Protein AF-A0ABC9VV00-F1 (afdb_monomer_lite)

pLDDT: mean 74.73, std 16.45, range [30.55, 96.69]

Sequence (1123 aa):
MKMEELHLQELKLNRELVKQKEEVKYLRNIISEYEHTINNLEEEIVQQNKFHEERQMAWDQREVELQRQLDLYDHQQNEIFSTALKLEEATGSVPDPSLPLPQQLELALRKIQEHIRTILETRTTCKSLEEKLKEKETALWKAEQNVLSRDKVINELRLQLPATSEREKIMAELGKREDDPEYHRAVKIAHQTITNMQARLNQKEEVLKKYQHLLAKAREEQEEMANKHEEDLRVLHQKLNLHTDNSLNKFKQTALELVKKTSLSLSNNKYFLHLAEMEQTVAEQDNSLASLVGKLKKTSSDLEKQKQITLMKIKEFETVRAQLQEKHTVDVEQLKDEANELRNMLSQMEKELANVKAELEVQKEANNRAPTATLKNLVEHLKSQLAIKEKQQKALSKALLELRAEMTANAEQQIISAASQKEAYMNVQEIVDRQTKELMTQIEELNNQITKLTYNLKISKTRESSLSDERNELNQELQRKEKAFAKMLREKNEMEKENEELKKRIRRLSSSIQSKADEQNLIDALQKKITKLESELEKKCEETEKKGVREDKTSKEEIIRWEEGKKWQMRLEGLRNKLREKEKGADALAKQLNTLKEIYTKTEKDKIALQKKLKITGVTADRVVGVRASETEKELEELRKQNLDLENEIAHMRTQQAIPRDSVVEELHFKNQYLQEKLHALQRQRSRETYSRPLTSGIGSDDQYRREQEALKENLRLSTENIELRFQLEQANKDLPRLKDQVGDLKEMCELLKKEKADVERKLGSIRGAGRSGKTVPELEKTIGLMKKVVERVQRENEDLKKAPAVVSNEKLLGLEQENERLKSEMEKMKLHLGGQLSMRYESKTKGMEKVISENERLRKELKKEADSGEKLRIAKNNLEILNEKLTVQLEETVKRLKLAESQFDGADGKSWKSVAARMHETKMKEMEMDIAKKTQSITDLKRLLQEATEREHNADKNLQDLKEQIELLKHFPEGARTEQSLMRELQLLRLTNNRLEKEKAELAHQVEDYKHHIHTYTSEGPAAGHDEIVEKDKNDKLMTEVADLQTQLEASELENQQLKEETKKLRRELENFGPSFFEEIEDLKYNYNEEVKKNIILEEKIKQLSEEFGIQVDSPGNVSVD

Organism: Grus japonensis (NCBI:txid30415)

InterPro domains:
  IPR026201 Centrosomal protein of 290kDa [PTHR18879] (1-1117)
  IPR032321 Centrosomal protein of 290kDa, coiled-coil region [PF16574] (1-68)

Foldseek 3Di:
DVVVVVVVVVVVVVVVVVVVVVVVVVVVVVVVVVVVVVVVVVVVVVVVVVVVVVVVVVVVVVVVVVVVVVVVVVVVVVVVVVVVVVVVVLVDDQQDPPDDPVVSVVVVVVNVVVNVVVVVVVVVVVVVVVVVVVVVVVVVVVVVVVVVVVVVVVVVVVVPPDPPPVVVVVVVVVPPDDDDVVCVVVVVVVVVVVVVVVVVVVVVVVVVVVVVVVVVVVVVVVVVVVVVVVVVVVVVVVVVVVVVVVVVVVVVVVVVVVVVDDDDDDDDDVVVVVVVVVVVVVVVVVVVVVVVVVVVVVVVVVVVVVVVVVVVVVVVVVVVVVVVVVVVVVVVVVVVVVVVVVVVVVVVVVVVVVVVVVVVVVVVVVVPDDDDPVVVVVVVVVVVVVVVVVVVVVVVVVVVVVVVVVVVVVVVVVVVVVVVVVVVVVVVVVVVVVVVVVVVVVVVVVVVVVVVVVVVVVVVVVVVVVVVVVVVVVVVVVVVVVVVVVVVVVVVVVVVVVVVVVVVVVVVVVVVVVVDPDDPVVVVVVVVVVVVVVVPPPDDDDDDDDDDDDDDDDPPVVVVVVVVVVVVVVVVVVVVVVVVVVVVVVVVVVVVVVVVVVVVVVVVVVVVVVVVVVVVPPDPPCNVCVVVVVVVVVVVVVVVVVVVVVVVVVVVVVVVVVPPPVVVVVVVVVVVVVVVVVVVVVVVVVVVVVPDDDDDDDDDPPVVVVVVVVVVVVVVVVVVVVVVVVVVVVVCVVCVVVVVVVVVVVVVVVVVVVVVVVVVVVVVPDDDDDDDDDDDDVVVVVVVVVVVVVCVVVVVVVVVVVPPDCPVVVVVVVVVVVVVVVVVVVVVVVVVVVVVVVVVVVVVVVVVVVVVVVVVVVVVVVVVVVVVVVVVVVVVVVVVVVVVVVVVVVVVVVVVVVVVVVVPDDDDDDDDDPDPVVVVVVVVVVVVVVVVVVVVVVVVVVVVVVVVVVVVVVVVVVVVVVVVVVVVVVVPDDPDDDDPVNVVVVVVVVVVVVVVVVVVVVVVVVVVVVVVVVVPDDDDDDDDDDDDDPPVVVVVVVVVVVVVVVVVVVVVVVVVVVVVVVVVVVVVVVVVPDDPVVVVVVVVVVVVVVVVVVVVVVVVVVVVVVCVVVVHDDDDDDDPDDD

Secondary structure (DSSP, 8-state):
-HHHHHHHHHHHHHHHHHHHHHHHHHHHHHHHHHHHHHHHHHHHHHHHHHHHHHHHHHHHHHHHHHHHHHHHHHHHHHHHHHHHHHHHHHT-PPPPTTS-HHHHHHHHHHHHHHHHHHHHHHHHHHHHHHHHHHHHHHHHHHHHHHHHHHHHHHHHHHHTS--TTSHHHHHHHGGG----HHHHHHHHHHHHHHHHHHHHHHHHHHHHHHHHHHHHHHHHHHHHHHHHHHHHHHHHHHHHHHHHHHHHHHHHHHHHHHTT--------THHHHHHHHHHHHHHHHHHHHHHHHHHHHHHHHHHHHHHHHHHHHHHHHHHHHHHHHHHHHHHHHHHHHHHHHHHHHHHHHHHHHHHHHHHHHHHHHHHTS---HHHHHHHHHHHHHHHHHHHHHHHHHHHHHHHHHHHHHHHHHHHHHHHHHHHHHHHHHHHHHHHHHHHHHHHHHHHHHHHHHHHHHHHHHHHHHHHHHHHHHHHHHHHHHHHHHHHHHHHHHHHHHHHHHHHHHHHHHHHHHHT----STTHHHHHHHHHHHTTSSSS---------------HHHHHHHHHHHHHHHHHHHHHHHHHHHHHHHHHHHHHHHHHHHHHHHHHHHHHHHHHHHHHHS---HHHHHHHHHHHHHHHHHHHHHHHHHHHHHHHHHHHHHSS-HHHHHHHHHHHHHHHHHHHHHHHHHHHHHHTS--------TTHHHHHHHHHHHHHHHHHHHHHHHHHHHHHHHHHHHHHHHHHHHHHHHHHHHHHHHHHHHTT-SS----------HHHHHHHHHHHHHHHHHHHHHHHHHHHS-HHHHHHHHHHHHHHHHHHHHHHHHHHHHHHHHHHHHHHHHHHHHHHHHHHHHHHHHHHHHHHHHHHHHHHHHHHHHHHHHHHHHHHHHHHHHHHHHHTT--------SSTTHHHHHHHHHHHHHHHHHHHHHHHHHHHHHHHHHHHHHHHHHHHHHHHHHHHHHHHTS------HHHHHHHHHHHHHHHHHHHHHHHHHHHHHHHHHHHTTS---------S--HHHHHHHHHHHHHHHHHHHHHHHHHHHHHHHHHHHHHHHHHHHTS-HHHHHHHHHHHHHHHHHHHHHHHHHHHHHHHHHHHT------------

Radius of gyration: 67.1 Å; chains: 1; bounding box: 157×147×197 Å

Structure (mmCIF, N/CA/C/O backbone):
data_AF-A0ABC9VV00-F1
#
_entry.id   AF-A0ABC9VV00-F1
#
loop_
_atom_site.group_PDB
_atom_site.id
_atom_site.type_symbol
_atom_site.label_atom_id
_atom_site.label_alt_id
_atom_site.label_comp_id
_atom_site.label_asym_id
_atom_site.label_entity_id
_atom_site.label_seq_id
_atom_site.pdbx_PDB_ins_code
_atom_site.Cartn_x
_atom_site.Cartn_y
_atom_site.Cartn_z
_atom_site.occupancy
_atom_site.B_iso_or_equiv
_atom_site.auth_seq_id
_atom_site.auth_comp_id
_atom_site.auth_asym_id
_atom_site.auth_atom_id
_atom_site.pdbx_PDB_model_num
ATOM 1 N N . MET A 1 1 ? 63.393 18.080 -49.806 1.00 55.53 1 MET A N 1
ATOM 2 C CA . MET A 1 1 ? 62.163 17.389 -50.257 1.00 55.53 1 MET A CA 1
ATOM 3 C C . MET A 1 1 ? 61.753 16.225 -49.357 1.00 55.53 1 MET A C 1
ATOM 5 O O . MET A 1 1 ? 60.992 16.498 -48.449 1.00 55.53 1 MET A O 1
ATOM 9 N N . LYS A 1 2 ? 62.251 14.979 -49.484 1.00 63.22 2 LYS A N 1
ATOM 10 C CA . LYS A 1 2 ? 61.728 13.847 -48.667 1.00 63.22 2 LYS A CA 1
ATOM 11 C C . LYS A 1 2 ? 61.821 14.035 -47.137 1.00 63.22 2 LYS A C 1
ATOM 13 O O . LYS A 1 2 ? 60.916 13.631 -46.424 1.00 63.22 2 LYS A O 1
ATOM 18 N N . MET A 1 3 ? 62.884 14.672 -46.635 1.00 68.19 3 MET A N 1
ATOM 19 C CA . MET A 1 3 ? 63.035 14.981 -45.200 1.00 68.19 3 MET A CA 1
ATOM 20 C C . MET A 1 3 ? 62.068 16.074 -44.713 1.00 68.19 3 MET A C 1
ATOM 22 O O . MET A 1 3 ? 61.551 15.986 -43.607 1.00 68.19 3 MET A O 1
ATOM 26 N N . GLU A 1 4 ? 61.792 17.087 -45.538 1.00 76.62 4 GLU A N 1
ATOM 27 C CA . GLU A 1 4 ? 60.837 18.159 -45.207 1.00 76.62 4 GLU A CA 1
ATOM 28 C C . GLU A 1 4 ? 59.396 17.647 -45.251 1.00 76.62 4 GLU A C 1
ATOM 30 O O . GLU A 1 4 ? 58.575 18.036 -44.428 1.00 76.62 4 GLU A O 1
ATOM 35 N N . GLU A 1 5 ? 59.101 16.737 -46.179 1.00 80.50 5 GLU A N 1
ATOM 36 C CA . GLU A 1 5 ? 57.798 16.089 -46.308 1.00 80.50 5 GLU A CA 1
ATOM 37 C C . GLU A 1 5 ? 57.506 15.162 -45.117 1.00 80.50 5 GLU A C 1
ATOM 39 O O . GLU A 1 5 ? 56.409 15.212 -44.560 1.00 80.50 5 GLU A O 1
ATOM 44 N N . LEU A 1 6 ? 58.509 14.406 -44.649 1.00 85.62 6 LEU A N 1
ATOM 45 C CA . LEU A 1 6 ? 58.418 13.629 -43.407 1.00 85.62 6 LEU A CA 1
ATOM 46 C C . LEU A 1 6 ? 58.220 14.526 -42.179 1.00 85.62 6 LEU A C 1
ATOM 48 O O . LEU A 1 6 ? 57.371 14.227 -41.345 1.00 85.62 6 LEU A O 1
ATOM 52 N N . HIS A 1 7 ? 58.929 15.654 -42.088 1.00 84.38 7 HIS A N 1
ATOM 53 C CA . HIS A 1 7 ? 58.767 16.583 -40.967 1.00 84.38 7 HIS A CA 1
ATOM 54 C C . HIS A 1 7 ? 57.386 17.266 -40.962 1.00 84.38 7 HIS A C 1
ATOM 56 O O . HIS A 1 7 ? 56.776 17.456 -39.910 1.00 84.38 7 HIS A O 1
ATOM 62 N N . LEU A 1 8 ? 56.839 17.582 -42.141 1.00 87.38 8 LEU A N 1
ATOM 63 C CA . LEU A 1 8 ? 55.468 18.081 -42.299 1.00 87.38 8 LEU A CA 1
ATOM 64 C C . LEU A 1 8 ? 54.419 17.042 -41.889 1.00 87.38 8 LEU A C 1
ATOM 66 O O . LEU A 1 8 ? 53.424 17.399 -41.256 1.00 87.38 8 LEU A O 1
ATOM 70 N N . GLN A 1 9 ? 54.626 15.770 -42.231 1.00 87.31 9 GLN A N 1
ATOM 71 C CA . GLN A 1 9 ? 53.757 14.679 -41.783 1.00 87.31 9 GLN A CA 1
ATOM 72 C C . GLN A 1 9 ? 53.844 14.479 -40.266 1.00 87.31 9 GLN A C 1
ATOM 74 O O . GLN A 1 9 ? 52.810 14.357 -39.614 1.00 87.31 9 GLN A O 1
ATOM 79 N N . GLU A 1 10 ? 55.043 14.537 -39.688 1.00 86.12 10 GLU A N 1
ATOM 80 C CA . GLU A 1 10 ? 55.265 14.444 -38.242 1.00 86.12 10 GLU A CA 1
ATOM 81 C C . GLU A 1 10 ? 54.605 15.608 -37.481 1.00 86.12 10 GLU A C 1
ATOM 83 O O . GLU A 1 10 ? 53.957 15.400 -36.456 1.00 86.12 10 GLU A O 1
ATOM 88 N N . LEU A 1 11 ? 54.672 16.835 -38.009 1.00 90.06 11 LEU A N 1
ATOM 89 C CA . LEU A 1 11 ? 53.973 17.994 -37.444 1.00 90.06 11 LEU A CA 1
ATOM 90 C C . LEU A 1 11 ? 52.448 17.873 -37.544 1.00 90.06 11 LEU A C 1
ATOM 92 O O . LEU A 1 11 ? 51.750 18.258 -36.605 1.00 90.06 11 LEU A O 1
ATOM 96 N N . LYS A 1 12 ? 51.916 17.338 -38.652 1.00 90.75 12 LYS A N 1
ATOM 97 C CA . LYS A 1 12 ? 50.475 17.061 -38.788 1.00 90.75 12 LYS A CA 1
ATOM 98 C C . LYS A 1 12 ? 50.018 16.025 -37.764 1.00 90.75 12 LYS A C 1
ATOM 100 O O . LYS A 1 12 ? 49.053 16.285 -37.050 1.00 90.75 12 LYS A O 1
ATOM 105 N N . LEU A 1 13 ? 50.766 14.930 -37.627 1.00 91.00 13 LEU A N 1
ATOM 106 C CA . LEU A 1 13 ? 50.487 13.884 -36.646 1.00 91.00 13 LEU A CA 1
ATOM 107 C C . LEU A 1 13 ? 50.549 14.430 -35.211 1.00 91.00 13 LEU A C 1
ATOM 109 O O . LEU A 1 13 ? 49.672 14.145 -34.403 1.00 91.00 13 LEU A O 1
ATOM 113 N N . ASN A 1 14 ? 51.535 15.276 -34.899 1.00 89.19 14 ASN A N 1
ATOM 114 C CA . ASN A 1 14 ? 51.655 15.912 -33.585 1.00 89.19 14 ASN A CA 1
ATOM 115 C C . ASN A 1 14 ? 50.497 16.874 -33.285 1.00 89.19 14 ASN A C 1
ATOM 117 O O . ASN A 1 14 ? 49.999 16.889 -32.161 1.00 89.19 14 ASN A O 1
ATOM 121 N N . ARG A 1 15 ? 50.034 17.655 -34.270 1.00 90.69 15 ARG A N 1
ATOM 122 C CA . ARG A 1 15 ? 48.855 18.527 -34.109 1.00 90.69 15 ARG A CA 1
ATOM 123 C C . ARG A 1 15 ? 47.589 17.715 -33.861 1.00 90.69 15 ARG A C 1
ATOM 125 O O . ARG A 1 15 ? 46.793 18.080 -33.003 1.00 90.69 15 ARG A O 1
ATOM 132 N N . GLU A 1 16 ? 47.419 16.616 -34.584 1.00 92.19 16 GLU A N 1
ATOM 133 C CA . GLU A 1 16 ? 46.285 15.710 -34.405 1.00 92.19 16 GLU A CA 1
ATOM 134 C C . GLU A 1 16 ? 46.328 15.017 -33.037 1.00 92.19 16 GLU A C 1
ATOM 136 O O . GLU A 1 16 ? 45.322 14.966 -32.334 1.00 92.19 16 GLU A O 1
ATOM 141 N N . LEU A 1 17 ? 47.516 14.616 -32.583 1.00 91.31 17 LEU A N 1
ATOM 142 C CA . LEU A 1 17 ? 47.730 14.034 -31.260 1.00 91.31 17 LEU A CA 1
ATOM 143 C C . LEU A 1 17 ? 47.472 15.034 -30.118 1.00 91.31 17 LEU A C 1
ATOM 145 O O . LEU A 1 17 ? 46.992 14.638 -29.057 1.00 91.31 17 LEU A O 1
ATOM 149 N N . VAL A 1 18 ? 47.760 16.327 -30.308 1.00 93.62 18 VAL A N 1
ATOM 150 C CA . VAL A 1 18 ? 47.401 17.383 -29.340 1.00 93.62 18 VAL A CA 1
ATOM 151 C C . VAL A 1 18 ? 45.888 17.589 -29.292 1.00 93.62 18 VAL A C 1
ATOM 153 O O . VAL A 1 18 ? 45.331 17.586 -28.196 1.00 93.62 18 VAL A O 1
ATOM 156 N N . LYS A 1 19 ? 45.212 17.659 -30.448 1.00 91.94 19 LYS A N 1
ATOM 157 C CA . LYS A 1 19 ? 43.743 17.757 -30.509 1.00 91.94 19 LYS A CA 1
ATOM 158 C C . LYS A 1 19 ? 43.066 16.577 -29.809 1.00 91.94 19 LYS A C 1
ATOM 160 O O . LYS A 1 19 ? 42.202 16.783 -28.966 1.00 91.94 19 LYS A O 1
ATOM 165 N N . GLN A 1 20 ? 43.525 15.353 -30.075 1.00 89.38 20 GLN A N 1
ATOM 166 C CA . GLN A 1 20 ? 43.017 14.155 -29.400 1.00 89.38 20 GLN A CA 1
ATOM 167 C C . GLN A 1 20 ? 43.282 14.185 -27.887 1.00 89.38 20 GLN A C 1
ATOM 169 O O . GLN A 1 20 ? 42.437 13.762 -27.104 1.00 89.38 20 GLN A O 1
ATOM 174 N N . LYS A 1 21 ? 44.430 14.708 -27.432 1.00 92.94 21 LYS A N 1
ATOM 175 C CA . LYS A 1 21 ? 44.706 14.875 -25.993 1.00 92.94 21 LYS A CA 1
ATOM 176 C C . LYS A 1 21 ? 43.775 15.890 -25.330 1.00 92.94 21 LYS A C 1
ATOM 178 O O . LYS A 1 21 ? 43.361 15.664 -24.194 1.00 92.94 21 LYS A O 1
ATOM 183 N N . GLU A 1 22 ? 43.470 16.990 -26.007 1.00 92.12 22 GLU A N 1
ATOM 184 C CA . GLU A 1 22 ? 42.532 18.007 -25.521 1.00 92.12 22 GLU A CA 1
ATOM 185 C C . GLU A 1 22 ? 41.100 17.467 -25.477 1.00 92.12 22 GLU A C 1
ATOM 187 O O . GLU A 1 22 ? 40.419 17.646 -24.469 1.00 92.12 22 GLU A O 1
ATOM 192 N N . GLU A 1 23 ? 40.686 16.714 -26.496 1.00 93.12 23 GLU A N 1
ATOM 193 C CA . GLU A 1 23 ? 39.391 16.028 -26.534 1.00 93.12 23 GLU A CA 1
ATOM 194 C C . GLU A 1 23 ? 39.271 14.986 -25.413 1.00 93.12 23 GLU A C 1
ATOM 196 O O . GLU A 1 23 ? 38.302 14.992 -24.656 1.00 93.12 23 GLU A O 1
ATOM 201 N N . VAL A 1 24 ? 40.300 14.157 -25.204 1.00 91.44 24 VAL A N 1
ATOM 202 C CA . VAL A 1 24 ? 40.342 13.207 -24.079 1.00 91.44 24 VAL A CA 1
ATOM 203 C C . VAL A 1 24 ? 40.289 13.934 -22.733 1.00 91.44 24 VAL A C 1
ATOM 205 O O . VAL A 1 24 ? 39.654 13.442 -21.802 1.00 91.44 24 VAL A O 1
ATOM 208 N N . LYS A 1 25 ? 40.933 15.099 -22.598 1.00 95.00 25 LYS A N 1
ATOM 209 C CA . LYS A 1 25 ? 40.876 15.903 -21.367 1.00 95.00 25 LYS A CA 1
ATOM 210 C C . LYS A 1 25 ? 39.475 16.476 -21.136 1.00 95.00 25 LYS A C 1
ATOM 212 O O . LYS A 1 25 ? 38.989 16.421 -20.011 1.00 95.00 25 LYS A O 1
ATOM 217 N N . TYR A 1 26 ? 38.827 16.979 -22.183 1.00 94.31 26 TYR A N 1
ATOM 218 C CA . TYR A 1 26 ? 37.454 17.477 -22.120 1.00 94.31 26 TYR A CA 1
ATOM 219 C C . TYR A 1 26 ? 36.470 16.372 -21.718 1.00 94.31 26 TYR A C 1
ATOM 221 O O . TYR A 1 26 ? 35.712 16.542 -20.766 1.00 94.31 26 TYR A O 1
ATOM 229 N N . LEU A 1 27 ? 36.555 15.204 -22.363 1.00 94.56 27 LEU A N 1
ATOM 230 C CA . LEU A 1 27 ? 35.721 14.048 -22.031 1.00 94.56 27 LEU A CA 1
ATOM 231 C C . LEU A 1 27 ? 35.962 13.557 -20.597 1.00 94.56 27 LEU A C 1
ATOM 233 O O . LEU A 1 27 ? 35.007 13.233 -19.900 1.00 94.56 27 LEU A O 1
ATOM 237 N N . ARG A 1 28 ? 37.214 13.550 -20.119 1.00 94.69 28 ARG A N 1
ATOM 238 C CA . ARG A 1 28 ? 37.525 13.210 -18.719 1.00 94.69 28 ARG A CA 1
ATOM 239 C C . ARG A 1 28 ? 36.908 14.188 -17.724 1.00 94.69 28 ARG A C 1
ATOM 241 O O . ARG A 1 28 ? 36.410 13.740 -16.700 1.00 94.69 28 ARG A O 1
ATOM 248 N N . ASN A 1 29 ? 36.927 15.487 -18.019 1.00 94.62 29 ASN A N 1
ATOM 249 C CA . ASN A 1 29 ? 36.303 16.484 -17.151 1.00 94.62 29 ASN A CA 1
ATOM 250 C C . ASN A 1 29 ? 34.783 16.282 -17.083 1.00 94.62 29 ASN A C 1
ATOM 252 O O . ASN A 1 29 ? 34.233 16.239 -15.987 1.00 94.62 29 ASN A O 1
ATOM 256 N N . ILE A 1 30 ? 34.126 16.050 -18.224 1.00 95.56 30 ILE A N 1
ATOM 257 C CA . ILE A 1 30 ? 32.688 15.739 -18.256 1.00 95.56 30 ILE A CA 1
ATOM 258 C C . ILE A 1 30 ? 32.378 14.475 -17.448 1.00 95.56 30 ILE A C 1
ATOM 260 O O . ILE A 1 30 ? 31.441 14.468 -16.657 1.00 95.56 30 ILE A O 1
ATOM 264 N N . ILE A 1 31 ? 33.173 13.412 -17.614 1.00 93.69 31 ILE A N 1
ATOM 265 C CA . ILE A 1 31 ? 32.996 12.179 -16.836 1.00 93.69 31 ILE A CA 1
ATOM 266 C C . ILE A 1 31 ? 33.142 12.471 -15.339 1.00 93.69 31 ILE A C 1
ATOM 268 O O . ILE A 1 31 ? 32.292 12.036 -14.575 1.00 93.69 31 ILE A O 1
ATOM 272 N N . SER A 1 32 ? 34.132 13.267 -14.922 1.00 94.19 32 SER A N 1
ATOM 273 C CA . SER A 1 32 ? 34.300 13.621 -13.505 1.00 94.19 32 SER A CA 1
ATOM 274 C C . SER A 1 32 ? 33.146 14.461 -12.942 1.00 94.19 32 SER A C 1
ATOM 276 O O . SER A 1 32 ? 32.765 14.290 -11.786 1.00 94.19 32 SER A O 1
ATOM 278 N N . GLU A 1 33 ? 32.549 15.340 -13.752 1.00 94.69 33 GLU A N 1
ATOM 279 C CA . GLU A 1 33 ? 31.365 16.115 -13.362 1.00 94.69 33 GLU A CA 1
ATOM 280 C C . GLU A 1 33 ? 30.133 15.210 -13.223 1.00 94.69 33 GLU A C 1
ATOM 282 O O . GLU A 1 33 ? 29.369 15.347 -12.262 1.00 94.69 33 GLU A O 1
ATOM 287 N N . TYR A 1 34 ? 29.963 14.240 -14.128 1.00 94.38 34 TYR A N 1
ATOM 288 C CA . TYR A 1 34 ? 28.908 13.236 -14.006 1.00 94.38 34 TYR A CA 1
ATOM 289 C C . TYR A 1 34 ? 29.126 12.303 -12.818 1.00 94.38 34 TYR A C 1
ATOM 291 O O . TYR A 1 34 ? 28.171 12.049 -12.097 1.00 94.38 34 TYR A O 1
ATOM 299 N N . GLU A 1 35 ? 30.350 11.847 -12.556 1.00 93.88 35 GLU A N 1
ATOM 300 C CA . GLU A 1 35 ? 30.684 11.053 -11.366 1.00 93.88 35 GLU A CA 1
ATOM 301 C C . GLU A 1 35 ? 30.368 11.825 -10.080 1.00 93.88 35 GLU A C 1
ATOM 303 O O . GLU A 1 35 ? 29.767 11.273 -9.162 1.00 93.88 35 GLU A O 1
ATOM 308 N N . HIS A 1 36 ? 30.691 13.121 -10.021 1.00 95.50 36 HIS A N 1
ATOM 309 C CA . HIS A 1 36 ? 30.335 13.956 -8.874 1.00 95.50 36 HIS A CA 1
ATOM 310 C C . HIS A 1 36 ? 28.816 14.114 -8.720 1.00 95.50 36 HIS A C 1
ATOM 312 O O . HIS A 1 36 ? 28.290 14.002 -7.614 1.00 95.50 36 HIS A O 1
ATOM 318 N N . THR A 1 37 ? 28.101 14.321 -9.827 1.00 96.25 37 THR A N 1
ATOM 319 C CA . THR A 1 37 ? 26.635 14.433 -9.819 1.00 96.25 37 THR A CA 1
ATOM 320 C C . THR A 1 37 ? 25.976 13.120 -9.391 1.00 96.25 37 THR A C 1
ATOM 322 O O . THR A 1 37 ? 25.051 13.140 -8.586 1.00 96.25 37 THR A O 1
ATOM 325 N N . ILE A 1 38 ? 26.472 11.980 -9.882 1.00 92.62 38 ILE A N 1
ATOM 326 C CA . ILE A 1 38 ? 26.006 10.644 -9.494 1.00 92.62 38 ILE A CA 1
ATOM 327 C C . ILE A 1 38 ? 26.240 10.421 -7.999 1.00 92.62 38 ILE A C 1
ATOM 329 O O . ILE A 1 38 ? 25.299 10.044 -7.312 1.00 92.62 38 ILE A O 1
ATOM 333 N N . ASN A 1 39 ? 27.430 10.734 -7.477 1.00 95.19 39 ASN A N 1
ATOM 334 C CA . ASN A 1 39 ? 27.720 10.597 -6.045 1.00 95.19 39 ASN A CA 1
ATOM 335 C C . ASN A 1 39 ? 26.765 11.438 -5.181 1.00 95.19 39 ASN A C 1
ATOM 337 O O . ASN A 1 39 ? 26.240 10.939 -4.190 1.00 95.19 39 ASN A O 1
ATOM 341 N N . ASN A 1 40 ? 26.485 12.686 -5.574 1.00 94.38 40 ASN A N 1
ATOM 342 C CA . ASN A 1 40 ? 25.543 13.539 -4.844 1.00 94.38 40 ASN A CA 1
ATOM 343 C C . ASN A 1 40 ? 24.116 12.955 -4.865 1.00 94.38 40 ASN A C 1
ATOM 345 O O . ASN A 1 40 ? 23.444 12.935 -3.836 1.00 94.38 40 ASN A O 1
ATOM 349 N N . LEU A 1 41 ? 23.662 12.431 -6.011 1.00 94.38 41 LEU A N 1
ATOM 350 C CA . LEU A 1 41 ? 22.353 11.774 -6.122 1.00 94.38 41 LEU A CA 1
ATOM 351 C C . LEU A 1 41 ? 22.286 10.473 -5.306 1.00 94.38 41 LEU A C 1
ATOM 353 O O . LEU A 1 41 ? 21.266 10.189 -4.683 1.00 94.38 41 LEU A O 1
ATOM 357 N N . GLU A 1 42 ? 23.361 9.684 -5.275 1.00 93.19 42 GLU A N 1
ATOM 358 C CA . GLU A 1 42 ? 23.455 8.485 -4.437 1.00 93.19 42 GLU A CA 1
ATOM 359 C C . GLU A 1 42 ? 23.387 8.838 -2.943 1.00 93.19 42 GLU A C 1
ATOM 361 O O . GLU A 1 42 ? 22.666 8.179 -2.188 1.00 93.19 42 GLU A O 1
ATOM 366 N N . GLU A 1 43 ? 24.063 9.907 -2.514 1.00 93.06 43 GLU A N 1
ATOM 367 C CA . GLU A 1 43 ? 23.971 10.422 -1.144 1.00 93.06 43 GLU A CA 1
ATOM 368 C C . GLU A 1 43 ? 22.550 10.893 -0.797 1.00 93.06 43 GLU A C 1
ATOM 370 O O . GLU A 1 43 ? 22.043 10.553 0.277 1.00 93.06 43 GLU A O 1
ATOM 375 N N . GLU A 1 44 ? 21.872 11.610 -1.699 1.00 95.81 44 GLU A N 1
ATOM 376 C CA . GLU A 1 44 ? 20.471 12.019 -1.521 1.00 95.81 44 GLU A CA 1
ATOM 377 C C . GLU A 1 44 ? 19.531 10.810 -1.393 1.00 95.81 44 GLU A C 1
ATOM 379 O O . GLU A 1 44 ? 18.683 10.783 -0.495 1.00 95.81 44 GLU A O 1
ATOM 384 N N . ILE A 1 45 ? 19.709 9.772 -2.219 1.00 92.50 45 ILE A N 1
ATOM 385 C CA . ILE A 1 45 ? 18.926 8.527 -2.140 1.00 92.50 45 ILE A CA 1
ATOM 386 C C . ILE A 1 45 ? 19.150 7.829 -0.793 1.00 92.50 45 ILE A C 1
ATOM 388 O O . ILE A 1 45 ? 18.194 7.373 -0.161 1.00 92.50 45 ILE A O 1
ATOM 392 N N . VAL A 1 46 ? 20.396 7.754 -0.315 1.00 96.12 46 VAL A N 1
ATOM 393 C CA . VAL A 1 46 ? 20.708 7.161 0.996 1.00 96.12 46 VAL A CA 1
ATOM 394 C C . VAL A 1 46 ? 20.061 7.961 2.131 1.00 96.12 46 VAL A C 1
ATOM 396 O O . VAL A 1 46 ? 19.506 7.364 3.057 1.00 96.12 46 VAL A O 1
ATOM 399 N N . GLN A 1 47 ? 20.075 9.294 2.063 1.00 93.44 47 GLN A N 1
ATOM 400 C CA . GLN A 1 47 ? 19.415 10.147 3.057 1.00 93.44 47 GLN A CA 1
ATOM 401 C C . GLN A 1 47 ? 17.890 9.979 3.046 1.00 93.44 47 GLN A C 1
ATOM 403 O O . GLN A 1 47 ? 17.287 9.848 4.115 1.00 93.44 47 GLN A O 1
ATOM 408 N N . GLN A 1 48 ? 17.266 9.927 1.865 1.00 91.38 48 GLN A N 1
ATOM 409 C CA . GLN A 1 48 ? 15.830 9.667 1.733 1.00 91.38 48 GLN A CA 1
ATOM 410 C C . GLN A 1 48 ? 15.456 8.290 2.288 1.00 91.38 48 GLN A C 1
ATOM 412 O O . GLN A 1 48 ? 14.509 8.183 3.067 1.00 91.38 48 GLN A O 1
ATOM 417 N N . ASN A 1 49 ? 16.228 7.248 1.969 1.00 91.44 49 ASN A N 1
ATOM 418 C CA . ASN A 1 49 ? 16.010 5.907 2.514 1.00 91.44 49 ASN A CA 1
ATOM 419 C C . ASN A 1 49 ? 16.103 5.894 4.040 1.00 91.44 49 ASN A C 1
ATOM 421 O O . ASN A 1 49 ? 15.219 5.351 4.697 1.00 91.44 49 ASN A O 1
ATOM 425 N N . LYS A 1 50 ? 17.107 6.564 4.617 1.00 94.12 50 LYS A N 1
ATOM 426 C CA . LYS A 1 50 ? 17.234 6.690 6.072 1.00 94.12 50 LYS A CA 1
ATOM 427 C C . LYS A 1 50 ? 16.020 7.388 6.697 1.00 94.12 50 LYS A C 1
ATOM 429 O O . LYS A 1 50 ? 15.520 6.938 7.722 1.00 94.12 50 LYS A O 1
ATOM 434 N N . PHE A 1 51 ? 15.510 8.451 6.073 1.00 94.81 51 PHE A N 1
ATOM 435 C CA . PHE A 1 51 ? 14.298 9.133 6.537 1.00 94.81 51 PHE A CA 1
ATOM 436 C C . PHE A 1 51 ? 13.056 8.228 6.464 1.00 94.81 51 PHE A C 1
ATOM 438 O O . PHE A 1 51 ? 12.232 8.222 7.381 1.00 94.81 51 PHE A O 1
ATOM 445 N N . HIS A 1 52 ? 12.920 7.434 5.398 1.00 92.31 52 HIS A N 1
ATOM 446 C CA . HIS A 1 52 ? 11.840 6.455 5.275 1.00 92.31 52 HIS A CA 1
ATOM 447 C C . HIS A 1 52 ? 11.946 5.338 6.320 1.00 92.31 52 HIS A C 1
ATOM 449 O O . HIS A 1 52 ? 10.931 4.990 6.919 1.00 92.31 52 HIS A O 1
ATOM 455 N N . GLU A 1 53 ? 13.150 4.831 6.595 1.00 92.81 53 GLU A N 1
ATOM 456 C CA . GLU A 1 53 ? 13.403 3.862 7.667 1.00 92.81 53 GLU A CA 1
ATOM 457 C C . GLU A 1 53 ? 13.071 4.446 9.047 1.00 92.81 53 GLU A C 1
ATOM 459 O O . GLU A 1 53 ? 12.363 3.812 9.822 1.00 92.81 53 GLU A O 1
ATOM 464 N N . GLU A 1 54 ? 13.503 5.673 9.353 1.00 91.69 54 GLU A N 1
ATOM 465 C CA . GLU A 1 54 ? 13.173 6.355 10.615 1.00 91.69 54 GLU A CA 1
ATOM 466 C C . GLU A 1 54 ? 11.659 6.540 10.781 1.00 91.69 54 GLU A C 1
ATOM 468 O O . GLU A 1 54 ? 11.112 6.294 11.862 1.00 91.69 54 GLU A O 1
ATOM 473 N N . ARG A 1 55 ? 10.960 6.915 9.701 1.00 95.94 55 ARG A N 1
ATOM 474 C CA . ARG A 1 55 ? 9.498 7.004 9.695 1.00 95.94 55 ARG A CA 1
ATOM 475 C C . ARG A 1 55 ? 8.880 5.630 9.941 1.00 95.94 55 ARG A C 1
ATOM 477 O O . ARG A 1 55 ? 8.034 5.532 10.822 1.00 95.94 55 ARG A O 1
ATOM 484 N N . GLN A 1 56 ? 9.318 4.586 9.239 1.00 91.06 56 GLN A N 1
ATOM 485 C CA . GLN A 1 56 ? 8.818 3.222 9.438 1.00 91.06 56 GLN A CA 1
ATOM 486 C C . GLN A 1 56 ? 9.012 2.759 10.888 1.00 91.06 56 GLN A C 1
ATOM 488 O O . GLN A 1 56 ? 8.061 2.313 11.516 1.00 91.06 56 GLN A O 1
ATOM 493 N N . MET A 1 57 ? 10.194 2.974 11.467 1.00 90.06 57 MET A N 1
ATOM 494 C CA . MET A 1 57 ? 10.474 2.630 12.864 1.00 90.06 57 MET A CA 1
ATOM 495 C C . MET A 1 57 ? 9.563 3.380 13.848 1.00 90.06 57 MET A C 1
ATOM 497 O O . MET A 1 57 ? 9.178 2.822 14.876 1.00 90.06 57 MET A O 1
ATOM 501 N N . ALA A 1 58 ? 9.201 4.634 13.559 1.00 90.56 58 ALA A N 1
ATOM 502 C CA . ALA A 1 58 ? 8.246 5.391 14.369 1.00 90.56 58 ALA A CA 1
ATOM 503 C C . ALA A 1 58 ? 6.809 4.850 14.239 1.00 90.56 58 ALA A C 1
ATOM 505 O O . ALA A 1 58 ? 6.080 4.811 15.233 1.00 90.56 58 ALA A O 1
ATOM 506 N N . TRP A 1 59 ? 6.411 4.406 13.041 1.00 94.69 59 TRP A N 1
ATOM 507 C CA . TRP A 1 59 ? 5.134 3.720 12.819 1.00 94.69 59 TRP A CA 1
ATOM 508 C C . TRP A 1 59 ? 5.078 2.389 13.571 1.00 94.69 59 TRP A C 1
ATOM 510 O O . TRP A 1 59 ? 4.137 2.182 14.334 1.00 94.69 59 TRP A O 1
ATOM 520 N N . ASP A 1 60 ? 6.116 1.558 13.466 1.00 92.44 60 ASP A N 1
ATOM 521 C CA . ASP A 1 60 ? 6.207 0.275 14.172 1.00 92.44 60 ASP A CA 1
ATOM 522 C C . ASP A 1 60 ? 6.164 0.477 15.701 1.00 92.44 60 ASP A C 1
ATOM 524 O O . ASP A 1 60 ? 5.477 -0.242 16.425 1.00 92.44 60 ASP A O 1
ATOM 528 N N . GLN A 1 61 ? 6.849 1.504 16.224 1.00 90.19 61 GLN A N 1
ATOM 529 C CA . GLN A 1 61 ? 6.769 1.862 17.646 1.00 90.19 61 GLN A CA 1
ATOM 530 C C . GLN A 1 61 ? 5.355 2.278 18.061 1.00 90.19 61 GLN A C 1
ATOM 532 O O . GLN A 1 61 ? 4.899 1.911 19.148 1.00 90.19 61 GLN A O 1
ATOM 537 N N . ARG A 1 62 ? 4.655 3.043 17.214 1.00 94.62 62 ARG A N 1
ATOM 538 C CA . ARG A 1 62 ? 3.276 3.457 17.483 1.00 94.62 62 ARG A CA 1
ATOM 539 C C . ARG A 1 62 ? 2.320 2.268 17.451 1.00 94.62 62 ARG A C 1
ATOM 541 O O . ARG A 1 62 ? 1.442 2.206 18.308 1.00 94.62 62 ARG A O 1
ATOM 548 N N . GLU A 1 63 ? 2.503 1.339 16.521 1.00 87.31 63 GLU A N 1
ATOM 549 C CA . GLU A 1 63 ? 1.720 0.106 16.418 1.00 87.31 63 GLU A CA 1
ATOM 550 C C . GLU A 1 63 ? 1.908 -0.780 17.654 1.00 87.31 63 GLU A C 1
ATOM 552 O O . GLU A 1 63 ? 0.926 -1.178 18.276 1.00 87.31 63 GLU A O 1
ATOM 557 N N . VAL A 1 64 ? 3.152 -0.987 18.098 1.00 94.94 64 VAL A N 1
ATOM 558 C CA . VAL A 1 64 ? 3.441 -1.735 19.334 1.00 94.94 64 VAL A CA 1
ATOM 559 C C . VAL A 1 64 ? 2.789 -1.081 20.554 1.00 94.94 64 VAL A C 1
ATOM 561 O O . VAL A 1 64 ? 2.271 -1.779 21.426 1.00 94.94 64 VAL A O 1
ATOM 564 N N . GLU A 1 65 ? 2.793 0.249 20.641 1.00 93.31 65 GLU A N 1
ATOM 565 C CA . GLU A 1 65 ? 2.137 0.955 21.744 1.00 93.31 65 GLU A CA 1
ATOM 566 C C . GLU A 1 65 ? 0.608 0.823 21.690 1.00 93.31 65 GLU A C 1
ATOM 568 O O . GLU A 1 65 ? -0.021 0.603 22.722 1.00 93.31 65 GLU A O 1
ATOM 573 N N . LEU A 1 66 ? 0.006 0.891 20.498 1.00 91.06 66 LEU A N 1
ATOM 574 C CA . LEU A 1 66 ? -1.424 0.625 20.316 1.00 91.06 66 LEU A CA 1
ATOM 575 C C . LEU A 1 66 ? -1.777 -0.818 20.691 1.00 91.06 66 LEU A C 1
ATOM 577 O O . LEU A 1 66 ? -2.791 -1.046 21.347 1.00 91.06 66 LEU A O 1
ATOM 581 N N . GLN A 1 67 ? -0.921 -1.783 20.356 1.00 89.88 67 GLN A N 1
ATOM 582 C CA . GLN A 1 67 ? -1.131 -3.182 20.711 1.00 89.88 67 GLN A CA 1
ATOM 583 C C . GLN A 1 67 ? -1.060 -3.408 22.225 1.00 89.88 67 GLN A C 1
ATOM 585 O O . GLN A 1 67 ? -1.928 -4.070 22.783 1.00 89.88 67 GLN A O 1
ATOM 590 N N . ARG A 1 68 ? -0.119 -2.756 22.923 1.00 94.75 68 ARG A N 1
ATOM 591 C CA . ARG A 1 68 ? -0.086 -2.756 24.399 1.00 94.75 68 ARG A CA 1
ATOM 592 C C . ARG A 1 68 ? -1.337 -2.133 25.015 1.00 94.75 68 ARG A C 1
ATOM 594 O O . ARG A 1 68 ? -1.785 -2.586 26.064 1.00 94.75 68 ARG A O 1
ATOM 601 N N . GLN A 1 69 ? -1.884 -1.083 24.402 1.00 91.25 69 GLN A N 1
ATOM 602 C CA . GLN A 1 69 ? -3.133 -0.473 24.864 1.00 91.25 69 GLN A CA 1
ATOM 603 C C . GLN A 1 69 ? -4.318 -1.424 24.682 1.00 91.25 69 GLN A C 1
ATOM 605 O O . GLN A 1 69 ? -5.118 -1.558 25.605 1.00 91.25 69 GLN A O 1
ATOM 610 N N . LEU A 1 70 ? -4.405 -2.121 23.546 1.00 89.06 70 LEU A N 1
ATOM 611 C CA . LEU A 1 70 ? -5.416 -3.157 23.321 1.00 89.06 70 LEU A CA 1
ATOM 612 C C . LEU A 1 70 ? -5.287 -4.301 24.334 1.00 89.06 70 LEU A C 1
ATOM 614 O O . LEU A 1 70 ? -6.282 -4.648 24.961 1.00 89.06 70 LEU A O 1
ATOM 618 N N . ASP A 1 71 ? -4.072 -4.794 24.595 1.00 92.44 71 ASP A N 1
ATOM 619 C CA . ASP A 1 71 ? -3.831 -5.837 25.604 1.00 92.44 71 ASP A CA 1
ATOM 620 C C . ASP A 1 71 ? -4.299 -5.402 27.009 1.00 92.44 71 ASP A C 1
ATOM 622 O O . ASP A 1 71 ? -4.855 -6.198 27.771 1.00 92.44 71 ASP A O 1
ATOM 626 N N . LEU A 1 72 ? -4.099 -4.127 27.368 1.00 92.06 72 LEU A N 1
ATOM 627 C CA . LEU A 1 72 ? -4.589 -3.562 28.631 1.00 92.06 72 LEU A CA 1
ATOM 628 C C . LEU A 1 72 ? -6.121 -3.500 28.679 1.00 92.06 72 LEU A C 1
ATOM 630 O O . LEU A 1 72 ? -6.701 -3.821 29.718 1.00 92.06 72 LEU A O 1
ATOM 634 N N . TYR A 1 73 ? -6.774 -3.105 27.583 1.00 89.69 73 TYR A N 1
ATOM 635 C CA . TYR A 1 73 ? -8.236 -3.088 27.497 1.00 89.69 73 TYR A CA 1
ATOM 636 C C . TYR A 1 73 ? -8.828 -4.497 27.562 1.00 89.69 73 TYR A C 1
ATOM 638 O O . TYR A 1 73 ? -9.768 -4.718 28.327 1.00 89.69 73 TYR A O 1
ATOM 646 N N . ASP A 1 74 ? -8.238 -5.462 26.860 1.00 89.81 74 ASP A N 1
ATOM 647 C CA . ASP A 1 74 ? -8.642 -6.868 26.921 1.00 89.81 74 ASP A CA 1
ATOM 648 C C . ASP A 1 74 ? -8.476 -7.426 28.337 1.00 89.81 74 ASP A C 1
ATOM 650 O O . ASP A 1 74 ? -9.337 -8.158 28.837 1.00 89.81 74 ASP A O 1
ATOM 654 N N . HIS A 1 75 ? -7.396 -7.064 29.035 1.00 89.56 75 HIS A N 1
ATOM 655 C CA . HIS A 1 75 ? -7.205 -7.468 30.425 1.00 89.56 75 HIS A CA 1
ATOM 656 C C . HIS A 1 75 ? -8.294 -6.893 31.341 1.00 89.56 75 HIS A C 1
ATOM 658 O O . HIS A 1 75 ? -8.913 -7.645 32.096 1.00 89.56 75 HIS A O 1
ATOM 664 N N . GLN A 1 76 ? -8.595 -5.596 31.223 1.00 88.75 76 GLN A N 1
ATOM 665 C CA . GLN A 1 76 ? -9.675 -4.951 31.982 1.00 88.75 76 GLN A CA 1
ATOM 666 C C . GLN A 1 76 ? -11.039 -5.582 31.682 1.00 88.75 76 GLN A C 1
ATOM 668 O O . GLN A 1 76 ? -11.820 -5.842 32.598 1.00 88.75 76 GLN A O 1
ATOM 673 N N . GLN A 1 77 ? -11.327 -5.874 30.414 1.00 82.44 77 GLN A N 1
ATOM 674 C CA . GLN A 1 77 ? -12.580 -6.503 30.012 1.00 82.44 77 GLN A CA 1
ATOM 675 C C . GLN A 1 77 ? -12.705 -7.916 30.596 1.00 82.44 77 GLN A C 1
ATOM 677 O O . GLN A 1 77 ? -13.757 -8.274 31.129 1.00 82.44 77 GLN A O 1
ATOM 682 N N . ASN A 1 78 ? -11.624 -8.699 30.576 1.00 86.75 78 ASN A N 1
ATOM 683 C CA . ASN A 1 78 ? -11.582 -10.023 31.194 1.00 86.75 78 ASN A CA 1
ATOM 684 C C . ASN A 1 78 ? -11.763 -9.966 32.720 1.00 86.75 78 ASN A C 1
ATOM 686 O O . ASN A 1 78 ? -12.462 -10.809 33.288 1.00 86.75 78 ASN A O 1
ATOM 690 N N . GLU A 1 79 ? -11.197 -8.966 33.399 1.00 87.50 79 GLU A N 1
ATOM 691 C CA . GLU A 1 79 ? -11.430 -8.747 34.831 1.00 87.50 79 GLU A CA 1
ATOM 692 C C . GLU A 1 79 ? -12.900 -8.403 35.125 1.00 87.50 79 GLU A C 1
ATOM 694 O O . GLU A 1 79 ? -13.491 -8.988 36.043 1.00 87.50 79 GLU A O 1
ATOM 699 N N . ILE A 1 80 ? -13.521 -7.535 34.315 1.00 80.94 80 ILE A N 1
ATOM 700 C CA . ILE A 1 80 ? -14.951 -7.188 34.406 1.00 80.94 80 ILE A CA 1
ATOM 701 C C . ILE A 1 80 ? -15.828 -8.427 34.180 1.00 80.94 80 ILE A C 1
ATOM 703 O O . ILE A 1 80 ? -16.732 -8.696 34.970 1.00 80.94 80 ILE A O 1
ATOM 707 N N . PHE A 1 81 ? -15.537 -9.240 33.163 1.00 70.38 81 PHE A N 1
ATOM 708 C CA . PHE A 1 81 ? -16.258 -10.496 32.946 1.00 70.38 81 PHE A CA 1
ATOM 709 C C . PHE A 1 81 ? -16.077 -11.469 34.112 1.00 70.38 81 PHE A C 1
ATOM 711 O O . PHE A 1 81 ? -17.054 -12.043 34.587 1.00 70.38 81 PHE A O 1
ATOM 718 N N . SER A 1 82 ? -14.857 -11.619 34.632 1.00 78.06 82 SER A N 1
ATOM 719 C CA . SER A 1 82 ? -14.594 -12.517 35.763 1.00 78.06 82 SER A CA 1
ATOM 720 C C . SER A 1 82 ? -15.323 -12.085 37.039 1.00 78.06 82 SER A C 1
ATOM 722 O O . SER A 1 82 ? -15.730 -12.924 37.843 1.00 78.06 82 SER A O 1
ATOM 724 N N . THR A 1 83 ? -15.494 -10.777 37.240 1.00 77.75 83 THR A N 1
ATOM 725 C CA . THR A 1 83 ? -16.208 -10.218 38.392 1.00 77.75 83 THR A CA 1
ATOM 726 C C . THR A 1 83 ? -17.718 -10.318 38.214 1.00 77.75 83 THR A C 1
ATOM 728 O O . THR A 1 83 ? -18.397 -10.700 39.165 1.00 77.75 83 THR A O 1
ATOM 731 N N . ALA A 1 84 ? -18.242 -10.092 37.007 1.00 69.62 84 ALA A N 1
ATOM 732 C CA . ALA A 1 84 ? -19.648 -10.328 36.679 1.00 69.62 84 ALA A CA 1
ATOM 733 C C . ALA A 1 84 ? -20.047 -11.801 36.872 1.00 69.62 84 ALA A C 1
ATOM 735 O O . ALA A 1 84 ? -21.074 -12.079 37.484 1.00 69.62 84 ALA A O 1
ATOM 736 N N . LEU A 1 85 ? -19.196 -12.738 36.449 1.00 70.50 85 LEU A N 1
ATOM 737 C CA . LEU A 1 85 ? -19.441 -14.179 36.574 1.00 70.50 85 LEU A CA 1
ATOM 738 C C . LEU A 1 85 ? -19.451 -14.625 38.048 1.00 70.50 85 LEU A C 1
ATOM 740 O O . LEU A 1 85 ? -20.338 -15.360 38.473 1.00 70.50 85 LEU A O 1
ATOM 744 N N . LYS A 1 86 ? -18.545 -14.080 38.873 1.00 74.69 86 LYS A N 1
ATOM 745 C CA . LYS A 1 86 ? -18.558 -14.282 40.336 1.00 74.69 86 LYS A CA 1
ATOM 746 C C . LYS A 1 86 ? -19.799 -13.687 41.008 1.00 74.69 86 LYS A C 1
ATOM 748 O O . LYS A 1 86 ? -20.275 -14.236 41.999 1.00 74.69 86 LYS A O 1
ATOM 753 N N . LEU A 1 87 ? -20.317 -12.565 40.503 1.00 64.00 87 LEU A N 1
ATOM 754 C CA . LEU A 1 87 ? -21.559 -11.964 40.999 1.00 64.00 87 LEU A CA 1
ATOM 755 C C . LEU A 1 87 ? -22.779 -12.802 40.602 1.00 64.00 87 LEU A C 1
ATOM 757 O O . LEU A 1 87 ? -23.664 -13.012 41.428 1.00 64.00 87 LEU A O 1
ATOM 761 N N . GLU A 1 88 ? -22.812 -13.333 39.383 1.00 65.31 88 GLU A N 1
ATOM 762 C CA . GLU A 1 88 ? -23.870 -14.230 38.912 1.00 65.31 88 GLU A CA 1
ATOM 763 C C . GLU A 1 88 ? -23.904 -15.535 39.728 1.00 65.31 88 GLU A C 1
ATOM 765 O O . GLU A 1 88 ? -24.963 -15.925 40.225 1.00 65.31 88 GLU A O 1
ATOM 770 N N . GLU A 1 89 ? -22.740 -16.138 39.993 1.00 65.44 89 GLU A N 1
ATOM 771 C CA . GLU A 1 89 ? -22.599 -17.293 40.893 1.00 65.44 89 GLU A CA 1
ATOM 772 C C . GLU A 1 89 ? -23.039 -16.973 42.334 1.00 65.44 89 GLU A C 1
ATOM 774 O O . GLU A 1 89 ? -23.687 -17.793 42.991 1.00 65.44 89 GLU A O 1
ATOM 779 N N . ALA A 1 90 ? -22.753 -15.761 42.824 1.00 61.91 90 ALA A N 1
ATOM 780 C CA . ALA A 1 90 ? -23.159 -15.312 44.156 1.00 61.91 90 ALA A CA 1
ATOM 781 C C . ALA A 1 90 ? -24.667 -15.018 44.282 1.00 61.91 90 ALA A C 1
ATOM 783 O O . ALA A 1 90 ? -25.172 -14.973 45.404 1.00 61.91 90 ALA A O 1
ATOM 784 N N . THR A 1 91 ? -25.402 -14.866 43.173 1.00 58.38 91 THR A N 1
ATOM 785 C CA . THR A 1 91 ? -26.841 -14.519 43.160 1.00 58.38 91 THR A CA 1
ATOM 786 C C . THR A 1 91 ? -27.751 -15.754 42.987 1.00 58.38 91 THR A C 1
ATOM 788 O O . THR A 1 91 ? -28.892 -15.648 42.550 1.00 58.38 91 THR A O 1
ATOM 791 N N . GLY A 1 92 ? -27.237 -16.940 43.336 1.00 53.81 92 GLY A N 1
ATOM 792 C CA . GLY A 1 92 ? -27.786 -18.272 43.058 1.00 53.81 92 GLY A CA 1
ATOM 793 C C . GLY A 1 92 ? -29.315 -18.473 43.033 1.00 53.81 92 GLY A C 1
ATOM 794 O O . GLY A 1 92 ? -30.078 -17.999 43.871 1.00 53.81 92 GLY A O 1
ATOM 795 N N . SER A 1 93 ? -29.725 -19.315 42.080 1.00 63.31 93 SER A N 1
ATOM 796 C CA . SER A 1 93 ? -31.087 -19.777 41.784 1.00 63.31 93 SER A CA 1
ATOM 797 C C . SER A 1 93 ? -31.847 -20.410 42.963 1.00 63.31 93 SER A C 1
ATOM 799 O O . SER A 1 93 ? -31.269 -21.052 43.847 1.00 63.31 93 SER A O 1
ATOM 801 N N . VAL A 1 94 ? -33.177 -20.271 42.928 1.00 56.69 94 VAL A N 1
ATOM 802 C CA . VAL A 1 94 ? -34.151 -20.857 43.870 1.00 56.69 94 VAL A CA 1
ATOM 803 C C . VAL A 1 94 ? -33.999 -22.392 43.932 1.00 56.69 94 VAL A C 1
ATOM 805 O O . VAL A 1 94 ? -33.758 -23.009 42.893 1.00 56.69 94 VAL A O 1
ATOM 808 N N . PRO A 1 95 ? -34.112 -23.038 45.113 1.00 62.97 95 PRO A N 1
ATOM 809 C CA . PRO A 1 95 ? -34.085 -24.499 45.220 1.00 62.97 95 PRO A CA 1
ATOM 810 C C . PRO A 1 95 ? -35.186 -25.155 44.377 1.00 62.97 95 PRO A C 1
ATOM 812 O O . PRO A 1 95 ? -36.317 -24.676 44.358 1.00 62.97 95 PRO A O 1
ATOM 815 N N . ASP A 1 96 ? -34.850 -26.262 43.712 1.00 57.72 96 ASP A N 1
ATOM 816 C CA . ASP A 1 96 ? -35.743 -27.007 42.820 1.00 57.72 96 ASP A CA 1
ATOM 817 C C . ASP A 1 96 ? -37.077 -27.385 43.518 1.00 57.72 96 ASP A C 1
ATOM 819 O O . ASP A 1 96 ? -37.061 -28.150 44.496 1.00 57.72 96 ASP A O 1
ATOM 823 N N . PRO A 1 97 ? -38.233 -26.887 43.020 1.00 62.72 97 PRO A N 1
ATOM 824 C CA . PRO A 1 97 ? -39.562 -27.142 43.582 1.00 62.72 97 PRO A CA 1
ATOM 825 C C . PRO A 1 97 ? -39.976 -28.620 43.616 1.00 62.72 97 PRO A C 1
ATOM 827 O O . PRO A 1 97 ? -40.937 -28.961 44.307 1.00 62.72 97 PRO A O 1
ATOM 830 N N . SER A 1 98 ? -39.278 -29.495 42.886 1.00 69.38 98 SER A N 1
ATOM 831 C CA . SER A 1 98 ? -39.595 -30.925 42.780 1.00 69.38 98 SER A CA 1
ATOM 832 C C . SER A 1 98 ? -39.085 -31.784 43.949 1.00 69.38 98 SER A C 1
ATOM 834 O O . SER A 1 98 ? -39.524 -32.925 44.113 1.00 69.38 98 SER A O 1
ATOM 836 N N . LEU A 1 99 ? -38.188 -31.253 44.787 1.00 71.94 99 LEU A N 1
ATOM 837 C CA . LEU A 1 99 ? -37.623 -31.968 45.935 1.00 71.94 99 LEU A CA 1
ATOM 838 C C . LEU A 1 99 ? -38.543 -31.933 47.178 1.00 71.94 99 LEU A C 1
ATOM 840 O O . LEU A 1 99 ? -39.285 -30.977 47.385 1.00 71.94 99 LEU A O 1
ATOM 844 N N . PRO A 1 100 ? -38.493 -32.938 48.070 1.00 79.19 100 PRO A N 1
ATOM 845 C CA . PRO A 1 100 ? -39.191 -32.892 49.353 1.00 79.19 100 PRO A CA 1
ATOM 846 C C . PRO A 1 100 ? -38.856 -31.623 50.157 1.00 79.19 100 PRO A C 1
ATOM 848 O O . PRO A 1 100 ? -37.687 -31.260 50.293 1.00 79.19 100 PRO A O 1
ATOM 851 N N . LEU A 1 101 ? -39.872 -30.991 50.762 1.00 73.81 101 LEU A N 1
ATOM 852 C CA . LEU A 1 101 ? -39.749 -29.742 51.535 1.00 73.81 101 LEU A CA 1
ATOM 853 C C . LEU A 1 101 ? -38.575 -29.719 52.544 1.00 73.81 101 LEU A C 1
ATOM 855 O O . LEU A 1 101 ? -37.898 -28.693 52.625 1.00 73.81 101 LEU A O 1
ATOM 859 N N . PRO A 1 102 ? -38.260 -30.811 53.277 1.00 77.38 102 PRO A N 1
ATOM 860 C CA . PRO A 1 102 ? -37.103 -30.829 54.174 1.00 77.38 102 PRO A CA 1
ATOM 861 C C . PRO A 1 102 ? -35.765 -30.650 53.444 1.00 77.38 102 PRO A C 1
ATOM 863 O O . PRO A 1 102 ? -34.897 -29.940 53.937 1.00 77.38 102 PRO A O 1
ATOM 866 N N . GLN A 1 103 ? -35.610 -31.238 52.253 1.00 73.00 103 GLN A N 1
ATOM 867 C CA . GLN A 1 103 ? -34.397 -31.115 51.437 1.00 73.00 103 GLN A CA 1
ATOM 868 C C . GLN A 1 103 ? -34.303 -29.749 50.754 1.00 73.00 103 GLN A C 1
ATOM 870 O O . GLN A 1 103 ? -33.206 -29.208 50.644 1.00 73.00 103 GLN A O 1
ATOM 875 N N . GLN A 1 104 ? -35.433 -29.159 50.352 1.00 74.69 104 GLN A N 1
ATOM 876 C CA . GLN A 1 104 ? -35.469 -27.778 49.856 1.00 74.69 104 GLN A CA 1
ATOM 877 C C . GLN A 1 104 ? -35.054 -26.781 50.938 1.00 74.69 104 GLN A C 1
ATOM 879 O O . GLN A 1 104 ? -34.254 -25.889 50.669 1.00 74.69 104 GLN A O 1
ATOM 884 N N . LEU A 1 105 ? -35.556 -26.954 52.166 1.00 74.50 105 LEU A N 1
ATOM 885 C CA . LEU A 1 105 ? -35.161 -26.149 53.321 1.00 74.50 105 LEU A CA 1
ATOM 886 C C . LEU A 1 105 ? -33.684 -26.341 53.659 1.00 74.50 105 LEU A C 1
ATOM 888 O O . LEU A 1 105 ? -32.999 -25.362 53.930 1.00 74.50 105 LEU A O 1
ATOM 892 N N . GLU A 1 106 ? -33.171 -27.568 53.605 1.00 80.38 106 GLU A N 1
ATOM 893 C CA . GLU A 1 106 ? -31.759 -27.836 53.876 1.00 80.38 106 GLU A CA 1
ATOM 894 C C . GLU A 1 106 ? -30.838 -27.215 52.812 1.00 80.38 106 GLU A C 1
ATOM 896 O O . GLU A 1 106 ? -29.833 -26.600 53.166 1.00 80.38 106 GLU A O 1
ATOM 901 N N . LEU A 1 107 ? -31.203 -27.291 51.524 1.00 77.88 107 LEU A N 1
ATOM 902 C CA . LEU A 1 107 ? -30.488 -26.614 50.433 1.00 77.88 107 LEU A CA 1
ATOM 903 C C . LEU A 1 107 ? -30.585 -25.089 50.535 1.00 77.88 107 LEU A C 1
ATOM 905 O O . LEU A 1 107 ? -29.585 -24.407 50.325 1.00 77.88 107 LEU A O 1
ATOM 909 N N . ALA A 1 108 ? -31.762 -24.555 50.871 1.00 76.19 108 ALA A N 1
ATOM 910 C CA . ALA A 1 108 ? -31.958 -23.127 51.092 1.00 76.19 108 ALA A CA 1
ATOM 911 C C . ALA A 1 108 ? -31.110 -22.637 52.268 1.00 76.19 108 ALA A C 1
ATOM 913 O O . ALA A 1 108 ? -30.443 -21.617 52.153 1.00 76.19 108 ALA A O 1
ATOM 914 N N . LEU A 1 109 ? -31.074 -23.380 53.377 1.00 78.56 109 LEU A N 1
ATOM 915 C CA . LEU A 1 109 ? -30.255 -23.051 54.542 1.00 78.56 109 LEU A CA 1
ATOM 916 C C . LEU A 1 109 ? -28.759 -23.135 54.228 1.00 78.56 109 LEU A C 1
ATOM 918 O O . LEU A 1 109 ? -28.018 -22.250 54.650 1.00 78.56 109 LEU A O 1
ATOM 922 N N . ARG A 1 110 ? -28.314 -24.137 53.457 1.00 79.88 110 ARG A N 1
ATOM 923 C CA . ARG A 1 110 ? -26.916 -24.238 53.002 1.00 79.88 110 ARG A CA 1
ATOM 924 C C . ARG A 1 110 ? -26.532 -23.062 52.101 1.00 79.88 110 ARG A C 1
ATOM 926 O O . ARG A 1 110 ? -25.535 -22.404 52.376 1.00 79.88 110 ARG A O 1
ATOM 933 N N . LYS A 1 111 ? -27.375 -22.721 51.119 1.00 77.69 111 LYS A N 1
ATOM 934 C CA . LYS A 1 111 ? -27.181 -21.542 50.259 1.00 77.69 111 LYS A CA 1
ATOM 935 C C . LYS A 1 111 ? -27.199 -20.240 51.054 1.00 77.69 111 LYS A C 1
ATOM 937 O O . LYS A 1 111 ? -26.349 -19.390 50.845 1.00 77.69 111 LYS A O 1
ATOM 942 N N . ILE A 1 112 ? -28.108 -20.083 52.017 1.00 77.88 112 ILE A N 1
ATOM 943 C CA . ILE A 1 112 ? -28.139 -18.911 52.905 1.00 77.88 112 ILE A CA 1
ATOM 944 C C . ILE A 1 112 ? -26.845 -18.824 53.723 1.00 77.88 112 ILE A C 1
ATOM 946 O O . ILE A 1 112 ? -26.294 -17.738 53.862 1.00 77.88 112 ILE A O 1
ATOM 950 N N . GLN A 1 113 ? -26.323 -19.940 54.239 1.00 81.00 113 GLN A N 1
ATOM 951 C CA . GLN A 1 113 ? -25.046 -19.959 54.961 1.00 81.00 113 GLN A CA 1
ATOM 952 C C . GLN A 1 113 ? -23.854 -19.609 54.060 1.00 81.00 113 GLN A C 1
ATOM 954 O O . GLN A 1 113 ? -22.960 -18.883 54.497 1.00 81.00 113 GLN A O 1
ATOM 959 N N . GLU A 1 114 ? -23.848 -20.084 52.815 1.00 80.56 114 GLU A N 1
ATOM 960 C CA . GLU A 1 114 ? -22.847 -19.733 51.801 1.00 80.56 114 GLU A CA 1
ATOM 961 C C . GLU A 1 114 ? -22.936 -18.249 51.426 1.00 80.56 114 GLU A C 1
ATOM 963 O O . GLU A 1 114 ? -21.934 -17.547 51.527 1.00 80.56 114 GLU A O 1
ATOM 968 N N . HIS A 1 115 ? -24.131 -17.723 51.140 1.00 80.50 115 HIS A N 1
ATOM 969 C CA . HIS A 1 115 ? -24.344 -16.296 50.890 1.00 80.50 115 HIS A CA 1
ATOM 970 C C . HIS A 1 115 ? -23.939 -15.440 52.091 1.00 80.50 115 HIS A C 1
ATOM 972 O O . HIS A 1 115 ? -23.290 -14.417 51.908 1.00 80.50 115 HIS A O 1
ATOM 978 N N . ILE A 1 116 ? -24.253 -15.847 53.326 1.00 81.19 116 ILE A N 1
ATOM 979 C CA . ILE A 1 116 ? -23.792 -15.142 54.531 1.00 81.19 116 ILE A CA 1
ATOM 980 C C . ILE A 1 116 ? -22.261 -15.129 54.585 1.00 81.19 116 ILE A C 1
ATOM 982 O O . ILE A 1 116 ? -21.680 -14.089 54.893 1.00 81.19 116 ILE A O 1
ATOM 986 N N . ARG A 1 117 ? -21.594 -16.242 54.257 1.00 83.94 117 ARG A N 1
ATOM 987 C CA . ARG A 1 117 ? -20.127 -16.313 54.218 1.00 83.94 117 ARG A CA 1
ATOM 988 C C . ARG A 1 117 ? -19.548 -15.388 53.144 1.00 83.94 117 ARG A C 1
ATOM 990 O O . ARG A 1 117 ? -18.699 -14.567 53.474 1.00 83.94 117 ARG A O 1
ATOM 997 N N . THR A 1 118 ? -20.071 -15.425 51.921 1.00 82.75 118 THR A N 1
ATOM 998 C CA . THR A 1 118 ? -19.655 -14.541 50.820 1.00 82.75 118 THR A CA 1
ATOM 999 C C . THR A 1 118 ? -19.949 -13.067 51.117 1.00 82.75 118 THR A C 1
ATOM 1001 O O . THR A 1 118 ? -19.127 -12.201 50.830 1.00 82.75 118 THR A O 1
ATOM 1004 N N . ILE A 1 119 ? -21.075 -12.745 51.758 1.00 80.94 119 ILE A N 1
ATOM 1005 C CA . ILE A 1 119 ? -21.401 -11.377 52.192 1.00 80.94 119 ILE A CA 1
ATOM 1006 C C . ILE A 1 119 ? -20.421 -10.912 53.274 1.00 80.94 119 ILE A C 1
ATOM 1008 O O . ILE A 1 119 ? -19.993 -9.760 53.268 1.00 80.94 119 ILE A O 1
ATOM 1012 N N . LEU A 1 120 ? -20.038 -11.783 54.208 1.00 86.44 120 LEU A N 1
ATOM 1013 C CA . LEU A 1 120 ? -19.043 -11.443 55.224 1.00 86.44 120 LEU A CA 1
ATOM 1014 C C . LEU A 1 120 ? -17.659 -11.237 54.602 1.00 86.44 120 LEU A C 1
ATOM 1016 O O . LEU A 1 120 ? -17.015 -10.236 54.910 1.00 86.44 120 LEU A O 1
ATOM 1020 N N . GLU A 1 121 ? -17.236 -12.119 53.699 1.00 85.31 121 GLU A N 1
ATOM 1021 C CA . GLU A 1 121 ? -15.973 -11.999 52.963 1.00 85.31 121 GLU A CA 1
ATOM 1022 C C . GLU A 1 121 ? -15.938 -10.713 52.126 1.00 85.31 121 GLU A C 1
ATOM 1024 O O . GLU A 1 121 ? -15.033 -9.895 52.297 1.00 85.31 121 GLU A O 1
ATOM 1029 N N . THR A 1 122 ? -16.972 -10.445 51.326 1.00 80.06 122 THR A N 1
ATOM 1030 C CA . THR A 1 122 ? -17.076 -9.206 50.534 1.00 80.06 122 THR A CA 1
ATOM 1031 C C . THR A 1 122 ? -17.142 -7.962 51.424 1.00 80.06 122 THR A C 1
ATOM 1033 O O . THR A 1 122 ? -16.497 -6.957 51.138 1.00 80.06 122 THR A O 1
ATOM 1036 N N . ARG A 1 123 ? -17.821 -8.019 52.576 1.00 86.50 123 ARG A N 1
ATOM 1037 C CA . ARG A 1 123 ? -17.816 -6.929 53.564 1.00 86.50 123 ARG A CA 1
ATOM 1038 C C . ARG A 1 123 ? -16.433 -6.707 54.173 1.00 86.50 123 ARG A C 1
ATOM 1040 O O . ARG A 1 123 ? -16.076 -5.558 54.431 1.00 86.50 123 ARG A O 1
ATOM 1047 N N . THR A 1 124 ? -15.650 -7.758 54.419 1.00 87.06 124 THR A N 1
ATOM 1048 C CA . THR A 1 124 ? -14.260 -7.605 54.883 1.00 87.06 124 THR A CA 1
ATOM 1049 C C . THR A 1 124 ? -13.356 -7.023 53.803 1.00 87.06 124 THR A C 1
ATOM 1051 O O . THR A 1 124 ? -12.573 -6.121 54.103 1.00 87.06 124 THR A O 1
ATOM 1054 N N . THR A 1 125 ? -13.511 -7.439 52.543 1.00 87.56 125 THR A N 1
ATOM 1055 C CA . THR A 1 125 ? -12.745 -6.858 51.437 1.00 87.56 125 THR A CA 1
ATOM 1056 C C . THR A 1 125 ? -13.133 -5.402 51.202 1.00 87.56 125 THR A C 1
ATOM 1058 O O . THR A 1 125 ? -12.241 -4.566 51.096 1.00 87.56 125 THR A O 1
ATOM 1061 N N . CYS A 1 126 ? -14.428 -5.061 51.223 1.00 81.69 126 CYS A N 1
ATOM 1062 C CA . CYS A 1 126 ? -14.906 -3.679 51.118 1.00 81.69 126 CYS A CA 1
ATOM 1063 C C . CYS A 1 126 ? -14.338 -2.801 52.234 1.00 81.69 126 CYS A C 1
ATOM 1065 O O . CYS A 1 126 ? -13.806 -1.741 51.936 1.00 81.69 126 CYS A O 1
ATOM 1067 N N . LYS A 1 127 ? -14.337 -3.265 53.491 1.00 91.75 127 LYS A N 1
ATOM 1068 C CA . LYS A 1 127 ? -13.695 -2.533 54.597 1.00 91.75 127 LYS A CA 1
ATOM 1069 C C . LYS A 1 127 ? -12.200 -2.309 54.360 1.00 91.75 127 LYS A C 1
ATOM 1071 O O . LYS A 1 127 ? -11.722 -1.198 54.547 1.00 91.75 127 LYS A O 1
ATOM 1076 N N . SER A 1 128 ? -11.473 -3.329 53.901 1.00 88.94 128 SER A N 1
ATOM 1077 C CA . SER A 1 128 ? -10.041 -3.182 53.598 1.00 88.94 128 SER A CA 1
ATOM 1078 C C . SER A 1 128 ? -9.776 -2.221 52.429 1.00 88.94 128 SER A C 1
ATOM 1080 O O . SER A 1 128 ? -8.770 -1.515 52.416 1.00 88.94 128 SER A O 1
ATOM 1082 N N . LEU A 1 129 ? -10.679 -2.173 51.443 1.00 86.94 129 LEU A N 1
ATOM 1083 C CA . LEU A 1 129 ? -10.604 -1.246 50.316 1.00 86.94 129 LEU A CA 1
ATOM 1084 C C . LEU A 1 129 ? -10.978 0.178 50.735 1.00 86.94 129 LEU A C 1
ATOM 1086 O O . LEU A 1 129 ? -10.318 1.108 50.293 1.00 86.94 129 LEU A O 1
ATOM 1090 N N . GLU A 1 130 ? -11.960 0.359 51.619 1.00 89.94 130 GLU A N 1
ATOM 1091 C CA . GLU A 1 130 ? -12.290 1.652 52.234 1.00 89.94 130 GLU A CA 1
ATOM 1092 C C . GLU A 1 130 ? -11.130 2.189 53.085 1.00 89.94 130 GLU A C 1
ATOM 1094 O O . GLU A 1 130 ? -10.834 3.382 53.042 1.00 89.94 130 GLU A O 1
ATOM 1099 N N . GLU A 1 131 ? -10.440 1.327 53.838 1.00 91.75 131 GLU A N 1
ATOM 1100 C CA . GLU A 1 131 ? -9.231 1.699 54.584 1.00 91.75 131 GLU A CA 1
ATOM 1101 C C . GLU A 1 131 ? -8.104 2.126 53.637 1.00 91.75 131 GLU A C 1
ATOM 1103 O O . GLU A 1 131 ? -7.546 3.210 53.802 1.00 91.75 131 GLU A O 1
ATOM 1108 N N . LYS A 1 132 ? -7.838 1.346 52.581 1.00 92.19 132 LYS A N 1
ATOM 1109 C CA . LYS A 1 132 ? -6.865 1.720 51.540 1.00 92.19 132 LYS A CA 1
ATOM 1110 C C . LYS A 1 132 ? -7.255 3.003 50.811 1.00 92.19 132 LYS A C 1
ATOM 1112 O O . LYS A 1 132 ? -6.379 3.798 50.486 1.00 92.19 132 LYS A O 1
ATOM 1117 N N . LEU A 1 133 ? -8.542 3.222 50.552 1.00 89.69 133 LEU A N 1
ATOM 1118 C CA . LEU A 1 133 ? -9.033 4.451 49.938 1.00 89.69 133 LEU A CA 1
ATOM 1119 C C . LEU A 1 133 ? -8.736 5.644 50.848 1.00 89.69 133 LEU A C 1
ATOM 1121 O O . LEU A 1 133 ? -8.115 6.593 50.387 1.00 89.69 133 LEU A O 1
ATOM 1125 N N . LYS A 1 134 ? -9.043 5.557 52.147 1.00 93.31 134 LYS A N 1
ATOM 1126 C CA . LYS A 1 134 ? -8.697 6.599 53.131 1.00 93.31 134 LYS A CA 1
ATOM 1127 C C . LYS A 1 134 ? -7.187 6.827 53.239 1.00 93.31 134 LYS A C 1
ATOM 1129 O O . LYS A 1 134 ? -6.731 7.965 53.351 1.00 93.31 134 LYS A O 1
ATOM 1134 N N . GLU A 1 135 ? -6.373 5.775 53.178 1.00 91.88 135 GLU A N 1
ATOM 1135 C CA . GLU A 1 135 ? -4.911 5.909 53.116 1.00 91.88 135 GLU A CA 1
ATOM 1136 C C . GLU A 1 135 ? -4.461 6.654 51.851 1.00 91.88 135 GLU A C 1
ATOM 1138 O O . GLU A 1 135 ? -3.582 7.516 51.918 1.00 91.88 135 GLU A O 1
ATOM 1143 N N . LYS A 1 136 ? -5.073 6.370 50.696 1.00 90.94 136 LYS A N 1
ATOM 1144 C CA . LYS A 1 136 ? -4.770 7.063 49.438 1.00 90.94 136 LYS A CA 1
ATOM 1145 C C . LYS A 1 136 ? -5.288 8.495 49.419 1.00 90.94 136 LYS A C 1
ATOM 1147 O O . LYS A 1 136 ? -4.551 9.362 48.971 1.00 90.94 136 LYS A O 1
ATOM 1152 N N . GLU A 1 137 ? -6.470 8.765 49.956 1.00 91.56 137 GLU A N 1
ATOM 1153 C CA . GLU A 1 137 ? -7.022 10.114 50.121 1.00 91.56 137 GLU A CA 1
ATOM 1154 C C . GLU A 1 137 ? -6.148 10.953 51.053 1.00 91.56 137 GLU A C 1
ATOM 1156 O O . GLU A 1 137 ? -5.808 12.085 50.729 1.00 91.56 137 GLU A O 1
ATOM 1161 N N . THR A 1 138 ? -5.698 10.396 52.180 1.00 91.94 138 THR A N 1
ATOM 1162 C CA . THR A 1 138 ? -4.779 11.108 53.082 1.00 91.94 138 THR A CA 1
ATOM 1163 C C . THR A 1 138 ? -3.394 11.301 52.466 1.00 91.94 138 THR A C 1
ATOM 1165 O O . THR A 1 138 ? -2.762 12.330 52.709 1.00 91.94 138 THR A O 1
ATOM 1168 N N . ALA A 1 139 ? -2.904 10.355 51.660 1.00 90.81 139 ALA A N 1
ATOM 1169 C CA . ALA A 1 139 ? -1.660 10.512 50.909 1.00 90.81 139 ALA A CA 1
ATOM 1170 C C . ALA A 1 139 ? -1.786 11.565 49.797 1.00 90.81 139 ALA A C 1
ATOM 1172 O O . ALA A 1 139 ? -0.877 12.379 49.641 1.00 90.81 139 ALA A O 1
ATOM 1173 N N . LEU A 1 140 ? -2.909 11.580 49.074 1.00 89.56 140 LEU A N 1
ATOM 1174 C CA . LEU A 1 140 ? -3.233 12.580 48.061 1.00 89.56 140 LEU A CA 1
ATOM 1175 C C . LEU A 1 140 ? -3.342 13.960 48.702 1.00 89.56 140 LEU A C 1
ATOM 1177 O O . LEU A 1 140 ? -2.642 14.864 48.277 1.00 89.56 140 LEU A O 1
ATOM 1181 N N . TRP A 1 141 ? -4.099 14.097 49.790 1.00 93.88 141 TRP A N 1
ATOM 1182 C CA . TRP A 1 141 ? -4.220 15.349 50.534 1.00 93.88 141 TRP A CA 1
ATOM 1183 C C . TRP A 1 141 ? -2.861 15.852 51.039 1.00 93.88 141 TRP A C 1
ATOM 1185 O O . TRP A 1 141 ? -2.543 17.031 50.907 1.00 93.88 141 TRP A O 1
ATOM 1195 N N . LYS A 1 142 ? -1.998 14.961 51.551 1.00 91.88 142 LYS A N 1
ATOM 1196 C CA . LYS A 1 142 ? -0.612 15.314 51.916 1.00 91.88 142 LYS A CA 1
ATOM 1197 C C . LYS A 1 142 ? 0.214 15.739 50.701 1.00 91.88 142 LYS A C 1
ATOM 1199 O O . LYS A 1 142 ? 1.033 16.645 50.828 1.00 91.88 142 LYS A O 1
ATOM 1204 N N . ALA A 1 143 ? 0.037 15.094 49.549 1.00 87.19 143 ALA A N 1
ATOM 1205 C CA . ALA A 1 143 ? 0.733 15.441 48.313 1.00 87.19 143 ALA A CA 1
ATOM 1206 C C . ALA A 1 143 ? 0.251 16.785 47.750 1.00 87.19 143 ALA A C 1
ATOM 1208 O O . ALA A 1 143 ? 1.080 17.615 47.396 1.00 87.19 143 ALA A O 1
ATOM 1209 N N . GLU A 1 144 ? -1.053 17.044 47.748 1.00 90.62 144 GLU A N 1
ATOM 1210 C CA . GLU A 1 144 ? -1.661 18.325 47.381 1.00 90.62 144 GLU A CA 1
ATOM 1211 C C . GLU A 1 144 ? -1.215 19.432 48.331 1.00 90.62 144 GLU A C 1
ATOM 1213 O O . GLU A 1 144 ? -0.782 20.488 47.884 1.00 90.62 144 GLU A O 1
ATOM 1218 N N . GLN A 1 145 ? -1.217 19.184 49.643 1.00 91.44 145 GLN A N 1
ATOM 1219 C CA . GLN A 1 145 ? -0.686 20.129 50.621 1.00 91.44 145 GLN A CA 1
ATOM 1220 C C . GLN A 1 145 ? 0.811 20.378 50.400 1.00 91.44 145 GLN A C 1
ATOM 1222 O O . GLN A 1 145 ? 1.269 21.510 50.542 1.00 91.44 145 GLN A O 1
ATOM 1227 N N . ASN A 1 146 ? 1.575 19.351 50.017 1.00 91.25 146 ASN A N 1
ATOM 1228 C CA . ASN A 1 146 ? 2.984 19.484 49.664 1.00 91.25 146 ASN A CA 1
ATOM 1229 C C . ASN A 1 146 ? 3.154 20.339 48.399 1.00 91.25 146 ASN A C 1
ATOM 1231 O O . ASN A 1 146 ? 3.932 21.286 48.431 1.00 91.25 146 ASN A O 1
ATOM 1235 N N . VAL A 1 147 ? 2.382 20.095 47.337 1.00 88.81 147 VAL A N 1
ATOM 1236 C CA . VAL A 1 147 ? 2.376 20.921 46.117 1.00 88.81 147 VAL A CA 1
ATOM 1237 C C . VAL A 1 147 ? 1.992 22.359 46.444 1.00 88.81 147 VAL A C 1
ATOM 1239 O O . VAL A 1 147 ? 2.761 23.257 46.135 1.00 88.81 147 VAL A O 1
ATOM 1242 N N . LEU A 1 148 ? 0.904 22.591 47.180 1.00 88.56 148 LEU A N 1
ATOM 1243 C CA . LEU A 1 148 ? 0.500 23.927 47.623 1.00 88.56 148 LEU A CA 1
ATOM 1244 C C . LEU A 1 148 ? 1.567 24.595 48.499 1.00 88.56 148 LEU A C 1
ATOM 1246 O O . LEU A 1 148 ? 1.766 25.803 48.409 1.00 88.56 148 LEU A O 1
ATOM 1250 N N . SER A 1 149 ? 2.269 23.838 49.348 1.00 87.25 149 SER A N 1
ATOM 1251 C CA . SER A 1 149 ? 3.388 24.362 50.137 1.00 87.25 149 SER A CA 1
ATOM 1252 C C . SER A 1 149 ? 4.595 24.695 49.262 1.00 87.25 149 SER A C 1
ATOM 1254 O O . SER A 1 149 ? 5.218 25.728 49.471 1.00 87.25 149 SER A O 1
ATOM 1256 N N . ARG A 1 150 ? 4.891 23.882 48.240 1.00 87.81 150 ARG A N 1
ATOM 1257 C CA . ARG A 1 150 ? 5.953 24.139 47.261 1.00 87.81 150 ARG A CA 1
ATOM 1258 C C . ARG A 1 150 ? 5.600 25.328 46.390 1.00 87.81 150 ARG A C 1
ATOM 1260 O O . ARG A 1 150 ? 6.483 26.125 46.142 1.00 87.81 150 ARG A O 1
ATOM 1267 N N . ASP A 1 151 ? 4.345 25.497 45.999 1.00 84.62 151 ASP A N 1
ATOM 1268 C CA . ASP A 1 151 ? 3.866 26.650 45.238 1.00 84.62 151 ASP A CA 1
ATOM 1269 C C . ASP A 1 151 ? 3.859 27.919 46.084 1.00 84.62 151 ASP A C 1
ATOM 1271 O O . ASP A 1 151 ? 4.239 28.976 45.590 1.00 84.62 151 ASP A O 1
ATOM 1275 N N . LYS A 1 152 ? 3.512 27.831 47.376 1.00 86.06 152 LYS A N 1
ATOM 1276 C CA . LYS A 1 152 ? 3.723 28.931 48.327 1.00 86.06 152 LYS A CA 1
ATOM 1277 C C . LYS A 1 152 ? 5.198 29.273 48.444 1.00 86.06 152 LYS A C 1
ATOM 1279 O O . LYS A 1 152 ? 5.521 30.437 48.301 1.00 86.06 152 LYS A O 1
ATOM 1284 N N . VAL A 1 153 ? 6.082 28.288 48.590 1.00 81.44 153 VAL A N 1
ATOM 1285 C CA . VAL A 1 153 ? 7.536 28.501 48.622 1.00 81.44 153 VAL A CA 1
ATOM 1286 C C . VAL A 1 153 ? 8.050 29.029 47.284 1.00 81.44 153 VAL A C 1
ATOM 1288 O O . VAL A 1 153 ? 8.904 29.892 47.281 1.00 81.44 153 VAL A O 1
ATOM 1291 N N . ILE A 1 154 ? 7.541 28.588 46.135 1.00 79.31 154 ILE A N 1
ATOM 1292 C CA . ILE A 1 154 ? 7.924 29.100 44.811 1.00 79.31 154 ILE A CA 1
ATOM 1293 C C . ILE A 1 154 ? 7.439 30.538 44.653 1.00 79.31 154 ILE A C 1
ATOM 1295 O O . ILE A 1 154 ? 8.182 31.369 44.145 1.00 79.31 154 ILE A O 1
ATOM 1299 N N . ASN A 1 155 ? 6.225 30.855 45.098 1.00 80.25 155 ASN A N 1
ATOM 1300 C CA . ASN A 1 155 ? 5.695 32.214 45.084 1.00 80.25 155 ASN A CA 1
ATOM 1301 C C . ASN A 1 155 ? 6.437 33.111 46.078 1.00 80.25 155 ASN A C 1
ATOM 1303 O O . ASN A 1 155 ? 6.782 34.230 45.722 1.00 80.25 155 ASN A O 1
ATOM 1307 N N . GLU A 1 156 ? 6.765 32.613 47.267 1.00 76.94 156 GLU A N 1
ATOM 1308 C CA . GLU A 1 156 ? 7.619 33.275 48.250 1.00 76.94 156 GLU A CA 1
ATOM 1309 C C . GLU A 1 156 ? 9.042 33.433 47.727 1.00 76.94 156 GLU A C 1
ATOM 1311 O O . GLU A 1 156 ? 9.595 34.492 47.915 1.00 76.94 156 GLU A O 1
ATOM 1316 N N . LEU A 1 157 ? 9.624 32.473 47.004 1.00 67.25 157 LEU A N 1
ATOM 1317 C CA . LEU A 1 157 ? 10.941 32.580 46.359 1.00 67.25 157 LEU A CA 1
ATOM 1318 C C . LEU A 1 157 ? 10.913 33.507 45.138 1.00 67.25 157 LEU A C 1
ATOM 1320 O O . LEU A 1 157 ? 11.926 34.112 44.808 1.00 67.25 157 LEU A O 1
ATOM 1324 N N . ARG A 1 158 ? 9.762 33.640 44.470 1.00 70.56 158 ARG A N 1
ATOM 1325 C CA . ARG A 1 158 ? 9.518 34.646 43.424 1.00 70.56 158 ARG A CA 1
ATOM 1326 C C . ARG A 1 158 ? 9.348 36.046 44.022 1.00 70.56 158 ARG A C 1
ATOM 1328 O O . ARG A 1 158 ? 9.792 37.006 43.406 1.00 70.56 158 ARG A O 1
ATOM 1335 N N . LEU A 1 159 ? 8.751 36.156 45.211 1.00 57.97 159 LEU A N 1
ATOM 1336 C CA . LEU A 1 159 ? 8.639 37.388 46.009 1.00 57.97 159 LEU A CA 1
ATOM 1337 C C . LEU A 1 159 ? 9.953 37.743 46.730 1.00 57.97 159 LEU A C 1
ATOM 1339 O O . LEU A 1 159 ? 10.281 38.915 46.860 1.00 57.97 159 LEU A O 1
ATOM 1343 N N . GLN A 1 160 ? 10.720 36.735 47.144 1.00 54.09 160 GLN A N 1
ATOM 1344 C CA . GLN A 1 160 ? 12.048 36.791 47.756 1.00 54.09 160 GLN A CA 1
ATOM 1345 C C . GLN A 1 160 ? 13.148 36.568 46.719 1.00 54.09 160 GLN A C 1
ATOM 1347 O O . GLN A 1 160 ? 14.246 36.147 47.072 1.00 54.09 160 GLN A O 1
ATOM 1352 N N . LEU A 1 161 ? 12.896 36.875 45.442 1.00 46.69 161 LEU A N 1
ATOM 1353 C CA . LEU A 1 161 ? 13.982 37.236 44.541 1.00 46.69 161 LEU A CA 1
ATOM 1354 C C . LEU A 1 161 ? 14.557 38.546 45.115 1.00 46.69 161 LEU A C 1
ATOM 1356 O O . LEU A 1 161 ? 13.904 39.586 44.995 1.00 46.69 161 LEU A O 1
ATOM 1360 N N . PRO A 1 162 ? 15.696 38.536 45.834 1.00 50.44 162 PRO A N 1
ATOM 1361 C CA . PRO A 1 162 ? 15.977 39.625 46.752 1.00 50.44 162 PRO A CA 1
ATOM 1362 C C . PRO A 1 162 ? 16.491 40.847 45.995 1.00 50.44 162 PRO A C 1
ATOM 1364 O O . PRO A 1 162 ? 17.551 40.798 45.366 1.00 50.44 162 PRO A O 1
ATOM 1367 N N . ALA A 1 163 ? 15.823 41.985 46.196 1.00 54.38 163 ALA A N 1
ATOM 1368 C CA . ALA A 1 163 ? 16.569 43.206 46.465 1.00 54.38 163 ALA A CA 1
ATOM 1369 C C . ALA A 1 163 ? 17.581 42.862 47.573 1.00 54.38 163 ALA A C 1
ATOM 1371 O O . ALA A 1 163 ? 17.224 42.319 48.617 1.00 54.38 163 ALA A O 1
ATOM 1372 N N . THR A 1 164 ? 18.856 43.090 47.295 1.00 54.09 164 THR A N 1
ATOM 1373 C CA . THR A 1 164 ? 20.065 42.502 47.901 1.00 54.09 164 THR A CA 1
ATOM 1374 C C . THR A 1 164 ? 20.221 42.578 49.432 1.00 54.09 164 THR A C 1
ATOM 1376 O O . THR A 1 164 ? 21.189 42.043 49.961 1.00 54.09 164 THR A O 1
ATOM 1379 N N . SER A 1 165 ? 19.287 43.176 50.174 1.00 52.38 165 SER A N 1
ATOM 1380 C CA . SER A 1 165 ? 19.457 43.546 51.584 1.00 52.38 165 SER A CA 1
ATOM 1381 C C . SER A 1 165 ? 19.065 42.468 52.613 1.00 52.38 165 SER A C 1
ATOM 1383 O O . SER A 1 165 ? 19.638 42.440 53.701 1.00 52.38 165 SER A O 1
ATOM 1385 N N . GLU A 1 166 ? 18.141 41.547 52.315 1.00 51.09 166 GLU A N 1
ATOM 1386 C CA . GLU A 1 166 ? 17.695 40.544 53.310 1.00 51.09 166 GLU A CA 1
ATOM 1387 C C . GLU A 1 166 ? 18.599 39.302 53.385 1.00 51.09 166 GLU A C 1
ATOM 1389 O O . GLU A 1 166 ? 18.685 38.646 54.427 1.00 51.09 166 GLU A O 1
ATOM 1394 N N . ARG A 1 167 ? 19.360 39.022 52.319 1.00 54.94 167 ARG A N 1
ATOM 1395 C CA . ARG A 1 167 ? 20.269 37.867 52.249 1.00 54.94 167 ARG A CA 1
ATOM 1396 C C . ARG A 1 167 ? 21.449 37.977 53.226 1.00 54.94 167 ARG A C 1
ATOM 1398 O O . ARG A 1 167 ? 21.949 36.954 53.689 1.00 54.94 167 ARG A O 1
ATOM 1405 N N . GLU A 1 168 ? 21.854 39.195 53.588 1.00 54.19 168 GLU A N 1
ATOM 1406 C CA . GLU A 1 168 ? 22.912 39.442 54.580 1.00 54.19 168 GLU A CA 1
ATOM 1407 C C . GLU A 1 168 ? 22.433 39.266 56.032 1.00 54.19 168 GLU A C 1
ATOM 1409 O O . GLU A 1 168 ? 23.236 38.918 56.896 1.00 54.19 168 GLU A O 1
ATOM 1414 N N . LYS A 1 169 ? 21.129 39.421 56.315 1.00 52.25 169 LYS A N 1
ATOM 1415 C CA . LYS A 1 169 ? 20.584 39.273 57.679 1.00 52.25 169 LYS A CA 1
ATOM 1416 C C . LYS A 1 169 ? 20.376 37.814 58.089 1.00 52.25 169 LYS A C 1
ATOM 1418 O O . LYS A 1 169 ? 20.668 37.459 59.225 1.00 52.25 169 LYS A O 1
ATOM 1423 N N . ILE A 1 170 ? 19.949 36.952 57.166 1.00 54.28 170 ILE A N 1
ATOM 1424 C CA . ILE A 1 170 ? 19.632 35.544 57.478 1.00 54.28 170 ILE A CA 1
ATOM 1425 C C . ILE A 1 170 ? 20.905 34.697 57.670 1.00 54.28 170 ILE A C 1
ATOM 1427 O O . ILE A 1 170 ? 20.923 33.784 58.496 1.00 54.28 170 ILE A O 1
ATOM 1431 N N . MET A 1 171 ? 22.014 35.033 56.995 1.00 52.50 171 MET A N 1
ATOM 1432 C CA . MET A 1 171 ? 23.300 34.357 57.236 1.00 52.50 171 MET A CA 1
ATOM 1433 C C . MET A 1 171 ? 23.868 34.616 58.641 1.00 52.50 171 MET A C 1
ATOM 1435 O O . MET A 1 171 ? 24.634 33.795 59.137 1.00 52.50 171 MET A O 1
ATOM 1439 N N . ALA A 1 172 ? 23.469 35.704 59.309 1.00 54.00 172 ALA A N 1
ATOM 1440 C CA . ALA A 1 172 ? 23.903 36.007 60.673 1.00 54.00 172 ALA A CA 1
ATOM 1441 C C . ALA A 1 172 ? 23.129 35.217 61.754 1.00 54.00 172 ALA A C 1
ATOM 1443 O O . ALA A 1 172 ? 23.630 35.054 62.868 1.00 54.00 172 ALA A O 1
ATOM 1444 N N . GLU A 1 173 ? 21.932 34.701 61.449 1.00 49.31 173 GLU A N 1
ATOM 1445 C CA . GLU A 1 173 ? 21.052 34.046 62.435 1.00 49.31 173 GLU A CA 1
ATOM 1446 C C . GLU A 1 173 ? 21.194 32.515 62.492 1.00 49.31 173 GLU A C 1
ATOM 1448 O O . GLU A 1 173 ? 20.872 31.903 63.512 1.00 49.31 173 GLU A O 1
ATOM 1453 N N . LEU A 1 174 ? 21.751 31.884 61.453 1.00 51.16 174 LEU A N 1
ATOM 1454 C CA . LEU A 1 174 ? 21.927 30.424 61.381 1.00 51.16 174 LEU A CA 1
ATOM 1455 C C . LEU A 1 174 ? 23.086 29.866 62.234 1.00 51.16 174 LEU A C 1
ATOM 1457 O O . LEU A 1 174 ? 23.187 28.655 62.397 1.00 51.16 174 LEU A O 1
ATOM 1461 N N . GLY A 1 175 ? 23.918 30.714 62.845 1.00 54.31 175 GLY A N 1
ATOM 1462 C CA . GLY A 1 175 ? 25.065 30.293 63.665 1.00 54.31 175 GLY A CA 1
ATOM 1463 C C . GLY A 1 175 ? 24.758 29.854 65.109 1.00 54.31 175 GLY A C 1
ATOM 1464 O O . GLY A 1 175 ? 25.680 29.827 65.916 1.00 54.31 175 GLY A O 1
ATOM 1465 N N . LYS A 1 176 ? 23.495 29.586 65.495 1.00 54.19 176 LYS A N 1
ATOM 1466 C CA . LYS A 1 176 ? 23.097 29.420 66.920 1.00 54.19 176 LYS A CA 1
ATOM 1467 C C . LYS A 1 176 ? 22.429 28.090 67.326 1.00 54.19 176 LYS A C 1
ATOM 1469 O O . LYS A 1 176 ? 21.919 28.004 68.441 1.00 54.19 176 LYS A O 1
ATOM 1474 N N . ARG A 1 177 ? 22.408 27.040 66.496 1.00 53.50 177 ARG A N 1
ATOM 1475 C CA . ARG A 1 177 ? 21.866 25.712 66.889 1.00 53.50 177 ARG A CA 1
ATOM 1476 C C . ARG A 1 177 ? 22.828 24.580 66.514 1.00 53.50 177 ARG A C 1
ATOM 1478 O O . ARG A 1 177 ? 22.706 24.028 65.427 1.00 53.50 177 ARG A O 1
ATOM 1485 N N . GLU A 1 178 ? 23.754 24.231 67.410 1.00 50.12 178 GLU A N 1
ATOM 1486 C CA . GLU A 1 178 ? 24.867 23.311 67.100 1.00 50.12 178 GLU A CA 1
ATOM 1487 C C . GLU A 1 178 ? 25.199 22.259 68.198 1.00 50.12 178 GLU A C 1
ATOM 1489 O O . GLU A 1 178 ? 26.318 21.778 68.238 1.00 50.12 178 GLU A O 1
ATOM 1494 N N . ASP A 1 179 ? 24.256 21.798 69.047 1.00 49.28 179 ASP A N 1
ATOM 1495 C CA . ASP A 1 179 ? 24.587 20.869 70.169 1.00 49.28 179 ASP A CA 1
ATOM 1496 C C . ASP A 1 179 ? 23.731 19.572 70.272 1.00 49.28 179 ASP A C 1
ATOM 1498 O O . ASP A 1 179 ? 23.053 19.345 71.271 1.00 49.28 179 ASP A O 1
ATOM 1502 N N . ASP A 1 180 ? 23.766 18.668 69.278 1.00 54.31 180 ASP A N 1
ATOM 1503 C CA . ASP A 1 180 ? 23.224 17.289 69.425 1.00 54.31 180 ASP A CA 1
ATOM 1504 C C . ASP A 1 180 ? 24.023 16.246 68.600 1.00 54.31 180 ASP A C 1
ATOM 1506 O O . ASP A 1 180 ? 23.932 16.252 67.373 1.00 54.31 180 ASP A O 1
ATOM 1510 N N . PRO A 1 181 ? 24.841 15.356 69.197 1.00 60.97 181 PRO A N 1
ATOM 1511 C CA . PRO A 1 181 ? 25.889 14.595 68.496 1.00 60.97 181 PRO A CA 1
ATOM 1512 C C . PRO A 1 181 ? 25.396 13.566 67.458 1.00 60.97 181 PRO A C 1
ATOM 1514 O O . PRO A 1 181 ? 26.114 13.276 66.493 1.00 60.97 181 PRO A O 1
ATOM 1517 N N . GLU A 1 182 ? 24.190 13.017 67.615 1.00 58.53 182 GLU A N 1
ATOM 1518 C CA . GLU A 1 182 ? 23.596 12.065 66.660 1.00 58.53 182 GLU A CA 1
ATOM 1519 C C . GLU A 1 182 ? 22.958 12.790 65.471 1.00 58.53 182 GLU A C 1
ATOM 1521 O O . GLU A 1 182 ? 23.200 12.416 64.316 1.00 58.53 182 GLU A O 1
ATOM 1526 N N . TYR A 1 183 ? 22.278 13.911 65.743 1.00 64.56 183 TYR A N 1
ATOM 1527 C CA . TYR A 1 183 ? 21.893 14.880 64.722 1.00 64.56 183 TYR A CA 1
ATOM 1528 C C . TYR A 1 183 ? 23.138 15.390 63.990 1.00 64.56 183 TYR A C 1
ATOM 1530 O O . TYR A 1 183 ? 23.151 15.365 62.772 1.00 64.56 183 TYR A O 1
ATOM 1538 N N . HIS A 1 184 ? 24.245 15.698 64.673 1.00 62.75 184 HIS A N 1
ATOM 1539 C CA . HIS A 1 184 ? 25.499 16.123 64.036 1.00 62.75 184 HIS A CA 1
ATOM 1540 C C . HIS A 1 184 ? 26.106 15.053 63.137 1.00 62.75 184 HIS A C 1
ATOM 1542 O O . HIS A 1 184 ? 26.651 15.398 62.096 1.00 62.75 184 HIS A O 1
ATOM 1548 N N . ARG A 1 185 ? 26.020 13.760 63.472 1.00 69.75 185 ARG A N 1
ATOM 1549 C CA . ARG A 1 185 ? 26.488 12.691 62.571 1.00 69.75 185 ARG A CA 1
ATOM 1550 C C . ARG A 1 185 ? 25.590 12.537 61.351 1.00 69.75 185 ARG A C 1
ATOM 1552 O O . ARG A 1 185 ? 26.114 12.477 60.241 1.00 69.75 185 ARG A O 1
ATOM 1559 N N . ALA A 1 186 ? 24.271 12.504 61.534 1.00 70.56 186 ALA A N 1
ATOM 1560 C CA . ALA A 1 186 ? 23.320 12.412 60.426 1.00 70.56 186 ALA A CA 1
ATOM 1561 C C . ALA A 1 186 ? 23.397 13.651 59.520 1.00 70.56 186 ALA A C 1
ATOM 1563 O O . ALA A 1 186 ? 23.476 13.532 58.300 1.00 70.56 186 ALA A O 1
ATOM 1564 N N . VAL A 1 187 ? 23.492 14.833 60.124 1.00 69.56 187 VAL A N 1
ATOM 1565 C CA . VAL A 1 187 ? 23.718 16.117 59.466 1.00 69.56 187 VAL A CA 1
ATOM 1566 C C . VAL A 1 187 ? 25.078 16.128 58.788 1.00 69.56 187 VAL A C 1
ATOM 1568 O O . VAL A 1 187 ? 25.135 16.536 57.644 1.00 69.56 187 VAL A O 1
ATOM 1571 N N . LYS A 1 188 ? 26.155 15.613 59.386 1.00 77.88 188 LYS A N 1
ATOM 1572 C CA . LYS A 1 188 ? 27.479 15.545 58.742 1.00 77.88 188 LYS A CA 1
ATOM 1573 C C . LYS A 1 188 ? 27.506 14.576 57.561 1.00 77.88 188 LYS A C 1
ATOM 1575 O O . LYS A 1 188 ? 28.146 14.883 56.564 1.00 77.88 188 LYS A O 1
ATOM 1580 N N . ILE A 1 189 ? 26.792 13.451 57.624 1.00 79.69 189 ILE A N 1
ATOM 1581 C CA . ILE A 1 189 ? 26.645 12.514 56.494 1.00 79.69 189 ILE A CA 1
ATOM 1582 C C . ILE A 1 189 ? 25.780 13.132 55.390 1.00 79.69 189 ILE A C 1
ATOM 1584 O O . ILE A 1 189 ? 26.139 13.052 54.214 1.00 79.69 189 ILE A O 1
ATOM 1588 N N . ALA A 1 190 ? 24.674 13.787 55.750 1.00 75.69 190 ALA A N 1
ATOM 1589 C CA . ALA A 1 190 ? 23.827 14.508 54.807 1.00 75.69 190 ALA A CA 1
ATOM 1590 C C . ALA A 1 190 ? 24.589 15.674 54.163 1.00 75.69 190 ALA A C 1
ATOM 1592 O O . ALA A 1 190 ? 24.584 15.791 52.945 1.00 75.69 190 ALA A O 1
ATOM 1593 N N . HIS A 1 191 ? 25.334 16.459 54.943 1.00 74.81 191 HIS A N 1
ATOM 1594 C CA . HIS A 1 191 ? 26.218 17.516 54.456 1.00 74.81 191 HIS A CA 1
ATOM 1595 C C . HIS A 1 191 ? 27.313 16.939 53.570 1.00 74.81 191 HIS A C 1
ATOM 1597 O O . HIS A 1 191 ? 27.516 17.457 52.489 1.00 74.81 191 HIS A O 1
ATOM 1603 N N . GLN A 1 192 ? 27.965 15.833 53.935 1.00 80.69 192 GLN A N 1
ATOM 1604 C CA . GLN A 1 192 ? 28.967 15.197 53.075 1.00 80.69 192 GLN A CA 1
ATOM 1605 C C . GLN A 1 192 ? 28.356 14.715 51.751 1.00 80.69 192 GLN A C 1
ATOM 1607 O O . GLN A 1 192 ? 28.972 14.857 50.697 1.00 80.69 192 GLN A O 1
ATOM 1612 N N . THR A 1 193 ? 27.139 14.172 51.788 1.00 82.69 193 THR A N 1
ATOM 1613 C CA . THR A 1 193 ? 26.417 13.713 50.593 1.00 82.69 193 THR A CA 1
ATOM 1614 C C . THR A 1 193 ? 26.008 14.893 49.716 1.00 82.69 193 THR A C 1
ATOM 1616 O O . THR A 1 193 ? 26.224 14.853 48.507 1.00 82.69 193 THR A O 1
ATOM 1619 N N . ILE A 1 194 ? 25.502 15.970 50.318 1.00 81.31 194 ILE A N 1
ATOM 1620 C CA . ILE A 1 194 ? 25.171 17.223 49.638 1.00 81.31 194 ILE A CA 1
ATOM 1621 C C . ILE A 1 194 ? 26.435 17.845 49.044 1.00 81.31 194 ILE A C 1
ATOM 1623 O O . ILE A 1 194 ? 26.423 18.171 47.866 1.00 81.31 194 ILE A O 1
ATOM 1627 N N . THR A 1 195 ? 27.544 17.912 49.781 1.00 87.69 195 THR A N 1
ATOM 1628 C CA . THR A 1 195 ? 28.840 18.410 49.297 1.00 87.69 195 THR A CA 1
ATOM 1629 C C . THR A 1 195 ? 29.360 17.567 48.137 1.00 87.69 195 THR A C 1
ATOM 1631 O O . THR A 1 195 ? 29.835 18.117 47.148 1.00 87.69 195 THR A O 1
ATOM 1634 N N . ASN A 1 196 ? 29.226 16.239 48.190 1.00 82.88 196 ASN A N 1
ATOM 1635 C CA . ASN A 1 196 ? 29.621 15.360 47.088 1.00 82.88 196 ASN A CA 1
ATOM 1636 C C . ASN A 1 196 ? 28.722 15.551 45.853 1.00 82.88 196 ASN A C 1
ATOM 1638 O O . ASN A 1 196 ? 29.213 15.567 44.722 1.00 82.88 196 ASN A O 1
ATOM 1642 N N . MET A 1 197 ? 27.409 15.712 46.045 1.00 85.62 197 MET A N 1
ATOM 1643 C CA . MET A 1 197 ? 26.474 15.991 44.951 1.00 85.62 197 MET A CA 1
ATOM 1644 C C . MET A 1 197 ? 26.690 17.388 44.364 1.00 85.62 197 MET A C 1
ATOM 1646 O O . MET A 1 197 ? 26.698 17.521 43.145 1.00 85.62 197 MET A O 1
ATOM 1650 N N . GLN A 1 198 ? 26.946 18.397 45.196 1.00 84.12 198 GLN A N 1
ATOM 1651 C CA . GLN A 1 198 ? 27.312 19.753 44.788 1.00 84.12 198 GLN A CA 1
ATOM 1652 C C . GLN A 1 198 ? 28.651 19.766 44.052 1.00 84.12 198 GLN A C 1
ATOM 1654 O O . GLN A 1 198 ? 28.744 20.384 43.003 1.00 84.12 198 GLN A O 1
ATOM 1659 N N . ALA A 1 199 ? 29.664 19.026 44.508 1.00 84.88 199 ALA A N 1
ATOM 1660 C CA . ALA A 1 199 ? 30.935 18.897 43.796 1.00 84.88 199 ALA A CA 1
ATOM 1661 C C . ALA A 1 199 ? 30.746 18.250 42.415 1.00 84.88 199 ALA A C 1
ATOM 1663 O O . ALA A 1 199 ? 31.313 18.713 41.428 1.00 84.88 199 ALA A O 1
ATOM 1664 N N . ARG A 1 200 ? 29.897 17.219 42.315 1.00 86.19 200 ARG A N 1
ATOM 1665 C CA . ARG A 1 200 ? 29.575 16.570 41.036 1.00 86.19 200 ARG A CA 1
ATOM 1666 C C . ARG A 1 200 ? 28.749 17.473 40.118 1.00 86.19 200 ARG A C 1
ATOM 1668 O O . ARG A 1 200 ? 28.932 17.427 38.902 1.00 86.19 200 ARG A O 1
ATOM 1675 N N . LEU A 1 201 ? 27.849 18.276 40.683 1.00 89.25 201 LEU A N 1
ATOM 1676 C CA . LEU A 1 201 ? 27.075 19.277 39.954 1.00 89.25 201 LEU A CA 1
ATOM 1677 C C . LEU A 1 201 ? 27.998 20.385 39.432 1.00 89.25 201 LEU A C 1
ATOM 1679 O O . LEU A 1 201 ? 28.009 20.624 38.233 1.00 89.25 201 LEU A O 1
ATOM 1683 N N . ASN A 1 202 ? 28.859 20.942 40.285 1.00 87.50 202 ASN A N 1
ATOM 1684 C CA . ASN A 1 202 ? 29.869 21.937 39.922 1.00 87.50 202 ASN A CA 1
ATOM 1685 C C . ASN A 1 202 ? 30.812 21.404 38.838 1.00 87.50 202 ASN A C 1
ATOM 1687 O O . ASN A 1 202 ? 31.071 22.095 37.862 1.00 87.50 202 ASN A O 1
ATOM 1691 N N . GLN A 1 203 ? 31.262 20.150 38.937 1.00 89.19 203 GLN A N 1
ATOM 1692 C CA . GLN A 1 203 ? 32.090 19.533 37.899 1.00 89.19 203 GLN A CA 1
ATOM 1693 C C . GLN A 1 203 ? 31.334 19.407 36.566 1.00 89.19 203 GLN A C 1
ATOM 1695 O O . GLN A 1 203 ? 31.905 19.663 35.507 1.00 89.19 203 GLN A O 1
ATOM 1700 N N . LYS A 1 204 ? 30.045 19.041 36.591 1.00 87.62 204 LYS A N 1
ATOM 1701 C CA . LYS A 1 204 ? 29.207 19.013 35.381 1.00 87.62 204 LYS A CA 1
ATOM 1702 C C . LYS A 1 204 ? 28.967 20.412 34.812 1.00 87.62 204 LYS A C 1
ATOM 1704 O O . LYS A 1 204 ? 29.015 20.569 33.596 1.00 87.62 204 LYS A O 1
ATOM 1709 N N . GLU A 1 205 ? 28.749 21.413 35.658 1.00 88.69 205 GLU A N 1
ATOM 1710 C CA . GLU A 1 205 ? 28.609 22.813 35.251 1.00 88.69 205 GLU A CA 1
ATOM 1711 C C . GLU A 1 205 ? 29.907 23.367 34.660 1.00 88.69 205 GLU A C 1
ATOM 1713 O O . GLU A 1 205 ? 29.867 24.054 33.645 1.00 88.69 205 GLU A O 1
ATOM 1718 N N . GLU A 1 206 ? 31.067 23.038 35.227 1.00 89.75 206 GLU A N 1
ATOM 1719 C CA . GLU A 1 206 ? 32.372 23.393 34.665 1.00 89.75 206 GLU A CA 1
ATOM 1720 C C . GLU A 1 206 ? 32.606 22.731 33.308 1.00 89.75 206 GLU A C 1
ATOM 1722 O O . GLU A 1 206 ? 33.125 23.368 32.393 1.00 89.75 206 GLU A O 1
ATOM 1727 N N . VAL A 1 207 ? 32.217 21.464 33.150 1.00 88.88 207 VAL A N 1
ATOM 1728 C CA . VAL A 1 207 ? 32.307 20.759 31.865 1.00 88.88 207 VAL A CA 1
ATOM 1729 C C . VAL A 1 207 ? 31.364 21.384 30.836 1.00 88.88 207 VAL A C 1
ATOM 1731 O O . VAL A 1 207 ? 31.780 21.635 29.708 1.00 88.88 207 VAL A O 1
ATOM 1734 N N . LEU A 1 208 ? 30.130 21.716 31.220 1.00 89.06 208 LEU A N 1
ATOM 1735 C CA . LEU A 1 208 ? 29.195 22.435 30.352 1.00 89.06 208 LEU A CA 1
ATOM 1736 C C . LEU A 1 208 ? 29.722 23.821 29.968 1.00 89.06 208 LEU A C 1
ATOM 1738 O O . LEU A 1 208 ? 29.695 24.159 28.789 1.00 89.06 208 LEU A O 1
ATOM 1742 N N . LYS A 1 209 ? 30.271 24.588 30.917 1.00 92.25 209 LYS A N 1
ATOM 1743 C CA . LYS A 1 209 ? 30.915 25.884 30.650 1.00 92.25 209 LYS A CA 1
ATOM 1744 C C . LYS A 1 209 ? 32.109 25.739 29.709 1.00 92.25 209 LYS A C 1
ATOM 1746 O O . LYS A 1 209 ? 32.264 26.557 28.809 1.00 92.25 209 LYS A O 1
ATOM 1751 N N . LYS A 1 210 ? 32.923 24.687 29.856 1.00 89.44 210 LYS A N 1
ATOM 1752 C CA . LYS A 1 210 ? 34.026 24.380 28.928 1.00 89.44 210 LYS A CA 1
ATOM 1753 C C . LYS A 1 210 ? 33.511 24.077 27.524 1.00 89.44 210 LYS A C 1
ATOM 1755 O O . LYS A 1 210 ? 34.055 24.621 26.571 1.00 89.44 210 LYS A O 1
ATOM 1760 N N . TYR A 1 211 ? 32.459 23.270 27.381 1.00 87.81 211 TYR A N 1
ATOM 1761 C CA . TYR A 1 211 ? 31.866 22.998 26.068 1.00 87.81 211 TYR A CA 1
ATOM 1762 C C . TYR A 1 211 ? 31.229 24.241 25.451 1.00 87.81 211 TYR A C 1
ATOM 1764 O O . TYR A 1 211 ? 31.468 24.511 24.281 1.00 87.81 211 TYR A O 1
ATOM 1772 N N . GLN A 1 212 ? 30.492 25.036 26.228 1.00 86.38 212 GLN A N 1
ATOM 1773 C CA . GLN A 1 212 ? 29.953 26.318 25.769 1.00 86.38 212 GLN A CA 1
ATOM 1774 C C . GLN A 1 212 ? 31.066 27.273 25.330 1.00 86.38 212 GLN A C 1
ATOM 1776 O O . GLN A 1 212 ? 30.943 27.897 24.282 1.00 86.38 212 GLN A O 1
ATOM 1781 N N . HIS A 1 213 ? 32.169 27.345 26.079 1.00 90.81 213 HIS A N 1
ATOM 1782 C CA . HIS A 1 213 ? 33.320 28.168 25.721 1.00 90.81 213 HIS A CA 1
ATOM 1783 C C . HIS A 1 213 ? 34.026 27.665 24.458 1.00 90.81 213 HIS A C 1
ATOM 1785 O O . HIS A 1 213 ? 34.334 28.471 23.593 1.00 90.81 213 HIS A O 1
ATOM 1791 N N . LEU A 1 214 ? 34.232 26.353 24.298 1.00 90.44 214 LEU A N 1
ATOM 1792 C CA . LEU A 1 214 ? 34.808 25.785 23.072 1.00 90.44 214 LEU A CA 1
ATOM 1793 C C . LEU A 1 214 ? 33.921 26.037 21.850 1.00 90.44 214 LEU A C 1
ATOM 1795 O O . LEU A 1 214 ? 34.429 26.312 20.770 1.00 90.44 214 LEU A O 1
ATOM 1799 N N . LEU A 1 215 ? 32.602 25.971 22.022 1.00 86.19 215 LEU A N 1
ATOM 1800 C CA . LEU A 1 215 ? 31.640 26.202 20.947 1.00 86.19 215 LEU A CA 1
ATOM 1801 C C . LEU A 1 215 ? 31.552 27.693 20.588 1.00 86.19 215 LEU A C 1
ATOM 1803 O O . LEU A 1 215 ? 31.481 28.033 19.411 1.00 86.19 215 LEU A O 1
ATOM 1807 N N . ALA A 1 216 ? 31.625 28.582 21.583 1.00 90.25 216 ALA A N 1
ATOM 1808 C CA . ALA A 1 216 ? 31.764 30.021 21.369 1.00 90.25 216 ALA A CA 1
ATOM 1809 C C . ALA A 1 216 ? 33.091 30.357 20.672 1.00 90.25 216 ALA A C 1
ATOM 1811 O O . ALA A 1 216 ? 33.079 31.079 19.684 1.00 90.25 216 ALA A O 1
ATOM 1812 N N . LYS A 1 217 ? 34.201 29.755 21.110 1.00 90.94 217 LYS A N 1
ATOM 1813 C CA . LYS A 1 217 ? 35.523 29.935 20.503 1.00 90.94 217 LYS A CA 1
ATOM 1814 C C . LYS A 1 217 ? 35.570 29.424 19.064 1.00 90.94 217 LYS A C 1
ATOM 1816 O O . LYS A 1 217 ? 36.135 30.087 18.215 1.00 90.94 217 LYS A O 1
ATOM 1821 N N . ALA A 1 218 ? 34.937 28.290 18.761 1.00 85.56 218 ALA A N 1
ATOM 1822 C CA . ALA A 1 218 ? 34.850 27.787 17.389 1.00 85.56 218 ALA A CA 1
ATOM 1823 C C . ALA A 1 218 ? 34.041 28.728 16.478 1.00 85.56 218 ALA A C 1
ATOM 1825 O O . ALA A 1 218 ? 34.397 28.913 15.318 1.00 85.56 218 ALA A O 1
ATOM 1826 N N . ARG A 1 219 ? 32.972 29.345 17.005 1.00 88.94 219 ARG A N 1
ATOM 1827 C CA . ARG A 1 219 ? 32.205 30.371 16.279 1.00 88.94 219 ARG A CA 1
ATOM 1828 C C . ARG A 1 219 ? 33.017 31.650 16.075 1.00 88.94 219 ARG A C 1
ATOM 1830 O O . ARG A 1 219 ? 33.013 32.172 14.971 1.00 88.94 219 ARG A O 1
ATOM 1837 N N . GLU A 1 220 ? 33.736 32.103 17.098 1.00 91.25 220 GLU A N 1
ATOM 1838 C CA . GLU A 1 220 ? 34.633 33.264 17.032 1.00 91.25 220 GLU A CA 1
ATOM 1839 C C . GLU A 1 220 ? 35.783 33.028 16.041 1.00 91.25 220 GLU A C 1
ATOM 1841 O O . GLU A 1 220 ? 36.031 33.865 15.185 1.00 91.25 220 GLU A O 1
ATOM 1846 N N . GLU A 1 221 ? 36.426 31.857 16.062 1.00 88.62 221 GLU A N 1
ATOM 1847 C CA . GLU A 1 221 ? 37.464 31.476 15.092 1.00 88.62 221 GLU A CA 1
ATOM 1848 C C . GLU A 1 221 ? 36.904 31.419 13.661 1.00 88.62 221 GLU A C 1
ATOM 1850 O O . GLU A 1 221 ? 37.560 31.864 12.717 1.00 88.62 221 GLU A O 1
ATOM 1855 N N . GLN A 1 222 ? 35.680 30.911 13.483 1.00 87.31 222 GLN A N 1
ATOM 1856 C CA . GLN A 1 222 ? 35.004 30.903 12.185 1.00 87.31 222 GLN A CA 1
ATOM 1857 C C . GLN A 1 222 ? 34.688 32.328 11.698 1.00 87.31 222 GLN A C 1
ATOM 1859 O O . GLN A 1 222 ? 34.878 32.626 10.517 1.00 87.31 222 GLN A O 1
ATOM 1864 N N . GLU A 1 223 ? 34.250 33.211 12.595 1.00 90.00 223 GLU A N 1
ATOM 1865 C CA . GLU A 1 223 ? 33.988 34.624 12.312 1.00 90.00 223 GLU A CA 1
ATOM 1866 C C . GLU A 1 223 ? 35.283 35.394 12.005 1.00 90.00 223 GLU A C 1
ATOM 1868 O O . GLU A 1 223 ? 35.341 36.140 11.031 1.00 90.00 223 GLU A O 1
ATOM 1873 N N . GLU A 1 224 ? 36.368 35.159 12.746 1.00 89.56 224 GLU A N 1
ATOM 1874 C CA . GLU A 1 224 ? 37.687 35.731 12.459 1.00 89.56 224 GLU A CA 1
ATOM 1875 C C . GLU A 1 224 ? 38.235 35.285 11.101 1.00 89.56 224 GLU A C 1
ATOM 1877 O O . GLU A 1 224 ? 38.841 36.088 10.388 1.00 89.56 224 GLU A O 1
ATOM 1882 N N . MET A 1 225 ? 38.051 34.014 10.731 1.00 87.62 225 MET A N 1
ATOM 1883 C CA . MET A 1 225 ? 38.440 33.510 9.412 1.00 87.62 225 MET A CA 1
ATOM 1884 C C . MET A 1 225 ? 37.624 34.183 8.305 1.00 87.62 225 MET A C 1
ATOM 1886 O O . MET A 1 225 ? 38.200 34.623 7.310 1.00 87.62 225 MET A O 1
ATOM 1890 N N . ALA A 1 226 ? 36.311 34.335 8.499 1.00 86.00 226 ALA A N 1
ATOM 1891 C CA . ALA A 1 226 ? 35.453 35.062 7.567 1.00 86.00 226 ALA A CA 1
ATOM 1892 C C . ALA A 1 226 ? 35.883 36.535 7.424 1.00 86.00 226 ALA A C 1
ATOM 1894 O O . ALA A 1 226 ? 36.056 37.013 6.304 1.00 86.00 226 ALA A O 1
ATOM 1895 N N . ASN A 1 227 ? 36.162 37.218 8.537 1.00 91.19 227 ASN A N 1
ATOM 1896 C CA . ASN A 1 227 ? 36.631 38.606 8.547 1.00 91.19 227 ASN A CA 1
ATOM 1897 C C . ASN A 1 227 ? 38.012 38.765 7.887 1.00 91.19 227 ASN A C 1
ATOM 1899 O O . ASN A 1 227 ? 38.238 39.729 7.157 1.00 91.19 227 ASN A O 1
ATOM 1903 N N . LYS A 1 228 ? 38.938 37.814 8.087 1.00 91.19 228 LYS A N 1
ATOM 1904 C CA . LYS A 1 228 ? 40.238 37.796 7.388 1.00 91.19 228 LYS A CA 1
ATOM 1905 C C . LYS A 1 228 ? 40.060 37.637 5.883 1.00 91.19 228 LYS A C 1
ATOM 1907 O O . LYS A 1 228 ? 40.701 38.355 5.125 1.00 91.19 228 LYS A O 1
ATOM 1912 N N . HIS A 1 229 ? 39.168 36.750 5.447 1.00 89.75 229 HIS A N 1
ATOM 1913 C CA . HIS A 1 229 ? 38.856 36.600 4.026 1.00 89.75 229 HIS A CA 1
ATOM 1914 C C . HIS A 1 229 ? 38.215 37.862 3.437 1.00 89.75 229 HIS A C 1
ATOM 1916 O O . HIS A 1 229 ? 38.546 38.242 2.313 1.00 89.75 229 HIS A O 1
ATOM 1922 N N . GLU A 1 230 ? 37.347 38.540 4.191 1.00 89.62 230 GLU A N 1
ATOM 1923 C CA . GLU A 1 230 ? 36.773 39.821 3.775 1.00 89.62 230 GLU A CA 1
ATOM 1924 C C . GLU A 1 230 ? 37.849 40.913 3.638 1.00 89.62 230 GLU A C 1
ATOM 1926 O O . GLU A 1 230 ? 37.871 41.642 2.643 1.00 89.62 230 GLU A O 1
ATOM 1931 N N . GLU A 1 231 ? 38.784 41.001 4.588 1.00 91.38 231 GLU A N 1
ATOM 1932 C CA . GLU A 1 231 ? 39.895 41.955 4.531 1.00 91.38 231 GLU A CA 1
ATOM 1933 C C . GLU A 1 231 ? 40.876 41.633 3.393 1.00 91.38 231 GLU A C 1
ATOM 1935 O O . GLU A 1 231 ? 41.277 42.535 2.658 1.00 91.38 231 GLU A O 1
ATOM 1940 N N . ASP A 1 232 ? 41.205 40.359 3.165 1.00 89.06 232 ASP A N 1
ATOM 1941 C CA . ASP A 1 232 ? 42.052 39.936 2.043 1.00 89.06 232 ASP A CA 1
ATOM 1942 C C . ASP A 1 232 ? 41.415 40.300 0.694 1.00 89.06 232 ASP A C 1
ATOM 1944 O O . ASP A 1 232 ? 42.099 40.812 -0.201 1.00 89.06 232 ASP A O 1
ATOM 1948 N N . LEU A 1 233 ? 40.097 40.108 0.556 1.00 89.62 233 LEU A N 1
ATOM 1949 C CA . LEU A 1 233 ? 39.335 40.555 -0.612 1.00 89.62 233 LEU A CA 1
ATOM 1950 C C . LEU A 1 233 ? 39.382 42.079 -0.763 1.00 89.62 233 LEU A C 1
ATOM 1952 O O . LEU A 1 233 ? 39.580 42.586 -1.870 1.00 89.62 233 LEU A O 1
ATOM 1956 N N . ARG A 1 234 ? 39.249 42.828 0.335 1.00 91.81 234 ARG A N 1
ATOM 1957 C CA . ARG A 1 234 ? 39.323 44.296 0.337 1.00 91.81 234 ARG A CA 1
ATOM 1958 C C . ARG A 1 234 ? 40.707 44.799 -0.083 1.00 91.81 234 ARG A C 1
ATOM 1960 O O . ARG A 1 234 ? 40.803 45.696 -0.925 1.00 91.81 234 ARG A O 1
ATOM 1967 N N . VAL A 1 235 ? 41.776 44.188 0.426 1.00 91.75 235 VAL A N 1
ATOM 1968 C CA . VAL A 1 235 ? 43.166 44.495 0.054 1.00 91.75 235 VAL A CA 1
ATOM 1969 C C . VAL A 1 235 ? 43.448 44.110 -1.399 1.00 91.75 235 VAL A C 1
ATOM 1971 O O . VAL A 1 235 ? 44.124 44.861 -2.106 1.00 91.75 235 VAL A O 1
ATOM 1974 N N . LEU A 1 236 ? 42.928 42.978 -1.883 1.00 89.25 236 LEU A N 1
ATOM 1975 C CA . LEU A 1 236 ? 43.026 42.582 -3.293 1.00 89.25 236 LEU A CA 1
ATOM 1976 C C . LEU A 1 236 ? 42.330 43.591 -4.208 1.00 89.25 236 LEU A C 1
ATOM 1978 O O . LEU A 1 236 ? 42.931 44.022 -5.194 1.00 89.25 236 LEU A O 1
ATOM 1982 N N . HIS A 1 237 ? 41.122 44.031 -3.853 1.00 86.94 237 HIS A N 1
ATOM 1983 C CA . HIS A 1 237 ? 40.420 45.085 -4.583 1.00 86.94 237 HIS A CA 1
ATOM 1984 C C . HIS A 1 237 ? 41.201 46.410 -4.573 1.00 86.94 237 HIS A C 1
ATOM 1986 O O . HIS A 1 237 ? 41.365 47.027 -5.626 1.00 86.94 237 HIS A O 1
ATOM 1992 N N . GLN A 1 238 ? 41.767 46.827 -3.434 1.00 89.06 238 GLN A N 1
ATOM 1993 C CA . GLN A 1 238 ? 42.624 48.020 -3.380 1.00 89.06 238 GLN A CA 1
ATOM 1994 C C . GLN A 1 238 ? 43.895 47.875 -4.229 1.00 89.06 238 GLN A C 1
ATOM 1996 O O . GLN A 1 238 ? 44.263 48.816 -4.932 1.00 89.06 238 GLN A O 1
ATOM 2001 N N . LYS A 1 239 ? 44.554 46.708 -4.218 1.00 90.06 239 LYS A N 1
ATOM 2002 C CA . LYS A 1 239 ? 45.731 46.429 -5.061 1.00 90.06 239 LYS A CA 1
ATOM 2003 C C . LYS A 1 239 ? 45.383 46.443 -6.545 1.00 90.06 239 LYS A C 1
ATOM 2005 O O . LYS A 1 239 ? 46.166 46.968 -7.333 1.00 90.06 239 LYS A O 1
ATOM 2010 N N . LEU A 1 240 ? 44.225 45.904 -6.923 1.00 86.31 240 LEU A N 1
ATOM 2011 C CA . LEU A 1 240 ? 43.738 45.929 -8.300 1.00 86.31 240 LEU A CA 1
ATOM 2012 C C . LEU A 1 240 ? 43.473 47.366 -8.764 1.00 86.31 240 LEU A C 1
ATOM 2014 O O . LEU A 1 240 ? 43.910 47.746 -9.850 1.00 86.31 240 LEU A O 1
ATOM 2018 N N . ASN A 1 241 ? 42.847 48.187 -7.920 1.00 84.38 241 ASN A N 1
ATOM 2019 C CA . ASN A 1 241 ? 42.608 49.602 -8.212 1.00 84.38 241 ASN A CA 1
ATOM 2020 C C . ASN A 1 241 ? 43.924 50.387 -8.320 1.00 84.38 241 ASN A C 1
ATOM 2022 O O . ASN A 1 241 ? 44.153 51.048 -9.327 1.00 84.38 241 ASN A O 1
ATOM 2026 N N . LEU A 1 242 ? 44.852 50.220 -7.370 1.00 87.81 242 LEU A N 1
ATOM 2027 C CA . LEU A 1 242 ? 46.191 50.826 -7.429 1.00 87.81 242 LEU A CA 1
ATOM 2028 C C . LEU A 1 242 ? 46.993 50.374 -8.656 1.00 87.81 242 LEU A C 1
ATOM 2030 O O . LEU A 1 242 ? 47.726 51.170 -9.244 1.00 87.81 242 LEU A O 1
ATOM 2034 N N . HIS A 1 243 ? 46.882 49.105 -9.055 1.00 87.00 243 HIS A N 1
ATOM 2035 C CA . HIS A 1 243 ? 47.504 48.602 -10.279 1.00 87.00 243 HIS A CA 1
ATOM 2036 C C . HIS A 1 243 ? 46.877 49.251 -11.517 1.00 87.00 243 HIS A C 1
ATOM 2038 O O . HIS A 1 243 ? 47.599 49.653 -12.430 1.00 87.00 243 HIS A O 1
ATOM 2044 N N . THR A 1 244 ? 45.554 49.409 -11.522 1.00 81.38 244 THR A N 1
ATOM 2045 C CA . THR A 1 244 ? 44.811 50.081 -12.593 1.00 81.38 244 THR A CA 1
ATOM 2046 C C . THR A 1 244 ? 45.226 51.551 -12.699 1.00 81.38 244 THR A C 1
ATOM 2048 O O . THR A 1 244 ? 45.625 51.986 -13.778 1.00 81.38 244 THR A O 1
ATOM 2051 N N . ASP A 1 245 ? 45.298 52.283 -11.589 1.00 83.00 245 ASP A N 1
ATOM 2052 C CA . ASP A 1 245 ? 45.726 53.687 -11.558 1.00 83.00 245 ASP A CA 1
ATOM 2053 C C . ASP A 1 245 ? 47.205 53.865 -11.936 1.00 83.00 245 ASP A C 1
ATOM 2055 O O . ASP A 1 245 ? 47.557 54.765 -12.703 1.00 83.00 245 ASP A O 1
ATOM 2059 N N . ASN A 1 246 ? 48.091 52.976 -11.474 1.00 82.31 246 ASN A N 1
ATOM 2060 C CA . ASN A 1 246 ? 49.498 52.983 -11.885 1.00 82.31 246 ASN A CA 1
ATOM 2061 C C . ASN A 1 246 ? 49.663 52.651 -13.371 1.00 82.31 246 ASN A C 1
ATOM 2063 O O . ASN A 1 246 ? 50.513 53.243 -14.038 1.00 82.31 246 ASN A O 1
ATOM 2067 N N . SER A 1 247 ? 48.861 51.725 -13.903 1.00 75.94 247 SER A N 1
ATOM 2068 C CA . SER A 1 247 ? 48.861 51.403 -15.332 1.00 75.94 247 SER A CA 1
ATOM 2069 C C . SER A 1 247 ? 48.353 52.580 -16.168 1.00 75.94 247 SER A C 1
ATOM 2071 O O . SER A 1 247 ? 48.962 52.904 -17.185 1.00 75.94 247 SER A O 1
ATOM 2073 N N . LEU A 1 248 ? 47.338 53.301 -15.683 1.00 78.12 248 LEU A N 1
ATOM 2074 C CA . LEU A 1 248 ? 46.812 54.516 -16.301 1.00 78.12 248 LEU A CA 1
ATOM 2075 C C . LEU A 1 248 ? 47.845 55.654 -16.282 1.00 78.12 248 LEU A C 1
ATOM 2077 O O . LEU A 1 248 ? 48.026 56.344 -17.284 1.00 78.12 248 LEU A O 1
ATOM 2081 N N . ASN A 1 249 ? 48.554 55.845 -15.168 1.00 77.81 249 ASN A N 1
ATOM 2082 C CA . ASN A 1 249 ? 49.607 56.857 -15.061 1.00 77.81 249 ASN A CA 1
ATOM 2083 C C . ASN A 1 249 ? 50.808 56.531 -15.956 1.00 77.81 249 ASN A C 1
ATOM 2085 O O . ASN A 1 249 ? 51.299 57.422 -16.649 1.00 77.81 249 ASN A O 1
ATOM 2089 N N . LYS A 1 250 ? 51.230 55.259 -16.025 1.00 78.44 250 LYS A N 1
ATOM 2090 C CA . LYS A 1 250 ? 52.251 54.807 -16.985 1.00 78.44 250 LYS A CA 1
ATOM 2091 C C . LYS A 1 250 ? 51.787 55.016 -18.422 1.00 78.44 250 LYS A C 1
ATOM 2093 O O . LYS A 1 250 ? 52.543 55.558 -19.214 1.00 78.44 250 LYS A O 1
ATOM 2098 N N . PHE A 1 251 ? 50.535 54.688 -18.734 1.00 69.31 251 PHE A N 1
ATOM 2099 C CA . PHE A 1 251 ? 49.946 54.916 -20.052 1.00 69.31 251 PHE A CA 1
ATOM 2100 C C . PHE A 1 251 ? 49.946 56.402 -20.434 1.00 69.31 251 PHE A C 1
ATOM 2102 O O . PHE A 1 251 ? 50.349 56.744 -21.540 1.00 69.31 251 PHE A O 1
ATOM 2109 N N . LYS A 1 252 ? 49.592 57.307 -19.512 1.00 76.94 252 LYS A N 1
ATOM 2110 C CA . LYS A 1 252 ? 49.685 58.762 -19.739 1.00 76.94 252 LYS A CA 1
ATOM 2111 C C . LYS A 1 252 ? 51.128 59.224 -19.971 1.00 76.94 252 LYS A C 1
ATOM 2113 O O . LYS A 1 252 ? 51.365 60.063 -20.838 1.00 76.94 252 LYS A O 1
ATOM 2118 N N . GLN A 1 253 ? 52.087 58.673 -19.227 1.00 64.56 253 GLN A N 1
ATOM 2119 C CA . GLN A 1 253 ? 53.511 58.997 -19.353 1.00 64.56 253 GLN A CA 1
ATOM 2120 C C . GLN A 1 253 ? 54.090 58.494 -20.687 1.00 64.56 253 GLN A C 1
ATOM 2122 O O . GLN A 1 253 ? 54.799 59.233 -21.367 1.00 64.56 253 GLN A O 1
ATOM 2127 N N . THR A 1 254 ? 53.703 57.289 -21.114 1.00 64.94 254 THR A N 1
ATOM 2128 C CA . THR A 1 254 ? 54.076 56.703 -22.407 1.00 64.94 254 THR A CA 1
ATOM 2129 C C . THR A 1 254 ? 53.393 57.419 -23.573 1.00 64.94 254 THR A C 1
ATOM 2131 O O . THR A 1 254 ? 54.056 57.712 -24.560 1.00 64.94 254 THR A O 1
ATOM 2134 N N . ALA A 1 255 ? 52.121 57.810 -23.453 1.00 56.47 255 ALA A N 1
ATOM 2135 C CA . ALA A 1 255 ? 51.424 58.604 -24.470 1.00 56.47 255 ALA A CA 1
ATOM 2136 C C . ALA A 1 255 ? 52.088 59.981 -24.691 1.00 56.47 255 ALA A C 1
ATOM 2138 O O . ALA A 1 255 ? 52.217 60.433 -25.829 1.00 56.47 255 ALA A O 1
ATOM 2139 N N . LEU A 1 256 ? 52.587 60.617 -23.623 1.00 58.53 256 LEU A N 1
ATOM 2140 C CA . LEU A 1 256 ? 53.383 61.853 -23.692 1.00 58.53 256 LEU A CA 1
ATOM 2141 C C . LEU A 1 256 ? 54.732 61.666 -24.410 1.00 58.53 256 LEU A C 1
ATOM 2143 O O . LEU A 1 256 ? 55.210 62.587 -25.079 1.00 58.53 256 LEU A O 1
ATOM 2147 N N . GLU A 1 257 ? 55.351 60.491 -24.293 1.00 52.62 257 GLU A N 1
ATOM 2148 C CA . GLU A 1 257 ? 56.579 60.143 -25.019 1.00 52.62 257 GLU A CA 1
ATOM 2149 C C . GLU A 1 257 ? 56.314 59.756 -26.479 1.00 52.62 257 GLU A C 1
ATOM 2151 O O . GLU A 1 257 ? 57.169 59.980 -27.340 1.00 52.62 257 GLU A O 1
ATOM 2156 N N . LEU A 1 258 ? 55.123 59.239 -26.781 1.00 52.72 258 LEU A N 1
ATOM 2157 C CA . LEU A 1 258 ? 54.788 58.702 -28.093 1.00 52.72 258 LEU A CA 1
ATOM 2158 C C . LEU A 1 258 ? 54.361 59.755 -29.118 1.00 52.72 258 LEU A C 1
ATOM 2160 O O . LEU A 1 258 ? 54.685 59.638 -30.301 1.00 52.72 258 LEU A O 1
ATOM 2164 N N . VAL A 1 259 ? 53.745 60.847 -28.655 1.00 52.00 259 VAL A N 1
ATOM 2165 C CA . VAL A 1 259 ? 53.506 62.048 -29.479 1.00 52.00 259 VAL A CA 1
ATOM 2166 C C . VAL A 1 259 ? 54.825 62.614 -30.033 1.00 52.00 259 VAL A C 1
ATOM 2168 O O . VAL A 1 259 ? 54.830 63.275 -31.069 1.00 52.00 259 VAL A O 1
ATOM 2171 N N . LYS A 1 260 ? 55.974 62.318 -29.405 1.00 43.53 260 LYS A N 1
ATOM 2172 C CA . LYS A 1 260 ? 57.288 62.799 -29.857 1.00 43.53 260 LYS A CA 1
ATOM 2173 C C . LYS A 1 260 ? 57.928 61.978 -30.988 1.00 43.53 260 LYS A C 1
ATOM 2175 O O . LYS A 1 260 ? 58.957 62.425 -31.493 1.00 43.53 260 LYS A O 1
ATOM 2180 N N . LYS A 1 261 ? 57.414 60.801 -31.388 1.00 41.34 261 LYS A N 1
ATOM 2181 C CA . LYS A 1 261 ? 58.167 59.876 -32.280 1.00 41.34 261 LYS A CA 1
ATOM 2182 C C . LYS A 1 261 ? 57.350 59.144 -33.358 1.00 41.34 261 LYS A C 1
ATOM 2184 O O . LYS A 1 261 ? 57.543 57.956 -33.643 1.00 41.34 261 LYS A O 1
ATOM 2189 N N . THR A 1 262 ? 56.490 59.870 -34.055 1.00 34.47 262 THR A N 1
ATOM 2190 C CA . THR A 1 262 ? 55.816 59.406 -35.278 1.00 34.47 262 THR A CA 1
ATOM 2191 C C . THR A 1 262 ? 56.565 59.844 -36.544 1.00 34.47 262 THR A C 1
ATOM 2193 O O . THR A 1 262 ? 56.348 60.936 -37.055 1.00 34.47 262 THR A O 1
ATOM 2196 N N . SER A 1 263 ? 57.418 58.973 -37.103 1.00 33.00 263 SER A N 1
ATOM 2197 C CA . SER A 1 263 ? 57.804 59.019 -38.526 1.00 33.00 263 SER A CA 1
ATOM 2198 C C . SER A 1 263 ? 58.330 57.666 -39.070 1.00 33.00 263 SER A C 1
ATOM 2200 O O . SER A 1 263 ? 59.289 57.106 -38.553 1.00 33.00 263 SER A O 1
ATOM 2202 N N . LEU A 1 264 ? 57.679 57.200 -40.155 1.00 31.86 264 LEU A N 1
ATOM 2203 C CA . LEU A 1 264 ? 58.080 56.244 -41.223 1.00 31.86 264 LEU A CA 1
ATOM 2204 C C . LEU A 1 264 ? 57.958 54.686 -41.110 1.00 31.86 264 LEU A C 1
ATOM 2206 O O . LEU A 1 264 ? 58.749 54.026 -40.450 1.00 31.86 264 LEU A O 1
ATOM 2210 N N . SER A 1 265 ? 57.057 54.146 -41.967 1.00 37.44 265 SER A N 1
ATOM 2211 C CA . SER A 1 265 ? 57.266 53.251 -43.153 1.00 37.44 265 SER A CA 1
ATOM 2212 C C . SER A 1 265 ? 57.411 51.697 -43.086 1.00 37.44 265 SER A C 1
ATOM 2214 O O . SER A 1 265 ? 58.488 51.177 -42.828 1.00 37.44 265 SER A O 1
ATOM 2216 N N . LEU A 1 266 ? 56.325 51.017 -43.519 1.00 41.22 266 LEU A N 1
ATOM 2217 C CA . LEU A 1 266 ? 56.065 49.822 -44.391 1.00 41.22 266 LEU A CA 1
ATOM 2218 C C . LEU A 1 266 ? 57.109 48.721 -44.759 1.00 41.22 266 LEU A C 1
ATOM 2220 O O . LEU A 1 266 ? 58.184 49.029 -45.267 1.00 41.22 266 LEU A O 1
ATOM 2224 N N . SER A 1 267 ? 56.637 47.443 -44.732 1.00 45.38 267 SER A N 1
ATOM 2225 C CA . SER A 1 267 ? 56.607 46.413 -45.830 1.00 45.38 267 SER A CA 1
ATOM 2226 C C . SER A 1 267 ? 57.054 44.975 -45.442 1.00 45.38 267 SER A C 1
ATOM 2228 O O . SER A 1 267 ? 58.247 44.760 -45.239 1.00 45.38 267 SER A O 1
ATOM 2230 N N . ASN A 1 268 ? 56.162 43.952 -45.463 1.00 40.94 268 ASN A N 1
ATOM 2231 C CA . ASN A 1 268 ? 56.546 42.551 -45.785 1.00 40.94 268 ASN A CA 1
ATOM 2232 C C . ASN A 1 268 ? 55.373 41.561 -46.026 1.00 40.94 268 ASN A C 1
ATOM 2234 O O . ASN A 1 268 ? 54.505 41.374 -45.181 1.00 40.94 268 ASN A O 1
ATOM 2238 N N . ASN A 1 269 ? 55.413 40.830 -47.147 1.00 45.22 269 ASN A N 1
ATOM 2239 C CA . ASN A 1 269 ? 54.293 40.050 -47.706 1.00 45.22 269 ASN A CA 1
ATOM 2240 C C . ASN A 1 269 ? 54.043 38.652 -47.075 1.00 45.22 269 ASN A C 1
ATOM 2242 O O . ASN A 1 269 ? 53.058 37.993 -47.381 1.00 45.22 269 ASN A O 1
ATOM 2246 N N . LYS A 1 270 ? 54.910 38.173 -46.170 1.00 52.19 270 LYS A N 1
ATOM 2247 C CA . LYS A 1 270 ? 54.679 36.918 -45.413 1.00 52.19 270 LYS A CA 1
ATOM 2248 C C . LYS A 1 270 ? 53.762 37.106 -44.204 1.00 52.19 270 LYS A C 1
ATOM 2250 O O . LYS A 1 270 ? 53.161 36.142 -43.743 1.00 52.19 270 LYS A O 1
ATOM 2255 N N . TYR A 1 271 ? 53.641 38.340 -43.720 1.00 60.44 271 TYR A N 1
ATOM 2256 C CA . TYR A 1 271 ? 52.740 38.664 -42.623 1.00 60.44 271 TYR A CA 1
ATOM 2257 C C . TYR A 1 271 ? 51.279 38.618 -43.065 1.00 60.44 271 TYR A C 1
ATOM 2259 O O . TYR A 1 271 ? 50.463 38.185 -42.275 1.00 60.44 271 TYR A O 1
ATOM 2267 N N . PHE A 1 272 ? 50.951 38.930 -44.324 1.00 58.97 272 PHE A N 1
ATOM 2268 C CA . PHE A 1 272 ? 49.566 38.892 -44.815 1.00 58.97 272 PHE A CA 1
ATOM 2269 C C . PHE A 1 272 ? 48.945 37.489 -44.830 1.00 58.97 272 PHE A C 1
ATOM 2271 O O . PHE A 1 272 ? 47.777 37.348 -44.500 1.00 58.97 272 PHE A O 1
ATOM 2278 N N . LEU A 1 273 ? 49.712 36.442 -45.154 1.00 62.72 273 LEU A N 1
ATOM 2279 C CA . LEU A 1 273 ? 49.214 35.058 -45.102 1.00 62.72 273 LEU A CA 1
ATOM 2280 C C . LEU A 1 273 ? 48.986 34.586 -43.663 1.00 62.72 273 LEU A C 1
ATOM 2282 O O . LEU A 1 273 ? 47.970 33.969 -43.372 1.00 62.72 273 LEU A O 1
ATOM 2286 N N . HIS A 1 274 ? 49.900 34.927 -42.754 1.00 71.69 274 HIS A N 1
ATOM 2287 C CA . HIS A 1 274 ? 49.722 34.618 -41.338 1.00 71.69 274 HIS A CA 1
ATOM 2288 C C . HIS A 1 274 ? 48.595 35.452 -40.706 1.00 71.69 274 HIS A C 1
ATOM 2290 O O . HIS A 1 274 ? 47.879 34.955 -39.846 1.00 71.69 274 HIS A O 1
ATOM 2296 N N . LEU A 1 275 ? 48.401 36.691 -41.170 1.00 75.75 275 LEU A N 1
ATOM 2297 C CA . LEU A 1 275 ? 47.294 37.556 -40.773 1.00 75.75 275 LEU A CA 1
ATOM 2298 C C . LEU A 1 275 ? 45.957 36.975 -41.243 1.00 75.75 275 LEU A C 1
ATOM 2300 O O . LEU A 1 275 ? 45.051 36.894 -40.433 1.00 75.75 275 LEU A O 1
ATOM 2304 N N . ALA A 1 276 ? 45.862 36.479 -42.481 1.00 72.88 276 ALA A N 1
ATOM 2305 C CA . ALA A 1 276 ? 44.655 35.825 -42.990 1.00 72.88 276 ALA A CA 1
ATOM 2306 C C . ALA A 1 276 ? 44.324 34.524 -42.230 1.00 72.88 276 ALA A C 1
ATOM 2308 O O . ALA A 1 276 ? 43.166 34.262 -41.917 1.00 72.88 276 ALA A O 1
ATOM 2309 N N . GLU A 1 277 ? 45.336 33.722 -41.873 1.00 74.88 277 GLU A N 1
ATOM 2310 C CA . GLU A 1 277 ? 45.149 32.543 -41.014 1.00 74.88 277 GLU A CA 1
ATOM 2311 C C . GLU A 1 277 ? 44.693 32.937 -39.599 1.00 74.88 277 GLU A C 1
ATOM 2313 O O . GLU A 1 277 ? 43.800 32.305 -39.037 1.00 74.88 277 GLU A O 1
ATOM 2318 N N . MET A 1 278 ? 45.266 33.999 -39.022 1.00 81.38 278 MET A N 1
ATOM 2319 C CA . MET A 1 278 ? 44.839 34.516 -37.720 1.00 81.38 278 MET A CA 1
ATOM 2320 C C . MET A 1 278 ? 43.422 35.101 -37.773 1.00 81.38 278 MET A C 1
ATOM 2322 O O . MET A 1 278 ? 42.625 34.804 -36.888 1.00 81.38 278 MET A O 1
ATOM 2326 N N . GLU A 1 279 ? 43.080 35.860 -38.813 1.00 81.56 279 GLU A N 1
ATOM 2327 C CA . GLU A 1 279 ? 41.733 36.383 -39.070 1.00 81.56 279 GLU A CA 1
ATOM 2328 C C . GLU A 1 279 ? 40.715 35.247 -39.175 1.00 81.56 279 GLU A C 1
ATOM 2330 O O . GLU A 1 279 ? 39.647 35.328 -38.571 1.00 81.56 279 GLU A O 1
ATOM 2335 N N . GLN A 1 280 ? 41.069 34.146 -39.842 1.00 80.25 280 GLN A N 1
ATOM 2336 C CA . GLN A 1 280 ? 40.221 32.961 -39.894 1.00 80.25 280 GLN A CA 1
ATOM 2337 C C . GLN A 1 280 ? 40.040 32.321 -38.509 1.00 80.25 280 GLN A C 1
ATOM 2339 O O . GLN A 1 280 ? 38.913 32.012 -38.130 1.00 80.25 280 GLN A O 1
ATOM 2344 N N . THR A 1 281 ? 41.106 32.174 -37.712 1.00 83.06 281 THR A N 1
ATOM 2345 C CA . THR A 1 281 ? 40.967 31.630 -36.346 1.00 83.06 281 THR A CA 1
ATOM 2346 C C . THR A 1 281 ? 40.160 32.540 -35.422 1.00 83.06 281 THR A C 1
ATOM 2348 O O . THR A 1 281 ? 39.423 32.039 -34.577 1.00 83.06 281 THR A O 1
ATOM 2351 N N . VAL A 1 282 ? 40.257 33.862 -35.590 1.00 85.69 282 VAL A N 1
ATOM 2352 C CA . VAL A 1 282 ? 39.459 34.834 -34.831 1.00 85.69 282 VAL A CA 1
ATOM 2353 C C . VAL A 1 282 ? 37.995 34.751 -35.252 1.00 85.69 282 VAL A C 1
ATOM 2355 O O . VAL A 1 282 ? 37.137 34.676 -34.383 1.00 85.69 282 VAL A O 1
ATOM 2358 N N . ALA A 1 283 ? 37.696 34.643 -36.550 1.00 84.56 283 ALA A N 1
ATOM 2359 C CA . ALA A 1 283 ? 36.327 34.447 -37.027 1.00 84.56 283 ALA A CA 1
ATOM 2360 C C . ALA A 1 283 ? 35.724 33.117 -36.535 1.00 84.56 283 ALA A C 1
ATOM 2362 O O . ALA A 1 283 ? 34.565 33.068 -36.127 1.00 84.56 283 ALA A O 1
ATOM 2363 N N . GLU A 1 284 ? 36.504 32.033 -36.522 1.00 81.94 284 GLU A N 1
ATOM 2364 C CA . GLU A 1 284 ? 36.084 30.742 -35.960 1.00 81.94 284 GLU A CA 1
ATOM 2365 C C . GLU A 1 284 ? 35.828 30.840 -34.444 1.00 81.94 284 GLU A C 1
ATOM 2367 O O . GLU A 1 284 ? 34.826 30.314 -33.949 1.00 81.94 284 GLU A O 1
ATOM 2372 N N . GLN A 1 285 ? 36.679 31.562 -33.709 1.00 87.19 285 GLN A N 1
ATOM 2373 C CA . GLN A 1 285 ? 36.493 31.826 -32.280 1.00 87.19 285 GLN A CA 1
ATOM 2374 C C . GLN A 1 285 ? 35.266 32.703 -32.010 1.00 87.19 285 GLN A C 1
ATOM 2376 O O . GLN A 1 285 ? 34.462 32.341 -31.153 1.00 87.19 285 GLN A O 1
ATOM 2381 N N . ASP A 1 286 ? 35.061 33.780 -32.761 1.00 86.69 286 ASP A N 1
ATOM 2382 C CA . ASP A 1 286 ? 33.905 34.669 -32.623 1.00 86.69 286 ASP A CA 1
ATOM 2383 C C . ASP A 1 286 ? 32.596 33.940 -32.950 1.00 86.69 286 ASP A C 1
ATOM 2385 O O . ASP A 1 286 ? 31.620 34.064 -32.209 1.00 86.69 286 ASP A O 1
ATOM 2389 N N . ASN A 1 287 ? 32.586 33.082 -33.975 1.00 87.56 287 ASN A N 1
ATOM 2390 C CA . ASN A 1 287 ? 31.445 32.216 -34.282 1.00 87.56 287 ASN A CA 1
ATOM 2391 C C . ASN A 1 287 ? 31.171 31.210 -33.150 1.00 87.56 287 ASN A C 1
ATOM 2393 O O . ASN A 1 287 ? 30.015 30.974 -32.782 1.00 87.56 287 ASN A O 1
ATOM 2397 N N . SER A 1 288 ? 32.222 30.641 -32.548 1.00 86.75 288 SER A N 1
ATOM 2398 C CA . SER A 1 288 ? 32.079 29.740 -31.397 1.00 86.75 288 SER A CA 1
ATOM 2399 C C . SER A 1 288 ? 31.551 30.468 -30.153 1.00 86.75 288 SER A C 1
ATOM 2401 O O . SER A 1 288 ? 30.667 29.952 -29.467 1.00 86.75 288 SER A O 1
ATOM 2403 N N . LEU A 1 289 ? 32.014 31.696 -29.901 1.00 90.06 289 LEU A N 1
ATOM 2404 C CA . LEU A 1 289 ? 31.551 32.544 -28.807 1.00 90.06 289 LEU A CA 1
ATOM 2405 C C . LEU A 1 289 ? 30.109 32.996 -29.033 1.00 90.06 289 LEU A C 1
ATOM 2407 O O . LEU A 1 289 ? 29.311 32.915 -28.105 1.00 90.06 289 LEU A O 1
ATOM 2411 N N . ALA A 1 290 ? 29.731 33.389 -30.251 1.00 89.62 290 ALA A N 1
ATOM 2412 C CA . ALA A 1 290 ? 28.352 33.733 -30.596 1.00 89.62 290 ALA A CA 1
ATOM 2413 C C . ALA A 1 290 ? 27.406 32.539 -30.380 1.00 89.62 290 ALA A C 1
ATOM 2415 O O . ALA A 1 290 ? 26.332 32.695 -29.795 1.00 89.62 290 ALA A O 1
ATOM 2416 N N . SER A 1 291 ? 27.838 31.330 -30.758 1.00 89.44 291 SER A N 1
ATOM 2417 C CA . SER A 1 291 ? 27.110 30.084 -30.485 1.00 89.44 291 SER A CA 1
ATOM 2418 C C . SER A 1 291 ? 26.974 29.806 -28.983 1.00 89.44 291 SER A C 1
ATOM 2420 O O . SER A 1 291 ? 25.881 29.491 -28.507 1.00 89.44 291 SER A O 1
ATOM 2422 N N . LEU A 1 292 ? 28.050 29.968 -28.206 1.00 90.06 292 LEU A N 1
ATOM 2423 C CA . LEU A 1 292 ? 28.025 29.800 -26.749 1.00 90.06 292 LEU A CA 1
ATOM 2424 C C . LEU A 1 292 ? 27.152 30.850 -26.054 1.00 90.06 292 LEU A C 1
ATOM 2426 O O . LEU A 1 292 ? 26.395 30.502 -25.152 1.00 90.06 292 LEU A O 1
ATOM 2430 N N . VAL A 1 293 ? 27.187 32.106 -26.498 1.00 92.12 293 VAL A N 1
ATOM 2431 C CA . VAL A 1 293 ? 26.313 33.180 -26.003 1.00 92.12 293 VAL A CA 1
ATOM 2432 C C . VAL A 1 293 ? 24.853 32.893 -26.356 1.00 92.12 293 VAL A C 1
ATOM 2434 O O . VAL A 1 293 ? 23.978 33.084 -25.513 1.00 92.12 293 VAL A O 1
ATOM 2437 N N . GLY A 1 294 ? 24.572 32.381 -27.558 1.00 91.69 294 GLY A N 1
ATOM 2438 C CA . GLY A 1 294 ? 23.238 31.919 -27.948 1.00 91.69 294 GLY A CA 1
ATOM 2439 C C . GLY A 1 294 ? 22.734 30.785 -27.051 1.00 91.69 294 GLY A C 1
ATOM 2440 O O . GLY A 1 294 ? 21.618 30.854 -26.533 1.00 91.69 294 GLY A O 1
ATOM 2441 N N . LYS A 1 295 ? 23.583 29.784 -26.782 1.00 92.62 295 LYS A N 1
ATOM 2442 C CA . LYS A 1 295 ? 23.282 28.699 -25.833 1.00 92.62 295 LYS A CA 1
ATOM 2443 C C . LYS A 1 295 ? 23.053 29.229 -24.418 1.00 92.62 295 LYS A C 1
ATOM 2445 O O . LYS A 1 295 ? 22.078 28.826 -23.801 1.00 92.62 295 LYS A O 1
ATOM 2450 N N . LEU A 1 296 ? 23.874 30.164 -23.937 1.00 91.38 296 LEU A N 1
ATOM 2451 C CA . LEU A 1 296 ? 23.727 30.780 -22.615 1.00 91.38 296 LEU A CA 1
ATOM 2452 C C . LEU A 1 296 ? 22.427 31.591 -22.492 1.00 91.38 296 LEU A C 1
ATOM 2454 O O . LEU A 1 296 ? 21.752 31.535 -21.468 1.00 91.38 296 LEU A O 1
ATOM 2458 N N . LYS A 1 297 ? 22.037 32.328 -23.538 1.00 93.25 297 LYS A N 1
ATOM 2459 C CA . LYS A 1 297 ? 20.747 33.038 -23.577 1.00 93.25 297 LYS A CA 1
ATOM 2460 C C . LYS A 1 297 ? 19.567 32.065 -23.571 1.00 93.25 297 LYS A C 1
ATOM 2462 O O . LYS A 1 297 ? 18.571 32.316 -22.893 1.00 93.25 297 LYS A O 1
ATOM 2467 N N . LYS A 1 298 ? 19.681 30.942 -24.285 1.00 93.94 298 LYS A N 1
ATOM 2468 C CA . LYS A 1 298 ? 18.662 29.887 -24.272 1.00 93.94 298 LYS A CA 1
ATOM 2469 C C . LYS A 1 298 ? 18.558 29.233 -22.893 1.00 93.94 298 LYS A C 1
ATOM 2471 O O . LYS A 1 298 ? 17.467 29.202 -22.343 1.00 93.94 298 LYS A O 1
ATOM 2476 N N . THR A 1 299 ? 19.671 28.824 -22.284 1.00 89.75 299 THR A N 1
ATOM 2477 C CA . THR A 1 299 ? 19.654 28.227 -20.938 1.00 89.75 299 THR A CA 1
ATOM 2478 C C . THR A 1 299 ? 19.188 29.214 -19.870 1.00 89.75 299 THR A C 1
ATOM 2480 O O . THR A 1 299 ? 18.471 28.816 -18.961 1.00 89.75 299 THR A O 1
ATOM 2483 N N . SER A 1 300 ? 19.521 30.502 -19.994 1.00 88.62 300 SER A N 1
ATOM 2484 C CA . SER A 1 300 ? 19.012 31.556 -19.108 1.00 88.62 300 SER A CA 1
ATOM 2485 C C . SER A 1 300 ? 17.494 31.740 -19.238 1.00 88.62 300 SER A C 1
ATOM 2487 O O . SER A 1 300 ? 16.796 31.798 -18.228 1.00 88.62 300 SER A O 1
ATOM 2489 N N . SER A 1 301 ? 16.955 31.762 -20.465 1.00 91.31 301 SER A N 1
ATOM 2490 C CA . SER A 1 301 ? 15.502 31.870 -20.667 1.00 91.31 301 SER A CA 1
ATOM 2491 C C . SER A 1 301 ? 14.753 30.608 -20.228 1.00 91.31 301 SER A C 1
ATOM 2493 O O . SER A 1 301 ? 13.679 30.713 -19.640 1.00 91.31 301 SER A O 1
ATOM 2495 N N . ASP A 1 302 ? 15.332 29.424 -20.428 1.00 90.62 302 ASP A N 1
ATOM 2496 C CA . ASP A 1 302 ? 14.772 28.168 -19.928 1.00 90.62 302 ASP A CA 1
ATOM 2497 C C . ASP A 1 302 ? 14.827 28.096 -18.391 1.00 90.62 302 ASP A C 1
ATOM 2499 O O . ASP A 1 302 ? 13.852 27.674 -17.769 1.00 90.62 302 ASP A O 1
ATOM 2503 N N . LEU A 1 303 ? 15.896 28.591 -17.756 1.00 91.25 303 LEU A N 1
ATOM 2504 C CA . LEU A 1 303 ? 15.979 28.723 -16.297 1.00 91.25 303 LEU A CA 1
ATOM 2505 C C . LEU A 1 303 ? 14.914 29.685 -15.753 1.00 91.25 303 LEU A C 1
ATOM 2507 O O . LEU A 1 303 ? 14.295 29.397 -14.731 1.00 91.25 303 LEU A O 1
ATOM 2511 N N . GLU A 1 304 ? 14.673 30.808 -16.430 1.00 91.25 304 GLU A N 1
ATOM 2512 C CA . GLU A 1 304 ? 13.636 31.764 -16.032 1.00 91.25 304 GLU A CA 1
ATOM 2513 C C . GLU A 1 304 ? 12.230 31.161 -16.157 1.00 91.25 304 GLU A C 1
ATOM 2515 O O . GLU A 1 304 ? 11.424 31.274 -15.232 1.00 91.25 304 GLU A O 1
ATOM 2520 N N . LYS A 1 305 ? 11.953 30.413 -17.233 1.00 93.94 305 LYS A N 1
ATOM 2521 C CA . LYS A 1 305 ? 10.702 29.645 -17.358 1.00 93.94 305 LYS A CA 1
ATOM 2522 C C . LYS A 1 305 ? 10.554 28.623 -16.229 1.00 93.94 305 LYS A C 1
ATOM 2524 O O . LYS A 1 305 ? 9.484 28.529 -15.635 1.00 93.94 305 LYS A O 1
ATOM 2529 N N . GLN A 1 306 ? 11.618 27.893 -15.885 1.00 88.31 306 GLN A N 1
ATOM 2530 C CA . GLN A 1 306 ? 11.588 26.934 -14.772 1.00 88.31 306 GLN A CA 1
ATOM 2531 C C . GLN A 1 306 ? 11.324 27.613 -13.420 1.00 88.31 306 GLN A C 1
ATOM 2533 O O . GLN A 1 306 ? 10.546 27.100 -12.611 1.00 88.31 306 GLN A O 1
ATOM 2538 N N . LYS A 1 307 ? 11.897 28.799 -13.180 1.00 92.19 307 LYS A N 1
ATOM 2539 C CA . LYS A 1 307 ? 11.587 29.606 -11.988 1.00 92.19 307 LYS A CA 1
ATOM 2540 C C . LYS A 1 307 ? 10.119 30.026 -11.951 1.00 92.19 307 LYS A C 1
ATOM 2542 O O . LYS A 1 307 ? 9.488 29.893 -10.906 1.00 92.19 307 LYS A O 1
ATOM 2547 N N . GLN A 1 308 ? 9.560 30.481 -13.073 1.00 93.69 308 GLN A N 1
ATOM 2548 C CA . GLN A 1 308 ? 8.145 30.858 -13.163 1.00 93.69 308 GLN A CA 1
ATOM 2549 C C . GLN A 1 308 ? 7.217 29.667 -12.898 1.00 93.69 308 GLN A C 1
ATOM 2551 O O . GLN A 1 308 ? 6.294 29.789 -12.095 1.00 93.69 308 GLN A O 1
ATOM 2556 N N . ILE A 1 309 ? 7.506 28.501 -13.486 1.00 92.25 309 ILE A N 1
ATOM 2557 C CA . ILE A 1 309 ? 6.760 27.256 -13.236 1.00 92.25 309 ILE A CA 1
ATOM 2558 C C . ILE A 1 309 ? 6.824 26.877 -11.752 1.00 92.25 309 ILE A C 1
ATOM 2560 O O . ILE A 1 309 ? 5.803 26.556 -11.147 1.00 92.25 309 ILE A O 1
ATOM 2564 N N . THR A 1 310 ? 8.005 26.965 -11.137 1.00 89.94 310 THR A N 1
ATOM 2565 C CA . THR A 1 310 ? 8.185 26.653 -9.711 1.00 89.94 310 THR A CA 1
ATOM 2566 C C . THR A 1 310 ? 7.396 27.619 -8.825 1.00 89.94 310 THR A C 1
ATOM 2568 O O . THR A 1 310 ? 6.719 27.184 -7.897 1.00 89.94 310 THR A O 1
ATOM 2571 N N . LEU A 1 311 ? 7.416 28.921 -9.131 1.00 94.31 311 LEU A N 1
ATOM 2572 C CA . LEU A 1 311 ? 6.633 29.928 -8.408 1.00 94.31 311 LEU A CA 1
ATOM 2573 C C . LEU A 1 311 ? 5.124 29.708 -8.556 1.00 94.31 311 LEU A C 1
ATOM 2575 O O . LEU A 1 311 ? 4.395 29.857 -7.577 1.00 94.31 311 LEU A O 1
ATOM 2579 N N . MET A 1 312 ? 4.648 29.338 -9.749 1.00 93.00 312 MET A N 1
ATOM 2580 C CA . MET A 1 312 ? 3.241 28.979 -9.955 1.00 93.00 312 MET A CA 1
ATOM 2581 C C . MET A 1 312 ? 2.861 27.751 -9.126 1.00 93.00 312 MET A C 1
ATOM 2583 O O . MET A 1 312 ? 1.868 27.792 -8.405 1.00 93.00 312 MET A O 1
ATOM 2587 N N . LYS A 1 313 ? 3.699 26.712 -9.129 1.00 92.44 313 LYS A N 1
ATOM 2588 C CA . LYS A 1 313 ? 3.448 25.481 -8.373 1.00 92.44 313 LYS A CA 1
ATOM 2589 C C . LYS A 1 313 ? 3.470 25.698 -6.856 1.00 92.44 313 LYS A C 1
ATOM 2591 O O . LYS A 1 313 ? 2.666 25.113 -6.138 1.00 92.44 313 LYS A O 1
ATOM 2596 N N . ILE A 1 314 ? 4.340 26.583 -6.360 1.00 91.31 314 ILE A N 1
ATOM 2597 C CA . ILE A 1 314 ? 4.328 27.013 -4.953 1.00 91.31 314 ILE A CA 1
ATOM 2598 C C . ILE A 1 314 ? 3.002 27.706 -4.618 1.00 91.31 314 ILE A C 1
ATOM 2600 O O . ILE A 1 314 ? 2.381 27.352 -3.618 1.00 91.31 314 ILE A O 1
ATOM 2604 N N . LYS A 1 315 ? 2.529 28.634 -5.461 1.00 94.50 315 LYS A N 1
ATOM 2605 C CA . LYS A 1 315 ? 1.236 29.308 -5.249 1.00 94.50 315 LYS A CA 1
ATOM 2606 C C . LYS A 1 315 ? 0.066 28.325 -5.256 1.00 94.50 315 LYS A C 1
ATOM 2608 O O . LYS A 1 315 ? -0.803 28.417 -4.396 1.00 94.50 315 LYS A O 1
ATOM 2613 N N . GLU A 1 316 ? 0.056 27.359 -6.172 1.00 92.00 316 GLU A N 1
ATOM 2614 C CA . GLU A 1 316 ? -0.949 26.289 -6.193 1.00 92.00 316 GLU A CA 1
ATOM 2615 C C . GLU A 1 316 ? -0.942 25.500 -4.875 1.00 92.00 316 GLU A C 1
ATOM 2617 O O . GLU A 1 316 ? -1.986 25.364 -4.234 1.00 92.00 316 GLU A O 1
ATOM 2622 N N . PHE A 1 317 ? 0.228 25.071 -4.391 1.00 92.12 317 PHE A N 1
ATOM 2623 C CA . PHE A 1 317 ? 0.328 24.392 -3.095 1.00 92.12 317 PHE A CA 1
ATOM 2624 C C . PHE A 1 317 ? -0.133 25.262 -1.921 1.00 92.12 317 PHE A C 1
ATOM 2626 O O . PHE A 1 317 ? -0.774 24.753 -1.000 1.00 92.12 317 PHE A O 1
ATOM 2633 N N . GLU A 1 318 ? 0.146 26.564 -1.941 1.00 93.94 318 GLU A N 1
ATOM 2634 C CA . GLU A 1 318 ? -0.346 27.496 -0.925 1.00 93.94 318 GLU A CA 1
ATOM 2635 C C . GLU A 1 318 ? -1.873 27.608 -0.940 1.00 93.94 318 GLU A C 1
ATOM 2637 O O . GLU A 1 318 ? -2.483 27.586 0.131 1.00 93.94 318 GLU A O 1
ATOM 2642 N N . THR A 1 319 ? -2.497 27.653 -2.122 1.00 94.31 319 THR A N 1
ATOM 2643 C CA . THR A 1 319 ? -3.964 27.679 -2.244 1.00 94.31 319 THR A CA 1
ATOM 2644 C C . THR A 1 319 ? -4.609 26.384 -1.756 1.00 94.31 319 THR A C 1
ATOM 2646 O O . THR A 1 319 ? -5.553 26.442 -0.970 1.00 94.31 319 THR A O 1
ATOM 2649 N N . VAL A 1 320 ? -4.060 25.220 -2.121 1.00 93.88 320 VAL A N 1
ATOM 2650 C CA . VAL A 1 320 ? -4.553 23.915 -1.644 1.00 93.88 320 VAL A CA 1
ATOM 2651 C C . VAL A 1 320 ? -4.398 23.801 -0.128 1.00 93.88 320 VAL A C 1
ATOM 2653 O O . VAL A 1 320 ? -5.312 23.346 0.560 1.00 93.88 320 VAL A O 1
ATOM 2656 N N . ARG A 1 321 ? -3.271 24.266 0.426 1.00 93.00 321 ARG A N 1
ATOM 2657 C CA . ARG A 1 321 ? -3.050 24.294 1.877 1.00 93.00 321 ARG A CA 1
ATOM 2658 C C . ARG A 1 321 ? -4.060 25.198 2.586 1.00 93.00 321 ARG A C 1
ATOM 2660 O O . ARG A 1 321 ? -4.574 24.800 3.628 1.00 93.00 321 ARG A O 1
ATOM 2667 N N . ALA A 1 322 ? -4.357 26.375 2.035 1.00 92.75 322 ALA A N 1
ATOM 2668 C CA . ALA A 1 322 ? -5.353 27.287 2.596 1.00 92.75 322 ALA A CA 1
ATOM 2669 C C . ALA A 1 322 ? -6.763 26.674 2.579 1.00 92.75 322 ALA A C 1
ATOM 2671 O O . ALA A 1 322 ? -7.443 26.696 3.601 1.00 92.75 322 ALA A O 1
ATOM 2672 N N . GLN A 1 323 ? -7.162 26.043 1.470 1.00 94.62 323 GLN A N 1
ATOM 2673 C CA . GLN A 1 323 ? -8.447 25.341 1.361 1.00 94.62 323 GLN A CA 1
ATOM 2674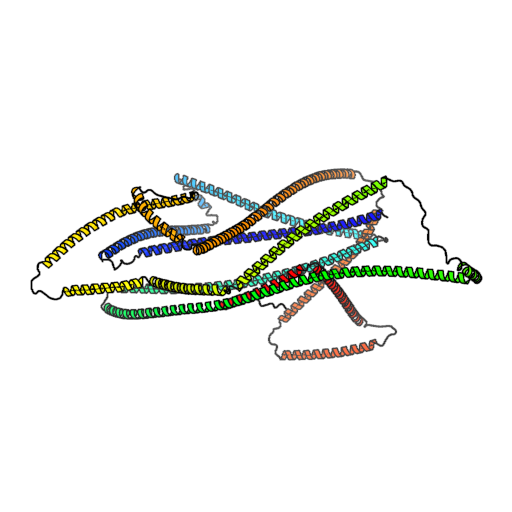 C C . GLN A 1 323 ? -8.555 24.168 2.343 1.00 94.62 323 GLN A C 1
ATOM 2676 O O . GLN A 1 323 ? -9.598 23.964 2.959 1.00 94.62 323 GLN A O 1
ATOM 2681 N N . LEU A 1 324 ? -7.482 23.390 2.517 1.00 92.38 324 LEU A N 1
ATOM 2682 C CA . LEU A 1 324 ? -7.469 22.286 3.477 1.00 92.38 324 LEU A CA 1
ATOM 2683 C C . LEU A 1 324 ? -7.556 22.797 4.921 1.00 92.38 324 LEU A C 1
ATOM 2685 O O . LEU A 1 324 ? -8.254 22.208 5.744 1.00 92.38 324 LEU A O 1
ATOM 2689 N N . GLN A 1 325 ? -6.876 23.904 5.221 1.00 91.19 325 GLN A N 1
ATOM 2690 C CA . GLN A 1 325 ? -6.956 24.553 6.524 1.00 91.19 325 GLN A CA 1
ATOM 2691 C C . GLN A 1 325 ? -8.369 25.085 6.796 1.00 91.19 325 GLN A C 1
ATOM 2693 O O . GLN A 1 325 ? -8.871 24.893 7.899 1.00 91.19 325 GLN A O 1
ATOM 2698 N N . GLU A 1 326 ? -9.026 25.683 5.800 1.00 94.00 326 GLU A N 1
ATOM 2699 C CA . GLU A 1 326 ? -10.418 26.132 5.895 1.00 94.00 326 GLU A CA 1
ATOM 2700 C C . GLU A 1 326 ? -11.373 24.959 6.159 1.00 94.00 326 GLU A C 1
ATOM 2702 O O . GLU A 1 326 ? -12.136 25.001 7.125 1.00 94.00 326 GLU A O 1
ATOM 2707 N N . LYS A 1 327 ? -11.267 23.864 5.393 1.00 94.12 327 LYS A N 1
ATOM 2708 C CA . LYS A 1 327 ? -12.058 22.644 5.637 1.00 94.12 327 LYS A CA 1
ATOM 2709 C C . LYS A 1 327 ? -11.868 22.120 7.059 1.00 94.12 327 LYS A C 1
ATOM 2711 O O . LYS A 1 327 ? -12.842 21.940 7.778 1.00 94.12 327 LYS A O 1
ATOM 2716 N N . HIS A 1 328 ? -10.620 21.998 7.509 1.00 91.94 328 HIS A N 1
ATOM 2717 C CA . HIS A 1 328 ? -10.329 21.566 8.874 1.00 91.94 328 HIS A CA 1
ATOM 2718 C C . HIS A 1 328 ? -10.921 22.515 9.929 1.00 91.94 328 HIS A C 1
ATOM 2720 O O . HIS A 1 328 ? -11.392 22.058 10.966 1.00 91.94 328 HIS A O 1
ATOM 2726 N N . THR A 1 329 ? -10.929 23.834 9.695 1.00 95.06 329 THR A N 1
ATOM 2727 C CA . THR A 1 329 ? -11.585 24.769 10.626 1.00 95.06 329 THR A CA 1
ATOM 2728 C C . THR A 1 329 ? -13.098 24.584 10.681 1.00 95.06 329 THR A C 1
ATOM 2730 O O . THR A 1 329 ? -13.658 24.668 11.771 1.00 95.06 329 THR A O 1
ATOM 2733 N N . VAL A 1 330 ? -13.741 24.294 9.546 1.00 96.19 330 VAL A N 1
ATOM 2734 C CA . VAL A 1 330 ? -15.181 24.010 9.484 1.00 96.19 330 VAL A CA 1
ATOM 2735 C C . VAL A 1 330 ? -15.503 22.706 10.214 1.00 96.19 330 VAL A C 1
ATOM 2737 O O . VAL A 1 330 ? -16.387 22.706 11.067 1.00 96.19 330 VAL A O 1
ATOM 2740 N N . ASP A 1 331 ? -14.749 21.635 9.963 1.00 93.44 331 ASP A N 1
ATOM 2741 C CA . ASP A 1 331 ? -14.951 20.333 10.615 1.00 93.44 331 ASP A CA 1
ATOM 2742 C C . ASP A 1 331 ? -14.770 20.431 12.139 1.00 93.44 331 ASP A C 1
ATOM 2744 O O . ASP A 1 331 ? -15.552 19.883 12.916 1.00 93.44 331 ASP A O 1
ATOM 2748 N N . VAL A 1 332 ? -13.756 21.178 12.592 1.00 93.81 332 VAL A N 1
ATOM 2749 C CA . VAL A 1 332 ? -13.532 21.430 14.023 1.00 93.81 332 VAL A CA 1
ATOM 2750 C C . VAL A 1 332 ? -14.699 22.194 14.645 1.00 93.81 332 VAL A C 1
ATOM 2752 O O . VAL A 1 332 ? -15.040 21.927 15.798 1.00 93.81 332 VAL A O 1
ATOM 2755 N N . GLU A 1 333 ? -15.304 23.140 13.929 1.00 95.81 333 GLU A N 1
ATOM 2756 C CA . GLU A 1 333 ? -16.452 23.884 14.447 1.00 95.81 333 GLU A CA 1
ATOM 2757 C C . GLU A 1 333 ? -17.708 23.007 14.513 1.00 95.81 333 GLU A C 1
ATOM 2759 O O . GLU A 1 333 ? -18.362 22.979 15.553 1.00 95.81 333 GLU A O 1
ATOM 2764 N N . GLN A 1 334 ? -17.963 22.182 13.493 1.00 96.12 334 GLN A N 1
ATOM 2765 C CA . GLN A 1 334 ? -19.054 21.199 13.512 1.00 96.12 334 GLN A CA 1
ATOM 2766 C C . GLN A 1 334 ? -18.919 20.217 14.684 1.00 96.12 334 GLN A C 1
ATOM 2768 O O . GLN A 1 334 ? -19.866 20.017 15.441 1.00 96.12 334 GLN A O 1
ATOM 2773 N N . LEU A 1 335 ? -17.719 19.672 14.913 1.00 94.00 335 LEU A N 1
ATOM 2774 C CA . LEU A 1 335 ? -17.468 18.778 16.049 1.00 94.00 335 LEU A CA 1
ATOM 2775 C C . LEU A 1 335 ? -17.652 19.476 17.404 1.00 94.00 335 LEU A C 1
ATOM 2777 O O . LEU A 1 335 ? -18.087 18.849 18.375 1.00 94.00 335 LEU A O 1
ATOM 2781 N N . LYS A 1 336 ? -17.318 20.768 17.510 1.00 94.69 336 LYS A N 1
ATOM 2782 C CA . LYS A 1 336 ? -17.600 21.540 18.730 1.00 94.69 336 LYS A CA 1
ATOM 2783 C C . LYS A 1 336 ? -19.096 21.721 18.939 1.00 94.69 336 LYS A C 1
ATOM 2785 O O . LYS A 1 336 ? -19.536 21.603 20.085 1.00 94.69 336 LYS A O 1
ATOM 2790 N N . ASP A 1 337 ? -19.844 22.005 17.879 1.00 95.25 337 ASP A N 1
ATOM 2791 C CA . ASP A 1 337 ? -21.295 22.165 17.936 1.00 95.25 337 ASP A CA 1
ATOM 2792 C C . ASP A 1 337 ? -21.965 20.855 18.364 1.00 95.25 337 ASP A C 1
ATOM 2794 O O . ASP A 1 337 ? -22.694 20.850 19.358 1.00 95.25 337 ASP A O 1
ATOM 2798 N N . GLU A 1 338 ? -21.596 19.723 17.762 1.00 95.81 338 GLU A N 1
ATOM 2799 C CA . GLU A 1 338 ? -22.057 18.390 18.182 1.00 95.81 338 GLU A CA 1
ATOM 2800 C C . GLU A 1 338 ? -21.704 18.094 19.652 1.00 95.81 338 GLU A C 1
ATOM 2802 O O . GLU A 1 338 ? -22.539 17.635 20.439 1.00 95.81 338 GLU A O 1
ATOM 2807 N N . ALA A 1 339 ? -20.478 18.412 20.080 1.00 90.88 339 ALA A N 1
ATOM 2808 C CA . ALA A 1 339 ? -20.063 18.237 21.471 1.00 90.88 339 ALA A CA 1
ATOM 2809 C C . ALA A 1 339 ? -20.828 19.152 22.445 1.00 90.88 339 ALA A C 1
ATOM 2811 O O . ALA A 1 339 ? -20.966 18.820 23.630 1.00 90.88 339 ALA A O 1
ATOM 2812 N N . ASN A 1 340 ? -21.286 20.321 21.995 1.00 95.25 340 ASN A N 1
ATOM 2813 C CA . ASN A 1 340 ? -22.125 21.222 22.782 1.00 95.25 340 ASN A CA 1
ATOM 2814 C C . ASN A 1 340 ? -23.569 20.706 22.854 1.00 95.25 340 ASN A C 1
ATOM 2816 O O . ASN A 1 340 ? -24.154 20.708 23.939 1.00 95.25 340 ASN A O 1
ATOM 2820 N N . GLU A 1 341 ? -24.123 20.202 21.751 1.00 96.31 341 GLU A N 1
ATOM 2821 C CA . GLU A 1 341 ? -25.447 19.571 21.716 1.00 96.31 341 GLU A CA 1
ATOM 2822 C C . GLU A 1 341 ? -25.514 18.348 22.637 1.00 96.31 341 GLU A C 1
ATOM 2824 O O . GLU A 1 341 ? -26.412 18.254 23.480 1.00 96.31 341 GLU A O 1
ATOM 2829 N N . LEU A 1 342 ? -24.516 17.463 22.568 1.00 93.50 342 LEU A N 1
ATOM 2830 C CA . LEU A 1 342 ? -24.407 16.301 23.455 1.00 93.50 342 LEU A CA 1
ATOM 2831 C C . LEU A 1 342 ? -24.304 16.713 24.930 1.00 93.50 342 LEU A C 1
ATOM 2833 O O . LEU A 1 342 ? -24.975 16.130 25.784 1.00 93.50 342 LEU A O 1
ATOM 2837 N N . ARG A 1 343 ? -23.518 17.751 25.247 1.00 96.69 343 ARG A N 1
ATOM 2838 C CA . ARG A 1 343 ? -23.435 18.301 26.613 1.00 96.69 343 ARG A CA 1
ATOM 2839 C C . ARG A 1 343 ? -24.771 18.866 27.093 1.00 96.69 343 ARG A C 1
ATOM 2841 O O . ARG A 1 343 ? -25.138 18.648 28.249 1.00 96.69 343 ARG A O 1
ATOM 2848 N N . ASN A 1 344 ? -25.514 19.545 26.223 1.00 95.19 344 ASN A N 1
ATOM 2849 C CA . ASN A 1 344 ? -26.839 20.068 26.550 1.00 95.19 344 ASN A CA 1
ATOM 2850 C C . ASN A 1 344 ? -27.841 18.936 26.814 1.00 95.19 344 ASN A C 1
ATOM 2852 O O . ASN A 1 344 ? -28.581 19.000 27.798 1.00 95.19 344 ASN A O 1
ATOM 2856 N N . MET A 1 345 ? -27.826 17.875 25.999 1.00 96.56 345 MET A N 1
ATOM 2857 C CA . MET A 1 345 ? -28.664 16.691 26.222 1.00 96.56 345 MET A CA 1
ATOM 2858 C C . MET A 1 345 ? -28.320 15.976 27.532 1.00 96.56 345 MET A C 1
ATOM 2860 O O . MET A 1 345 ? -29.226 15.620 28.284 1.00 96.56 345 MET A O 1
ATOM 2864 N N . LEU A 1 346 ? -27.031 15.815 27.851 1.00 91.81 346 LEU A N 1
ATOM 2865 C CA . LEU A 1 346 ? -26.603 15.242 29.130 1.00 91.81 346 LEU A CA 1
ATOM 2866 C C . LEU A 1 346 ? -27.094 16.081 30.314 1.00 91.81 346 LEU A C 1
ATOM 2868 O O . LEU A 1 346 ? -27.690 15.532 31.237 1.00 91.81 346 LEU A O 1
ATOM 2872 N N . SER A 1 347 ? -26.937 17.407 30.259 1.00 95.62 347 SER A N 1
ATOM 2873 C CA . SER A 1 347 ? -27.436 18.298 31.314 1.00 95.62 347 SER A CA 1
ATOM 2874 C C . SER A 1 347 ? -28.957 18.207 31.483 1.00 95.62 347 SER A C 1
ATOM 2876 O O . SER A 1 347 ? -29.468 18.268 32.605 1.00 95.62 347 SER A O 1
ATOM 2878 N N . GLN A 1 348 ? -29.698 18.041 30.385 1.00 94.75 348 GLN A N 1
ATOM 2879 C CA . GLN A 1 348 ? -31.145 17.853 30.431 1.00 94.75 348 GLN A CA 1
ATOM 2880 C C . GLN A 1 348 ? -31.520 16.522 31.103 1.00 94.75 348 GLN A C 1
ATOM 2882 O O . GLN A 1 348 ? -32.348 16.512 32.016 1.00 94.75 348 GLN A O 1
ATOM 2887 N N . MET A 1 349 ? -30.856 15.426 30.734 1.00 92.75 349 MET A N 1
ATOM 2888 C CA . MET A 1 349 ? -31.066 14.107 31.344 1.00 92.75 349 MET A CA 1
ATOM 2889 C C . MET A 1 349 ? -30.693 14.088 32.833 1.00 92.75 349 MET A C 1
ATOM 2891 O O . MET A 1 349 ? -31.393 13.485 33.647 1.00 92.75 349 MET A O 1
ATOM 2895 N N . GLU A 1 350 ? -29.627 14.788 33.227 1.00 92.38 350 GLU A N 1
ATOM 2896 C CA . GLU A 1 350 ? -29.242 14.948 34.634 1.00 92.38 350 GLU A CA 1
ATOM 2897 C C . GLU A 1 350 ? -30.316 15.680 35.449 1.00 92.38 350 GLU A C 1
ATOM 2899 O O . GLU A 1 350 ? -30.625 15.266 36.571 1.00 92.38 350 GLU A O 1
ATOM 2904 N N . LYS A 1 351 ? -30.928 16.734 34.889 1.00 95.25 351 LYS A N 1
ATOM 2905 C CA . LYS A 1 351 ? -32.049 17.445 35.530 1.00 95.25 351 LYS A CA 1
ATOM 2906 C C . LYS A 1 351 ? -33.276 16.552 35.676 1.00 95.25 351 LYS A C 1
ATOM 2908 O O . LYS A 1 351 ? -33.901 16.547 36.734 1.00 95.25 351 LYS A O 1
ATOM 2913 N N . GLU A 1 352 ? -33.609 15.779 34.648 1.00 94.56 352 GLU A N 1
ATOM 2914 C CA . GLU A 1 352 ? -34.727 14.832 34.696 1.00 94.56 352 GLU A CA 1
ATOM 2915 C C . GLU A 1 352 ? -34.495 13.745 35.751 1.00 94.56 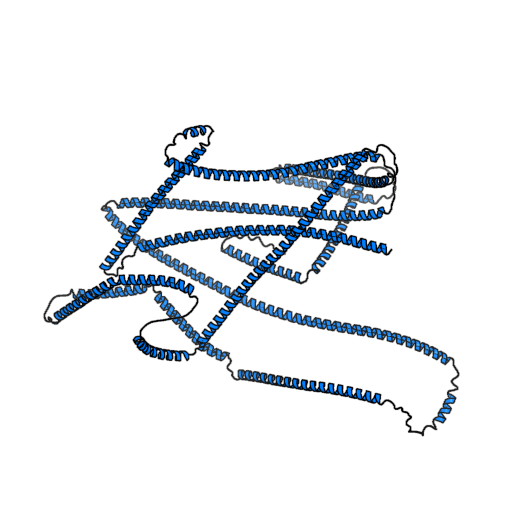352 GLU A C 1
ATOM 2917 O O . GLU A 1 352 ? -35.373 13.483 36.576 1.00 94.56 352 GLU A O 1
ATOM 2922 N N . LEU A 1 353 ? -33.283 13.191 35.822 1.00 90.19 353 LEU A N 1
ATOM 2923 C CA . LEU A 1 353 ? -32.898 12.244 36.870 1.00 90.19 353 LEU A CA 1
ATOM 2924 C C . LEU A 1 353 ? -32.978 12.856 38.273 1.00 90.19 353 LEU A C 1
ATOM 2926 O O . LEU A 1 353 ? -33.401 12.176 39.212 1.00 90.19 353 LEU A O 1
ATOM 2930 N N . ALA A 1 354 ? -32.577 14.117 38.437 1.00 92.94 354 ALA A N 1
ATOM 2931 C CA . ALA A 1 354 ? -32.694 14.820 39.711 1.00 92.94 354 ALA A CA 1
ATOM 2932 C C . ALA A 1 354 ? -34.164 14.999 40.129 1.00 92.94 354 ALA A C 1
ATOM 2934 O O . ALA A 1 354 ? -34.500 14.738 41.287 1.00 92.94 354 ALA A O 1
ATOM 2935 N N . ASN A 1 355 ? -35.046 15.356 39.191 1.00 91.88 355 ASN A N 1
ATOM 2936 C CA . ASN A 1 355 ? -36.482 15.494 39.443 1.00 91.88 355 ASN A CA 1
ATOM 2937 C C . ASN A 1 355 ? -37.116 14.157 39.854 1.00 91.88 355 ASN A C 1
ATOM 2939 O O . ASN A 1 355 ? -37.787 14.090 40.882 1.00 91.88 355 ASN A O 1
ATOM 2943 N N . VAL A 1 356 ? -36.824 13.072 39.129 1.00 91.62 356 VAL A N 1
ATOM 2944 C CA . VAL A 1 356 ? -37.336 11.727 39.456 1.00 91.62 356 VAL A CA 1
ATOM 2945 C C . VAL A 1 356 ? -36.842 11.259 40.829 1.00 91.62 356 VAL A C 1
ATOM 2947 O O . VAL A 1 356 ? -37.600 10.664 41.598 1.00 91.62 356 VAL A O 1
ATOM 2950 N N . LYS A 1 357 ? -35.583 11.546 41.183 1.00 90.12 357 LYS A N 1
ATOM 2951 C CA . LYS A 1 357 ? -35.057 11.249 42.526 1.00 90.12 357 LYS A CA 1
ATOM 2952 C C . LYS A 1 357 ? -35.793 12.032 43.615 1.00 90.12 357 LYS A C 1
ATOM 2954 O O . LYS A 1 357 ? -36.101 11.452 44.654 1.00 90.12 357 LYS A O 1
ATOM 2959 N N . ALA A 1 358 ? -36.093 13.311 43.387 1.00 89.75 358 ALA A N 1
ATOM 2960 C CA . ALA A 1 358 ? -36.851 14.124 44.335 1.00 89.75 358 ALA A CA 1
ATOM 2961 C C . ALA A 1 358 ? -38.288 13.602 44.515 1.00 89.75 358 ALA A C 1
ATOM 2963 O O . ALA A 1 358 ? -38.751 13.456 45.646 1.00 89.75 358 ALA A O 1
ATOM 2964 N N . GLU A 1 359 ? -38.969 13.243 43.424 1.00 87.75 359 GLU A N 1
ATOM 2965 C CA . GLU A 1 359 ? -40.307 12.636 43.462 1.00 87.75 359 GLU A CA 1
ATOM 2966 C C . GLU A 1 359 ? -40.316 11.301 44.221 1.00 87.75 359 GLU A C 1
ATOM 2968 O O . GLU A 1 359 ? -41.220 11.034 45.017 1.00 87.75 359 GLU A O 1
ATOM 2973 N N . LEU A 1 360 ? -39.282 10.476 44.032 1.00 84.88 360 LEU A N 1
ATOM 2974 C CA . LEU A 1 360 ? -39.142 9.205 44.737 1.00 84.88 360 LEU A CA 1
ATOM 2975 C C . LEU A 1 360 ? -38.994 9.393 46.255 1.00 84.88 360 LEU A C 1
ATOM 2977 O O . LEU A 1 360 ? -39.593 8.633 47.019 1.00 84.88 360 LEU A O 1
ATOM 2981 N N . GLU A 1 361 ? -38.222 10.384 46.704 1.00 84.38 361 GLU A N 1
ATOM 2982 C CA . GLU A 1 361 ? -38.080 10.680 48.136 1.00 84.38 361 GLU A CA 1
ATOM 2983 C C . GLU A 1 361 ? -39.391 11.190 48.749 1.00 84.38 361 GLU A C 1
ATOM 2985 O O . GLU A 1 361 ? -39.800 10.705 49.806 1.00 84.38 361 GLU A O 1
ATOM 2990 N N . VAL A 1 362 ? -40.136 12.046 48.040 1.00 80.19 362 VAL A N 1
ATOM 2991 C CA . VAL A 1 362 ? -41.483 12.474 48.466 1.00 80.19 362 VAL A CA 1
ATOM 2992 C C . VAL A 1 362 ? -42.432 11.272 48.607 1.00 80.19 362 VAL A C 1
ATOM 2994 O O . VAL A 1 362 ? -43.189 11.176 49.578 1.00 80.19 362 VAL A O 1
ATOM 2997 N N . GLN A 1 363 ? -42.365 10.308 47.685 1.00 72.56 363 GLN A N 1
ATOM 2998 C CA . GLN A 1 363 ? -43.184 9.093 47.727 1.00 72.56 363 GLN A CA 1
ATOM 2999 C C . GLN A 1 363 ? -42.805 8.167 48.900 1.00 72.56 363 GLN A C 1
ATOM 3001 O O . GLN A 1 363 ? -43.680 7.566 49.534 1.00 72.56 363 GLN A O 1
ATOM 3006 N N . LYS A 1 364 ? -41.509 8.055 49.222 1.00 78.38 364 LYS A N 1
ATOM 3007 C CA . LYS A 1 364 ? -41.025 7.298 50.391 1.00 78.38 364 LYS A CA 1
ATOM 3008 C C . LYS A 1 364 ? -41.502 7.923 51.701 1.00 78.38 364 LYS A C 1
ATOM 3010 O O . LYS A 1 364 ? -41.952 7.196 52.587 1.00 78.38 364 LYS A O 1
ATOM 3015 N N . GLU A 1 365 ? -41.463 9.249 51.818 1.00 76.94 365 GLU A N 1
ATOM 3016 C CA . GLU A 1 365 ? -41.980 9.962 52.992 1.00 76.94 365 GLU A CA 1
ATOM 3017 C C . GLU A 1 365 ? -43.497 9.789 53.160 1.00 76.94 365 GLU A C 1
ATOM 3019 O O . GLU A 1 365 ? -43.982 9.615 54.283 1.00 76.94 365 GLU A O 1
ATOM 3024 N N . ALA A 1 366 ? -44.249 9.763 52.055 1.00 64.31 366 ALA A N 1
ATOM 3025 C CA . ALA A 1 366 ? -45.688 9.503 52.068 1.00 64.31 366 ALA A CA 1
ATOM 3026 C C . ALA A 1 366 ? -46.031 8.066 52.516 1.00 64.31 366 ALA A C 1
ATOM 3028 O O . ALA A 1 366 ? -46.979 7.875 53.281 1.00 64.31 366 ALA A O 1
ATOM 3029 N N . ASN A 1 367 ? -45.234 7.069 52.114 1.00 60.66 367 ASN A N 1
ATOM 3030 C CA . ASN A 1 367 ? -45.408 5.663 52.511 1.00 60.66 367 ASN A CA 1
ATOM 3031 C C . ASN A 1 367 ? -45.095 5.387 53.995 1.00 60.66 367 ASN A C 1
ATOM 3033 O O . ASN A 1 367 ? -45.570 4.392 54.542 1.00 60.66 367 ASN A O 1
ATOM 3037 N N . ASN A 1 368 ? -44.340 6.263 54.664 1.00 63.84 368 ASN A N 1
ATOM 3038 C CA . ASN A 1 368 ? -43.973 6.113 56.077 1.00 63.84 368 ASN A CA 1
ATOM 3039 C C . ASN A 1 368 ? -45.062 6.587 57.071 1.00 63.84 368 ASN A C 1
ATOM 3041 O O . ASN A 1 368 ? -44.861 6.487 58.283 1.00 63.84 368 ASN A O 1
ATOM 3045 N N . ARG A 1 369 ? -46.223 7.091 56.614 1.00 62.72 369 ARG A N 1
ATOM 3046 C CA . ARG A 1 369 ? -47.352 7.495 57.486 1.00 62.72 369 ARG A CA 1
ATOM 3047 C C . ARG A 1 369 ? -48.487 6.455 57.479 1.00 62.72 369 ARG A C 1
ATOM 3049 O O . ARG A 1 369 ? -48.846 5.916 56.440 1.00 62.72 369 ARG A O 1
ATOM 3056 N N . ALA A 1 370 ? -49.063 6.171 58.656 1.00 49.47 370 ALA A N 1
ATOM 3057 C CA . ALA A 1 370 ? -50.026 5.079 58.862 1.00 49.47 370 ALA A CA 1
ATOM 3058 C C . ALA A 1 370 ? -51.351 5.247 58.073 1.00 49.47 370 ALA A C 1
ATOM 3060 O O . ALA A 1 370 ? -51.890 6.356 58.004 1.00 49.47 370 ALA A O 1
ATOM 3061 N N . PRO A 1 371 ? -51.929 4.160 57.520 1.00 50.59 371 PRO A N 1
ATOM 3062 C CA . PRO A 1 371 ? -52.980 4.262 56.511 1.00 50.59 371 PRO A CA 1
ATOM 3063 C C . PRO A 1 371 ? -54.385 4.473 57.099 1.00 50.59 371 PRO A C 1
ATOM 3065 O O . PRO A 1 371 ? -54.956 3.595 57.746 1.00 50.59 371 PRO A O 1
ATOM 3068 N N . THR A 1 372 ? -54.962 5.647 56.832 1.00 66.62 372 THR A N 1
ATOM 3069 C CA . THR A 1 372 ? -56.342 6.036 57.187 1.00 66.62 372 THR A CA 1
ATOM 3070 C C . THR A 1 372 ? -57.370 5.392 56.238 1.00 66.62 372 THR A C 1
ATOM 3072 O O . THR A 1 372 ? -57.008 4.884 55.183 1.00 66.62 372 THR A O 1
ATOM 3075 N N . ALA A 1 373 ? -58.668 5.405 56.569 1.00 51.97 373 ALA A N 1
ATOM 3076 C CA . ALA A 1 373 ? -59.738 4.739 55.800 1.00 51.97 373 ALA A CA 1
ATOM 3077 C C . ALA A 1 373 ? -59.835 5.150 54.309 1.00 51.97 373 ALA A C 1
ATOM 3079 O O . ALA A 1 373 ? -60.281 4.364 53.474 1.00 51.97 373 ALA A O 1
ATOM 3080 N N . THR A 1 374 ? -59.340 6.333 53.948 1.00 55.41 374 THR A N 1
ATOM 3081 C CA . THR A 1 374 ? -59.132 6.770 52.560 1.00 55.41 374 THR A CA 1
ATOM 3082 C C . THR A 1 374 ? -58.087 5.938 51.820 1.00 55.41 374 THR A C 1
ATOM 3084 O O . THR A 1 374 ? -58.254 5.700 50.631 1.00 55.41 374 THR A O 1
ATOM 3087 N N . LEU A 1 375 ? -57.062 5.422 52.505 1.00 52.72 375 LEU A N 1
ATOM 3088 C CA . LEU A 1 375 ? -56.042 4.548 51.929 1.00 52.72 375 LEU A CA 1
ATOM 3089 C C . LEU A 1 375 ? -56.590 3.151 51.619 1.00 52.72 375 LEU A C 1
ATOM 3091 O O . LEU A 1 375 ? -56.142 2.544 50.661 1.00 52.72 375 LEU A O 1
ATOM 3095 N N . LYS A 1 376 ? -57.606 2.655 52.344 1.00 61.66 376 LYS A N 1
ATOM 3096 C CA . LYS A 1 376 ? -58.314 1.421 51.946 1.00 61.66 376 LYS A CA 1
ATOM 3097 C C . LYS A 1 376 ? -59.088 1.615 50.639 1.00 61.66 376 LYS A C 1
ATOM 3099 O O . LYS A 1 376 ? -58.931 0.807 49.732 1.00 61.66 376 LYS A O 1
ATOM 3104 N N . ASN A 1 377 ? -59.824 2.719 50.502 1.00 67.50 377 ASN A N 1
ATOM 3105 C CA . ASN A 1 377 ? -60.554 3.033 49.266 1.00 67.50 377 ASN A CA 1
ATOM 3106 C C . ASN A 1 377 ? -59.612 3.392 48.104 1.00 67.50 377 ASN A C 1
ATOM 3108 O O . ASN A 1 377 ? -59.875 3.024 46.963 1.00 67.50 377 ASN A O 1
ATOM 3112 N N . LEU A 1 378 ? -58.488 4.056 48.386 1.00 70.06 378 LEU A N 1
ATOM 3113 C CA . LEU A 1 378 ? -57.436 4.310 47.406 1.00 70.06 378 LEU A CA 1
ATOM 3114 C C . LEU A 1 378 ? -56.735 3.011 47.017 1.00 70.06 378 LEU A C 1
ATOM 3116 O O . LEU A 1 378 ? -56.459 2.833 45.848 1.00 70.06 378 LEU A O 1
ATOM 3120 N N . VAL A 1 379 ? -56.504 2.072 47.938 1.00 71.44 379 VAL A N 1
ATOM 3121 C CA . VAL A 1 379 ? -55.971 0.739 47.615 1.00 71.44 379 VAL A CA 1
ATOM 3122 C C . VAL A 1 379 ? -56.959 -0.046 46.753 1.00 71.44 379 VAL A C 1
ATOM 3124 O O . VAL A 1 379 ? -56.531 -0.714 45.820 1.00 71.44 379 VAL A O 1
ATOM 3127 N N . GLU A 1 380 ? -58.266 0.053 46.991 1.00 76.12 380 GLU A N 1
ATOM 3128 C CA . GLU A 1 380 ? -59.293 -0.544 46.124 1.00 76.12 380 GLU A CA 1
ATOM 3129 C C . GLU A 1 380 ? -59.304 0.110 44.726 1.00 76.12 380 GLU A C 1
ATOM 3131 O O . GLU A 1 380 ? -59.332 -0.579 43.704 1.00 76.12 380 GLU A O 1
ATOM 3136 N N . HIS A 1 381 ? -59.190 1.441 44.662 1.00 76.50 381 HIS A N 1
ATOM 3137 C CA . HIS A 1 381 ? -59.094 2.184 43.405 1.00 76.50 381 HIS A CA 1
ATOM 3138 C C . HIS A 1 381 ? -57.784 1.899 42.660 1.00 76.50 381 HIS A C 1
ATOM 3140 O O . HIS A 1 381 ? -57.803 1.688 41.452 1.00 76.50 381 HIS A O 1
ATOM 3146 N N . LEU A 1 382 ? -56.662 1.806 43.374 1.00 74.00 382 LEU A N 1
ATOM 3147 C CA . LEU A 1 382 ? -55.350 1.436 42.853 1.00 74.00 382 LEU A CA 1
ATOM 3148 C C . LEU A 1 382 ? -55.335 -0.021 42.408 1.00 74.00 382 LEU A C 1
ATOM 3150 O O . LEU A 1 382 ? -54.725 -0.302 41.392 1.00 74.00 382 LEU A O 1
ATOM 3154 N N . LYS A 1 383 ? -56.051 -0.937 43.071 1.00 75.38 383 LYS A N 1
ATOM 3155 C CA . LYS A 1 383 ? -56.260 -2.309 42.575 1.00 75.38 383 LYS A CA 1
ATOM 3156 C C . LYS A 1 383 ? -57.053 -2.316 41.270 1.00 75.38 383 LYS A C 1
ATOM 3158 O O . LYS A 1 383 ? -56.692 -3.038 40.346 1.00 75.38 383 LYS A O 1
ATOM 3163 N N . SER A 1 384 ? -58.097 -1.493 41.158 1.00 78.25 384 SER A N 1
ATOM 3164 C CA . SER A 1 384 ? -58.852 -1.354 39.906 1.00 78.25 384 SER A CA 1
ATOM 3165 C C . SER A 1 384 ? -58.015 -0.704 38.798 1.00 78.25 384 SER A C 1
ATOM 3167 O O . SER A 1 384 ? -58.072 -1.144 37.651 1.00 78.25 384 SER A O 1
ATOM 3169 N N . GLN A 1 385 ? -57.221 0.321 39.115 1.00 81.00 385 GLN A N 1
A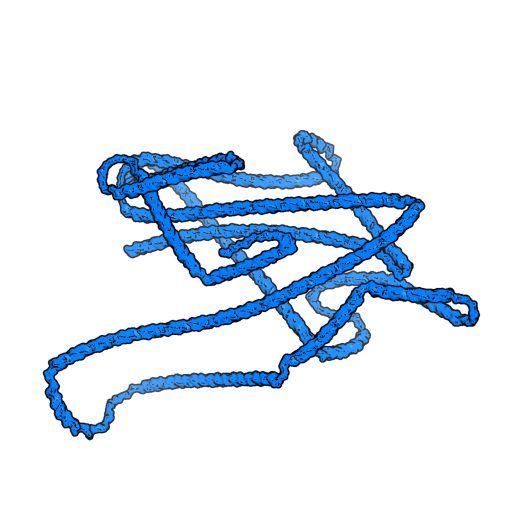TOM 3170 C CA . GLN A 1 385 ? -56.294 0.941 38.169 1.00 81.00 385 GLN A CA 1
ATOM 3171 C C . GLN A 1 385 ? -55.158 -0.012 37.792 1.00 81.00 385 GLN A C 1
ATOM 3173 O O . GLN A 1 385 ? -54.797 -0.059 36.623 1.00 81.00 385 GLN A O 1
ATOM 3178 N N . LEU A 1 386 ? -54.654 -0.819 38.728 1.00 79.38 386 LEU A N 1
ATOM 3179 C CA . LEU A 1 386 ? -53.665 -1.865 38.481 1.00 79.38 386 LEU A CA 1
ATOM 3180 C C . LEU A 1 386 ? -54.241 -2.906 37.526 1.00 79.38 386 LEU A C 1
ATOM 3182 O O . LEU A 1 386 ? -53.607 -3.197 36.528 1.00 79.38 386 LEU A O 1
ATOM 3186 N N . ALA A 1 387 ? -55.476 -3.369 37.729 1.00 80.19 387 ALA A N 1
ATOM 3187 C CA . ALA A 1 387 ? -56.129 -4.291 36.799 1.00 80.19 387 ALA A CA 1
ATOM 3188 C C . ALA A 1 387 ? -56.306 -3.687 35.388 1.00 80.19 387 ALA A C 1
ATOM 3190 O O . ALA A 1 387 ? -56.196 -4.393 34.383 1.00 80.19 387 ALA A O 1
ATOM 3191 N N . ILE A 1 388 ? -56.557 -2.376 35.281 1.00 82.06 388 ILE A N 1
ATOM 3192 C CA . ILE A 1 388 ? -56.597 -1.666 33.990 1.00 82.06 388 ILE A CA 1
ATOM 3193 C C . ILE A 1 388 ? -55.190 -1.546 33.392 1.00 82.06 388 ILE A C 1
ATOM 3195 O O . ILE A 1 388 ? -55.023 -1.779 32.197 1.00 82.06 388 ILE A O 1
ATOM 3199 N N . LYS A 1 389 ? -54.175 -1.232 34.200 1.00 84.75 389 LYS A N 1
ATOM 3200 C CA . LYS A 1 389 ? -52.775 -1.131 33.774 1.00 84.75 389 LYS A CA 1
ATOM 3201 C C . LYS A 1 389 ? -52.194 -2.484 33.388 1.00 84.75 389 LYS A C 1
ATOM 3203 O O . LYS A 1 389 ? -51.480 -2.545 32.403 1.00 84.75 389 LYS A O 1
ATOM 3208 N N . GLU A 1 390 ? -52.581 -3.568 34.047 1.00 81.25 390 GLU A N 1
ATOM 3209 C CA . GLU A 1 390 ? -52.262 -4.947 33.672 1.00 81.25 390 GLU A CA 1
ATOM 3210 C C . GLU A 1 390 ? -52.938 -5.331 32.355 1.00 81.25 390 GLU A C 1
ATOM 3212 O O . GLU A 1 390 ? -52.325 -5.991 31.521 1.00 81.25 390 GLU A O 1
ATOM 3217 N N . LYS A 1 391 ? -54.186 -4.899 32.114 1.00 87.44 391 LYS A N 1
ATOM 3218 C CA . LYS A 1 391 ? -54.837 -5.069 30.803 1.00 87.44 391 LYS A CA 1
ATOM 3219 C C . LYS A 1 391 ? -54.143 -4.251 29.713 1.00 87.44 391 LYS A C 1
ATOM 3221 O O . LYS A 1 391 ? -53.941 -4.774 28.622 1.00 87.44 391 LYS A O 1
ATOM 3226 N N . GLN A 1 392 ? -53.746 -3.012 30.005 1.00 85.56 392 GLN A N 1
ATOM 3227 C CA . GLN A 1 392 ? -52.971 -2.169 29.088 1.00 85.56 392 GLN A CA 1
ATOM 3228 C C . GLN A 1 392 ? -51.582 -2.759 28.828 1.00 85.56 392 GLN A C 1
ATOM 3230 O O . GLN A 1 392 ? -51.167 -2.820 27.682 1.00 85.56 392 GLN A O 1
ATOM 3235 N N . GLN A 1 393 ? -50.897 -3.266 29.853 1.00 76.56 393 GLN A N 1
ATOM 3236 C CA . GLN A 1 393 ? -49.613 -3.946 29.728 1.00 76.56 393 GLN A CA 1
ATOM 3237 C C . GLN A 1 393 ? -49.765 -5.223 28.910 1.00 76.56 393 GLN A C 1
ATOM 3239 O O . GLN A 1 393 ? -48.982 -5.431 28.001 1.00 76.56 393 GLN A O 1
ATOM 3244 N N . LYS A 1 394 ? -50.797 -6.041 29.147 1.00 86.94 394 LYS A N 1
ATOM 3245 C CA . LYS A 1 394 ? -51.080 -7.222 28.317 1.00 86.94 394 LYS A CA 1
ATOM 3246 C C . LYS A 1 394 ? -51.375 -6.844 26.866 1.00 86.94 394 LYS A C 1
ATOM 3248 O O . LYS A 1 394 ? -50.896 -7.527 25.970 1.00 86.94 394 LYS A O 1
ATOM 3253 N N . ALA A 1 395 ? -52.114 -5.762 26.625 1.00 86.31 395 ALA A N 1
ATOM 3254 C CA . ALA A 1 395 ? -52.374 -5.261 25.277 1.00 86.31 395 ALA A CA 1
ATOM 3255 C C . ALA A 1 395 ? -51.097 -4.732 24.602 1.00 86.31 395 ALA A C 1
ATOM 3257 O O . ALA A 1 395 ? -50.853 -5.057 23.449 1.00 86.31 395 ALA A O 1
ATOM 3258 N N . LEU A 1 396 ? -50.251 -3.994 25.326 1.00 87.19 396 LEU A N 1
ATOM 3259 C CA . LEU A 1 396 ? -48.955 -3.514 24.839 1.00 87.19 396 LEU A CA 1
ATOM 3260 C C . LEU A 1 396 ? -47.966 -4.660 24.621 1.00 87.19 396 LEU A C 1
ATOM 3262 O O . LEU A 1 396 ? -47.262 -4.665 23.625 1.00 87.19 396 LEU A O 1
ATOM 3266 N N . SER A 1 397 ? -47.929 -5.661 25.500 1.00 85.75 397 SER A N 1
ATOM 3267 C CA . SER A 1 397 ? -47.129 -6.873 25.317 1.00 85.75 397 SER A CA 1
ATOM 3268 C C . SER A 1 397 ? -47.612 -7.676 24.115 1.00 85.75 397 SER A C 1
ATOM 3270 O O . SER A 1 397 ? -46.786 -8.206 23.381 1.00 85.75 397 SER A O 1
ATOM 3272 N N . LYS A 1 398 ? -48.929 -7.730 23.876 1.00 89.69 398 LYS A N 1
ATOM 3273 C CA . LYS A 1 398 ? -49.497 -8.338 22.672 1.00 89.69 398 LYS A CA 1
ATOM 3274 C C . LYS A 1 398 ? -49.126 -7.544 21.415 1.00 89.69 398 LYS A C 1
ATOM 3276 O O . LYS A 1 398 ? -48.660 -8.147 20.463 1.00 89.69 398 LYS A O 1
ATOM 3281 N N . ALA A 1 399 ? -49.232 -6.216 21.444 1.00 88.56 399 ALA A N 1
ATOM 3282 C CA . ALA A 1 399 ? -48.822 -5.350 20.340 1.00 88.56 399 ALA A CA 1
ATOM 3283 C C . ALA A 1 399 ? -47.307 -5.409 20.082 1.00 88.56 399 ALA A C 1
ATOM 3285 O O . ALA A 1 399 ? -46.880 -5.385 18.940 1.00 88.56 399 ALA A O 1
ATOM 3286 N N . LEU A 1 400 ? -46.479 -5.545 21.123 1.00 83.06 400 LEU A N 1
ATOM 3287 C CA . LEU A 1 400 ? -45.036 -5.764 20.990 1.00 83.06 400 LEU A CA 1
ATOM 3288 C C . LEU A 1 400 ? -44.716 -7.153 20.435 1.00 83.06 400 LEU A C 1
ATOM 3290 O O . LEU A 1 400 ? -43.737 -7.293 19.712 1.00 83.06 400 LEU A O 1
ATOM 3294 N N . LEU A 1 401 ? -45.505 -8.177 20.769 1.00 89.00 401 LEU A N 1
ATOM 3295 C CA . LEU A 1 401 ? -45.388 -9.504 20.161 1.00 89.00 401 LEU A CA 1
ATOM 3296 C C . LEU A 1 401 ? -45.793 -9.476 18.685 1.00 89.00 401 LEU A C 1
ATOM 3298 O O . LEU A 1 401 ? -45.079 -10.045 17.870 1.00 89.00 401 LEU A O 1
ATOM 3302 N N . GLU A 1 402 ? -46.881 -8.786 18.344 1.00 90.38 402 GLU A N 1
ATOM 3303 C CA . GLU A 1 402 ? -47.325 -8.574 16.961 1.00 90.38 402 GLU A CA 1
ATOM 3304 C C . GLU A 1 402 ? -46.282 -7.758 16.176 1.00 90.38 402 GLU A C 1
ATOM 3306 O O . GLU A 1 402 ? -45.856 -8.197 15.117 1.00 90.38 402 GLU A O 1
ATOM 3311 N N . LEU A 1 403 ? -45.742 -6.673 16.743 1.00 87.81 403 LEU A N 1
ATOM 3312 C CA . LEU A 1 403 ? -44.662 -5.888 16.134 1.00 87.81 403 LEU A CA 1
ATOM 3313 C C . LEU A 1 403 ? -43.373 -6.701 15.980 1.00 87.81 403 LEU A C 1
ATOM 3315 O O . LEU A 1 403 ? -42.682 -6.572 14.978 1.00 87.81 403 LEU A O 1
ATOM 3319 N N . ARG A 1 404 ? -43.022 -7.549 16.954 1.00 88.56 404 ARG A N 1
ATOM 3320 C CA . ARG A 1 404 ? -41.886 -8.472 16.814 1.00 88.56 404 ARG A CA 1
ATOM 3321 C C . ARG A 1 404 ? -42.135 -9.472 15.697 1.00 88.56 404 ARG A C 1
ATOM 3323 O O . ARG A 1 404 ? -41.233 -9.671 14.901 1.00 88.56 404 ARG A O 1
ATOM 3330 N N . ALA A 1 405 ? -43.333 -10.044 15.605 1.00 87.81 405 ALA A N 1
ATOM 3331 C CA . ALA A 1 405 ? -43.694 -10.946 14.518 1.00 87.81 405 ALA A CA 1
ATOM 3332 C C . ALA A 1 405 ? -43.651 -10.237 13.154 1.00 87.81 405 ALA A C 1
ATOM 3334 O O . ALA A 1 405 ? -43.125 -10.803 12.205 1.00 87.81 405 ALA A O 1
ATOM 3335 N N . GLU A 1 406 ? -44.117 -8.989 13.062 1.00 88.75 406 GLU A N 1
ATOM 3336 C CA . GLU A 1 406 ? -44.023 -8.165 11.851 1.00 88.75 406 GLU A CA 1
ATOM 3337 C C . GLU A 1 406 ? -42.574 -7.798 11.508 1.00 88.75 406 GLU A C 1
ATOM 3339 O O . GLU A 1 406 ? -42.185 -7.893 10.349 1.00 88.75 406 GLU A O 1
ATOM 3344 N N . MET A 1 407 ? -41.745 -7.431 12.491 1.00 83.44 407 MET A N 1
ATOM 3345 C CA . MET A 1 407 ? -40.316 -7.175 12.278 1.00 83.44 407 MET A CA 1
ATOM 3346 C C . MET A 1 407 ? -39.579 -8.442 11.843 1.00 83.44 407 MET A C 1
ATOM 3348 O O . MET A 1 407 ? -38.734 -8.368 10.958 1.00 83.44 407 MET A O 1
ATOM 3352 N N . THR A 1 408 ? -39.909 -9.598 12.424 1.00 88.25 408 THR A N 1
ATOM 3353 C CA . THR A 1 408 ? -39.358 -10.893 12.013 1.00 88.25 408 THR A CA 1
ATOM 3354 C C . THR A 1 408 ? -39.815 -11.250 10.604 1.00 88.25 408 THR A C 1
ATOM 3356 O O . THR A 1 408 ? -38.968 -11.572 9.784 1.00 88.25 408 THR A O 1
ATOM 3359 N N . ALA A 1 409 ? -41.099 -11.097 10.276 1.00 88.56 409 ALA A N 1
ATOM 3360 C CA . ALA A 1 409 ? -41.612 -11.338 8.929 1.00 88.56 409 ALA A CA 1
ATOM 3361 C C . ALA A 1 409 ? -40.996 -10.380 7.895 1.00 88.56 409 ALA A C 1
ATOM 3363 O O . ALA A 1 409 ? -40.650 -10.797 6.795 1.00 88.56 409 ALA A O 1
ATOM 3364 N N . ASN A 1 410 ? -40.793 -9.107 8.248 1.00 88.69 410 ASN A N 1
ATOM 3365 C CA . ASN A 1 410 ? -40.138 -8.134 7.377 1.00 88.69 410 ASN A CA 1
ATOM 3366 C C . ASN A 1 410 ? -38.640 -8.441 7.211 1.00 88.69 410 ASN A C 1
ATOM 3368 O O . ASN A 1 410 ? -38.113 -8.330 6.110 1.00 88.69 410 ASN A O 1
ATOM 3372 N N . ALA A 1 411 ? -37.957 -8.884 8.271 1.00 81.06 411 ALA A N 1
ATOM 3373 C CA . ALA A 1 411 ? -36.571 -9.341 8.191 1.00 81.06 411 ALA A CA 1
ATOM 3374 C C . ALA A 1 411 ? -36.447 -10.616 7.341 1.00 81.06 411 ALA A C 1
ATOM 3376 O O . ALA A 1 411 ? -35.570 -10.697 6.485 1.00 81.06 411 ALA A O 1
ATOM 3377 N N . GLU A 1 412 ? -37.351 -11.583 7.509 1.00 83.19 412 GLU A N 1
ATOM 3378 C CA . GLU A 1 412 ? -37.444 -12.777 6.662 1.00 83.19 412 GLU A CA 1
ATOM 3379 C C . GLU A 1 412 ? -37.698 -12.391 5.204 1.00 83.19 412 GLU A C 1
ATOM 3381 O O . GLU A 1 412 ? -37.021 -12.889 4.307 1.00 83.19 412 GLU A O 1
ATOM 3386 N N . GLN A 1 413 ? -38.603 -11.446 4.949 1.00 88.81 413 GLN A N 1
ATOM 3387 C CA . GLN A 1 413 ? -38.893 -10.970 3.602 1.00 88.81 413 GLN A CA 1
ATOM 3388 C C . GLN A 1 413 ? -37.718 -10.193 2.990 1.00 88.81 413 GLN A C 1
ATOM 3390 O O . GLN A 1 413 ? -37.436 -10.363 1.803 1.00 88.81 413 GLN A O 1
ATOM 3395 N N . GLN A 1 414 ? -36.974 -9.415 3.783 1.00 85.06 414 GLN A N 1
ATOM 3396 C CA . GLN A 1 414 ? -35.718 -8.796 3.355 1.00 85.06 414 GLN A CA 1
ATOM 3397 C C . GLN A 1 414 ? -34.664 -9.851 3.012 1.00 85.06 414 GLN A C 1
ATOM 3399 O O . GLN A 1 414 ? -34.059 -9.755 1.947 1.00 85.06 414 GLN A O 1
ATOM 3404 N N . ILE A 1 415 ? -34.496 -10.890 3.835 1.00 82.69 415 ILE A N 1
ATOM 3405 C CA . ILE A 1 415 ? -33.586 -12.012 3.557 1.00 82.69 415 ILE A CA 1
ATOM 3406 C C . ILE A 1 415 ? -33.995 -12.738 2.270 1.00 82.69 415 ILE A C 1
ATOM 3408 O O . ILE A 1 415 ? -33.134 -13.014 1.437 1.00 82.69 415 ILE A O 1
ATOM 3412 N N . ILE A 1 416 ? -35.290 -13.001 2.064 1.00 86.19 416 ILE A N 1
ATOM 3413 C CA . ILE A 1 416 ? -35.811 -13.623 0.835 1.00 86.19 416 ILE A CA 1
ATOM 3414 C C . ILE A 1 416 ? -35.544 -12.722 -0.376 1.00 86.19 416 ILE A C 1
ATOM 3416 O O . ILE A 1 416 ? -35.057 -13.199 -1.401 1.00 86.19 416 ILE A O 1
ATOM 3420 N N . SER A 1 417 ? -35.798 -11.415 -0.268 1.00 83.94 417 SER A N 1
ATOM 3421 C CA . SER A 1 417 ? -35.539 -10.472 -1.361 1.00 83.94 417 SER A CA 1
ATOM 3422 C C . SER A 1 417 ? -34.044 -10.371 -1.688 1.00 83.94 417 SER A C 1
ATOM 3424 O O . SER A 1 417 ? -33.673 -10.470 -2.856 1.00 83.94 417 SER A O 1
ATOM 3426 N N . ALA A 1 418 ? -33.176 -10.304 -0.674 1.00 82.94 418 ALA A N 1
ATOM 3427 C CA . ALA A 1 418 ? -31.726 -10.281 -0.826 1.00 82.94 418 ALA A CA 1
ATOM 3428 C C . ALA A 1 418 ? -31.192 -11.601 -1.408 1.00 82.94 418 ALA A C 1
ATOM 3430 O O . ALA A 1 418 ? -30.306 -11.579 -2.260 1.00 82.94 418 ALA A O 1
ATOM 3431 N N . ALA A 1 419 ? -31.756 -12.748 -1.016 1.00 80.19 419 ALA A N 1
ATOM 3432 C CA . ALA A 1 419 ? -31.440 -14.045 -1.609 1.00 80.19 419 ALA A CA 1
ATOM 3433 C C . ALA A 1 419 ? -31.852 -14.106 -3.090 1.00 80.19 419 ALA A C 1
ATOM 3435 O O . ALA A 1 419 ? -31.045 -14.528 -3.913 1.00 80.19 419 ALA A O 1
ATOM 3436 N N . SER A 1 420 ? -33.042 -13.606 -3.446 1.00 81.12 420 SER A N 1
ATOM 3437 C CA . SER A 1 420 ? -33.508 -13.555 -4.842 1.00 81.12 420 SER A CA 1
ATOM 3438 C C . SER A 1 420 ? -32.680 -12.604 -5.714 1.00 81.12 420 SER A C 1
ATOM 3440 O O . SER A 1 420 ? -32.368 -12.921 -6.860 1.00 81.12 420 SER A O 1
ATOM 3442 N N . GLN A 1 421 ? -32.253 -11.462 -5.163 1.00 82.06 421 GLN A N 1
ATOM 3443 C CA . GLN A 1 421 ? -31.334 -10.549 -5.839 1.00 82.06 421 GLN A CA 1
ATOM 3444 C C . GLN A 1 421 ? -29.974 -11.217 -6.032 1.00 82.06 421 GLN A C 1
ATOM 3446 O O . GLN A 1 421 ? -29.445 -11.206 -7.140 1.00 82.06 421 GLN A O 1
ATOM 3451 N N . LYS A 1 422 ? -29.430 -11.865 -4.994 1.00 83.69 422 LYS A N 1
ATOM 3452 C CA 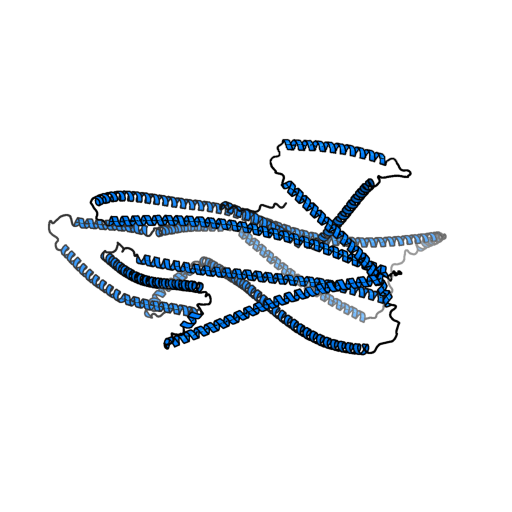. LYS A 1 422 ? -28.166 -12.604 -5.081 1.00 83.69 422 LYS A CA 1
ATOM 3453 C C . LYS A 1 422 ? -28.231 -13.727 -6.119 1.00 83.69 422 LYS A C 1
ATOM 3455 O O . LYS A 1 422 ? -27.279 -13.898 -6.870 1.00 83.69 422 LYS A O 1
ATOM 3460 N N . GLU A 1 423 ? -29.340 -14.455 -6.199 1.00 80.94 423 GLU A N 1
ATOM 3461 C CA . GLU A 1 423 ? -29.573 -15.479 -7.222 1.00 80.94 423 GLU A CA 1
ATOM 3462 C C . GLU A 1 423 ? -29.629 -14.872 -8.634 1.00 80.94 423 GLU A C 1
ATOM 3464 O O . GLU A 1 423 ? -28.983 -15.380 -9.548 1.00 80.94 423 GLU A O 1
ATOM 3469 N N . ALA A 1 424 ? -30.301 -13.730 -8.816 1.00 80.81 424 ALA A N 1
ATOM 3470 C CA . ALA A 1 424 ? -30.297 -13.009 -10.090 1.00 80.81 424 ALA A CA 1
ATOM 3471 C C . ALA A 1 424 ? -28.887 -12.529 -10.487 1.00 80.81 424 ALA A C 1
ATOM 3473 O O . ALA A 1 424 ? -28.497 -12.678 -11.645 1.00 80.81 424 ALA A O 1
ATOM 3474 N N . TYR A 1 425 ? -28.098 -12.020 -9.535 1.00 78.56 425 TYR A N 1
ATOM 3475 C CA . TYR A 1 425 ? -26.696 -11.655 -9.763 1.00 78.56 425 TYR A CA 1
ATOM 3476 C C . TYR A 1 425 ? -25.836 -12.868 -10.133 1.00 78.56 425 TYR A C 1
ATOM 3478 O O . TYR A 1 425 ? -25.034 -12.773 -11.060 1.00 78.56 425 TYR A O 1
ATOM 3486 N N . MET A 1 426 ? -26.027 -14.013 -9.472 1.00 79.69 426 MET A N 1
ATOM 3487 C CA . MET A 1 426 ? -25.338 -15.261 -9.824 1.00 79.69 426 MET A CA 1
ATOM 3488 C C . MET A 1 426 ? -25.695 -15.721 -11.240 1.00 79.69 426 MET A C 1
ATOM 3490 O O . MET A 1 426 ? -24.801 -16.065 -12.005 1.00 79.69 426 MET A O 1
ATOM 3494 N N . ASN A 1 427 ? -26.967 -15.639 -11.634 1.00 83.12 427 ASN A N 1
ATOM 3495 C CA . ASN A 1 427 ? -27.401 -15.989 -12.989 1.00 83.12 427 ASN A CA 1
ATOM 3496 C C . ASN A 1 427 ? -26.788 -15.059 -14.051 1.00 83.12 427 ASN A C 1
ATOM 3498 O O . ASN A 1 427 ? -26.360 -15.519 -15.110 1.00 83.12 427 ASN A O 1
ATOM 3502 N N . VAL A 1 428 ? -26.706 -13.752 -13.779 1.00 84.06 428 VAL A N 1
ATOM 3503 C CA . VAL A 1 428 ? -26.012 -12.800 -14.665 1.00 84.06 428 VAL A CA 1
ATOM 3504 C C . VAL A 1 428 ? -24.519 -13.125 -14.737 1.00 84.06 428 VAL A C 1
ATOM 3506 O O . VAL A 1 428 ? -23.963 -13.150 -15.835 1.00 84.06 428 VAL A O 1
ATOM 3509 N N . GLN A 1 429 ? -23.885 -13.443 -13.606 1.00 80.81 429 GLN A N 1
ATOM 3510 C CA . GLN A 1 429 ? -22.479 -13.843 -13.561 1.00 80.81 429 GLN A CA 1
ATOM 3511 C C . GLN A 1 429 ? -22.226 -15.122 -14.371 1.00 80.81 429 GLN A C 1
ATOM 3513 O O . GLN A 1 429 ? -21.281 -15.165 -15.151 1.00 80.81 429 GLN A O 1
ATOM 3518 N N . GLU A 1 430 ? -23.091 -16.132 -14.275 1.00 83.75 430 GLU A N 1
ATOM 3519 C CA . GLU A 1 430 ? -22.987 -17.359 -15.074 1.00 83.75 430 GLU A CA 1
ATOM 3520 C C . GLU A 1 430 ? -23.134 -17.091 -16.580 1.00 83.75 430 GLU A C 1
ATOM 3522 O O . GLU A 1 430 ? -22.424 -17.691 -17.395 1.00 83.75 430 GLU A O 1
ATOM 3527 N N . ILE A 1 431 ? -24.019 -16.166 -16.974 1.00 86.12 431 ILE A N 1
ATOM 3528 C CA . ILE A 1 431 ? -24.169 -15.744 -18.374 1.00 86.12 431 ILE A CA 1
ATOM 3529 C C . ILE A 1 431 ? -22.899 -15.039 -18.865 1.00 86.12 431 ILE A C 1
ATOM 3531 O O . ILE A 1 431 ? -22.420 -15.358 -19.957 1.00 86.12 431 ILE A O 1
ATOM 3535 N N . VAL A 1 432 ? -22.342 -14.125 -18.066 1.00 85.62 432 VAL A N 1
ATOM 3536 C CA . VAL A 1 432 ? -21.090 -13.420 -18.378 1.00 85.62 432 VAL A CA 1
ATOM 3537 C C . VAL A 1 432 ? -19.925 -14.403 -18.462 1.00 85.62 432 VAL A C 1
ATOM 3539 O O . VAL A 1 432 ? -19.158 -14.355 -19.423 1.00 85.62 432 VAL A O 1
ATOM 3542 N N . ASP A 1 433 ? -19.815 -15.350 -17.533 1.00 83.75 433 ASP A N 1
ATOM 3543 C CA . ASP A 1 433 ? -18.769 -16.375 -17.532 1.00 83.75 433 ASP A CA 1
ATOM 3544 C C . ASP A 1 433 ? -18.885 -17.295 -18.753 1.00 83.75 433 ASP A C 1
ATOM 3546 O O . ASP A 1 433 ? -17.875 -17.657 -19.366 1.00 83.75 433 ASP A O 1
ATOM 3550 N N . ARG A 1 434 ? -20.110 -17.659 -19.154 1.00 91.62 434 ARG A N 1
ATOM 3551 C CA . ARG A 1 434 ? -20.356 -18.435 -20.377 1.00 91.62 434 ARG A CA 1
ATOM 3552 C C . ARG A 1 434 ? -19.941 -17.656 -21.624 1.00 91.62 434 ARG A C 1
ATOM 3554 O O . ARG A 1 434 ? -19.223 -18.206 -22.457 1.00 91.62 434 ARG A O 1
ATOM 3561 N N . GLN A 1 435 ? -20.344 -16.391 -21.741 1.00 87.75 435 GLN A N 1
ATOM 3562 C CA . GLN A 1 435 ? -19.955 -15.535 -22.868 1.00 87.75 435 GLN A CA 1
ATOM 3563 C C . GLN A 1 435 ? -18.440 -15.301 -22.905 1.00 87.75 435 GLN A C 1
ATOM 3565 O O . GLN A 1 435 ? -17.831 -15.363 -23.969 1.00 87.75 435 GLN A O 1
ATOM 3570 N N . THR A 1 436 ? -17.811 -15.116 -21.746 1.00 85.50 436 THR A N 1
ATOM 3571 C CA . THR A 1 436 ? -16.358 -14.951 -21.626 1.00 85.50 436 THR A CA 1
ATOM 3572 C C . THR A 1 436 ? -15.625 -16.220 -22.060 1.00 85.50 436 THR A C 1
ATOM 3574 O O . THR A 1 436 ? -14.641 -16.140 -22.792 1.00 85.50 436 THR A O 1
ATOM 3577 N N . LYS A 1 437 ? -16.122 -17.409 -21.689 1.00 90.50 437 LYS A N 1
ATOM 3578 C CA . LYS A 1 437 ? -15.583 -18.693 -22.171 1.00 90.50 437 LYS A CA 1
ATOM 3579 C C . LYS A 1 437 ? -15.742 -18.857 -23.681 1.00 90.50 437 LYS A C 1
ATOM 3581 O O . LYS A 1 437 ? -14.784 -19.256 -24.337 1.00 90.50 437 LYS A O 1
ATOM 3586 N N . GLU A 1 438 ? -16.903 -18.523 -24.242 1.00 88.56 438 GLU A N 1
ATOM 3587 C CA . GLU A 1 438 ? -17.124 -18.552 -25.695 1.00 88.56 438 GLU A CA 1
ATOM 3588 C C . GLU A 1 438 ? -16.152 -17.611 -26.426 1.00 88.56 438 GLU A C 1
ATOM 3590 O O . GLU A 1 438 ? -15.478 -18.038 -27.365 1.00 88.56 438 GLU A O 1
ATOM 3595 N N . LEU A 1 439 ? -15.984 -16.374 -25.951 1.00 88.94 439 LEU A N 1
ATOM 3596 C CA . LEU A 1 439 ? -15.016 -15.429 -26.514 1.00 88.94 439 LEU A CA 1
ATOM 3597 C C . LEU A 1 439 ? -13.570 -15.927 -26.384 1.00 88.94 439 LEU A C 1
ATOM 3599 O O . LEU A 1 439 ? -12.824 -15.853 -27.357 1.00 88.94 439 LEU A O 1
ATOM 3603 N N . MET A 1 440 ? -13.180 -16.508 -25.244 1.00 86.38 440 MET A N 1
ATOM 3604 C CA . MET A 1 440 ? -11.853 -17.123 -25.088 1.00 86.38 440 MET A CA 1
ATOM 3605 C C . MET A 1 440 ? -11.623 -18.242 -26.109 1.00 86.38 440 MET A C 1
ATOM 3607 O O . MET A 1 440 ? -10.563 -18.288 -26.727 1.00 86.38 440 MET A O 1
ATOM 3611 N N . THR A 1 441 ? -12.613 -19.109 -26.351 1.00 90.38 441 THR A N 1
ATOM 3612 C CA . THR A 1 441 ? -12.479 -20.162 -27.374 1.00 90.38 441 THR A CA 1
ATOM 3613 C C . THR A 1 441 ? -12.362 -19.596 -28.790 1.00 90.38 441 THR A C 1
ATOM 3615 O O . THR A 1 441 ? -11.608 -20.134 -29.599 1.00 90.38 441 THR A O 1
ATOM 3618 N N . GLN A 1 442 ? -13.051 -18.490 -29.091 1.00 91.88 442 GLN A N 1
ATOM 3619 C CA . GLN A 1 442 ? -12.926 -17.805 -30.380 1.00 91.88 442 GLN A CA 1
ATOM 3620 C C . GLN A 1 442 ? -11.550 -17.153 -30.548 1.00 91.88 442 GLN A C 1
ATOM 3622 O O . GLN A 1 442 ? -10.964 -17.248 -31.624 1.00 91.88 442 GLN A O 1
ATOM 3627 N N . ILE A 1 443 ? -11.011 -16.537 -29.491 1.00 86.81 443 ILE A N 1
ATOM 3628 C CA . ILE A 1 443 ? -9.656 -15.971 -29.485 1.00 86.81 443 ILE A CA 1
ATOM 3629 C C . ILE A 1 443 ? -8.616 -17.076 -29.699 1.00 86.81 443 ILE A C 1
ATOM 3631 O O . ILE A 1 443 ? -7.722 -16.915 -30.527 1.00 86.81 443 ILE A O 1
ATOM 3635 N N . GLU A 1 444 ? -8.751 -18.216 -29.019 1.00 89.75 444 GLU A N 1
ATOM 3636 C CA . GLU A 1 444 ? -7.853 -19.366 -29.183 1.00 89.75 444 GLU A CA 1
ATOM 3637 C C . GLU A 1 444 ? -7.893 -19.912 -30.622 1.00 89.75 444 GLU A C 1
ATOM 3639 O O . GLU A 1 444 ? -6.855 -20.183 -31.229 1.00 89.75 444 GLU A O 1
ATOM 3644 N N . GLU A 1 445 ? -9.085 -20.023 -31.216 1.00 91.56 445 GLU A N 1
ATOM 3645 C CA . GLU A 1 445 ? -9.249 -20.468 -32.603 1.00 91.56 445 GLU A CA 1
ATOM 3646 C C . GLU A 1 445 ? -8.651 -19.463 -33.602 1.00 91.56 445 GLU A C 1
ATOM 3648 O O . GLU A 1 445 ? -7.951 -19.865 -34.535 1.00 91.56 445 GLU A O 1
ATOM 3653 N N . LEU A 1 446 ? -8.842 -18.156 -33.390 1.00 90.25 446 LEU A N 1
ATOM 3654 C CA . LEU A 1 446 ? -8.216 -17.111 -34.208 1.00 90.25 446 LEU A CA 1
ATOM 3655 C C . LEU A 1 446 ? -6.688 -17.123 -34.071 1.00 90.25 446 LEU A C 1
ATOM 3657 O O . LEU A 1 446 ? -5.989 -17.060 -35.082 1.00 90.25 446 LEU A O 1
ATOM 3661 N N . ASN A 1 447 ? -6.152 -17.300 -32.863 1.00 88.94 447 ASN A N 1
ATOM 3662 C CA . ASN A 1 447 ? -4.713 -17.452 -32.635 1.00 88.94 447 ASN A CA 1
ATOM 3663 C C . ASN A 1 447 ? -4.153 -18.698 -33.342 1.00 88.94 447 ASN A C 1
ATOM 3665 O O . ASN A 1 447 ? -3.090 -18.647 -33.972 1.00 88.94 447 ASN A O 1
ATOM 3669 N N . ASN A 1 448 ? -4.890 -19.809 -33.324 1.00 92.75 448 ASN A N 1
ATOM 3670 C CA . ASN A 1 448 ? -4.540 -21.018 -34.071 1.00 92.75 448 ASN A CA 1
ATOM 3671 C C . ASN A 1 448 ? -4.582 -20.803 -35.595 1.00 92.75 448 ASN A C 1
ATOM 3673 O O . ASN A 1 448 ? -3.783 -21.385 -36.333 1.00 92.75 448 ASN A O 1
ATOM 3677 N N . GLN A 1 449 ? -5.485 -19.962 -36.098 1.00 92.50 449 GLN A N 1
ATOM 3678 C CA . GLN A 1 449 ? -5.518 -19.591 -37.515 1.00 92.50 449 GLN A CA 1
ATOM 3679 C C . GLN A 1 449 ? -4.355 -18.669 -37.892 1.00 92.50 449 GLN A C 1
ATOM 3681 O O . GLN A 1 449 ? -3.697 -18.914 -38.905 1.00 92.50 449 GLN A O 1
ATOM 3686 N N . ILE A 1 450 ? -4.042 -17.672 -37.060 1.00 88.50 450 ILE A N 1
ATOM 3687 C CA . ILE A 1 450 ? -2.899 -16.772 -37.257 1.00 88.50 450 ILE A CA 1
ATOM 3688 C C . ILE A 1 450 ? -1.597 -17.575 -37.280 1.00 88.50 450 ILE A C 1
ATOM 3690 O O . ILE A 1 450 ? -0.817 -17.448 -38.219 1.00 88.50 450 ILE A O 1
ATOM 3694 N N . THR A 1 451 ? -1.376 -18.472 -36.317 1.00 90.31 451 THR A N 1
ATOM 3695 C CA . THR A 1 451 ? -0.168 -19.318 -36.286 1.00 90.31 451 THR A CA 1
ATOM 3696 C C . THR A 1 451 ? -0.051 -20.224 -37.515 1.00 90.31 451 THR A C 1
ATOM 3698 O O . THR A 1 451 ? 1.038 -20.331 -38.089 1.00 90.31 451 THR A O 1
ATOM 3701 N N . LYS A 1 452 ? -1.157 -20.818 -37.990 1.00 92.88 452 LYS A N 1
ATOM 3702 C CA . LYS A 1 452 ? -1.184 -21.579 -39.255 1.00 92.88 452 LYS A CA 1
ATOM 3703 C C . LYS A 1 452 ? -0.831 -20.704 -40.461 1.00 92.88 452 LYS A C 1
ATOM 3705 O O . LYS A 1 452 ? -0.026 -21.124 -41.295 1.00 92.88 452 LYS A O 1
ATOM 3710 N N . LEU A 1 453 ? -1.395 -19.500 -40.564 1.00 89.19 453 LEU A N 1
ATOM 3711 C CA . LEU A 1 453 ? -1.101 -18.565 -41.656 1.00 89.19 453 LEU A CA 1
ATOM 3712 C C . LEU A 1 453 ? 0.355 -18.091 -41.621 1.00 89.19 453 LEU A C 1
ATOM 3714 O O . LEU A 1 453 ? 1.014 -18.097 -42.658 1.00 89.19 453 LEU A O 1
ATOM 3718 N N . THR A 1 454 ? 0.896 -17.785 -40.444 1.00 89.81 454 THR A N 1
ATOM 3719 C CA . THR A 1 454 ? 2.305 -17.412 -40.258 1.00 89.81 454 THR A CA 1
ATOM 3720 C C . THR A 1 454 ? 3.248 -18.554 -40.639 1.00 89.81 454 THR A C 1
ATOM 3722 O O . THR A 1 454 ? 4.257 -18.332 -41.313 1.00 89.81 454 THR A O 1
ATOM 3725 N N . TYR A 1 455 ? 2.917 -19.797 -40.276 1.00 92.31 455 TYR A N 1
ATOM 3726 C CA . TYR A 1 455 ? 3.688 -20.973 -40.687 1.00 92.31 455 TYR A CA 1
ATOM 3727 C C . TYR A 1 455 ? 3.656 -21.173 -42.210 1.00 92.31 455 TYR A C 1
ATOM 3729 O O . TYR A 1 455 ? 4.703 -21.369 -42.832 1.00 92.31 455 TYR A O 1
ATOM 3737 N N . ASN A 1 456 ? 2.482 -21.037 -42.830 1.00 90.62 456 ASN A N 1
ATOM 3738 C CA . ASN A 1 456 ? 2.332 -21.109 -44.284 1.00 90.62 456 ASN A CA 1
ATOM 3739 C C . ASN A 1 456 ? 3.092 -19.982 -44.999 1.00 90.62 456 ASN A C 1
ATOM 3741 O O . ASN A 1 456 ? 3.747 -20.232 -46.011 1.00 90.62 456 ASN A O 1
ATOM 3745 N N . LEU A 1 457 ? 3.071 -18.762 -44.456 1.00 88.81 457 LEU A N 1
ATOM 3746 C CA . LEU A 1 457 ? 3.839 -17.629 -44.971 1.00 88.81 457 LEU A CA 1
ATOM 3747 C C . LEU A 1 457 ? 5.344 -17.901 -44.883 1.00 88.81 457 LEU A C 1
ATOM 3749 O O . LEU A 1 457 ? 6.071 -17.636 -45.839 1.00 88.81 457 LEU A O 1
ATOM 3753 N N . LYS A 1 458 ? 5.817 -18.493 -43.779 1.00 92.06 458 LYS A N 1
ATOM 3754 C CA . LYS A 1 458 ? 7.220 -18.899 -43.623 1.00 92.06 458 LYS A CA 1
ATOM 3755 C C . LYS A 1 458 ? 7.623 -19.936 -44.672 1.00 92.06 458 LYS A C 1
ATOM 3757 O O . LYS A 1 458 ? 8.668 -19.772 -45.298 1.00 92.06 458 LYS A O 1
ATOM 3762 N N . ILE A 1 459 ? 6.782 -20.945 -44.918 1.00 91.69 459 ILE A N 1
ATOM 3763 C CA . ILE A 1 459 ? 7.003 -21.923 -45.996 1.00 91.69 459 ILE A CA 1
ATOM 3764 C C . ILE A 1 459 ? 7.054 -21.220 -47.358 1.00 91.69 459 ILE A C 1
ATOM 3766 O O . ILE A 1 459 ? 7.982 -21.453 -48.135 1.00 91.69 459 ILE A O 1
ATOM 3770 N N . SER A 1 460 ? 6.103 -20.325 -47.638 1.00 88.44 460 SER A N 1
ATOM 3771 C CA . SER A 1 460 ? 6.072 -19.561 -48.889 1.00 88.44 460 SER A CA 1
ATOM 3772 C C . SER A 1 460 ? 7.344 -18.735 -49.075 1.00 88.44 460 SER A C 1
ATOM 3774 O O . SER A 1 460 ? 7.951 -18.796 -50.138 1.00 88.44 460 SER A O 1
ATOM 3776 N N . LYS A 1 461 ? 7.812 -18.046 -48.029 1.00 91.06 461 LYS A N 1
ATOM 3777 C CA . LYS A 1 461 ? 9.040 -17.239 -48.058 1.00 91.06 461 LYS A CA 1
ATOM 3778 C C . LYS A 1 461 ? 10.289 -18.090 -48.296 1.00 91.06 461 LYS A C 1
ATOM 3780 O O . LYS A 1 461 ? 11.146 -17.696 -49.076 1.00 91.06 461 LYS A O 1
ATOM 3785 N N . THR A 1 462 ? 10.379 -19.276 -47.685 1.00 90.38 462 THR A N 1
ATOM 3786 C CA . THR A 1 462 ? 11.489 -20.214 -47.957 1.00 90.38 462 THR A CA 1
ATOM 3787 C C . THR A 1 462 ? 11.463 -20.764 -49.382 1.00 90.38 462 THR A C 1
ATOM 3789 O O . THR A 1 462 ? 12.511 -21.015 -49.972 1.00 90.38 462 THR A O 1
ATOM 3792 N N . ARG A 1 463 ? 10.268 -20.927 -49.960 1.00 92.94 463 ARG A N 1
ATOM 3793 C CA . ARG A 1 463 ? 10.105 -21.340 -51.355 1.00 92.94 463 ARG A CA 1
ATOM 3794 C C . ARG A 1 463 ? 10.426 -20.202 -52.325 1.00 92.94 463 ARG A C 1
ATOM 3796 O O . ARG A 1 463 ? 10.994 -20.435 -53.385 1.00 92.94 463 ARG A O 1
ATOM 3803 N N . GLU A 1 464 ? 10.074 -18.974 -51.970 1.00 85.38 464 GLU A N 1
ATOM 3804 C CA . GLU A 1 464 ? 10.421 -17.783 -52.740 1.00 85.38 464 GLU A CA 1
ATOM 3805 C C . GLU A 1 464 ? 11.935 -17.546 -52.741 1.00 85.38 464 GLU A C 1
ATOM 3807 O O . GLU A 1 464 ? 12.503 -17.299 -53.803 1.00 85.38 464 GLU A O 1
ATOM 3812 N N . SER A 1 465 ? 12.614 -17.715 -51.598 1.00 88.94 465 SER A N 1
ATOM 3813 C CA . SER A 1 465 ? 14.077 -17.620 -51.546 1.00 88.94 465 SER A CA 1
ATOM 3814 C C . SER A 1 465 ? 14.748 -18.675 -52.422 1.00 88.94 465 SER A C 1
ATOM 3816 O O . SER A 1 465 ? 15.625 -18.323 -53.204 1.00 88.94 465 SER A O 1
ATOM 3818 N N . SER A 1 466 ? 14.287 -19.934 -52.389 1.00 91.19 466 SER A N 1
ATOM 3819 C CA . SER A 1 466 ? 14.850 -20.974 -53.262 1.00 91.19 466 SER A CA 1
ATOM 3820 C C . SER A 1 466 ? 14.630 -20.672 -54.747 1.00 91.19 466 SER A C 1
ATOM 3822 O O . SER A 1 466 ? 15.540 -20.850 -55.548 1.00 91.19 466 SER A O 1
ATOM 3824 N N . LEU A 1 467 ? 13.454 -20.154 -55.125 1.00 89.56 467 LEU A N 1
ATOM 3825 C CA . LEU A 1 467 ? 13.185 -19.747 -56.511 1.00 89.56 467 LEU A CA 1
ATOM 3826 C C . LEU A 1 467 ? 14.025 -18.534 -56.937 1.00 89.56 467 LEU A C 1
ATOM 3828 O O . LEU A 1 467 ? 14.443 -18.444 -58.090 1.00 89.56 467 LEU A O 1
ATOM 3832 N N . SER A 1 468 ? 14.284 -17.596 -56.024 1.00 91.00 468 SER A N 1
ATOM 3833 C CA . SER A 1 468 ? 15.192 -16.473 -56.269 1.00 91.00 468 SER A CA 1
ATOM 3834 C C . SER A 1 468 ? 16.628 -16.955 -56.490 1.00 91.00 468 SER A C 1
ATOM 3836 O O . SER A 1 468 ? 17.301 -16.465 -57.400 1.00 91.00 468 SER A O 1
ATOM 3838 N N . ASP A 1 469 ? 17.088 -17.930 -55.704 1.00 91.06 469 ASP A N 1
ATOM 3839 C CA . ASP A 1 469 ? 18.410 -18.539 -55.864 1.00 91.06 469 ASP A CA 1
ATOM 3840 C C . ASP A 1 469 ? 18.527 -19.257 -57.217 1.00 91.06 469 ASP A C 1
ATOM 3842 O O . ASP A 1 469 ? 19.456 -18.972 -57.974 1.00 91.06 469 ASP A O 1
ATOM 3846 N N . GLU A 1 470 ? 17.531 -20.066 -57.596 1.00 91.50 470 GLU A N 1
ATOM 3847 C CA . GLU A 1 470 ? 17.453 -20.693 -58.928 1.00 91.50 470 GLU A CA 1
ATOM 3848 C C . GLU A 1 470 ? 17.466 -19.645 -60.056 1.00 91.50 470 GLU A C 1
ATOM 3850 O O . GLU A 1 470 ? 18.188 -19.776 -61.049 1.00 91.50 470 GLU A O 1
ATOM 3855 N N . ARG A 1 471 ? 16.708 -18.551 -59.900 1.00 89.06 471 ARG A N 1
ATOM 3856 C CA . ARG A 1 471 ? 16.687 -17.440 -60.865 1.00 89.06 471 ARG A CA 1
ATOM 3857 C C . ARG A 1 471 ? 18.056 -16.767 -60.983 1.00 89.06 471 ARG A C 1
ATOM 3859 O O . ARG A 1 471 ? 18.444 -16.373 -62.085 1.00 89.06 471 ARG A O 1
ATOM 3866 N N . ASN A 1 472 ? 18.794 -16.635 -59.884 1.00 90.75 472 ASN A N 1
ATOM 3867 C CA . ASN A 1 472 ? 20.147 -16.082 -59.885 1.00 90.75 472 ASN A CA 1
ATOM 3868 C C . ASN A 1 472 ? 21.151 -17.028 -60.553 1.00 90.75 472 ASN A C 1
ATOM 3870 O O . ASN A 1 472 ? 21.980 -16.562 -61.339 1.00 90.75 472 ASN A O 1
ATOM 3874 N N . GLU A 1 473 ? 21.066 -18.334 -60.296 1.00 93.19 473 GLU A N 1
ATOM 3875 C CA . GLU A 1 473 ? 21.897 -19.348 -60.955 1.00 93.19 473 GLU A CA 1
ATOM 3876 C C . GLU A 1 473 ? 21.678 -19.354 -62.471 1.00 93.19 473 GLU A C 1
ATOM 3878 O O . GLU A 1 473 ? 22.642 -19.235 -63.233 1.00 93.19 473 GLU A O 1
ATOM 3883 N N . LEU A 1 474 ? 20.418 -19.367 -62.918 1.00 91.00 474 LEU A N 1
ATOM 3884 C CA . LEU A 1 474 ? 20.073 -19.279 -64.340 1.00 91.00 474 LEU A CA 1
ATOM 3885 C C . LEU A 1 474 ? 20.573 -17.978 -64.976 1.00 91.00 474 LEU A C 1
ATOM 3887 O O . LEU A 1 474 ? 21.078 -17.987 -66.099 1.00 91.00 474 LEU A O 1
ATOM 3891 N N . ASN A 1 475 ? 20.486 -16.854 -64.264 1.00 91.19 475 ASN A N 1
ATOM 3892 C CA . ASN A 1 475 ? 21.002 -15.579 -64.757 1.00 91.19 475 ASN A CA 1
ATOM 3893 C C . ASN A 1 475 ? 22.538 -15.596 -64.894 1.00 91.19 475 ASN A C 1
ATOM 3895 O O . ASN A 1 475 ? 23.088 -15.082 -65.871 1.00 91.19 475 ASN A O 1
ATOM 3899 N N . GLN A 1 476 ? 23.250 -16.234 -63.957 1.00 92.25 476 GLN A N 1
ATOM 3900 C CA . GLN A 1 476 ? 24.697 -16.442 -64.076 1.00 92.25 476 GLN A CA 1
ATOM 3901 C C . GLN A 1 476 ? 25.041 -17.351 -65.260 1.00 92.25 476 GLN A C 1
ATOM 3903 O O . GLN A 1 476 ? 26.008 -17.084 -65.979 1.00 92.25 476 GLN A O 1
ATOM 3908 N N . GLU A 1 477 ? 24.275 -18.419 -65.484 1.00 91.00 477 GLU A N 1
ATOM 3909 C CA . GLU A 1 477 ? 24.455 -19.290 -66.646 1.00 91.00 477 GLU A CA 1
ATOM 3910 C C . GLU A 1 477 ? 24.209 -18.552 -67.959 1.00 91.00 477 GLU A C 1
ATOM 3912 O O . GLU A 1 477 ? 25.033 -18.661 -68.872 1.00 91.00 477 GLU A O 1
ATOM 3917 N N . LEU A 1 478 ? 23.148 -17.746 -68.037 1.00 88.31 478 LEU A N 1
ATOM 3918 C CA . LEU A 1 478 ? 22.860 -16.900 -69.191 1.00 88.31 478 LEU A CA 1
ATOM 3919 C C . LEU A 1 478 ? 24.032 -15.955 -69.478 1.00 88.31 478 LEU A C 1
ATOM 3921 O O . LEU A 1 478 ? 24.551 -15.963 -70.591 1.00 88.31 478 LEU A O 1
ATOM 3925 N N . GLN A 1 479 ? 24.547 -15.244 -68.470 1.00 89.62 479 GLN A N 1
ATOM 3926 C CA . GLN A 1 479 ? 25.724 -14.382 -68.639 1.00 89.62 479 GLN A CA 1
ATOM 3927 C C . GLN A 1 479 ? 26.971 -15.152 -69.098 1.00 89.62 479 GLN A C 1
ATOM 3929 O O . GLN A 1 479 ? 27.757 -14.653 -69.911 1.00 89.62 479 GLN A O 1
ATOM 3934 N N . ARG A 1 480 ? 27.199 -16.374 -68.592 1.00 92.56 480 ARG A N 1
ATOM 3935 C CA . ARG A 1 480 ? 28.306 -17.228 -69.064 1.00 92.56 480 ARG A CA 1
ATOM 3936 C C . ARG A 1 480 ? 28.115 -17.595 -70.537 1.00 92.56 480 ARG A C 1
ATOM 3938 O O . ARG A 1 480 ? 29.087 -17.558 -71.295 1.00 92.56 480 ARG A O 1
ATOM 3945 N N . LYS A 1 481 ? 26.885 -17.913 -70.955 1.00 88.31 481 LYS A N 1
ATOM 3946 C CA . LYS A 1 481 ? 26.545 -18.218 -72.353 1.00 88.31 481 LYS A CA 1
ATOM 3947 C C . LYS A 1 481 ? 26.682 -16.994 -73.255 1.00 88.31 481 LYS A C 1
ATOM 3949 O O . LYS A 1 481 ? 27.274 -17.126 -74.320 1.00 88.31 481 LYS A O 1
ATOM 3954 N N . GLU A 1 482 ? 26.248 -15.815 -72.822 1.00 87.75 482 GLU A N 1
ATOM 3955 C CA . GLU A 1 482 ? 26.437 -14.552 -73.547 1.00 87.75 482 GLU A CA 1
ATOM 3956 C C . GLU A 1 482 ? 27.922 -14.224 -73.739 1.00 87.75 482 GLU A C 1
ATOM 3958 O O . GLU A 1 482 ? 28.348 -13.906 -74.849 1.00 87.75 482 GLU A O 1
ATOM 3963 N N . LYS A 1 483 ? 28.752 -14.381 -72.696 1.00 91.94 483 LYS A N 1
ATOM 3964 C CA . LYS A 1 483 ? 30.215 -14.207 -72.799 1.00 91.94 483 LYS A CA 1
ATOM 3965 C C . LYS A 1 483 ? 30.843 -15.200 -73.777 1.00 91.94 483 LYS A C 1
ATOM 3967 O O . LYS A 1 483 ? 31.706 -14.815 -74.570 1.00 91.94 483 LYS A O 1
ATOM 3972 N N . ALA A 1 484 ? 30.418 -16.463 -73.736 1.00 89.75 484 ALA A N 1
ATOM 3973 C CA . ALA A 1 484 ? 30.871 -17.479 -74.682 1.00 89.75 484 ALA A CA 1
ATOM 3974 C C . ALA A 1 484 ? 30.441 -17.136 -76.116 1.00 89.75 484 ALA A C 1
ATOM 3976 O O . ALA A 1 484 ? 31.261 -17.198 -77.028 1.00 89.75 484 ALA A O 1
ATOM 3977 N N . PHE A 1 485 ? 29.199 -16.692 -76.311 1.00 85.50 485 PHE A N 1
ATOM 3978 C CA . PHE A 1 485 ? 28.683 -16.268 -77.610 1.00 85.50 485 PHE A CA 1
ATOM 3979 C C . PHE A 1 485 ? 29.441 -15.052 -78.157 1.00 85.50 485 PHE A C 1
ATOM 3981 O O . PHE A 1 485 ? 29.863 -15.060 -79.309 1.00 85.50 485 PHE A O 1
ATOM 3988 N N . ALA A 1 486 ? 29.719 -14.045 -77.324 1.00 89.00 486 ALA A N 1
ATOM 3989 C CA . ALA A 1 486 ? 30.535 -12.892 -77.703 1.00 89.00 486 ALA A CA 1
ATOM 3990 C C . ALA A 1 486 ? 31.979 -13.286 -78.066 1.00 89.00 486 ALA A C 1
ATOM 3992 O O . ALA A 1 486 ? 32.594 -12.669 -78.938 1.00 89.00 486 ALA A O 1
ATOM 3993 N N . LYS A 1 487 ? 32.543 -14.317 -77.421 1.00 91.12 487 LYS A N 1
ATOM 3994 C CA . LYS A 1 487 ? 33.844 -14.883 -77.805 1.00 91.12 487 LYS A CA 1
ATOM 3995 C C . LYS A 1 487 ? 33.768 -15.572 -79.172 1.00 91.12 487 LYS A C 1
ATOM 3997 O O . LYS A 1 487 ? 34.556 -15.228 -80.044 1.00 91.12 487 LYS A O 1
ATOM 4002 N N . MET A 1 488 ? 32.777 -16.439 -79.384 1.00 85.62 488 MET A N 1
ATOM 4003 C CA . MET A 1 488 ? 32.548 -17.109 -80.671 1.00 85.62 488 MET A CA 1
ATOM 4004 C C . MET A 1 488 ? 32.304 -16.112 -81.811 1.00 85.62 488 MET A C 1
ATOM 4006 O O . MET A 1 488 ? 32.783 -16.315 -82.921 1.00 85.62 488 MET A O 1
ATOM 4010 N N . LEU A 1 489 ? 31.591 -15.011 -81.552 1.00 89.00 489 LEU A N 1
ATOM 4011 C CA . LEU A 1 489 ? 31.358 -13.960 -82.544 1.00 89.00 489 LEU A CA 1
ATOM 4012 C C . LEU A 1 489 ? 32.658 -13.235 -82.926 1.00 89.00 489 LEU A C 1
ATOM 4014 O O . LEU A 1 489 ? 32.862 -12.923 -84.097 1.00 89.00 489 LEU A O 1
ATOM 4018 N N . ARG A 1 490 ? 33.556 -12.994 -81.960 1.00 89.56 490 ARG A N 1
ATOM 4019 C CA . ARG A 1 490 ? 34.892 -12.440 -82.236 1.00 89.56 490 ARG A CA 1
ATOM 4020 C C . ARG A 1 490 ? 35.733 -13.397 -83.075 1.00 89.56 490 ARG A C 1
ATOM 4022 O O . ARG A 1 490 ? 36.246 -12.969 -84.103 1.00 89.56 490 ARG A O 1
ATOM 4029 N N . GLU A 1 491 ? 35.789 -14.671 -82.691 1.00 88.31 491 GLU A N 1
ATOM 4030 C CA . GLU A 1 491 ? 36.498 -15.718 -83.444 1.00 88.31 491 GLU A CA 1
ATOM 4031 C C . GLU A 1 491 ? 35.934 -15.847 -84.873 1.00 88.31 491 GLU A C 1
ATOM 4033 O O . GLU A 1 491 ? 36.691 -15.893 -85.839 1.00 88.31 491 GLU A O 1
ATOM 4038 N N . LYS A 1 492 ? 34.605 -15.796 -85.051 1.00 89.81 492 LYS A N 1
ATOM 4039 C CA . LYS A 1 492 ? 33.964 -15.776 -86.378 1.00 89.81 492 LYS A CA 1
ATOM 4040 C C . LYS A 1 492 ? 34.421 -14.582 -87.222 1.00 89.81 492 LYS A C 1
ATOM 4042 O O . LYS A 1 492 ? 34.753 -14.759 -88.390 1.00 89.81 492 LYS A O 1
ATOM 4047 N N . ASN A 1 493 ? 34.441 -13.380 -86.648 1.00 88.50 493 ASN A N 1
ATOM 4048 C CA . ASN A 1 493 ? 34.867 -12.170 -87.356 1.00 88.50 493 ASN A CA 1
ATOM 4049 C C . ASN A 1 493 ? 36.362 -12.210 -87.724 1.00 88.50 493 ASN A C 1
ATOM 4051 O O . ASN A 1 493 ? 36.754 -11.668 -88.756 1.00 88.50 493 ASN A O 1
ATOM 4055 N N . GLU A 1 494 ? 37.203 -12.830 -86.894 1.00 89.69 494 GLU A N 1
ATOM 4056 C CA . GLU A 1 494 ? 38.620 -13.074 -87.198 1.00 89.69 494 GLU A CA 1
ATOM 4057 C C . GLU A 1 494 ? 38.768 -14.059 -88.363 1.00 89.69 494 GLU A C 1
ATOM 4059 O O . GLU A 1 494 ? 39.418 -13.728 -89.355 1.00 89.69 494 GLU A O 1
ATOM 4064 N N . MET A 1 495 ? 38.056 -15.189 -88.320 1.00 86.06 495 MET A N 1
ATOM 4065 C CA . MET A 1 495 ? 38.013 -16.155 -89.424 1.00 86.06 495 MET A CA 1
ATOM 4066 C C . MET A 1 495 ? 37.483 -15.532 -90.724 1.00 86.06 495 MET A C 1
ATOM 4068 O O . MET A 1 495 ? 37.984 -15.837 -91.804 1.00 86.06 495 MET A O 1
ATOM 4072 N N . GLU A 1 496 ? 36.488 -14.640 -90.662 1.00 85.44 496 GLU A N 1
ATOM 4073 C CA . GLU A 1 496 ? 35.993 -13.908 -91.837 1.00 85.44 496 GLU A CA 1
ATOM 4074 C C . GLU A 1 496 ? 37.061 -12.975 -92.429 1.00 85.44 496 GLU A C 1
ATOM 4076 O O . GLU A 1 496 ? 37.208 -12.924 -93.652 1.00 85.44 496 GLU A O 1
ATOM 4081 N N . LYS A 1 497 ? 37.850 -12.283 -91.594 1.00 89.62 497 LYS A N 1
ATOM 4082 C CA . LYS A 1 497 ? 38.978 -11.457 -92.061 1.00 89.62 497 LYS A CA 1
ATOM 4083 C C . LYS A 1 497 ? 40.055 -12.305 -92.729 1.00 89.62 497 LYS A C 1
ATOM 4085 O O . LYS A 1 497 ? 40.487 -11.959 -93.828 1.00 89.62 497 LYS A O 1
ATOM 4090 N N . GLU A 1 498 ? 40.439 -13.422 -92.114 1.00 88.12 498 GLU A N 1
ATOM 4091 C CA . GLU A 1 498 ? 41.385 -14.376 -92.706 1.00 88.12 498 GLU A CA 1
ATOM 4092 C C . GLU A 1 498 ? 40.867 -14.911 -94.045 1.00 88.12 498 GLU A C 1
ATOM 4094 O O . GLU A 1 498 ? 41.606 -14.980 -95.028 1.00 88.12 498 GLU A O 1
ATOM 4099 N N . ASN A 1 499 ? 39.574 -15.227 -94.126 1.00 83.00 499 ASN A N 1
ATOM 4100 C CA . ASN A 1 499 ? 38.951 -15.709 -95.353 1.00 83.00 499 ASN A CA 1
ATOM 4101 C C . ASN A 1 499 ? 38.924 -14.624 -96.447 1.00 83.00 499 ASN A C 1
ATOM 4103 O O . ASN A 1 499 ? 39.200 -14.909 -97.612 1.00 83.00 499 ASN A O 1
ATOM 4107 N N . GLU A 1 500 ? 38.683 -13.356 -96.102 1.00 88.75 500 GLU A N 1
ATOM 4108 C CA . GLU A 1 500 ? 38.818 -12.238 -97.047 1.00 88.75 500 GLU A CA 1
ATOM 4109 C C . GLU A 1 500 ? 40.274 -12.007 -97.489 1.00 88.75 500 GLU A C 1
ATOM 4111 O O . GLU A 1 500 ? 40.533 -11.694 -98.657 1.00 88.75 500 GLU A O 1
ATOM 4116 N N . GLU A 1 501 ? 41.257 -12.211 -96.613 1.00 85.62 501 GLU A N 1
ATOM 4117 C CA . GLU A 1 501 ? 42.676 -12.188 -96.986 1.00 85.62 501 GLU A CA 1
ATOM 4118 C C . GLU A 1 501 ? 43.053 -13.340 -97.924 1.00 85.62 501 GLU A C 1
ATOM 4120 O O . GLU A 1 501 ? 43.775 -13.124 -98.910 1.00 85.62 501 GLU A O 1
ATOM 4125 N N . LEU A 1 502 ? 42.527 -14.541 -97.668 1.00 85.94 502 LEU A N 1
ATOM 4126 C CA . LEU A 1 502 ? 42.660 -15.698 -98.550 1.00 85.94 502 LEU A CA 1
ATOM 4127 C C . LEU A 1 502 ? 41.994 -15.431 -99.900 1.00 85.94 502 LEU A C 1
ATOM 4129 O O . LEU A 1 502 ? 42.638 -15.637 -100.927 1.00 85.94 502 LEU A O 1
ATOM 4133 N N . LYS A 1 503 ? 40.782 -14.865 -99.941 1.00 85.19 503 LYS A N 1
ATOM 4134 C CA . LYS A 1 503 ? 40.145 -14.429 -101.197 1.00 85.19 503 LYS A CA 1
ATOM 4135 C C . LYS A 1 503 ? 40.994 -13.400 -101.938 1.00 85.19 503 LYS A C 1
ATOM 4137 O O . LYS A 1 503 ? 41.158 -13.514 -103.151 1.00 85.19 503 LYS A O 1
ATOM 4142 N N . LYS A 1 504 ? 41.590 -12.420 -101.250 1.00 85.56 504 LYS A N 1
ATOM 4143 C CA . LYS A 1 504 ? 42.526 -11.456 -101.867 1.00 85.56 504 LYS A CA 1
ATOM 4144 C C . LYS A 1 504 ? 43.792 -12.138 -102.397 1.00 85.56 504 LYS A C 1
ATOM 4146 O O . LYS A 1 504 ? 44.314 -11.724 -103.432 1.00 85.56 504 LYS A O 1
ATOM 4151 N N . ARG A 1 505 ? 44.316 -13.164 -101.717 1.00 83.00 505 ARG A N 1
ATOM 4152 C CA . ARG A 1 505 ? 45.433 -13.994 -102.216 1.00 83.00 505 ARG A CA 1
ATOM 4153 C C . ARG A 1 505 ? 45.023 -14.812 -103.438 1.00 83.00 505 ARG A C 1
ATOM 4155 O O . ARG A 1 505 ? 45.741 -14.774 -104.428 1.00 83.00 505 ARG A O 1
ATOM 4162 N N . ILE A 1 506 ? 43.858 -15.456 -103.417 1.00 79.06 506 ILE A N 1
ATOM 4163 C CA . ILE A 1 506 ? 43.306 -16.198 -104.558 1.00 79.06 506 ILE A CA 1
ATOM 4164 C C . ILE A 1 506 ? 43.093 -15.265 -105.751 1.00 79.06 506 ILE A C 1
ATOM 4166 O O . ILE A 1 506 ? 43.477 -15.625 -106.857 1.00 79.06 506 ILE A O 1
ATOM 4170 N N . ARG A 1 507 ? 42.566 -14.047 -105.556 1.00 82.62 507 ARG A N 1
ATOM 4171 C CA . ARG A 1 507 ? 42.445 -13.050 -106.636 1.00 82.62 507 ARG A CA 1
ATOM 4172 C C . ARG A 1 507 ? 43.809 -12.660 -107.214 1.00 82.62 507 ARG A C 1
ATOM 4174 O O . ARG A 1 507 ? 43.935 -12.619 -108.430 1.00 82.62 507 ARG A O 1
ATOM 4181 N N . ARG A 1 508 ? 44.832 -12.452 -106.372 1.00 79.06 508 ARG A N 1
ATOM 4182 C CA . ARG A 1 508 ? 46.219 -12.183 -106.812 1.00 79.06 508 ARG A CA 1
ATOM 4183 C C . ARG A 1 508 ? 46.829 -13.352 -107.594 1.00 79.06 508 ARG A C 1
ATOM 4185 O O . ARG A 1 508 ? 47.463 -13.138 -108.624 1.00 79.06 508 ARG A O 1
ATOM 4192 N N . LEU A 1 509 ? 46.610 -14.582 -107.132 1.00 73.81 509 LEU A N 1
ATOM 4193 C CA . LEU A 1 509 ? 47.039 -15.794 -107.833 1.00 73.81 509 LEU A CA 1
ATOM 4194 C C . LEU A 1 509 ? 46.287 -15.965 -109.154 1.00 73.81 509 LEU A C 1
ATOM 4196 O O . LEU A 1 509 ? 46.911 -16.231 -110.169 1.00 73.81 509 LEU A O 1
ATOM 4200 N N . SER A 1 510 ? 44.979 -15.717 -109.176 1.00 72.94 510 SER A N 1
ATOM 4201 C CA . SER A 1 510 ? 44.156 -15.798 -110.388 1.00 72.94 510 SER A CA 1
ATOM 4202 C C . SER A 1 510 ? 44.581 -14.752 -111.422 1.00 72.94 510 SER A C 1
ATOM 4204 O O . SER A 1 510 ? 44.740 -15.089 -112.589 1.00 72.94 510 SER A O 1
ATOM 4206 N N . SER A 1 511 ? 44.886 -13.514 -111.007 1.00 69.00 511 SER A N 1
ATOM 4207 C CA . SER A 1 511 ? 45.473 -12.511 -111.908 1.00 69.00 511 SER A CA 1
ATOM 4208 C C . SER A 1 511 ? 46.871 -12.899 -112.405 1.00 69.00 511 SER A C 1
ATOM 4210 O O . SER A 1 511 ? 47.210 -12.598 -113.543 1.00 69.00 511 SER A O 1
ATOM 4212 N N . SER A 1 512 ? 47.665 -13.603 -111.588 1.00 61.53 512 SER A N 1
ATOM 4213 C CA . SER A 1 512 ? 48.981 -14.124 -111.989 1.00 61.53 512 SER A CA 1
ATOM 4214 C C . SER A 1 512 ? 48.890 -15.351 -112.909 1.00 61.53 512 SER A C 1
ATOM 4216 O O . SER A 1 512 ? 49.825 -15.604 -113.665 1.00 61.53 512 SER A O 1
ATOM 4218 N N . ILE A 1 513 ? 47.800 -16.119 -112.837 1.00 60.88 513 ILE A N 1
ATOM 4219 C CA . ILE A 1 513 ? 47.502 -17.245 -113.734 1.00 60.88 513 ILE A CA 1
ATOM 4220 C C . ILE A 1 513 ? 46.966 -16.712 -115.073 1.00 60.88 513 ILE A C 1
ATOM 4222 O O . ILE A 1 513 ? 47.350 -17.208 -116.125 1.00 60.88 513 ILE A O 1
ATOM 4226 N N . GLN A 1 514 ? 46.187 -15.625 -115.067 1.00 55.41 514 GLN A N 1
ATOM 4227 C CA . GLN A 1 514 ? 45.698 -14.978 -116.291 1.00 55.41 514 GLN A CA 1
ATOM 4228 C C . GLN A 1 514 ? 46.789 -14.205 -117.064 1.00 55.41 514 GLN A C 1
ATOM 4230 O O . GLN A 1 514 ? 46.593 -13.882 -118.233 1.00 55.41 514 GLN A O 1
ATOM 4235 N N . SER A 1 515 ? 47.959 -13.960 -116.456 1.00 50.75 515 SER A N 1
ATOM 4236 C CA . SER A 1 515 ? 49.146 -13.390 -117.118 1.00 50.75 515 SER A CA 1
ATOM 4237 C C . SER A 1 515 ? 50.132 -14.440 -117.660 1.00 50.75 515 SER A C 1
ATOM 4239 O O . SER A 1 515 ? 51.258 -14.088 -118.011 1.00 50.75 515 SER A O 1
ATOM 4241 N N . LYS A 1 516 ? 49.744 -15.721 -117.727 1.00 47.75 516 LYS A N 1
ATOM 4242 C CA . LYS A 1 516 ? 50.490 -16.792 -118.407 1.00 47.75 516 LYS A CA 1
ATOM 4243 C C . LYS A 1 516 ? 49.593 -17.480 -119.439 1.00 47.75 516 LYS A C 1
ATOM 4245 O O . LYS A 1 516 ? 49.053 -18.554 -119.206 1.00 47.75 516 LYS A O 1
ATOM 4250 N N . ALA A 1 517 ? 49.421 -16.835 -120.588 1.00 54.50 517 ALA A N 1
ATOM 4251 C CA . ALA A 1 517 ? 48.966 -17.506 -121.797 1.00 54.50 517 ALA A CA 1
ATOM 4252 C C . ALA A 1 517 ? 50.148 -18.317 -122.343 1.00 54.50 517 ALA A C 1
ATOM 4254 O O . ALA A 1 517 ? 51.091 -17.692 -122.805 1.00 54.50 517 ALA A O 1
ATOM 4255 N N . ASP A 1 518 ? 50.137 -19.646 -122.163 1.00 54.75 518 ASP A N 1
ATOM 4256 C CA . ASP A 1 518 ? 50.838 -20.654 -122.995 1.00 54.75 518 ASP A CA 1
ATOM 4257 C C . ASP A 1 518 ? 50.727 -22.083 -122.403 1.00 54.75 518 ASP A C 1
ATOM 4259 O O . ASP A 1 518 ? 51.700 -22.823 -122.306 1.00 54.75 518 ASP A O 1
ATOM 4263 N N . GLU A 1 519 ? 49.523 -22.523 -122.014 1.00 57.00 519 GLU A N 1
ATOM 4264 C CA . GLU A 1 519 ? 49.279 -23.918 -121.579 1.00 57.00 519 GLU A CA 1
ATOM 4265 C C . GLU A 1 519 ? 48.065 -24.569 -122.273 1.00 57.00 519 GLU A C 1
ATOM 4267 O O . GLU A 1 519 ? 47.476 -25.519 -121.771 1.00 57.00 519 GLU A O 1
ATOM 4272 N N . GLN A 1 520 ? 47.725 -24.120 -123.488 1.00 53.94 520 GLN A N 1
ATOM 4273 C CA . GLN A 1 520 ? 46.763 -24.812 -124.364 1.00 53.94 520 GLN A CA 1
ATOM 4274 C C . GLN A 1 520 ? 47.430 -25.915 -125.220 1.00 53.94 520 GLN A C 1
ATOM 4276 O O . GLN A 1 520 ? 46.754 -26.817 -125.700 1.00 53.94 520 GLN A O 1
ATOM 4281 N N . ASN A 1 521 ? 48.766 -25.914 -125.344 1.00 55.81 521 ASN A N 1
ATOM 4282 C CA . ASN A 1 521 ? 49.524 -26.873 -126.169 1.00 55.81 521 ASN A CA 1
ATOM 4283 C C . ASN A 1 521 ? 50.057 -28.103 -125.399 1.00 55.81 521 ASN A C 1
ATOM 4285 O O . ASN A 1 521 ? 50.594 -29.026 -126.009 1.00 55.81 521 ASN A O 1
ATOM 4289 N N . LEU A 1 522 ? 49.904 -28.151 -124.068 1.00 61.66 522 LEU A N 1
ATOM 4290 C CA . LEU A 1 522 ? 50.321 -29.294 -123.237 1.00 61.66 522 LEU A CA 1
ATOM 4291 C C . LEU A 1 522 ? 49.178 -30.309 -123.017 1.00 61.66 522 LEU A C 1
ATOM 4293 O O . LEU A 1 522 ? 49.427 -31.491 -122.776 1.00 61.66 522 LEU A O 1
ATOM 4297 N N . ILE A 1 523 ? 47.926 -29.863 -123.165 1.00 61.66 523 ILE A N 1
ATOM 4298 C CA . ILE A 1 523 ? 46.712 -30.663 -122.939 1.00 61.66 523 ILE A CA 1
ATOM 4299 C C . ILE A 1 523 ? 46.452 -31.635 -124.112 1.00 61.66 523 ILE A C 1
ATOM 4301 O O . ILE A 1 523 ? 46.153 -32.807 -123.874 1.00 61.66 523 ILE A O 1
ATOM 4305 N N . ASP A 1 524 ? 46.735 -31.234 -125.357 1.00 61.00 524 ASP A N 1
ATOM 4306 C CA . ASP A 1 524 ? 46.621 -32.103 -126.547 1.00 61.00 524 ASP A CA 1
ATOM 4307 C C . ASP A 1 524 ? 47.686 -33.223 -126.601 1.00 61.00 524 ASP A C 1
ATOM 4309 O O . ASP A 1 524 ? 47.487 -34.274 -127.223 1.00 61.00 524 ASP A O 1
ATOM 4313 N N . ALA A 1 525 ? 48.824 -33.042 -125.918 1.00 61.34 525 ALA A N 1
ATOM 4314 C CA . ALA A 1 525 ? 49.896 -34.040 -125.836 1.00 61.34 525 ALA A CA 1
ATOM 4315 C C . ALA A 1 525 ? 49.632 -35.121 -124.767 1.00 61.34 525 ALA A C 1
ATOM 4317 O O . ALA A 1 525 ? 50.122 -36.249 -124.889 1.00 61.34 525 ALA A O 1
ATOM 4318 N N . LEU A 1 526 ? 48.833 -34.805 -123.742 1.00 61.62 526 LEU A N 1
ATOM 4319 C CA . LEU A 1 526 ? 48.454 -35.730 -122.668 1.00 61.62 526 LEU A CA 1
ATOM 4320 C C . LEU A 1 526 ? 47.221 -36.574 -123.033 1.00 61.62 526 LEU A C 1
ATOM 4322 O O . LEU A 1 526 ? 47.174 -37.754 -122.682 1.00 61.62 526 LEU A O 1
ATOM 4326 N N . GLN A 1 527 ? 46.301 -36.054 -123.851 1.00 53.91 527 GLN A N 1
ATOM 4327 C CA . GLN A 1 527 ? 45.137 -36.810 -124.343 1.00 53.91 527 GLN A CA 1
ATOM 4328 C C . GLN A 1 527 ? 45.499 -37.958 -125.311 1.00 53.91 527 GLN A C 1
ATOM 4330 O O . GLN A 1 527 ? 44.799 -38.965 -125.344 1.00 53.91 527 GLN A O 1
ATOM 4335 N N . LYS A 1 528 ? 46.644 -37.897 -126.016 1.00 59.56 528 LYS A N 1
ATOM 4336 C CA . LYS A 1 528 ? 47.166 -39.012 -126.847 1.00 59.56 528 LYS A CA 1
ATOM 4337 C C . LYS A 1 528 ? 47.965 -40.072 -126.070 1.00 59.56 528 LYS A C 1
ATOM 4339 O O . LYS A 1 528 ? 48.237 -41.147 -126.608 1.00 59.56 528 LYS A O 1
ATOM 4344 N N . LYS A 1 529 ? 48.359 -39.782 -124.822 1.00 62.88 529 LYS A N 1
ATOM 4345 C CA . LYS A 1 529 ? 49.025 -40.739 -123.915 1.00 62.88 529 LYS A CA 1
ATOM 4346 C C . LYS A 1 529 ? 48.027 -41.529 -123.065 1.00 62.88 529 LYS A C 1
ATOM 4348 O O . LYS A 1 529 ? 48.305 -42.682 -122.751 1.00 62.88 529 LYS A O 1
ATOM 4353 N N . ILE A 1 530 ? 46.864 -40.950 -122.767 1.00 59.78 530 ILE A N 1
ATOM 4354 C CA . ILE A 1 530 ? 45.778 -41.604 -122.019 1.00 59.78 530 ILE A CA 1
ATOM 4355 C C . ILE A 1 530 ? 45.172 -42.766 -122.835 1.00 59.78 530 ILE A C 1
ATOM 4357 O O . ILE A 1 530 ? 45.102 -43.882 -122.332 1.00 59.78 530 ILE A O 1
ATOM 4361 N N . THR A 1 531 ? 44.970 -42.603 -124.148 1.00 57.44 531 THR A N 1
ATOM 4362 C CA . THR A 1 531 ? 44.454 -43.670 -125.038 1.00 57.44 531 THR A CA 1
ATOM 4363 C C . THR A 1 531 ? 45.400 -44.861 -125.272 1.00 57.44 531 THR A C 1
ATOM 4365 O O . THR A 1 531 ? 44.997 -45.843 -125.886 1.00 57.44 531 THR A O 1
ATOM 4368 N N . LYS A 1 532 ? 46.669 -44.791 -124.840 1.00 56.16 532 LYS A N 1
ATOM 4369 C CA . LYS A 1 532 ? 47.642 -45.904 -124.932 1.00 56.16 532 LYS A CA 1
ATOM 4370 C C . LYS A 1 532 ? 47.933 -46.574 -123.586 1.00 56.16 532 LYS A C 1
ATOM 4372 O O . LYS A 1 532 ? 48.443 -47.686 -123.579 1.00 56.16 532 LYS A O 1
ATOM 4377 N N . LEU A 1 533 ? 47.608 -45.919 -122.470 1.00 54.94 533 LEU A N 1
ATOM 4378 C CA . LEU A 1 533 ? 47.768 -46.465 -121.117 1.00 54.94 533 LEU A CA 1
ATOM 4379 C C . LEU A 1 533 ? 46.477 -47.121 -120.595 1.00 54.94 533 LEU A C 1
ATOM 4381 O O . LEU A 1 533 ? 46.543 -47.961 -119.703 1.00 54.94 533 LEU A O 1
ATOM 4385 N N . GLU A 1 534 ? 45.326 -46.819 -121.204 1.00 48.12 534 GLU A N 1
ATOM 4386 C CA . GLU A 1 534 ? 44.035 -47.464 -120.913 1.00 48.12 534 GLU A CA 1
ATOM 4387 C C . GLU A 1 534 ? 43.906 -48.892 -121.494 1.00 48.12 534 GLU A C 1
ATOM 4389 O O . GLU A 1 534 ? 43.053 -49.650 -121.050 1.00 48.12 534 GLU A O 1
ATOM 4394 N N . SER A 1 535 ? 44.776 -49.324 -122.421 1.00 51.22 535 SER A N 1
ATOM 4395 C CA . SER A 1 535 ? 44.736 -50.683 -123.001 1.00 51.22 535 SER A CA 1
ATOM 4396 C C . SER A 1 535 ? 45.686 -51.705 -122.354 1.00 51.22 535 SER A C 1
ATOM 4398 O O . SER A 1 535 ? 45.642 -52.877 -122.722 1.00 51.22 535 SER A O 1
ATOM 4400 N N . GLU A 1 536 ? 46.542 -51.303 -121.405 1.00 46.06 536 GLU A N 1
ATOM 4401 C CA . GLU A 1 536 ? 47.571 -52.181 -120.805 1.00 46.06 536 GLU A CA 1
ATOM 4402 C C . GLU A 1 536 ? 47.418 -52.423 -119.284 1.00 46.06 536 GLU A C 1
ATOM 4404 O O . GLU A 1 536 ? 48.190 -53.197 -118.718 1.00 46.06 536 GLU A O 1
ATOM 4409 N N . LEU A 1 537 ? 46.397 -51.862 -118.614 1.00 46.91 537 LEU A N 1
ATOM 4410 C CA . LEU A 1 537 ? 46.186 -52.007 -117.156 1.00 46.91 537 LEU A CA 1
ATOM 4411 C C . LEU A 1 537 ? 44.889 -52.731 -116.726 1.00 46.91 537 LEU A C 1
ATOM 4413 O O . LEU A 1 537 ? 44.572 -52.762 -115.543 1.00 46.91 537 LEU A O 1
ATOM 4417 N N . GLU A 1 538 ? 44.183 -53.403 -117.639 1.00 44.31 538 GLU A N 1
ATOM 4418 C CA . GLU A 1 538 ? 42.973 -54.201 -117.334 1.00 44.31 538 GLU A CA 1
ATOM 4419 C C . GLU A 1 538 ? 43.291 -55.654 -116.877 1.00 44.31 538 GLU A C 1
ATOM 4421 O O . GLU A 1 538 ? 42.391 -56.488 -116.854 1.00 44.31 538 GLU A O 1
ATOM 4426 N N . LYS A 1 539 ? 44.546 -56.059 -116.560 1.00 39.34 539 LYS A N 1
ATOM 4427 C CA . LYS A 1 539 ? 44.807 -57.513 -116.332 1.00 39.34 539 LYS A CA 1
ATOM 4428 C C . LYS A 1 539 ? 45.940 -58.031 -115.425 1.00 39.34 539 LYS A C 1
ATOM 4430 O O . LYS A 1 539 ? 46.287 -59.201 -115.571 1.00 39.34 539 LYS A O 1
ATOM 4435 N N . LYS A 1 540 ? 46.487 -57.269 -114.470 1.00 33.81 540 LYS A N 1
ATOM 4436 C CA . LYS A 1 540 ? 47.400 -57.768 -113.398 1.00 33.81 540 LYS A CA 1
ATOM 4437 C C . LYS A 1 540 ? 47.363 -56.768 -112.225 1.00 33.81 540 LYS A C 1
ATOM 4439 O O . LYS A 1 540 ? 47.585 -55.600 -112.491 1.00 33.81 540 LYS A O 1
ATOM 4444 N N . CYS A 1 541 ? 47.119 -57.055 -110.944 1.00 30.59 541 CYS A N 1
ATOM 4445 C CA . CYS A 1 541 ? 47.233 -58.268 -110.137 1.00 30.59 541 CYS A CA 1
ATOM 4446 C C . CYS A 1 541 ? 46.577 -58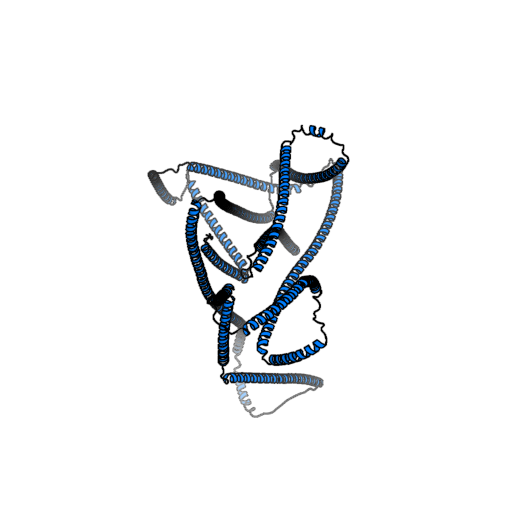.024 -108.753 1.00 30.59 541 CYS A C 1
ATOM 4448 O O . CYS A 1 541 ? 46.799 -56.974 -108.150 1.00 30.59 541 CYS A O 1
ATOM 4450 N N . GLU A 1 542 ? 45.851 -59.018 -108.229 1.00 36.84 542 GLU A N 1
ATOM 4451 C CA . GLU A 1 542 ? 45.835 -59.330 -106.791 1.00 36.84 542 GLU A CA 1
ATOM 4452 C C . GLU A 1 542 ? 47.246 -59.756 -106.328 1.00 36.84 542 GLU A C 1
ATOM 4454 O O . GLU A 1 542 ? 48.057 -60.188 -107.144 1.00 36.84 542 GLU A O 1
ATOM 4459 N N . GLU A 1 543 ? 47.482 -59.691 -105.011 1.00 31.19 543 GLU A N 1
ATOM 4460 C CA . GLU A 1 543 ? 48.673 -60.138 -104.259 1.00 31.19 543 GLU A CA 1
ATOM 4461 C C . GLU A 1 543 ? 49.887 -59.188 -104.233 1.00 31.19 543 GLU A C 1
ATOM 4463 O O . GLU A 1 543 ? 50.622 -59.030 -105.203 1.00 31.19 543 GLU A O 1
ATOM 4468 N N . THR A 1 544 ? 50.194 -58.627 -103.055 1.00 31.70 544 THR A N 1
ATOM 4469 C CA . THR A 1 544 ? 51.394 -59.023 -102.281 1.00 31.70 544 THR A CA 1
ATOM 4470 C C . THR A 1 544 ? 51.530 -58.259 -100.960 1.00 31.70 544 THR A C 1
ATOM 4472 O O . THR A 1 544 ? 51.456 -57.037 -100.872 1.00 31.70 544 THR A O 1
ATOM 4475 N N . GLU A 1 545 ? 51.756 -59.051 -99.915 1.00 30.91 545 GLU A N 1
ATOM 4476 C CA . GLU A 1 545 ? 52.122 -58.673 -98.558 1.00 30.91 545 GLU A CA 1
ATOM 4477 C C . GLU A 1 545 ? 53.573 -58.143 -98.420 1.00 30.91 545 GLU A C 1
ATOM 4479 O O . GLU A 1 545 ? 54.469 -58.555 -99.150 1.00 30.91 545 GLU A O 1
ATOM 4484 N N . LYS A 1 546 ? 53.788 -57.380 -97.330 1.00 36.09 546 LYS A N 1
ATOM 4485 C CA . LYS A 1 546 ? 54.946 -57.369 -96.392 1.00 36.09 546 LYS A CA 1
ATOM 4486 C C . LYS A 1 546 ? 56.377 -57.030 -96.863 1.00 36.09 546 LYS A C 1
ATOM 4488 O O . LYS A 1 546 ? 56.959 -57.677 -97.722 1.00 36.09 546 LYS A O 1
ATOM 4493 N N . LYS A 1 547 ? 57.028 -56.190 -96.037 1.00 31.39 547 LYS A N 1
ATOM 4494 C CA . LYS A 1 547 ? 58.394 -56.310 -95.444 1.00 31.39 547 LYS A CA 1
ATOM 4495 C C . LYS A 1 547 ? 58.444 -55.318 -94.258 1.00 31.39 547 LYS A C 1
ATOM 4497 O O . LYS A 1 547 ? 58.031 -54.185 -94.454 1.00 31.39 547 LYS A O 1
ATOM 4502 N N . GLY A 1 548 ? 58.709 -55.677 -92.989 1.00 31.33 548 GLY A N 1
ATOM 4503 C CA . GLY A 1 548 ? 59.914 -56.285 -92.366 1.00 31.33 548 GLY A CA 1
ATOM 4504 C C . GLY A 1 548 ? 60.700 -55.148 -91.659 1.00 31.33 548 GLY A C 1
ATOM 4505 O O . GLY A 1 548 ? 60.797 -54.092 -92.261 1.00 31.33 548 GLY A O 1
ATOM 4506 N N . VAL A 1 549 ? 61.261 -55.176 -90.436 1.00 32.16 549 VAL A N 1
ATOM 4507 C CA . VAL A 1 549 ? 62.010 -56.158 -89.606 1.00 32.16 549 VAL A CA 1
ATOM 4508 C C . VAL A 1 549 ? 62.227 -55.461 -88.220 1.00 32.16 549 VAL A C 1
ATOM 4510 O O . VAL A 1 549 ? 62.490 -54.267 -88.218 1.00 32.16 549 VAL A O 1
ATOM 4513 N N . ARG A 1 550 ? 61.846 -56.022 -87.054 1.00 40.47 550 ARG A N 1
ATOM 4514 C CA . ARG A 1 550 ? 62.592 -56.860 -86.066 1.00 40.47 550 ARG A CA 1
ATOM 4515 C C . ARG A 1 550 ? 63.724 -56.149 -85.278 1.00 40.47 550 ARG A C 1
ATOM 4517 O O . ARG A 1 550 ? 64.694 -55.750 -85.899 1.00 40.47 550 ARG A O 1
ATOM 4524 N N . GLU A 1 551 ? 63.657 -56.146 -83.935 1.00 32.03 551 GLU A N 1
ATOM 4525 C CA . GLU A 1 551 ? 64.826 -56.249 -83.027 1.00 32.03 551 GLU A CA 1
ATOM 4526 C C . GLU A 1 551 ? 64.414 -56.635 -81.583 1.00 32.03 551 GLU A C 1
ATOM 4528 O O . GLU A 1 551 ? 63.552 -56.002 -80.979 1.00 32.03 551 GLU A O 1
ATOM 4533 N N . ASP A 1 552 ? 65.029 -57.704 -81.059 1.00 39.97 552 ASP A N 1
ATOM 4534 C CA . ASP A 1 552 ? 64.925 -58.222 -79.685 1.00 39.97 552 ASP A CA 1
ATOM 4535 C C . ASP A 1 552 ? 65.980 -57.563 -78.781 1.00 39.97 552 ASP A C 1
ATOM 4537 O O . ASP A 1 552 ? 67.163 -57.586 -79.130 1.00 39.97 552 ASP A O 1
ATOM 4541 N N . LYS A 1 553 ? 65.572 -57.065 -77.600 1.00 43.22 553 LYS A N 1
ATOM 4542 C CA . LYS A 1 553 ? 66.359 -56.957 -76.344 1.00 43.22 553 LYS A CA 1
ATOM 4543 C C . LYS A 1 553 ? 65.566 -56.169 -75.290 1.00 43.22 553 LYS A C 1
ATOM 4545 O O . LYS A 1 553 ? 65.696 -54.958 -75.263 1.00 43.22 553 LYS A O 1
ATOM 4550 N N . THR A 1 554 ? 64.850 -56.850 -74.383 1.00 45.78 554 THR A N 1
ATOM 4551 C CA . THR A 1 554 ? 64.623 -56.417 -72.976 1.00 45.78 554 THR A CA 1
ATOM 4552 C C . THR A 1 554 ? 63.731 -57.416 -72.218 1.00 45.78 554 THR A C 1
ATOM 4554 O O . THR A 1 554 ? 62.603 -57.132 -71.822 1.00 45.78 554 THR A O 1
ATOM 4557 N N . SER A 1 555 ? 64.283 -58.576 -71.858 1.00 51.22 555 SER A N 1
ATOM 4558 C CA . SER A 1 555 ? 63.690 -59.474 -70.846 1.00 51.22 555 SER A CA 1
ATOM 4559 C C . SER A 1 555 ? 63.441 -58.786 -69.487 1.00 51.22 555 SER A C 1
ATOM 4561 O O . SER A 1 555 ? 62.682 -59.286 -68.667 1.00 51.22 555 SER A O 1
ATOM 4563 N N . LYS A 1 556 ? 64.014 -57.595 -69.252 1.00 54.72 556 LYS A N 1
ATOM 4564 C CA . LYS A 1 556 ? 63.704 -56.727 -68.104 1.00 54.72 556 LYS A CA 1
ATOM 4565 C C . LYS A 1 556 ? 62.411 -55.915 -68.265 1.00 54.72 556 LYS A C 1
ATOM 4567 O O . LYS A 1 556 ? 61.727 -55.711 -67.271 1.00 54.72 556 LYS A O 1
ATOM 4572 N N . GLU A 1 557 ? 62.036 -55.495 -69.474 1.00 56.69 557 GLU A N 1
ATOM 4573 C CA . GLU A 1 557 ? 60.762 -54.791 -69.706 1.00 56.69 557 GLU A CA 1
ATOM 4574 C C . GLU A 1 557 ? 59.580 -55.759 -69.727 1.00 56.69 557 GLU A C 1
ATOM 4576 O O . GLU A 1 557 ? 58.489 -55.393 -69.306 1.00 56.69 557 GLU A O 1
ATOM 4581 N N . GLU A 1 558 ? 59.776 -57.016 -70.131 1.00 59.16 558 GLU A N 1
ATOM 4582 C CA . GLU A 1 558 ? 58.747 -58.046 -69.950 1.00 59.16 558 GLU A CA 1
ATOM 4583 C C . GLU A 1 558 ? 58.531 -58.410 -68.481 1.00 59.16 558 GLU A C 1
ATOM 4585 O O . GLU A 1 558 ? 57.383 -58.559 -68.078 1.00 59.16 558 GLU A O 1
ATOM 4590 N N . ILE A 1 559 ? 59.585 -58.466 -67.657 1.00 64.25 559 ILE A N 1
ATOM 4591 C CA . ILE A 1 559 ? 59.436 -58.672 -66.207 1.00 64.25 559 ILE A CA 1
ATOM 4592 C C . ILE A 1 559 ? 58.760 -57.464 -65.551 1.00 64.25 559 ILE A C 1
ATOM 4594 O O . ILE A 1 559 ? 57.862 -57.663 -64.744 1.00 64.25 559 ILE A O 1
ATOM 4598 N N . ILE A 1 560 ? 59.102 -56.227 -65.930 1.00 68.56 560 ILE A N 1
ATOM 4599 C CA . ILE A 1 560 ? 58.430 -55.022 -65.409 1.00 68.56 560 ILE A CA 1
ATOM 4600 C C . ILE A 1 560 ? 56.965 -54.979 -65.860 1.00 68.56 560 ILE A C 1
ATOM 4602 O O . ILE A 1 560 ? 56.089 -54.783 -65.024 1.00 68.56 560 ILE A O 1
ATOM 4606 N N . ARG A 1 561 ? 56.659 -55.262 -67.134 1.00 71.81 561 ARG A N 1
ATOM 4607 C CA . ARG A 1 561 ? 55.267 -55.369 -67.613 1.00 71.81 561 ARG A CA 1
ATOM 4608 C C . ARG A 1 561 ? 54.514 -56.532 -66.959 1.00 71.81 561 ARG A C 1
ATOM 4610 O O . ARG A 1 561 ? 53.310 -56.420 -66.745 1.00 71.81 561 ARG A O 1
ATOM 4617 N N . TRP A 1 562 ? 55.193 -57.620 -66.594 1.00 74.44 562 TRP A N 1
ATOM 4618 C CA . TRP A 1 562 ? 54.604 -58.743 -65.858 1.00 74.44 562 TRP A CA 1
ATOM 4619 C C . TRP A 1 562 ? 54.389 -58.420 -64.375 1.00 74.44 562 TRP A C 1
ATOM 4621 O O . TRP A 1 562 ? 53.332 -58.735 -63.837 1.00 74.44 562 TRP A O 1
ATOM 4631 N N . GLU A 1 563 ? 55.323 -57.738 -63.710 1.00 72.75 563 GLU A N 1
ATOM 4632 C CA . GLU A 1 563 ? 55.187 -57.260 -62.329 1.00 72.75 563 GLU A CA 1
ATOM 4633 C C . GLU A 1 563 ? 54.116 -56.172 -62.210 1.00 72.75 563 GLU A C 1
ATOM 4635 O O . GLU A 1 563 ? 53.322 -56.182 -61.268 1.00 72.75 563 GLU A O 1
ATOM 4640 N N . GLU A 1 564 ? 54.044 -55.257 -63.176 1.00 75.44 564 GLU A N 1
ATOM 4641 C CA . GLU A 1 564 ? 52.962 -54.284 -63.307 1.00 75.44 564 GLU A CA 1
ATOM 4642 C C . GLU A 1 564 ? 51.641 -54.981 -63.625 1.00 75.44 564 GLU A C 1
ATOM 4644 O O . GLU A 1 564 ? 50.642 -54.694 -62.969 1.00 75.44 564 GLU A O 1
ATOM 4649 N N . GLY A 1 565 ? 51.637 -55.970 -64.522 1.00 78.75 565 GLY A N 1
ATOM 4650 C CA . GLY A 1 565 ? 50.489 -56.838 -64.781 1.00 78.75 565 GLY A CA 1
ATOM 4651 C C . GLY A 1 565 ? 50.002 -57.551 -63.518 1.00 78.75 565 GLY A C 1
ATOM 4652 O O . GLY A 1 565 ? 48.806 -57.552 -63.238 1.00 78.75 565 GLY A O 1
ATOM 4653 N N . LYS A 1 566 ? 50.913 -58.061 -62.681 1.00 80.56 566 LYS A N 1
ATOM 4654 C CA . LYS A 1 566 ? 50.583 -58.723 -61.412 1.00 80.56 566 LYS A CA 1
ATOM 4655 C C . LYS A 1 566 ? 50.120 -57.737 -60.337 1.00 80.56 566 LYS A C 1
ATOM 4657 O O . LYS A 1 566 ? 49.240 -58.069 -59.543 1.00 80.56 566 LYS A O 1
ATOM 4662 N N . LYS A 1 567 ? 50.664 -56.515 -60.311 1.00 80.69 567 LYS A N 1
ATOM 4663 C CA . LYS A 1 567 ? 50.186 -55.416 -59.449 1.00 80.69 567 LYS A CA 1
ATOM 4664 C C . LYS A 1 567 ? 48.785 -54.968 -59.858 1.00 80.69 567 LYS A C 1
ATOM 4666 O O . LYS A 1 567 ? 47.940 -54.782 -58.983 1.00 80.69 567 LYS A O 1
ATOM 4671 N N . TRP A 1 568 ? 48.514 -54.840 -61.155 1.00 82.12 568 TRP A N 1
ATOM 4672 C CA . TRP A 1 568 ? 47.174 -54.568 -61.674 1.00 82.12 568 TRP A CA 1
ATOM 4673 C C . TRP A 1 568 ? 46.225 -55.724 -61.379 1.00 82.12 568 TRP A C 1
ATOM 4675 O O . TRP A 1 568 ? 45.123 -55.475 -60.904 1.00 82.12 568 TRP A O 1
ATOM 4685 N N . GLN A 1 569 ? 46.672 -56.970 -61.522 1.00 79.75 569 GLN A N 1
ATOM 4686 C CA . GLN A 1 569 ? 45.899 -58.153 -61.156 1.00 79.75 569 GLN A CA 1
ATOM 4687 C C . GLN A 1 569 ? 45.565 -58.174 -59.657 1.00 79.75 569 GLN A C 1
ATOM 4689 O O . GLN A 1 569 ? 44.413 -58.385 -59.300 1.00 79.75 569 GLN A O 1
ATOM 4694 N N . MET A 1 570 ? 46.517 -57.870 -58.769 1.00 82.75 570 MET A N 1
ATOM 4695 C CA . MET A 1 570 ? 46.279 -57.806 -57.321 1.00 82.75 570 MET A CA 1
ATOM 4696 C C . MET A 1 570 ? 45.377 -56.630 -56.923 1.00 82.75 570 MET A C 1
ATOM 4698 O O . MET A 1 570 ? 44.521 -56.778 -56.051 1.00 82.75 570 MET A O 1
ATOM 4702 N N . ARG A 1 571 ? 45.517 -55.469 -57.578 1.00 83.62 571 ARG A N 1
ATOM 4703 C CA . ARG A 1 571 ? 44.604 -54.328 -57.392 1.00 83.62 571 ARG A CA 1
ATOM 4704 C C . ARG A 1 571 ? 43.192 -54.658 -57.865 1.00 83.62 571 ARG A C 1
ATOM 4706 O O . ARG A 1 571 ? 42.235 -54.313 -57.176 1.00 83.62 571 ARG A O 1
ATOM 4713 N N . LEU A 1 572 ? 43.060 -55.345 -58.996 1.00 84.44 572 LEU A N 1
ATOM 4714 C CA . LEU A 1 572 ? 41.777 -55.749 -59.561 1.00 84.44 572 LEU A CA 1
ATOM 4715 C C . LEU A 1 572 ? 41.115 -56.835 -58.702 1.00 84.44 572 LEU A C 1
ATOM 4717 O O . LEU A 1 572 ? 39.931 -56.721 -58.405 1.00 84.44 572 LEU A O 1
ATOM 4721 N N . GLU A 1 573 ? 41.877 -57.807 -58.193 1.00 85.06 573 GLU A N 1
ATOM 4722 C CA . GLU A 1 573 ? 41.403 -58.804 -57.220 1.00 85.06 573 GLU A CA 1
ATOM 4723 C C . GLU A 1 573 ? 40.992 -58.145 -55.888 1.00 85.06 573 GLU A C 1
ATOM 4725 O O . GLU A 1 573 ? 39.960 -58.482 -55.310 1.00 85.06 573 GLU A O 1
ATOM 4730 N N . GLY A 1 574 ? 41.741 -57.136 -55.426 1.00 85.19 574 GLY A N 1
ATOM 4731 C CA . GLY A 1 574 ? 41.403 -56.344 -54.240 1.00 85.19 574 GLY A CA 1
ATOM 4732 C C . GLY A 1 574 ? 40.119 -55.526 -54.406 1.00 85.19 574 GLY A C 1
ATOM 4733 O O . GLY A 1 574 ? 39.288 -55.493 -53.497 1.00 85.19 574 GLY A O 1
ATOM 4734 N N . LEU A 1 575 ? 39.910 -54.906 -55.571 1.00 86.50 575 LEU A N 1
ATOM 4735 C CA . LEU A 1 575 ? 38.649 -54.234 -55.904 1.00 86.50 575 LEU A CA 1
ATOM 4736 C C . LEU A 1 575 ? 37.498 -55.235 -56.041 1.00 86.50 575 LEU A C 1
ATOM 4738 O O . LEU A 1 575 ? 36.404 -54.965 -55.555 1.00 86.50 575 LEU A O 1
ATOM 4742 N N . ARG A 1 576 ? 37.752 -56.417 -56.610 1.00 87.81 576 ARG A N 1
ATOM 4743 C CA . ARG A 1 576 ? 36.768 -57.501 -56.728 1.00 87.81 576 ARG A CA 1
ATOM 4744 C C . ARG A 1 576 ? 36.345 -58.050 -55.365 1.00 87.81 576 ARG A C 1
ATOM 4746 O O . ARG A 1 576 ? 35.171 -58.343 -55.161 1.00 87.81 576 ARG A O 1
ATOM 4753 N N . ASN A 1 577 ? 37.272 -58.150 -54.414 1.00 88.19 577 ASN A N 1
ATOM 4754 C CA . ASN A 1 577 ? 36.965 -58.538 -53.036 1.00 88.19 577 ASN A CA 1
ATOM 4755 C C . ASN A 1 577 ? 36.160 -57.462 -52.306 1.00 88.19 577 ASN A C 1
ATOM 4757 O O . ASN A 1 577 ? 35.149 -57.790 -51.692 1.00 88.19 577 ASN A O 1
ATOM 4761 N N . LYS A 1 578 ? 36.537 -56.186 -52.446 1.00 89.25 578 LYS A N 1
ATOM 4762 C CA . LYS A 1 578 ? 35.760 -55.068 -51.888 1.00 89.25 578 LYS A CA 1
ATOM 4763 C C . LYS A 1 578 ? 34.354 -54.995 -52.486 1.00 89.25 578 LYS A C 1
ATOM 4765 O O . LYS A 1 578 ? 33.402 -54.753 -51.753 1.00 89.25 578 LYS A O 1
ATOM 4770 N N . LEU A 1 579 ? 34.210 -55.244 -53.788 1.00 86.69 579 LEU A N 1
ATOM 4771 C CA . LEU A 1 579 ? 32.907 -55.325 -54.446 1.00 86.69 579 LEU A CA 1
ATOM 4772 C C . LEU A 1 579 ? 32.079 -56.482 -53.874 1.00 86.69 579 LEU A C 1
ATOM 4774 O O . LEU A 1 579 ? 30.954 -56.248 -53.453 1.00 86.69 579 LEU A O 1
ATOM 4778 N N . ARG A 1 580 ? 32.663 -57.681 -53.729 1.00 90.00 580 ARG A N 1
ATOM 4779 C CA . ARG A 1 580 ? 31.999 -58.827 -53.081 1.00 90.00 580 ARG A CA 1
ATOM 4780 C C . ARG A 1 580 ? 31.577 -58.550 -51.638 1.00 90.00 580 ARG A C 1
ATOM 4782 O O . ARG A 1 580 ? 30.524 -59.012 -51.210 1.00 90.00 580 ARG A O 1
ATOM 4789 N N . GLU A 1 581 ? 32.384 -57.836 -50.858 1.00 86.38 581 GLU A N 1
ATOM 4790 C CA . GLU A 1 581 ? 32.010 -57.437 -49.494 1.00 86.38 581 GLU A CA 1
ATOM 4791 C C . GLU A 1 581 ? 30.852 -56.435 -49.496 1.00 86.38 581 GLU A C 1
ATOM 4793 O O . GLU A 1 581 ? 29.937 -56.554 -48.679 1.00 86.38 581 GLU A O 1
ATOM 4798 N N . LYS A 1 582 ? 30.850 -55.482 -50.436 1.00 88.44 582 LYS A N 1
ATOM 4799 C CA . LYS A 1 582 ? 29.741 -54.537 -50.607 1.00 88.44 582 LYS A CA 1
ATOM 4800 C C . LYS A 1 582 ? 28.467 -55.222 -51.102 1.00 88.44 582 LYS A C 1
ATOM 4802 O O . LYS A 1 582 ? 27.405 -54.894 -50.586 1.00 88.44 582 LYS A O 1
ATOM 4807 N N . GLU A 1 583 ? 28.563 -56.204 -51.995 1.00 85.50 583 GLU A N 1
ATOM 4808 C CA . GLU A 1 583 ? 27.438 -57.048 -52.425 1.00 85.50 583 GLU A CA 1
ATOM 4809 C C . GLU A 1 583 ? 26.863 -57.849 -51.249 1.00 85.50 583 GLU A C 1
ATOM 4811 O O . GLU A 1 583 ? 25.661 -57.801 -51.007 1.00 85.50 583 GLU A O 1
ATOM 4816 N N . LYS A 1 584 ? 27.709 -58.484 -50.423 1.00 91.56 584 LYS A N 1
ATOM 4817 C CA . LYS A 1 584 ? 27.257 -59.170 -49.196 1.00 91.56 584 LYS A CA 1
ATOM 4818 C C . LYS A 1 584 ? 26.592 -58.218 -48.196 1.00 91.56 584 LYS A C 1
ATOM 4820 O O . LYS A 1 584 ? 25.614 -58.591 -47.551 1.00 91.56 584 LYS A O 1
ATOM 4825 N N . GLY A 1 585 ? 27.120 -57.000 -48.053 1.00 86.00 585 GLY A N 1
ATOM 4826 C CA . GLY A 1 585 ? 26.519 -55.956 -47.222 1.00 86.00 585 GLY A CA 1
ATOM 4827 C C . GLY A 1 585 ? 25.162 -55.490 -47.756 1.00 86.00 585 GLY A C 1
ATOM 4828 O O . GLY A 1 585 ? 24.219 -55.341 -46.980 1.00 86.00 585 GLY A O 1
ATOM 4829 N N . ALA A 1 586 ? 25.038 -55.323 -49.075 1.00 85.88 586 ALA A N 1
ATOM 4830 C CA . ALA A 1 586 ? 23.778 -54.993 -49.735 1.00 85.88 586 ALA A CA 1
ATOM 4831 C C . ALA A 1 586 ? 22.739 -56.113 -49.561 1.00 85.88 586 ALA A C 1
ATOM 4833 O O . ALA A 1 586 ? 21.600 -55.825 -49.202 1.00 85.88 586 ALA A O 1
ATOM 4834 N N . ASP A 1 587 ? 23.140 -57.379 -49.697 1.00 87.62 587 ASP A N 1
ATOM 4835 C CA . ASP A 1 587 ? 22.270 -58.534 -49.448 1.00 87.62 587 ASP A CA 1
ATOM 4836 C C . ASP A 1 587 ? 21.810 -58.619 -47.985 1.00 87.62 587 ASP A C 1
ATOM 4838 O O . ASP A 1 587 ? 20.657 -58.956 -47.708 1.00 87.62 587 ASP A O 1
ATOM 4842 N N . ALA A 1 588 ? 22.686 -58.306 -47.024 1.00 86.56 588 ALA A N 1
ATOM 4843 C CA . ALA A 1 588 ? 22.323 -58.272 -45.608 1.00 86.56 588 ALA A CA 1
ATOM 4844 C C . ALA A 1 588 ? 21.301 -57.161 -45.308 1.00 86.56 588 ALA A C 1
ATOM 4846 O O . ALA A 1 588 ? 20.303 -57.412 -44.628 1.00 86.56 588 ALA A O 1
ATOM 4847 N N . LEU A 1 589 ? 21.503 -55.962 -45.865 1.00 86.12 589 LEU A N 1
ATOM 4848 C CA . LEU A 1 589 ? 20.557 -54.850 -45.744 1.00 86.12 589 LEU A CA 1
ATOM 4849 C C . LEU A 1 589 ? 19.229 -55.151 -46.452 1.00 86.12 589 LEU A C 1
ATOM 4851 O O . LEU A 1 589 ? 18.168 -54.856 -45.907 1.00 86.12 589 LEU A O 1
ATOM 4855 N N . ALA A 1 590 ? 19.258 -55.803 -47.617 1.00 86.06 590 ALA A N 1
ATOM 4856 C CA . ALA A 1 590 ? 18.053 -56.238 -48.321 1.00 86.06 590 ALA A CA 1
ATOM 4857 C C . ALA A 1 590 ? 17.247 -57.257 -47.496 1.00 86.06 590 ALA A C 1
ATOM 4859 O O . ALA A 1 590 ? 16.020 -57.167 -47.423 1.00 86.06 590 ALA A O 1
ATOM 4860 N N . LYS A 1 591 ? 17.924 -58.185 -46.805 1.00 91.56 591 LYS A N 1
ATOM 4861 C CA . LYS A 1 591 ? 17.279 -59.121 -45.870 1.00 91.56 591 LYS A CA 1
ATOM 4862 C C . LYS A 1 591 ? 16.663 -58.407 -44.666 1.00 91.56 591 LYS A C 1
ATOM 4864 O O . LYS A 1 591 ? 15.528 -58.718 -44.322 1.00 91.56 591 LYS A O 1
ATOM 4869 N N . GLN A 1 592 ? 17.360 -57.435 -44.069 1.00 85.00 592 GLN A N 1
ATOM 4870 C CA . GLN A 1 592 ? 16.821 -56.617 -42.969 1.00 85.00 592 GLN A CA 1
ATOM 4871 C C . GLN A 1 592 ? 15.610 -55.777 -43.398 1.00 85.00 592 GLN A C 1
ATOM 4873 O O . GLN A 1 592 ? 14.639 -55.633 -42.656 1.00 85.00 592 GLN A O 1
ATOM 4878 N N . LEU A 1 593 ? 15.640 -55.241 -44.618 1.00 83.31 593 LEU A N 1
ATOM 4879 C CA . LEU A 1 593 ? 14.524 -54.492 -45.185 1.00 83.31 593 LEU A CA 1
ATOM 4880 C C . LEU A 1 593 ? 13.307 -55.398 -45.427 1.00 83.31 593 LEU A C 1
ATOM 4882 O O . LEU A 1 593 ? 12.174 -54.988 -45.173 1.00 83.31 593 LEU A O 1
ATOM 4886 N N . ASN A 1 594 ? 13.526 -56.635 -45.876 1.00 87.00 594 ASN A N 1
ATOM 4887 C CA . ASN A 1 594 ? 12.449 -57.608 -46.050 1.00 87.00 594 ASN A CA 1
ATOM 4888 C C . ASN A 1 594 ? 11.841 -58.051 -44.713 1.00 87.00 594 ASN A C 1
ATOM 4890 O O . ASN A 1 594 ? 10.617 -58.067 -44.606 1.00 87.00 594 ASN A O 1
ATOM 4894 N N . THR A 1 595 ? 12.637 -58.308 -43.671 1.00 88.25 595 THR A N 1
ATOM 4895 C CA . THR A 1 595 ? 12.085 -58.629 -42.341 1.00 88.25 595 THR A CA 1
ATOM 4896 C C . THR A 1 595 ? 11.299 -57.465 -41.739 1.00 88.25 595 THR A C 1
ATOM 4898 O O . THR A 1 595 ? 10.232 -57.684 -41.170 1.00 88.25 595 THR A O 1
ATOM 4901 N N . LEU A 1 596 ? 11.752 -56.218 -41.908 1.00 83.81 596 LEU A N 1
ATOM 4902 C CA . LEU A 1 596 ? 10.981 -55.040 -41.484 1.00 83.81 596 LEU A CA 1
ATOM 4903 C C . LEU A 1 596 ? 9.655 -54.909 -42.243 1.00 83.81 596 LEU A C 1
ATOM 4905 O O . LEU A 1 596 ? 8.624 -54.635 -41.627 1.00 83.81 596 LEU A O 1
ATOM 4909 N N . LYS A 1 597 ? 9.650 -55.154 -43.560 1.00 89.19 597 LYS A N 1
ATOM 4910 C CA . LYS A 1 597 ? 8.413 -55.191 -44.358 1.00 89.19 597 LYS A CA 1
ATOM 4911 C C . LYS A 1 597 ? 7.467 -56.295 -43.883 1.00 89.19 597 LYS A C 1
ATOM 4913 O O . LYS A 1 597 ? 6.272 -56.047 -43.748 1.00 89.19 597 LYS A O 1
ATOM 4918 N N . GLU A 1 598 ? 7.972 -57.488 -43.584 1.00 88.88 598 GLU A N 1
ATOM 4919 C CA . GLU A 1 598 ? 7.163 -58.592 -43.056 1.00 88.88 598 GLU A CA 1
ATOM 4920 C C . GLU A 1 598 ? 6.549 -58.250 -41.694 1.00 88.88 598 GLU A C 1
ATOM 4922 O O . GLU A 1 598 ? 5.339 -58.416 -41.519 1.00 88.88 598 GLU A O 1
ATOM 4927 N N . ILE A 1 599 ? 7.334 -57.692 -40.765 1.00 85.06 599 ILE A N 1
ATOM 4928 C CA . ILE A 1 599 ? 6.836 -57.231 -39.460 1.00 85.06 599 ILE A CA 1
ATOM 4929 C C . ILE A 1 599 ? 5.751 -56.169 -39.654 1.00 85.06 599 ILE A C 1
ATOM 4931 O O . ILE A 1 599 ? 4.674 -56.300 -39.076 1.00 85.06 599 ILE A O 1
ATOM 4935 N N . TYR A 1 600 ? 5.985 -55.184 -40.524 1.00 83.06 600 TYR A N 1
ATOM 4936 C CA . TYR A 1 600 ? 5.015 -54.130 -40.816 1.00 83.06 600 TYR A CA 1
ATOM 4937 C C . TYR A 1 600 ? 3.706 -54.685 -41.401 1.00 83.06 600 TYR A C 1
ATOM 4939 O O . TYR A 1 600 ? 2.609 -54.337 -40.956 1.00 83.06 600 TYR A O 1
ATOM 4947 N N . THR A 1 601 ? 3.794 -55.614 -42.358 1.00 87.38 601 THR A N 1
ATOM 4948 C CA . THR A 1 601 ? 2.596 -56.260 -42.921 1.00 87.38 601 THR A CA 1
ATOM 4949 C C . THR A 1 601 ? 1.862 -57.126 -41.898 1.00 87.38 601 THR A C 1
ATOM 4951 O O . THR A 1 601 ? 0.635 -57.206 -41.950 1.00 87.38 601 THR A O 1
ATOM 4954 N N . LYS A 1 602 ? 2.571 -57.753 -40.950 1.00 87.00 602 LYS A N 1
ATOM 4955 C CA . LYS A 1 602 ? 1.962 -58.508 -39.849 1.00 87.00 602 LYS A CA 1
ATOM 4956 C C . LYS A 1 602 ? 1.235 -57.577 -38.880 1.00 87.00 602 LYS A C 1
ATOM 4958 O O . LYS A 1 602 ? 0.072 -57.825 -38.582 1.00 87.00 602 LYS A O 1
ATOM 4963 N N . THR A 1 603 ? 1.856 -56.468 -38.483 1.00 78.69 603 THR A N 1
ATOM 4964 C CA . THR A 1 603 ? 1.217 -55.469 -37.613 1.00 78.69 603 THR A CA 1
ATOM 4965 C C . THR A 1 603 ? 0.000 -54.818 -38.266 1.00 78.69 603 THR A C 1
ATOM 4967 O O . THR A 1 603 ? -1.012 -54.614 -37.599 1.00 78.69 603 THR A O 1
ATOM 4970 N N . GLU A 1 604 ? 0.035 -54.552 -39.576 1.00 83.50 604 GLU A N 1
ATOM 4971 C CA . GLU A 1 604 ? -1.129 -53.996 -40.276 1.00 83.50 604 GLU A CA 1
ATOM 4972 C C . GLU A 1 604 ? -2.259 -55.034 -40.394 1.00 83.50 604 GLU A C 1
ATOM 4974 O O . GLU A 1 604 ? -3.432 -54.702 -40.220 1.00 83.50 604 GLU A O 1
ATOM 4979 N N . LYS A 1 605 ? -1.929 -56.319 -40.596 1.00 85.56 605 LYS A N 1
ATOM 4980 C CA . LYS A 1 605 ? -2.915 -57.412 -40.542 1.00 85.56 605 LYS A CA 1
ATOM 4981 C C . LYS A 1 605 ? -3.538 -57.557 -39.150 1.00 85.56 605 LYS A C 1
ATOM 4983 O O . LYS A 1 605 ? -4.755 -57.719 -39.072 1.00 85.56 605 LYS A O 1
ATOM 4988 N N . ASP A 1 606 ? -2.753 -57.448 -38.078 1.00 77.38 606 ASP A N 1
ATOM 4989 C CA . ASP A 1 606 ? -3.246 -57.515 -36.695 1.00 77.38 606 ASP A CA 1
ATOM 4990 C C . ASP A 1 606 ? -4.140 -56.314 -36.358 1.00 77.38 606 ASP A C 1
ATOM 4992 O O . ASP A 1 606 ? -5.220 -56.485 -35.790 1.00 77.38 606 ASP A O 1
ATOM 4996 N N . LYS A 1 607 ? -3.771 -55.108 -36.804 1.00 80.31 607 LYS A N 1
ATOM 4997 C CA . LYS A 1 607 ? -4.609 -53.903 -36.706 1.00 80.31 607 LYS A CA 1
ATOM 4998 C C . LYS A 1 607 ? -5.941 -54.077 -37.435 1.00 80.31 607 LYS A C 1
ATOM 5000 O O . LYS A 1 607 ? -6.991 -53.799 -36.860 1.00 80.31 607 LYS A O 1
ATOM 5005 N N . ILE A 1 608 ? -5.929 -54.598 -38.663 1.00 79.69 608 ILE A N 1
ATOM 5006 C CA . ILE A 1 608 ? -7.156 -54.876 -39.424 1.00 79.69 608 ILE A CA 1
ATOM 5007 C C . ILE A 1 608 ? -7.984 -55.980 -38.747 1.00 79.69 608 ILE A C 1
ATOM 5009 O O . ILE A 1 608 ? -9.211 -55.885 -38.709 1.00 79.69 608 ILE A O 1
ATOM 5013 N N . ALA A 1 609 ? -7.353 -57.017 -38.190 1.00 73.19 609 ALA A N 1
ATOM 5014 C CA . ALA A 1 609 ? -8.041 -58.087 -37.468 1.00 73.19 609 ALA A CA 1
ATOM 5015 C C . ALA A 1 609 ? -8.701 -57.576 -36.176 1.00 73.19 609 ALA A C 1
ATOM 5017 O O . ALA A 1 609 ? -9.850 -57.924 -35.903 1.00 73.19 609 ALA A O 1
ATOM 5018 N N . LEU A 1 610 ? -8.026 -56.706 -35.420 1.00 69.50 610 LEU A N 1
ATOM 5019 C CA . LEU A 1 610 ? -8.577 -56.039 -34.237 1.00 69.50 610 LEU A CA 1
ATOM 5020 C C . LEU A 1 610 ? -9.714 -55.083 -34.611 1.00 69.50 610 LEU A C 1
ATOM 5022 O O . LEU A 1 610 ? -10.773 -55.115 -33.990 1.00 69.50 610 LEU A O 1
ATOM 5026 N N . GLN A 1 611 ? -9.557 -54.315 -35.688 1.00 64.94 611 GLN A N 1
ATOM 5027 C CA . GLN A 1 611 ? -10.594 -53.413 -36.186 1.00 64.94 611 GLN A CA 1
ATOM 5028 C C . GLN A 1 611 ? -11.823 -54.175 -36.712 1.00 64.94 611 GLN A C 1
ATOM 5030 O O . GLN A 1 611 ? -12.956 -53.732 -36.527 1.00 64.94 611 GLN A O 1
ATOM 5035 N N . LYS A 1 612 ? -11.630 -55.352 -37.322 1.00 71.19 612 LYS A N 1
ATOM 5036 C CA . LYS A 1 612 ? -12.725 -56.253 -37.716 1.00 71.19 612 LYS A CA 1
ATOM 5037 C C . LYS A 1 612 ? -13.391 -56.912 -36.506 1.00 71.19 612 LYS A C 1
ATOM 5039 O O . LYS A 1 612 ? -14.613 -56.994 -36.493 1.00 71.19 612 LYS A O 1
ATOM 5044 N N . LYS A 1 613 ? -12.644 -57.309 -35.469 1.00 66.88 613 LYS A N 1
ATOM 5045 C CA . LYS A 1 613 ? -13.220 -57.808 -34.203 1.00 66.88 613 LYS A CA 1
ATOM 5046 C C . LYS A 1 613 ? -14.053 -56.741 -33.483 1.00 66.88 613 LYS A C 1
ATOM 5048 O O . LYS A 1 613 ? -15.117 -57.071 -32.962 1.00 66.88 613 LYS A O 1
ATOM 5053 N N . LEU A 1 614 ? -13.630 -55.476 -33.538 1.00 52.16 614 LEU A N 1
ATOM 5054 C CA . LEU A 1 614 ? -14.385 -54.332 -33.012 1.00 52.16 614 LEU A CA 1
ATOM 5055 C C . LEU A 1 614 ? -15.679 -54.067 -33.805 1.00 52.16 614 LEU A C 1
ATOM 5057 O O . LEU A 1 614 ? -16.687 -53.679 -33.230 1.00 52.16 614 LEU A O 1
ATOM 5061 N N . LYS A 1 615 ? -15.664 -54.298 -35.127 1.00 55.94 615 LYS A N 1
ATOM 5062 C CA . LYS A 1 615 ? -16.832 -54.109 -36.009 1.00 55.94 615 LYS A CA 1
ATOM 5063 C C . LYS A 1 615 ? -17.820 -55.285 -36.008 1.00 55.94 615 LYS A C 1
ATOM 5065 O O . LYS A 1 615 ? -19.007 -55.057 -36.196 1.00 55.94 615 LYS A O 1
ATOM 5070 N N . ILE A 1 616 ? -17.352 -56.524 -35.829 1.00 55.16 616 ILE A N 1
ATOM 5071 C CA . ILE A 1 616 ? -18.196 -57.738 -35.834 1.00 55.16 616 ILE A CA 1
ATOM 5072 C C . ILE A 1 616 ? -18.863 -57.958 -34.467 1.00 55.16 616 ILE A C 1
ATOM 5074 O O . ILE A 1 616 ? -19.984 -58.455 -34.401 1.00 55.16 616 ILE A O 1
ATOM 5078 N N . THR A 1 617 ? -18.228 -57.522 -33.378 1.00 46.94 617 THR A N 1
ATOM 5079 C CA . THR A 1 617 ? -18.826 -57.521 -32.035 1.00 46.94 617 THR A CA 1
ATOM 5080 C C . THR A 1 617 ? -19.627 -56.237 -31.851 1.00 46.94 617 THR A C 1
ATOM 5082 O O . THR A 1 617 ? -19.216 -55.386 -31.073 1.00 46.94 617 THR A O 1
ATOM 5085 N N . GLY A 1 618 ? -20.712 -56.074 -32.622 1.00 48.59 618 GLY A N 1
ATOM 5086 C CA . GLY A 1 618 ? -21.621 -54.914 -32.653 1.00 48.59 618 GLY A CA 1
ATOM 5087 C C . GLY A 1 618 ? -22.287 -54.596 -31.307 1.00 48.59 618 GLY A C 1
ATOM 5088 O O . GLY A 1 618 ? -23.500 -54.674 -31.151 1.00 48.59 618 GLY A O 1
ATOM 5089 N N . VAL A 1 619 ? -21.453 -54.237 -30.344 1.00 45.19 619 VAL A N 1
ATOM 5090 C CA . VAL A 1 619 ? -21.702 -53.790 -28.988 1.00 45.19 619 VAL A CA 1
ATOM 5091 C C . VAL A 1 619 ? -20.799 -52.571 -28.863 1.00 45.19 619 VAL A C 1
ATOM 5093 O O . VAL A 1 619 ? -19.633 -52.652 -28.482 1.00 45.19 619 VAL A O 1
ATOM 5096 N N . THR A 1 620 ? -21.313 -51.434 -29.321 1.00 50.59 620 THR A N 1
ATOM 5097 C CA . THR A 1 620 ? -20.683 -50.134 -29.111 1.00 50.59 620 THR A CA 1
ATOM 5098 C C . THR A 1 620 ? -20.459 -49.943 -27.615 1.00 50.59 620 THR A C 1
ATOM 5100 O O . THR A 1 620 ? -21.356 -50.223 -26.816 1.00 50.59 620 THR A O 1
ATOM 5103 N N . ALA A 1 621 ? -19.268 -49.466 -27.238 1.00 45.38 621 ALA A N 1
ATOM 5104 C CA . ALA A 1 621 ? -18.942 -49.122 -25.856 1.00 45.38 621 ALA A CA 1
ATOM 5105 C C . ALA A 1 621 ? -20.042 -48.243 -25.230 1.00 45.38 621 ALA A C 1
ATOM 5107 O O . ALA A 1 621 ? -20.410 -48.485 -24.092 1.00 45.38 621 ALA A O 1
ATOM 5108 N N . ASP A 1 622 ? -20.695 -47.377 -26.010 1.00 49.91 622 ASP A N 1
ATOM 5109 C CA . ASP A 1 622 ? -21.837 -46.562 -25.575 1.00 49.91 622 ASP A CA 1
ATOM 5110 C C . ASP A 1 622 ? -23.091 -47.328 -25.139 1.00 49.91 622 ASP A C 1
ATOM 5112 O O . ASP A 1 622 ? -23.850 -46.810 -24.331 1.00 49.91 622 ASP A O 1
ATOM 5116 N N . ARG A 1 623 ? -23.357 -48.551 -25.617 1.00 48.03 623 ARG A N 1
ATOM 5117 C CA . ARG A 1 623 ? -24.581 -49.285 -25.227 1.00 48.03 623 ARG A CA 1
ATOM 5118 C C . ARG A 1 623 ? -24.385 -50.166 -23.995 1.00 48.03 623 ARG A C 1
ATOM 5120 O O . ARG A 1 623 ? -25.330 -50.356 -23.242 1.00 48.03 623 ARG A O 1
ATOM 5127 N N . VAL A 1 624 ? -23.170 -50.657 -23.744 1.00 53.53 624 VAL A N 1
ATOM 5128 C CA . VAL A 1 624 ? -22.838 -51.373 -22.494 1.00 53.53 624 VAL A CA 1
ATOM 5129 C C . VAL A 1 624 ? -22.409 -50.407 -21.399 1.00 53.53 624 VAL A C 1
ATOM 5131 O O . VAL A 1 624 ? -22.736 -50.662 -20.243 1.00 53.53 624 VAL A O 1
ATOM 5134 N N . VAL A 1 625 ? -21.758 -49.292 -21.750 1.00 54.97 625 VAL A N 1
ATOM 5135 C CA . VAL A 1 625 ? -21.600 -48.153 -20.841 1.00 54.97 625 VAL A CA 1
ATOM 5136 C C . VAL A 1 625 ? -22.947 -47.488 -20.631 1.00 54.97 625 VAL A C 1
ATOM 5138 O O . VAL A 1 625 ? -23.215 -47.162 -19.506 1.00 54.97 625 VAL A O 1
ATOM 5141 N N . GLY A 1 626 ? -23.847 -47.382 -21.611 1.00 55.50 626 GLY A N 1
ATOM 5142 C CA . GLY A 1 626 ? -25.180 -46.802 -21.406 1.00 55.50 626 GLY A CA 1
ATOM 5143 C C . GLY A 1 626 ? -26.117 -47.651 -20.543 1.00 55.50 626 GLY A C 1
ATOM 5144 O O . GLY A 1 626 ? -26.842 -47.098 -19.729 1.00 55.50 626 GLY A O 1
ATOM 5145 N N . VAL A 1 627 ? -26.095 -48.987 -20.663 1.00 52.53 627 VAL A N 1
ATOM 5146 C CA . VAL A 1 627 ? -26.898 -49.869 -19.789 1.00 52.53 627 VAL A CA 1
ATOM 5147 C C . VAL A 1 627 ? -26.275 -49.983 -18.399 1.00 52.53 627 VAL A C 1
ATOM 5149 O O . VAL A 1 627 ? -27.009 -49.855 -17.429 1.00 52.53 627 VAL A O 1
ATOM 5152 N N . ARG A 1 628 ? -24.941 -50.098 -18.274 1.00 52.75 628 ARG A N 1
ATOM 5153 C CA . ARG A 1 628 ? -24.295 -50.022 -16.953 1.00 52.75 628 ARG A CA 1
ATOM 5154 C C . ARG A 1 628 ? -24.362 -48.630 -16.347 1.00 52.75 628 ARG A C 1
ATOM 5156 O O . ARG A 1 628 ? -24.542 -48.551 -15.152 1.00 52.75 628 ARG A O 1
ATOM 5163 N N . ALA A 1 629 ? -24.275 -47.563 -17.135 1.00 56.84 629 ALA A N 1
ATOM 5164 C CA . ALA A 1 629 ? -24.452 -46.190 -16.678 1.00 56.84 629 ALA A CA 1
ATOM 5165 C C . ALA A 1 629 ? -25.894 -45.979 -16.255 1.00 56.84 629 ALA A C 1
ATOM 5167 O O . ALA A 1 629 ? -26.086 -45.452 -15.184 1.00 56.84 629 ALA A O 1
ATOM 5168 N N . SER A 1 630 ? -26.887 -46.463 -17.008 1.00 56.94 630 SER A N 1
ATOM 5169 C CA . SER A 1 630 ? -28.301 -46.392 -16.627 1.00 56.94 630 SER A CA 1
ATOM 5170 C C . SER A 1 630 ? -28.618 -47.228 -15.387 1.00 56.94 630 SER A C 1
ATOM 5172 O O . SER A 1 630 ? -29.433 -46.800 -14.578 1.00 56.94 630 SER A O 1
ATOM 5174 N N . GLU A 1 631 ? -28.000 -48.397 -15.213 1.00 57.34 631 GLU A N 1
ATOM 5175 C CA . GLU A 1 631 ? -28.130 -49.206 -13.996 1.00 57.34 631 GLU A CA 1
ATOM 5176 C C . GLU A 1 631 ? -27.411 -48.537 -12.821 1.00 57.34 631 GLU A C 1
ATOM 5178 O O . GLU A 1 631 ? -28.025 -48.371 -11.778 1.00 57.34 631 GLU A O 1
ATOM 5183 N N . THR A 1 632 ? -26.188 -48.025 -13.001 1.00 64.81 632 THR A N 1
ATOM 5184 C CA . THR A 1 632 ? -25.479 -47.259 -11.962 1.00 64.81 632 THR A CA 1
ATOM 5185 C C . THR A 1 632 ? -26.119 -45.907 -11.690 1.00 64.81 632 THR A C 1
ATOM 5187 O O . THR A 1 632 ? -25.968 -45.388 -10.600 1.00 64.81 632 THR A O 1
ATOM 5190 N N . GLU A 1 633 ? -26.812 -45.314 -12.658 1.00 65.50 633 GLU A N 1
ATOM 5191 C CA . GLU A 1 633 ? -27.527 -44.047 -12.536 1.00 65.50 633 GLU A CA 1
ATOM 5192 C C . GLU A 1 633 ? -28.852 -44.292 -11.835 1.00 65.50 633 GLU A C 1
ATOM 5194 O O . GLU A 1 633 ? -29.181 -43.517 -10.960 1.00 65.50 633 GLU A O 1
ATOM 5199 N N . LYS A 1 634 ? -29.550 -45.405 -12.097 1.00 73.56 634 LYS A N 1
ATOM 5200 C CA . LYS A 1 634 ? -30.699 -45.842 -11.290 1.00 73.56 634 LYS A CA 1
ATOM 5201 C C . LYS A 1 634 ? -30.294 -46.228 -9.874 1.00 73.56 634 LYS A C 1
ATOM 5203 O O . LYS A 1 634 ? -30.984 -45.831 -8.951 1.00 73.56 634 LYS A O 1
ATOM 5208 N N . GLU A 1 635 ? -29.181 -46.932 -9.689 1.00 72.75 635 GLU A N 1
ATOM 5209 C CA . GLU A 1 635 ? -28.631 -47.234 -8.364 1.00 72.75 635 GLU A CA 1
ATOM 5210 C C . GLU A 1 635 ? -28.141 -45.961 -7.668 1.00 72.75 635 GLU A C 1
ATOM 5212 O O . GLU A 1 635 ? -28.350 -45.811 -6.473 1.00 72.75 635 GLU A O 1
ATOM 5217 N N . LEU A 1 636 ? -27.547 -45.003 -8.388 1.00 70.31 636 LEU A N 1
ATOM 5218 C CA . LEU A 1 636 ? -27.195 -43.689 -7.847 1.00 70.31 636 LEU A CA 1
ATOM 5219 C C . LEU A 1 636 ? -28.432 -42.858 -7.545 1.00 70.31 636 LEU A C 1
ATOM 5221 O O . LEU A 1 636 ? -28.403 -42.123 -6.573 1.00 70.31 636 LEU A O 1
ATOM 5225 N N . GLU A 1 637 ? -29.502 -42.960 -8.326 1.00 73.69 637 GLU A N 1
ATOM 5226 C CA . GLU A 1 637 ? -30.755 -42.251 -8.082 1.00 73.69 637 GLU A CA 1
ATOM 5227 C C . GLU A 1 637 ? -31.513 -42.890 -6.916 1.00 73.69 637 GLU A C 1
ATOM 5229 O O . GLU A 1 637 ? -32.075 -42.179 -6.093 1.00 73.69 637 GLU A O 1
ATOM 5234 N N . GLU A 1 638 ? -31.461 -44.215 -6.768 1.00 78.94 638 GLU A N 1
ATOM 5235 C CA . GLU A 1 638 ? -31.956 -44.944 -5.598 1.00 78.94 638 GLU A CA 1
ATOM 5236 C C . GLU A 1 638 ? -31.101 -44.659 -4.361 1.00 78.94 638 GLU A C 1
ATOM 5238 O O . GLU A 1 638 ? -31.664 -44.459 -3.292 1.00 78.94 638 GLU A O 1
ATOM 5243 N N . LEU A 1 639 ? -29.776 -44.545 -4.487 1.00 74.06 639 LEU A N 1
ATOM 5244 C CA . LEU A 1 639 ? -28.872 -44.145 -3.403 1.00 74.06 639 LEU A CA 1
ATOM 5245 C C . LEU A 1 639 ? -28.971 -42.655 -3.083 1.00 74.06 639 LEU A C 1
ATOM 5247 O O . LEU A 1 639 ? -28.779 -42.278 -1.934 1.00 74.06 639 LEU A O 1
ATOM 5251 N N . ARG A 1 640 ? -29.272 -41.795 -4.058 1.00 77.38 640 ARG A N 1
ATOM 5252 C CA . ARG A 1 640 ? -29.587 -40.377 -3.844 1.00 77.38 640 ARG A CA 1
ATOM 5253 C C . ARG A 1 640 ? -30.935 -40.243 -3.182 1.00 77.38 640 ARG A C 1
ATOM 5255 O O . ARG A 1 640 ? -31.042 -39.451 -2.268 1.00 77.38 640 ARG A O 1
ATOM 5262 N N . LYS A 1 641 ? -31.929 -41.035 -3.581 1.00 82.81 641 LYS A N 1
ATOM 5263 C CA . LYS A 1 641 ? -33.238 -41.075 -2.935 1.00 82.81 641 LYS A CA 1
ATOM 5264 C C . LYS A 1 641 ? -33.135 -41.636 -1.521 1.00 82.81 641 LYS A C 1
ATOM 5266 O O . LYS A 1 641 ? -33.693 -41.041 -0.620 1.00 82.81 641 LYS A O 1
ATOM 5271 N N . GLN A 1 642 ? -32.349 -42.689 -1.301 1.00 83.44 642 GLN A N 1
ATOM 5272 C CA . GLN A 1 642 ? -32.043 -43.202 0.035 1.00 83.44 642 GLN A CA 1
ATOM 5273 C C . GLN A 1 642 ? -31.212 -42.213 0.849 1.00 83.44 642 GLN A C 1
ATOM 5275 O O . GLN A 1 642 ? -31.465 -42.082 2.034 1.00 83.44 642 GLN A O 1
ATOM 5280 N N . ASN A 1 643 ? -30.257 -41.492 0.252 1.00 73.31 643 ASN A N 1
ATOM 5281 C CA . ASN A 1 643 ? -29.557 -40.408 0.942 1.00 73.31 643 ASN A CA 1
ATOM 5282 C C . ASN A 1 643 ? -30.493 -39.250 1.242 1.00 73.31 643 ASN A C 1
ATOM 5284 O O . ASN A 1 643 ? -30.371 -38.690 2.310 1.00 73.31 643 ASN A O 1
ATOM 5288 N N . LEU A 1 644 ? -31.438 -38.920 0.365 1.00 84.19 644 LEU A N 1
ATOM 5289 C CA . LEU A 1 644 ? -32.434 -37.887 0.611 1.00 84.19 644 LEU A CA 1
ATOM 5290 C C . LEU A 1 644 ? -33.402 -38.336 1.706 1.00 84.19 644 LEU A C 1
ATOM 5292 O O . LEU A 1 644 ? -33.754 -37.544 2.561 1.00 84.19 644 LEU A O 1
ATOM 5296 N N . ASP A 1 645 ? -33.802 -39.607 1.722 1.00 83.00 645 ASP A N 1
ATOM 5297 C CA . ASP A 1 645 ? -34.644 -40.196 2.760 1.00 83.00 645 ASP A CA 1
ATOM 5298 C C . ASP A 1 645 ? -33.886 -40.270 4.092 1.00 83.00 645 ASP A C 1
ATOM 5300 O O . ASP A 1 645 ? -34.451 -39.914 5.116 1.00 83.00 645 ASP A O 1
ATOM 5304 N N . LEU A 1 646 ? -32.596 -40.626 4.087 1.00 79.12 646 LEU A N 1
ATOM 5305 C CA . LEU A 1 646 ? -31.717 -40.606 5.261 1.00 79.12 646 LEU A CA 1
ATOM 5306 C C . LEU A 1 646 ? -31.371 -39.184 5.697 1.00 79.12 646 LEU A C 1
ATOM 5308 O O . LEU A 1 646 ? -31.245 -38.944 6.886 1.00 79.12 646 LEU A O 1
ATOM 5312 N N . GLU A 1 647 ? -31.228 -38.228 4.787 1.00 75.38 647 GLU A N 1
ATOM 5313 C CA . GLU A 1 647 ? -31.044 -36.809 5.088 1.00 75.38 647 GLU A CA 1
ATOM 5314 C C . GLU A 1 647 ? -32.338 -36.211 5.615 1.00 75.38 647 GLU A C 1
ATOM 5316 O O . GLU A 1 647 ? -32.273 -35.412 6.536 1.00 75.38 647 GLU A O 1
ATOM 5321 N N . ASN A 1 648 ? -33.499 -36.637 5.117 1.00 81.69 648 ASN A N 1
ATOM 5322 C CA . ASN A 1 648 ? -34.812 -36.291 5.647 1.00 81.69 648 ASN A CA 1
ATOM 5323 C C . ASN A 1 648 ? -35.053 -36.964 6.996 1.00 81.69 648 ASN A C 1
ATOM 5325 O O . ASN A 1 648 ? -35.670 -36.358 7.859 1.00 81.69 648 ASN A O 1
ATOM 5329 N N . GLU A 1 649 ? -34.549 -38.176 7.220 1.00 80.19 649 GLU A N 1
ATOM 5330 C CA . GLU A 1 649 ? -34.634 -38.885 8.496 1.00 80.19 649 GLU A CA 1
ATOM 5331 C C . GLU A 1 649 ? -33.626 -38.313 9.499 1.00 80.19 649 GLU A C 1
ATOM 5333 O O . GLU A 1 649 ? -33.963 -38.143 10.661 1.00 80.19 649 GLU A O 1
ATOM 5338 N N . ILE A 1 650 ? -32.435 -37.893 9.060 1.00 71.25 650 ILE A N 1
ATOM 5339 C CA . ILE A 1 650 ? -31.459 -37.123 9.843 1.00 71.25 650 ILE A CA 1
ATOM 5340 C C . ILE A 1 650 ? -31.995 -35.722 10.104 1.00 71.25 650 ILE A C 1
ATOM 5342 O O . ILE A 1 650 ? -31.815 -35.229 11.207 1.00 71.25 650 ILE A O 1
ATOM 5346 N N . ALA A 1 651 ? -32.658 -35.078 9.148 1.00 76.06 651 ALA A N 1
ATOM 5347 C CA . ALA A 1 651 ? -33.301 -33.784 9.324 1.00 76.06 651 ALA A CA 1
ATOM 5348 C C . ALA A 1 651 ? -34.486 -33.922 10.269 1.00 76.06 651 ALA A C 1
ATOM 5350 O O . ALA A 1 651 ? -34.593 -33.108 11.167 1.00 76.06 651 ALA A O 1
ATOM 5351 N N . HIS A 1 652 ? -35.282 -34.988 10.156 1.00 74.62 652 HIS A N 1
ATOM 5352 C CA . HIS A 1 652 ? -36.374 -35.332 11.060 1.00 74.62 652 HIS A CA 1
ATOM 5353 C C . HIS A 1 652 ? -35.848 -35.631 12.468 1.00 74.62 652 HIS A C 1
ATOM 5355 O O . HIS A 1 652 ? -36.359 -35.077 13.435 1.00 74.62 652 HIS A O 1
ATOM 5361 N N . MET A 1 653 ? -34.777 -36.418 12.597 1.00 69.12 653 MET A N 1
ATOM 5362 C CA . MET A 1 653 ? -34.076 -36.714 13.852 1.00 69.12 653 MET A CA 1
ATOM 5363 C C . MET A 1 653 ? -33.384 -35.476 14.423 1.00 69.12 653 MET A C 1
ATOM 5365 O O . MET A 1 653 ? -33.339 -35.318 15.637 1.00 69.12 653 MET A O 1
ATOM 5369 N N . ARG A 1 654 ? -32.880 -34.570 13.578 1.00 70.19 654 ARG A N 1
ATOM 5370 C CA . ARG A 1 654 ? -32.329 -33.272 13.979 1.00 70.19 654 ARG A CA 1
ATOM 5371 C C . ARG A 1 654 ? -33.426 -32.311 14.377 1.00 70.19 654 ARG A C 1
ATOM 5373 O O . ARG A 1 654 ? -33.218 -31.621 15.355 1.00 70.19 654 ARG A O 1
ATOM 5380 N N . THR A 1 655 ? -34.586 -32.296 13.727 1.00 64.56 655 THR A N 1
ATOM 5381 C CA . THR A 1 655 ? -35.758 -31.562 14.209 1.00 64.56 655 THR A CA 1
ATOM 5382 C C . THR A 1 655 ? -36.284 -32.181 15.486 1.00 64.56 655 THR A C 1
ATOM 5384 O O . THR A 1 655 ? -36.631 -31.415 16.358 1.00 64.56 655 THR A O 1
ATOM 5387 N N . GLN A 1 656 ? -36.254 -33.507 15.672 1.00 57.41 656 GLN A N 1
ATOM 5388 C CA . GLN A 1 656 ? -36.599 -34.168 16.938 1.00 57.41 656 GLN A CA 1
ATOM 5389 C C . GLN A 1 656 ? -35.562 -33.912 18.045 1.00 57.41 656 GLN A C 1
ATOM 5391 O O . GLN A 1 656 ? -35.934 -33.806 19.208 1.00 57.41 656 GLN A O 1
ATOM 5396 N N . GLN A 1 657 ? -34.275 -33.767 17.708 1.00 55.38 657 GLN A N 1
ATOM 5397 C CA . GLN A 1 657 ? -33.215 -33.334 18.633 1.00 55.38 657 GLN A CA 1
ATOM 5398 C C . GLN A 1 657 ? -33.198 -31.815 18.860 1.00 55.38 657 GLN A C 1
ATOM 5400 O O . GLN A 1 657 ? -32.674 -31.366 19.878 1.00 55.38 657 GLN A O 1
ATOM 5405 N N . ALA A 1 658 ? -33.748 -31.043 17.923 1.00 50.62 658 ALA A N 1
ATOM 5406 C CA . ALA A 1 658 ? -33.931 -29.596 17.982 1.00 50.62 658 ALA A CA 1
ATOM 5407 C C . ALA A 1 658 ? -35.336 -29.204 18.451 1.00 50.62 658 ALA A C 1
ATOM 5409 O O . ALA A 1 658 ? -35.602 -28.011 18.581 1.00 50.62 658 ALA A O 1
ATOM 5410 N N . ILE A 1 659 ? -36.205 -30.175 18.775 1.00 51.84 659 ILE A N 1
ATOM 5411 C CA . ILE A 1 659 ? -37.299 -29.943 19.709 1.00 51.84 659 ILE A CA 1
ATOM 5412 C C . ILE A 1 659 ? -36.583 -29.446 20.965 1.00 51.84 659 ILE A C 1
ATOM 5414 O O . ILE A 1 659 ? -35.750 -30.182 21.511 1.00 51.84 659 ILE A O 1
ATOM 5418 N N . PRO A 1 660 ? -36.817 -28.193 21.391 1.00 54.38 660 PRO A N 1
ATOM 5419 C CA . PRO A 1 660 ? -36.188 -27.666 22.585 1.00 54.38 660 PRO A CA 1
ATOM 5420 C C . PRO A 1 660 ? -36.381 -28.679 23.706 1.00 54.38 660 PRO A C 1
ATOM 5422 O O . PRO A 1 660 ? -37.442 -29.305 23.789 1.00 54.38 660 PRO A O 1
ATOM 5425 N N . ARG A 1 661 ? -35.389 -28.840 24.591 1.00 55.41 661 ARG A N 1
ATOM 5426 C CA . ARG A 1 661 ? -35.580 -29.645 25.808 1.00 55.41 661 ARG A CA 1
ATOM 5427 C C . ARG A 1 661 ? -36.905 -29.285 26.488 1.00 55.41 661 ARG A C 1
ATOM 5429 O O . ARG A 1 661 ? -37.536 -30.186 27.010 1.00 55.41 661 ARG A O 1
ATOM 5436 N N . ASP A 1 662 ? -37.365 -28.045 26.341 1.00 58.03 662 ASP A N 1
ATOM 5437 C CA . ASP A 1 662 ? -38.662 -27.533 26.775 1.00 58.03 662 ASP A CA 1
ATOM 5438 C C . ASP A 1 662 ? -39.894 -28.216 26.167 1.00 58.03 662 ASP A C 1
ATOM 5440 O O . ASP A 1 662 ? -40.834 -28.403 26.913 1.00 58.03 662 ASP A O 1
ATOM 5444 N N . SER A 1 663 ? -39.939 -28.673 24.909 1.00 60.28 663 SER A N 1
ATOM 5445 C CA . SER A 1 663 ? -41.145 -29.350 24.379 1.00 60.28 663 SER A CA 1
ATOM 5446 C C . SER A 1 663 ? -41.220 -30.830 24.776 1.00 60.28 663 SER A C 1
ATOM 5448 O O . SER A 1 663 ? -42.306 -31.331 25.060 1.00 60.28 663 SER A O 1
ATOM 5450 N N . VAL A 1 664 ? -40.082 -31.522 24.909 1.00 63.81 664 VAL A N 1
ATOM 5451 C CA . VAL A 1 664 ? -40.039 -32.863 25.528 1.00 63.81 664 VAL A CA 1
ATOM 5452 C C . VAL A 1 664 ? -40.268 -32.762 27.039 1.00 63.81 664 VAL A C 1
ATOM 5454 O O . VAL A 1 664 ? -40.905 -33.634 27.624 1.00 63.81 664 VAL A O 1
ATOM 5457 N N . VAL A 1 665 ? -39.794 -31.691 27.682 1.00 68.31 665 VAL A N 1
ATOM 5458 C CA . VAL A 1 665 ? -40.082 -31.362 29.085 1.00 68.31 665 VAL A CA 1
ATOM 5459 C C . VAL A 1 665 ? -41.536 -30.927 29.259 1.00 68.31 665 VAL A C 1
ATOM 5461 O O . VAL A 1 665 ? -42.122 -31.298 30.264 1.00 68.31 665 VAL A O 1
ATOM 5464 N N . GLU A 1 666 ? -42.162 -30.257 28.292 1.00 69.75 666 GLU A N 1
ATOM 5465 C CA . GLU A 1 666 ? -43.593 -29.934 28.270 1.00 69.75 666 GLU A CA 1
ATOM 5466 C C . GLU A 1 666 ? -44.430 -31.186 28.034 1.00 69.75 666 GLU A C 1
ATOM 5468 O O . GLU A 1 666 ? -45.379 -31.396 28.774 1.00 69.75 666 GLU A O 1
ATOM 5473 N N . GLU A 1 667 ? -44.078 -32.078 27.103 1.00 74.38 667 GLU A N 1
ATOM 5474 C CA . GLU A 1 667 ? -44.747 -33.378 26.952 1.00 74.38 667 GLU A CA 1
ATOM 5475 C C . GLU A 1 667 ? -44.564 -34.251 28.198 1.00 74.38 667 GLU A C 1
ATOM 5477 O O . GLU A 1 667 ? -45.515 -34.889 28.650 1.00 74.38 667 GLU A O 1
ATOM 5482 N N . LEU A 1 668 ? -43.374 -34.253 28.810 1.00 74.62 668 LEU A N 1
ATOM 5483 C CA . LEU A 1 668 ? -43.133 -34.908 30.095 1.00 74.62 668 LEU A CA 1
ATOM 5484 C C . LEU A 1 668 ? -43.863 -34.205 31.237 1.00 74.62 668 LEU A C 1
ATOM 5486 O O . LEU A 1 668 ? -44.289 -34.905 32.147 1.00 74.62 668 LEU A O 1
ATOM 5490 N N . HIS A 1 669 ? -44.061 -32.887 31.198 1.00 72.88 669 HIS A N 1
ATOM 5491 C CA . HIS A 1 669 ? -44.856 -32.128 32.164 1.00 72.88 669 HIS A CA 1
ATOM 5492 C C . HIS A 1 669 ? -46.345 -32.374 31.973 1.00 72.88 669 HIS A C 1
ATOM 5494 O O . HIS A 1 669 ? -47.018 -32.567 32.972 1.00 72.88 669 HIS A O 1
ATOM 5500 N N . PHE A 1 670 ? -46.859 -32.469 30.748 1.00 78.12 670 PHE A N 1
ATOM 5501 C CA . PHE A 1 670 ? -48.230 -32.876 30.446 1.00 78.12 670 PHE A CA 1
ATOM 5502 C C . PHE A 1 670 ? -48.456 -34.330 30.846 1.00 78.12 670 PHE A C 1
ATOM 5504 O O . PHE A 1 670 ? -49.494 -34.661 31.412 1.00 78.12 670 PHE A O 1
ATOM 5511 N N . LYS A 1 671 ? -47.468 -35.206 30.642 1.00 82.06 671 LYS A N 1
ATOM 5512 C CA . LYS A 1 671 ? -47.517 -36.601 31.092 1.00 82.06 671 LYS A CA 1
ATOM 5513 C C . LYS A 1 671 ? -47.380 -36.712 32.611 1.00 82.06 671 LYS A C 1
ATOM 5515 O O . LYS A 1 671 ? -48.072 -37.533 33.202 1.00 82.06 671 LYS A O 1
ATOM 5520 N N . ASN A 1 672 ? -46.570 -35.871 33.260 1.00 73.69 672 ASN A N 1
ATOM 5521 C CA . ASN A 1 672 ? -46.484 -35.776 34.722 1.00 73.69 672 ASN A CA 1
ATOM 5522 C C . ASN A 1 672 ? -47.752 -35.177 35.318 1.00 73.69 672 ASN A C 1
ATOM 5524 O O . ASN A 1 672 ? -48.218 -35.691 36.321 1.00 73.69 672 ASN A O 1
ATOM 5528 N N . GLN A 1 673 ? -48.341 -34.156 34.698 1.00 82.12 673 GLN A N 1
ATOM 5529 C CA . GLN A 1 673 ? -49.623 -33.575 35.088 1.00 82.12 673 GLN A CA 1
ATOM 5530 C C . GLN A 1 673 ? -50.738 -34.593 34.905 1.00 82.12 673 GLN A C 1
ATOM 5532 O O . GLN A 1 673 ? -51.528 -34.774 35.817 1.00 82.12 673 GLN A O 1
ATOM 5537 N N . TYR A 1 674 ? -50.757 -35.339 33.802 1.00 83.88 674 TYR A N 1
ATOM 5538 C CA . TYR A 1 674 ? -51.710 -36.424 33.583 1.00 83.88 674 TYR A CA 1
ATOM 5539 C C . TYR A 1 674 ? -51.525 -37.563 34.598 1.00 83.88 674 TYR A C 1
ATOM 5541 O O . TYR A 1 674 ? -52.500 -38.086 35.135 1.00 83.88 674 TYR A O 1
ATOM 5549 N N . LEU A 1 675 ? -50.284 -37.949 34.914 1.00 79.56 675 LEU A N 1
ATOM 5550 C CA . LEU A 1 675 ? -49.990 -38.953 35.941 1.00 79.56 675 LEU A CA 1
ATOM 5551 C C . LEU A 1 675 ? -50.282 -38.439 37.356 1.00 79.56 675 LEU A C 1
ATOM 5553 O O . LEU A 1 675 ? -50.766 -39.220 38.170 1.00 79.56 675 LEU A O 1
ATOM 5557 N N . GLN A 1 676 ? -50.066 -37.153 37.641 1.00 74.88 676 GLN A N 1
ATOM 5558 C CA . GLN A 1 676 ? -50.445 -36.475 38.885 1.00 74.88 676 GLN A CA 1
ATOM 5559 C C . GLN A 1 676 ? -51.959 -36.339 39.001 1.00 74.88 676 GLN A C 1
ATOM 5561 O O . GLN A 1 676 ? -52.495 -36.591 40.070 1.00 74.88 676 GLN A O 1
ATOM 5566 N N . GLU A 1 677 ? -52.676 -36.020 37.927 1.00 80.31 677 GLU A N 1
ATOM 5567 C CA . GLU A 1 677 ? -54.138 -36.011 37.878 1.00 80.31 677 GLU A CA 1
ATOM 5568 C C . GLU A 1 677 ? -54.698 -37.417 38.038 1.00 80.31 677 GLU A C 1
ATOM 5570 O O . GLU A 1 677 ? -55.696 -37.586 38.730 1.00 80.31 677 GLU A O 1
ATOM 5575 N N . LYS A 1 678 ? -54.044 -38.439 37.477 1.00 81.69 678 LYS A N 1
ATOM 5576 C CA . LYS A 1 678 ? -54.410 -39.846 37.667 1.00 81.69 678 LYS A CA 1
ATOM 5577 C C . LYS A 1 678 ? -54.097 -40.323 39.086 1.00 81.69 678 LYS A C 1
ATOM 5579 O O . LYS A 1 678 ? -54.915 -41.028 39.667 1.00 81.69 678 LYS A O 1
ATOM 5584 N N . LEU A 1 679 ? -52.986 -39.888 39.685 1.00 74.75 679 LEU A N 1
ATOM 5585 C CA . LEU A 1 679 ? -52.660 -40.102 41.100 1.00 74.75 679 LEU A CA 1
ATOM 5586 C C . LEU A 1 679 ? -53.647 -39.381 42.011 1.00 74.75 679 LEU A C 1
ATOM 5588 O O . LEU A 1 679 ? -54.124 -39.982 42.961 1.00 74.75 679 LEU A O 1
ATOM 5592 N N . HIS A 1 680 ? -54.021 -38.143 41.700 1.00 73.12 680 HIS A N 1
ATOM 5593 C CA . HIS A 1 680 ? -55.036 -37.387 42.422 1.00 73.12 680 HIS A CA 1
ATOM 5594 C C . HIS A 1 680 ? -56.435 -37.953 42.199 1.00 73.12 680 HIS A C 1
ATOM 5596 O O . HIS A 1 680 ? -57.240 -37.910 43.119 1.00 73.12 680 HIS A O 1
ATOM 5602 N N . ALA A 1 681 ? -56.743 -38.518 41.033 1.00 73.31 681 ALA A N 1
ATOM 5603 C CA . ALA A 1 681 ? -57.991 -39.221 40.766 1.00 73.31 681 ALA A CA 1
ATOM 5604 C C . ALA A 1 681 ? -58.047 -40.535 41.546 1.00 73.31 681 ALA A C 1
ATOM 5606 O O . ALA A 1 681 ? -59.057 -40.787 42.189 1.00 73.31 681 ALA A O 1
ATOM 5607 N N . LEU A 1 682 ? -56.957 -41.310 41.584 1.00 69.69 682 LEU A N 1
ATOM 5608 C CA . LEU A 1 682 ? -56.817 -42.518 42.403 1.00 69.69 682 LEU A CA 1
ATOM 5609 C C . LEU A 1 682 ? -56.807 -42.193 43.902 1.00 69.69 682 LEU A C 1
ATOM 5611 O O . LEU A 1 682 ? -57.412 -42.910 44.685 1.00 69.69 682 LEU A O 1
ATOM 5615 N N . GLN A 1 683 ? -56.195 -41.086 44.319 1.00 66.25 683 GLN A N 1
ATOM 5616 C CA . GLN A 1 683 ? -56.198 -40.599 45.698 1.00 66.25 683 GLN A CA 1
ATOM 5617 C C . GLN A 1 683 ? -57.570 -40.037 46.079 1.00 66.25 683 GLN A C 1
ATOM 5619 O O . GLN A 1 683 ? -58.004 -40.246 47.207 1.00 66.25 683 GLN A O 1
ATOM 5624 N N . ARG A 1 684 ? -58.298 -39.408 45.143 1.00 67.19 684 ARG A N 1
ATOM 5625 C CA . ARG A 1 684 ? -59.728 -39.081 45.268 1.00 67.19 684 ARG A CA 1
ATOM 5626 C C . ARG A 1 684 ? -60.577 -40.341 45.324 1.00 67.19 684 ARG A C 1
ATOM 5628 O O . ARG A 1 684 ? -61.527 -40.357 46.080 1.00 67.19 684 ARG A O 1
ATOM 5635 N N . GLN A 1 685 ? -60.240 -41.402 44.599 1.00 60.72 685 GLN A N 1
ATOM 5636 C CA . GLN A 1 685 ? -60.947 -42.685 44.652 1.00 60.72 685 GLN A CA 1
ATOM 5637 C C . GLN A 1 685 ? -60.721 -43.377 46.001 1.00 60.72 685 GLN A C 1
ATOM 5639 O O . GLN A 1 685 ? -61.684 -43.786 46.636 1.00 60.72 685 GLN A O 1
ATOM 5644 N N . ARG A 1 686 ? -59.480 -43.363 46.503 1.00 49.78 686 ARG A N 1
ATOM 5645 C CA . ARG A 1 686 ? -59.085 -43.903 47.811 1.00 49.78 686 ARG A CA 1
ATOM 5646 C C . ARG A 1 686 ? -59.663 -43.095 48.975 1.00 49.78 686 ARG A C 1
ATOM 5648 O O . ARG A 1 686 ? -60.098 -43.676 49.960 1.00 49.78 686 ARG A O 1
ATOM 5655 N N . SER A 1 687 ? -59.724 -41.765 48.847 1.00 52.47 687 SER A N 1
ATOM 5656 C CA . SER A 1 687 ? -60.378 -40.878 49.826 1.00 52.47 687 SER A CA 1
ATOM 5657 C C . SER A 1 687 ? -61.906 -40.914 49.734 1.00 52.47 687 SER A C 1
ATOM 5659 O O . SER A 1 687 ? -62.574 -40.775 50.754 1.00 52.47 687 SER A O 1
ATOM 5661 N N . ARG A 1 688 ? -62.481 -41.200 48.560 1.00 46.75 688 ARG A N 1
ATOM 5662 C CA . ARG A 1 688 ? -63.922 -41.455 48.382 1.00 46.75 688 ARG A CA 1
ATOM 5663 C C . ARG A 1 688 ? -64.320 -42.840 48.903 1.00 46.75 688 ARG A C 1
ATOM 5665 O O . ARG A 1 688 ? -65.397 -42.959 49.468 1.00 46.75 688 ARG A O 1
ATOM 5672 N N . GLU A 1 689 ? -63.422 -43.827 48.856 1.00 43.22 689 GLU A N 1
ATOM 5673 C CA . GLU A 1 689 ? -63.548 -45.102 49.585 1.00 43.22 689 GLU A CA 1
ATOM 5674 C C . GLU A 1 689 ? -63.413 -44.930 51.106 1.00 43.22 689 GLU A C 1
ATOM 5676 O O . GLU A 1 689 ? -63.999 -45.705 51.857 1.00 43.22 689 GLU A O 1
ATOM 5681 N N . THR A 1 690 ? -62.724 -43.884 51.589 1.00 42.09 690 THR A N 1
ATOM 5682 C CA . THR A 1 690 ? -62.655 -43.585 53.035 1.00 42.09 690 THR A CA 1
ATOM 5683 C C . THR A 1 690 ? -63.903 -42.862 53.561 1.00 42.09 690 THR A C 1
ATOM 5685 O O . THR A 1 690 ? -64.121 -42.820 54.769 1.00 42.09 690 THR A O 1
ATOM 5688 N N . TYR A 1 691 ? -64.751 -42.322 52.678 1.00 40.56 691 TYR A N 1
ATOM 5689 C CA . TYR A 1 691 ? -65.931 -41.534 53.046 1.00 40.56 691 TYR A CA 1
ATOM 5690 C C . TYR A 1 691 ? -67.198 -41.987 52.304 1.00 40.56 691 TYR A C 1
ATOM 5692 O O . TYR A 1 691 ? -67.935 -41.178 51.744 1.00 40.56 691 TYR A O 1
ATOM 5700 N N . SER A 1 692 ? -67.514 -43.284 52.354 1.00 39.09 692 SER A N 1
ATOM 5701 C CA . SER A 1 692 ? -68.898 -43.735 52.170 1.00 39.09 692 SER A CA 1
ATOM 5702 C C . SER A 1 692 ? -69.225 -45.022 52.936 1.00 39.09 692 SER A C 1
ATOM 5704 O O . SER A 1 692 ? -69.203 -46.116 52.386 1.00 39.09 692 SER A O 1
ATOM 5706 N N . ARG A 1 693 ? -69.696 -44.784 54.169 1.00 33.84 693 ARG A N 1
ATOM 5707 C CA . ARG A 1 693 ? -70.839 -45.432 54.846 1.00 33.84 693 ARG A CA 1
ATOM 5708 C C . ARG A 1 693 ? -70.562 -46.675 55.737 1.00 33.84 693 ARG A C 1
ATOM 5710 O O . ARG A 1 693 ? -69.762 -47.526 55.374 1.00 33.84 693 ARG A O 1
ATOM 5717 N N . PRO A 1 694 ? -71.206 -46.759 56.931 1.00 41.75 694 PRO A N 1
ATOM 5718 C CA . PRO A 1 694 ? -70.741 -47.556 58.064 1.00 41.75 694 PRO A CA 1
ATOM 5719 C C . PRO A 1 694 ? -71.357 -48.960 58.167 1.00 41.75 694 PRO A C 1
ATOM 5721 O O . PRO A 1 694 ? -72.467 -49.204 57.699 1.00 41.75 694 PRO A O 1
ATOM 5724 N N . LEU A 1 695 ? -70.603 -49.823 58.861 1.00 41.72 695 LEU A N 1
ATOM 5725 C CA . LEU A 1 695 ? -70.984 -51.011 59.640 1.00 41.72 695 LEU A CA 1
ATOM 5726 C C . LEU A 1 695 ? -72.362 -51.626 59.348 1.00 41.72 695 LEU A C 1
ATOM 5728 O O . LEU A 1 695 ? -73.369 -51.184 59.892 1.00 41.72 695 LEU A O 1
ATOM 5732 N N . THR A 1 696 ? -72.362 -52.768 58.656 1.00 31.73 696 THR A N 1
ATOM 5733 C CA . THR A 1 696 ? -73.257 -53.888 58.988 1.00 31.73 696 THR A CA 1
ATOM 5734 C C . THR A 1 696 ? -72.538 -55.216 58.744 1.00 31.73 696 THR A C 1
ATOM 5736 O O . THR A 1 696 ? -71.959 -55.410 57.686 1.00 31.73 696 THR A O 1
ATOM 5739 N N . SER A 1 697 ? -72.604 -56.096 59.754 1.00 37.03 697 SER A N 1
ATOM 5740 C CA . SER A 1 697 ? -72.454 -57.561 59.695 1.00 37.03 697 SER A CA 1
ATOM 5741 C C . SER A 1 697 ? -71.176 -58.092 59.027 1.00 37.03 697 SER A C 1
ATOM 5743 O O . SER A 1 697 ? -71.066 -58.148 57.814 1.00 37.03 697 SER A O 1
ATOM 5745 N N . GLY A 1 698 ? -70.164 -58.518 59.781 1.00 47.66 698 GLY A N 1
ATOM 5746 C CA . GLY A 1 698 ? -70.215 -59.821 60.442 1.00 47.66 698 GLY A CA 1
ATOM 5747 C C . GLY A 1 698 ? -69.664 -60.899 59.500 1.00 47.66 698 GLY A C 1
ATOM 5748 O O . GLY A 1 698 ? -70.288 -61.176 58.484 1.00 47.66 698 GLY A O 1
ATOM 5749 N N . ILE A 1 699 ? -68.546 -61.523 59.906 1.00 50.59 699 ILE A N 1
ATOM 5750 C CA . ILE A 1 699 ? -67.854 -62.688 59.304 1.00 50.59 699 ILE A CA 1
ATOM 5751 C C . ILE A 1 699 ? -66.692 -62.322 58.357 1.00 50.59 699 ILE A C 1
ATOM 5753 O O . ILE A 1 699 ? -66.875 -62.048 57.178 1.00 50.59 699 ILE A O 1
ATOM 5757 N N . GLY A 1 700 ? -65.466 -62.374 58.895 1.00 48.22 700 GLY A N 1
ATOM 5758 C CA . GLY A 1 700 ? -64.215 -62.257 58.130 1.00 48.22 700 GLY A CA 1
ATOM 5759 C C . GLY A 1 700 ? -62.984 -61.919 58.982 1.00 48.22 700 GLY A C 1
ATOM 5760 O O . GLY A 1 700 ? -62.163 -61.112 58.572 1.00 48.22 700 GLY A O 1
ATOM 5761 N N . SER A 1 701 ? -62.882 -62.453 60.205 1.00 55.38 701 SER A N 1
ATOM 5762 C CA . SER A 1 701 ? -61.926 -61.966 61.218 1.00 55.38 701 SER A CA 1
ATOM 5763 C C . SER A 1 701 ? -60.492 -62.508 61.099 1.00 55.38 701 SER A C 1
ATOM 5765 O O . SER A 1 701 ? -59.628 -62.003 61.807 1.00 55.38 701 SER A O 1
ATOM 5767 N N . ASP A 1 702 ? -60.208 -63.501 60.251 1.00 49.59 702 ASP A N 1
ATOM 5768 C CA . ASP A 1 702 ? -58.905 -64.198 60.290 1.00 49.59 702 ASP A CA 1
ATOM 5769 C C . ASP A 1 702 ? -57.945 -63.777 59.153 1.00 49.59 702 ASP A C 1
ATOM 5771 O O . ASP A 1 702 ? -56.748 -63.594 59.373 1.00 49.59 702 ASP A O 1
ATOM 5775 N N . ASP A 1 703 ? -58.461 -63.482 57.953 1.00 53.31 703 ASP A N 1
ATOM 5776 C CA . ASP A 1 703 ? -57.636 -63.092 56.792 1.00 53.31 703 ASP A CA 1
ATOM 5777 C C . ASP A 1 703 ? -57.168 -61.628 56.809 1.00 53.31 703 ASP A C 1
ATOM 5779 O O . ASP A 1 703 ? -56.182 -61.276 56.153 1.00 53.31 703 ASP A O 1
ATOM 5783 N N . GLN A 1 704 ? -57.870 -60.755 57.535 1.00 57.47 704 GLN A N 1
ATOM 5784 C CA . GLN A 1 704 ? -57.518 -59.336 57.632 1.00 57.47 704 GLN A CA 1
ATOM 5785 C C . GLN A 1 704 ? -56.451 -59.097 58.711 1.00 57.47 704 GLN A C 1
ATOM 5787 O O . GLN A 1 704 ? -55.504 -58.353 58.469 1.00 57.47 704 GLN A O 1
ATOM 5792 N N . TYR A 1 705 ? -56.521 -59.832 59.829 1.00 61.50 705 TYR A N 1
ATOM 5793 C CA . TYR A 1 705 ? -55.479 -59.832 60.861 1.00 61.50 705 TYR A CA 1
ATOM 5794 C C . TYR A 1 705 ? -54.173 -60.464 60.351 1.00 61.50 705 TYR A C 1
ATOM 5796 O O . TYR A 1 705 ? -53.094 -59.930 60.602 1.00 61.50 705 TYR A O 1
ATOM 5804 N N . ARG A 1 706 ? -54.250 -61.542 59.550 1.00 63.09 706 ARG A N 1
ATOM 5805 C CA . ARG A 1 706 ? -53.068 -62.129 58.889 1.00 63.09 706 ARG A CA 1
ATOM 5806 C C . ARG A 1 706 ? -52.377 -61.154 57.939 1.00 63.09 706 ARG A C 1
ATOM 5808 O O . ARG A 1 706 ? -51.161 -61.003 58.017 1.00 63.09 706 ARG A O 1
ATOM 5815 N N . ARG A 1 707 ? -53.139 -60.452 57.092 1.00 67.75 707 ARG A N 1
ATOM 5816 C CA . ARG A 1 707 ? -52.582 -59.457 56.160 1.00 67.75 707 ARG A CA 1
ATOM 5817 C C . ARG A 1 707 ? -51.982 -58.245 56.873 1.00 67.75 707 ARG A C 1
ATOM 5819 O O . ARG A 1 707 ? -50.926 -57.775 56.459 1.00 67.75 707 ARG A O 1
ATOM 5826 N N . GLU A 1 708 ? -52.591 -57.766 57.958 1.00 67.44 708 GLU A N 1
ATOM 5827 C CA . GLU A 1 708 ? -51.991 -56.707 58.785 1.00 67.44 708 GLU A CA 1
ATOM 5828 C C . GLU A 1 708 ? -50.721 -57.181 59.507 1.00 67.44 708 GLU A C 1
ATOM 5830 O O . GLU A 1 708 ? -49.739 -56.440 59.584 1.00 67.44 708 GLU A O 1
ATOM 5835 N N . GLN A 1 709 ? -50.683 -58.433 59.973 1.00 70.81 709 GLN A N 1
ATOM 5836 C CA . GLN A 1 709 ? -49.503 -59.007 60.621 1.00 70.81 709 GLN A CA 1
ATOM 5837 C C . GLN A 1 709 ? -48.345 -59.251 59.634 1.00 70.81 709 GLN A C 1
ATOM 5839 O O . GLN A 1 709 ? -47.181 -59.051 59.988 1.00 70.81 709 GLN A O 1
ATOM 5844 N N . GLU A 1 710 ? -48.640 -59.655 58.398 1.00 73.56 710 GLU A N 1
ATOM 5845 C CA . GLU A 1 710 ? -47.655 -59.785 57.316 1.00 73.56 710 GLU A CA 1
ATOM 5846 C C . GLU A 1 710 ? -47.123 -58.418 56.870 1.00 73.56 710 GLU A C 1
ATOM 5848 O O . GLU A 1 710 ? -45.907 -58.250 56.767 1.00 73.56 710 GLU A O 1
ATOM 5853 N N . ALA A 1 711 ? -47.994 -57.412 56.738 1.00 72.88 711 ALA A N 1
ATOM 5854 C CA . ALA A 1 711 ? -47.584 -56.042 56.434 1.00 72.88 711 ALA A CA 1
ATOM 5855 C C . ALA A 1 711 ? -46.684 -55.447 57.533 1.00 72.88 711 ALA A C 1
ATOM 5857 O O . ALA A 1 711 ? -45.703 -54.772 57.226 1.00 72.88 711 ALA A O 1
ATOM 5858 N N . LEU A 1 712 ? -46.958 -55.732 58.812 1.00 75.88 712 LEU A N 1
ATOM 5859 C CA . LEU A 1 712 ? -46.095 -55.319 59.926 1.00 75.88 712 LEU A CA 1
ATOM 5860 C C . LEU A 1 712 ? -44.725 -56.010 59.895 1.00 75.88 712 LEU A C 1
ATOM 5862 O O . LEU A 1 712 ? -43.709 -55.354 60.127 1.00 75.88 712 LEU A O 1
ATOM 5866 N N . LYS A 1 713 ? -44.668 -57.310 59.575 1.00 82.19 713 LYS A N 1
ATOM 5867 C CA . LYS A 1 713 ? -43.396 -58.042 59.422 1.00 82.19 713 LYS A CA 1
ATOM 5868 C C . LYS A 1 713 ? -42.572 -57.516 58.253 1.00 82.19 713 LYS A C 1
ATOM 5870 O O . LYS A 1 713 ? -41.356 -57.377 58.377 1.00 82.19 713 LYS A O 1
ATOM 5875 N N . GLU A 1 714 ? -43.221 -57.203 57.139 1.00 80.38 714 GLU A N 1
ATOM 5876 C CA . GLU A 1 714 ? -42.551 -56.634 55.975 1.00 80.38 714 GLU A CA 1
ATOM 5877 C C . GLU A 1 714 ? -42.059 -55.208 56.248 1.00 80.38 714 GLU A C 1
ATOM 5879 O O . GLU A 1 714 ? -40.938 -54.871 55.878 1.00 80.38 714 GLU A O 1
ATOM 5884 N N . ASN A 1 715 ? -42.818 -54.409 57.001 1.00 77.38 715 ASN A N 1
ATOM 5885 C CA . ASN A 1 715 ? -42.390 -53.080 57.438 1.00 77.38 715 ASN A CA 1
ATOM 5886 C C . ASN A 1 715 ? -41.175 -53.149 58.382 1.00 77.38 715 ASN A C 1
ATOM 5888 O O . ASN A 1 715 ? -40.211 -52.408 58.207 1.00 77.38 715 ASN A O 1
ATOM 5892 N N . LEU A 1 716 ? -41.152 -54.109 59.313 1.00 84.56 716 LEU A N 1
ATOM 5893 C CA . LEU A 1 716 ? -39.977 -54.383 60.149 1.00 84.56 716 LEU A CA 1
ATOM 5894 C C . LEU A 1 716 ? -38.760 -54.802 59.315 1.00 84.56 716 LEU A C 1
ATOM 5896 O O . LEU A 1 716 ? -37.670 -54.281 59.547 1.00 84.56 716 LEU A O 1
ATOM 5900 N N . ARG A 1 717 ? -38.942 -55.667 58.308 1.00 89.19 717 ARG A N 1
ATOM 5901 C CA . ARG A 1 717 ? -37.863 -56.064 57.387 1.00 89.19 717 ARG A CA 1
ATOM 5902 C C . ARG A 1 717 ? -37.321 -54.864 56.606 1.00 89.19 717 ARG A C 1
ATOM 5904 O O . ARG A 1 717 ? -36.111 -54.653 56.568 1.00 89.19 717 ARG A O 1
ATOM 5911 N N . LEU A 1 718 ? -38.208 -54.049 56.040 1.00 79.19 718 LEU A N 1
ATOM 5912 C CA . LEU A 1 718 ? -37.842 -52.840 55.299 1.00 79.19 718 LEU A CA 1
ATOM 5913 C C . LEU A 1 718 ? -37.200 -51.781 56.202 1.00 79.19 718 LEU A C 1
ATOM 5915 O O . LEU A 1 718 ? -36.333 -51.039 55.748 1.00 79.19 718 LEU A O 1
ATOM 5919 N N . SER A 1 719 ? -37.579 -51.718 57.482 1.00 79.38 719 SER A N 1
ATOM 5920 C CA . SER A 1 719 ? -36.944 -50.844 58.470 1.00 79.38 719 SER A CA 1
ATOM 5921 C C . SER A 1 719 ? -35.538 -51.324 58.827 1.00 79.38 719 SER A C 1
ATOM 5923 O O . SER A 1 719 ? -34.636 -50.496 58.934 1.00 79.38 719 SER A O 1
ATOM 5925 N N . THR A 1 720 ? -35.320 -52.634 58.986 1.00 83.38 720 THR A N 1
ATOM 5926 C CA . THR A 1 720 ? -33.970 -53.182 59.207 1.00 83.38 720 THR A CA 1
ATOM 5927 C C . THR A 1 720 ? -33.075 -52.982 57.988 1.00 83.38 720 THR A C 1
ATOM 5929 O O . THR A 1 720 ? -31.928 -52.576 58.136 1.00 83.38 720 THR A O 1
ATOM 5932 N N . GLU A 1 721 ? -33.621 -53.160 56.786 1.00 86.12 721 GLU A N 1
ATOM 5933 C CA . GLU A 1 721 ? -32.913 -52.902 55.532 1.00 86.12 721 GLU A CA 1
ATOM 5934 C C . GLU A 1 721 ? -32.614 -51.406 55.354 1.00 86.12 721 GLU A C 1
ATOM 5936 O O . GLU A 1 721 ? -31.520 -51.044 54.941 1.00 86.12 721 GLU A O 1
ATOM 5941 N N . ASN A 1 722 ? -33.520 -50.512 55.766 1.00 81.38 722 ASN A N 1
ATOM 5942 C CA . ASN A 1 722 ? -33.252 -49.071 55.789 1.00 81.38 722 ASN A CA 1
ATOM 5943 C C . ASN A 1 722 ? -32.122 -48.692 56.751 1.00 81.38 722 ASN A C 1
ATOM 5945 O O . ASN A 1 722 ? -31.341 -47.793 56.447 1.00 81.38 722 ASN A O 1
ATOM 5949 N N . ILE A 1 723 ?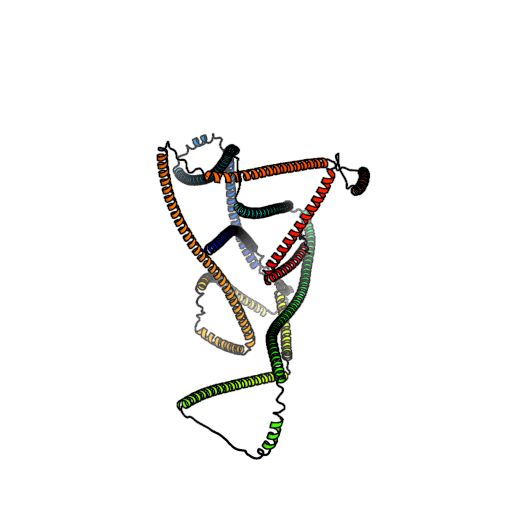 -32.045 -49.330 57.920 1.00 87.75 723 ILE A N 1
ATOM 5950 C CA . ILE A 1 723 ? -30.974 -49.077 58.892 1.00 87.75 723 ILE A CA 1
ATOM 5951 C C . ILE A 1 723 ? -29.638 -49.589 58.347 1.00 87.75 723 ILE A C 1
ATOM 5953 O O . ILE A 1 723 ? -28.643 -48.874 58.429 1.00 87.75 723 ILE A O 1
ATOM 5957 N N . GLU A 1 724 ? -29.630 -50.770 57.734 1.00 86.69 724 GLU A N 1
ATOM 5958 C CA . GLU A 1 724 ? -28.447 -51.347 57.091 1.00 86.69 724 GLU A CA 1
ATOM 5959 C C . GLU A 1 724 ? -27.969 -50.483 55.911 1.00 86.69 724 GLU A C 1
ATOM 5961 O O . GLU A 1 724 ? -26.792 -50.140 55.825 1.00 86.69 724 GLU A O 1
ATOM 5966 N N . LEU A 1 725 ? -28.886 -50.019 55.056 1.00 84.31 725 LEU A N 1
ATOM 5967 C CA . LEU A 1 725 ? -28.570 -49.090 53.969 1.00 84.31 725 LEU A CA 1
ATOM 5968 C C . LEU A 1 725 ? -28.041 -47.756 54.502 1.00 84.31 725 LEU A C 1
ATOM 5970 O O . LEU A 1 725 ? -27.083 -47.225 53.950 1.00 84.31 725 LEU A O 1
ATOM 5974 N N . ARG A 1 726 ? -28.608 -47.222 55.592 1.00 81.81 726 ARG A N 1
ATOM 5975 C CA . ARG A 1 726 ? -28.085 -46.012 56.250 1.00 81.81 726 ARG A CA 1
ATOM 5976 C C . ARG A 1 726 ? -26.685 -46.236 56.810 1.00 81.81 726 ARG A C 1
ATOM 5978 O O . ARG A 1 726 ? -25.850 -45.355 56.655 1.00 81.81 726 ARG A O 1
ATOM 5985 N N . PHE A 1 727 ? -26.412 -47.396 57.402 1.00 86.81 727 PHE A N 1
ATOM 5986 C CA . PHE A 1 727 ? -25.082 -47.746 57.896 1.00 86.81 727 PHE A CA 1
ATOM 5987 C C . PHE A 1 727 ? -24.061 -47.860 56.755 1.00 86.81 727 PHE A C 1
ATOM 5989 O O . PHE A 1 727 ? -22.973 -47.297 56.849 1.00 86.81 727 PHE A O 1
ATOM 5996 N N . GLN A 1 728 ? -24.432 -48.492 55.639 1.00 83.69 728 GLN A N 1
ATOM 5997 C CA . GLN A 1 728 ? -23.590 -48.566 54.440 1.00 83.69 728 GLN A CA 1
ATOM 5998 C C . GLN A 1 728 ? -23.336 -47.183 53.827 1.00 83.69 728 GLN A C 1
ATOM 6000 O O . GLN A 1 728 ? -22.222 -46.898 53.389 1.00 83.69 728 GLN A O 1
ATOM 6005 N N . LEU A 1 729 ? -24.337 -46.298 53.843 1.00 80.38 729 LEU A N 1
ATOM 6006 C CA . LEU A 1 729 ? -24.221 -44.918 53.364 1.00 80.38 729 LEU A CA 1
ATOM 6007 C C . LEU A 1 729 ? -23.326 -44.077 54.291 1.00 80.38 729 LEU A C 1
ATOM 6009 O O . LEU A 1 729 ? -22.477 -43.326 53.819 1.00 80.38 729 LEU A O 1
ATOM 6013 N N . GLU A 1 730 ? -23.452 -44.249 55.608 1.00 84.31 730 GLU A N 1
ATOM 6014 C CA . GLU A 1 730 ? -22.590 -43.628 56.623 1.00 84.31 730 GLU A CA 1
ATOM 6015 C C . GLU A 1 730 ? -21.132 -44.100 56.485 1.00 84.31 730 GLU A C 1
ATOM 6017 O O . GLU A 1 730 ? -20.201 -43.297 56.567 1.00 84.31 730 GLU A O 1
ATOM 6022 N N . GLN A 1 731 ? -20.920 -45.394 56.229 1.00 80.75 731 GLN A N 1
ATOM 6023 C CA . GLN A 1 731 ? -19.594 -45.967 56.006 1.00 80.75 731 GLN A CA 1
ATOM 6024 C C . GLN A 1 731 ? -18.983 -45.471 54.687 1.00 80.75 731 GLN A C 1
ATOM 6026 O O . GLN A 1 731 ? -17.847 -44.998 54.684 1.00 80.75 731 GLN A O 1
ATOM 6031 N N . ALA A 1 732 ? -19.762 -45.439 53.601 1.00 79.31 732 ALA A N 1
ATOM 6032 C CA . ALA A 1 732 ? -19.341 -44.847 52.332 1.00 79.31 732 ALA A CA 1
ATOM 6033 C C . ALA A 1 732 ? -19.005 -43.351 52.469 1.00 79.31 732 ALA A C 1
ATOM 6035 O O . ALA A 1 732 ? -18.025 -42.893 51.887 1.00 79.31 732 ALA A O 1
ATOM 6036 N N . ASN A 1 733 ? -19.753 -42.597 53.282 1.00 81.56 733 ASN A N 1
ATOM 6037 C CA . ASN A 1 733 ? -19.478 -41.184 53.564 1.00 81.56 733 ASN A CA 1
ATOM 6038 C C . ASN A 1 733 ? -18.210 -40.966 54.400 1.00 81.56 733 ASN A C 1
ATOM 6040 O O . ASN A 1 733 ? -17.576 -39.923 54.257 1.00 81.56 733 ASN A O 1
ATOM 6044 N N . LYS A 1 734 ? -17.818 -41.923 55.250 1.00 83.62 734 LYS A N 1
ATOM 6045 C CA . LYS A 1 734 ? -16.543 -41.877 55.989 1.00 83.62 734 LYS A CA 1
ATOM 6046 C C . LYS A 1 734 ? -15.345 -42.258 55.121 1.00 83.62 734 LYS A C 1
ATOM 6048 O O . LYS A 1 734 ? -14.263 -41.709 55.322 1.00 83.62 734 LYS A O 1
ATOM 6053 N N . ASP A 1 735 ? -15.537 -43.144 54.148 1.00 78.88 735 ASP A N 1
ATOM 6054 C CA . ASP A 1 735 ? -14.486 -43.561 53.214 1.00 78.88 735 ASP A CA 1
ATOM 6055 C C . ASP A 1 735 ? -14.326 -42.594 52.021 1.00 78.88 735 ASP A C 1
ATOM 6057 O O . ASP A 1 735 ? -13.251 -42.523 51.418 1.00 78.88 735 ASP A O 1
ATOM 6061 N N . LEU A 1 736 ? -15.352 -41.790 51.707 1.00 83.31 736 LEU A N 1
ATOM 6062 C CA . LEU A 1 736 ? -15.342 -40.820 50.602 1.00 83.31 736 LEU A CA 1
ATOM 6063 C C . LEU A 1 736 ? -14.228 -39.758 50.702 1.00 83.31 736 LEU A C 1
ATOM 6065 O O . LEU A 1 736 ? -13.598 -39.492 49.678 1.00 83.31 736 LEU A O 1
ATOM 6069 N N . PRO A 1 737 ? -13.955 -39.139 51.871 1.00 81.88 737 PRO A N 1
ATOM 6070 C CA . PRO A 1 737 ? -12.865 -38.180 52.033 1.00 81.88 737 PRO A CA 1
ATOM 6071 C C . PRO A 1 737 ? -11.508 -38.839 51.810 1.00 81.88 737 PRO A C 1
ATOM 6073 O O . PRO A 1 737 ? -10.712 -38.339 51.031 1.00 81.88 737 PRO A O 1
ATOM 6076 N N . ARG A 1 738 ? -11.292 -40.035 52.370 1.00 81.12 738 ARG A N 1
ATOM 6077 C CA . ARG A 1 738 ? -10.043 -40.785 52.195 1.00 81.12 738 ARG A CA 1
ATOM 6078 C C . ARG A 1 738 ? -9.801 -41.180 50.735 1.00 81.12 738 ARG A C 1
ATOM 6080 O O . ARG A 1 738 ? -8.670 -41.114 50.265 1.00 81.12 738 ARG A O 1
ATOM 6087 N N . LEU A 1 739 ? -10.849 -41.572 50.008 1.00 80.81 739 LEU A N 1
ATOM 6088 C CA . LEU A 1 739 ? -10.769 -41.842 48.569 1.00 80.81 739 LEU A CA 1
ATOM 6089 C C . LEU A 1 739 ? -10.576 -40.557 47.755 1.00 80.81 739 LEU A C 1
ATOM 6091 O O . LEU A 1 739 ? -9.853 -40.580 46.763 1.00 80.81 739 LEU A O 1
ATOM 6095 N N . LYS A 1 740 ? -11.181 -39.434 48.161 1.00 82.88 740 LYS A N 1
ATOM 6096 C CA . LYS A 1 740 ? -10.943 -38.121 47.542 1.00 82.88 740 LYS A CA 1
ATOM 6097 C C . LYS A 1 740 ? -9.507 -37.655 47.734 1.00 82.88 740 LYS A C 1
ATOM 6099 O O . LYS A 1 740 ? -8.934 -37.182 46.761 1.00 82.88 740 LYS A O 1
ATOM 6104 N N . ASP A 1 741 ? -8.942 -37.839 48.920 1.00 81.81 741 ASP A N 1
ATOM 6105 C CA . ASP A 1 741 ? -7.554 -37.496 49.228 1.00 81.81 741 ASP A CA 1
ATOM 6106 C C . ASP A 1 741 ? -6.605 -38.397 48.431 1.00 81.81 741 ASP A C 1
ATOM 6108 O O . ASP A 1 741 ? -5.738 -37.894 47.735 1.00 81.81 741 ASP A O 1
ATOM 6112 N N . GLN A 1 742 ? -6.860 -39.711 48.363 1.00 81.19 742 GLN A N 1
ATOM 6113 C CA . GLN A 1 742 ? -6.095 -40.619 47.494 1.00 81.19 742 GLN A CA 1
ATOM 6114 C C . GLN A 1 742 ? -6.210 -40.267 46.006 1.00 81.19 742 GLN A C 1
ATOM 6116 O O . GLN A 1 742 ? -5.241 -40.394 45.264 1.00 81.19 742 GLN A O 1
ATOM 6121 N N . VAL A 1 743 ? -7.384 -39.835 45.541 1.00 81.19 743 VAL A N 1
ATOM 6122 C CA . VAL A 1 743 ? -7.571 -39.345 44.168 1.00 81.19 743 VAL A CA 1
ATOM 6123 C C . VAL A 1 743 ? -6.888 -37.990 43.974 1.00 81.19 743 VAL A C 1
ATOM 6125 O O . VAL A 1 743 ? -6.417 -37.728 42.874 1.00 81.19 743 VAL A O 1
ATOM 6128 N N . GLY A 1 744 ? -6.820 -37.146 45.003 1.00 84.12 744 GLY A N 1
ATOM 6129 C CA . GLY A 1 744 ? -6.062 -35.896 45.034 1.00 84.12 744 GLY A CA 1
ATOM 6130 C C . GLY A 1 744 ? -4.568 -36.160 44.897 1.00 84.12 744 GLY A C 1
ATOM 6131 O O . GLY A 1 744 ? -3.970 -35.705 43.930 1.00 84.12 744 GLY A O 1
ATOM 6132 N N . ASP A 1 745 ? -4.015 -37.016 45.751 1.00 81.38 745 ASP A N 1
ATOM 6133 C CA . ASP A 1 745 ? -2.620 -37.456 45.711 1.00 81.38 745 ASP A CA 1
ATOM 6134 C C . ASP A 1 745 ? -2.288 -38.144 44.379 1.00 81.38 745 ASP A C 1
ATOM 6136 O O . ASP A 1 745 ? -1.245 -37.893 43.782 1.00 81.38 745 ASP A O 1
ATOM 6140 N N . LEU A 1 746 ? -3.189 -38.983 43.849 1.00 78.12 746 LEU A N 1
ATOM 6141 C CA . LEU A 1 746 ? -3.027 -39.602 42.528 1.00 78.12 746 LEU A CA 1
ATOM 6142 C C . LEU A 1 746 ? -3.145 -38.587 41.391 1.00 78.12 746 LEU A C 1
ATOM 6144 O O . LEU A 1 746 ? -2.488 -38.770 40.370 1.00 78.12 746 LEU A O 1
ATOM 6148 N N . LYS A 1 747 ? -3.957 -37.536 41.530 1.00 81.06 747 LYS A N 1
ATOM 6149 C CA . LYS A 1 747 ? -4.047 -36.440 40.556 1.00 81.06 747 LYS A CA 1
ATOM 6150 C C . LYS A 1 747 ? -2.798 -35.574 40.597 1.00 81.06 747 LYS A C 1
ATOM 6152 O O . LYS A 1 747 ? -2.296 -35.259 39.529 1.00 81.06 747 LYS A O 1
ATOM 6157 N N . GLU A 1 748 ? -2.266 -35.260 41.773 1.00 81.44 748 GLU A N 1
ATOM 6158 C CA . GLU A 1 748 ? -0.998 -34.544 41.938 1.00 81.44 748 GLU A CA 1
ATOM 6159 C C . GLU A 1 748 ? 0.176 -35.375 41.426 1.00 81.44 748 GLU A C 1
ATOM 6161 O O . GLU A 1 748 ? 0.984 -34.880 40.646 1.00 81.44 748 GLU A O 1
ATOM 6166 N N . MET A 1 749 ? 0.217 -36.670 41.736 1.00 71.81 749 MET A N 1
ATOM 6167 C CA . MET A 1 749 ? 1.163 -37.603 41.128 1.00 71.81 749 MET A CA 1
ATOM 6168 C C . MET A 1 749 ? 0.954 -37.701 39.615 1.00 71.81 749 MET A C 1
ATOM 6170 O O . MET A 1 749 ? 1.933 -37.747 38.889 1.00 71.81 749 MET A O 1
ATOM 6174 N N . CYS A 1 750 ? -0.278 -37.686 39.095 1.00 71.25 750 CYS A N 1
ATOM 6175 C CA . CYS A 1 750 ? -0.535 -37.658 37.650 1.00 71.25 750 CYS A CA 1
ATOM 6176 C C . CYS A 1 750 ? -0.127 -36.329 37.005 1.00 71.25 750 CYS A C 1
ATOM 6178 O O . CYS A 1 750 ? 0.299 -36.337 35.859 1.00 71.25 750 CYS A O 1
ATOM 6180 N N . GLU A 1 751 ? -0.263 -35.199 37.692 1.00 82.12 751 GLU A N 1
ATOM 6181 C CA . GLU A 1 751 ? 0.184 -33.873 37.254 1.00 82.12 751 GLU A CA 1
ATOM 6182 C C . GLU A 1 751 ? 1.715 -33.799 37.235 1.00 82.12 751 GLU A C 1
ATOM 6184 O O . GLU A 1 751 ? 2.299 -33.370 36.240 1.00 82.12 751 GLU A O 1
ATOM 6189 N N . LEU A 1 752 ? 2.373 -34.294 38.287 1.00 80.38 752 LEU A N 1
ATOM 6190 C CA . LEU A 1 752 ? 3.827 -34.432 38.365 1.00 80.38 752 LEU A CA 1
ATOM 6191 C C . LEU A 1 752 ? 4.342 -35.412 37.312 1.00 80.38 752 LEU A C 1
ATOM 6193 O O . LEU A 1 752 ? 5.262 -35.074 36.580 1.00 80.38 752 LEU A O 1
ATOM 6197 N N . LEU A 1 753 ? 3.689 -36.562 37.139 1.00 70.69 753 LEU A N 1
ATOM 6198 C CA . LEU A 1 753 ? 4.000 -37.525 36.084 1.00 70.69 753 LEU A CA 1
ATOM 6199 C C . LEU A 1 753 ? 3.678 -36.981 34.694 1.00 70.69 753 LEU A C 1
ATOM 6201 O O . LEU A 1 753 ? 4.344 -37.374 33.753 1.00 70.69 753 LEU A O 1
ATOM 6205 N N . LYS A 1 754 ? 2.695 -36.090 34.517 1.00 77.25 754 LYS A N 1
ATOM 6206 C CA . LYS A 1 754 ? 2.444 -35.392 33.243 1.00 77.25 754 LYS A CA 1
ATOM 6207 C C . LYS A 1 754 ? 3.521 -34.352 32.962 1.00 77.25 754 LYS A C 1
ATOM 6209 O O . LYS A 1 754 ? 3.913 -34.219 31.808 1.00 77.25 754 LYS A O 1
ATOM 6214 N N . LYS A 1 755 ? 4.016 -33.647 33.983 1.00 77.62 755 LYS A N 1
ATOM 6215 C CA . LYS A 1 755 ? 5.143 -32.708 33.871 1.00 77.62 755 LYS A CA 1
ATOM 6216 C C . LYS A 1 755 ? 6.451 -33.443 33.584 1.00 77.62 755 LYS A C 1
ATOM 6218 O O . LYS A 1 755 ? 7.128 -33.101 32.623 1.00 77.62 755 LYS A O 1
ATOM 6223 N N . GLU A 1 756 ? 6.745 -34.513 34.317 1.00 69.25 756 GLU A N 1
ATOM 6224 C CA . GLU A 1 756 ? 7.874 -35.400 34.034 1.00 69.25 756 GLU A CA 1
ATOM 6225 C C . GLU A 1 756 ? 7.710 -36.095 32.685 1.00 69.25 756 GLU A C 1
ATOM 6227 O O . GLU A 1 756 ? 8.670 -36.157 31.935 1.00 69.25 756 GLU A O 1
ATOM 6232 N N . LYS A 1 757 ? 6.508 -36.548 32.309 1.00 63.62 757 LYS A N 1
ATOM 6233 C CA . LYS A 1 757 ? 6.218 -37.086 30.972 1.00 63.62 757 LYS A CA 1
ATOM 6234 C C . LYS A 1 757 ? 6.430 -36.033 29.894 1.00 63.62 757 LYS A C 1
ATOM 6236 O O . LYS A 1 757 ? 7.006 -36.383 28.884 1.00 63.62 757 LYS A O 1
ATOM 6241 N N . ALA A 1 758 ? 6.046 -34.775 30.086 1.00 70.31 758 ALA A N 1
ATOM 6242 C CA . ALA A 1 758 ? 6.320 -33.710 29.123 1.00 70.31 758 ALA A CA 1
ATOM 6243 C C . ALA A 1 758 ? 7.827 -33.398 29.032 1.00 70.31 758 ALA A C 1
ATOM 6245 O O . ALA A 1 758 ? 8.340 -33.142 27.944 1.00 70.31 758 ALA A O 1
ATOM 6246 N N . ASP A 1 759 ? 8.560 -33.472 30.146 1.00 62.12 759 ASP A N 1
ATOM 6247 C CA . ASP A 1 759 ? 10.020 -33.306 30.196 1.00 62.12 759 ASP A CA 1
ATOM 6248 C C . ASP A 1 759 ? 10.780 -34.518 29.631 1.00 62.12 759 ASP A C 1
ATOM 6250 O O . ASP A 1 759 ? 11.864 -34.369 29.060 1.00 62.12 759 ASP A O 1
ATOM 6254 N N . VAL A 1 760 ? 10.197 -35.710 29.748 1.00 56.31 760 VAL A N 1
ATOM 6255 C CA . VAL A 1 760 ? 10.684 -36.978 29.204 1.00 56.31 760 VAL A CA 1
ATOM 6256 C C . VAL A 1 760 ? 10.298 -37.120 27.733 1.00 56.31 760 VAL A C 1
ATOM 6258 O O . VAL A 1 760 ? 11.137 -37.554 26.966 1.00 56.31 760 VAL A O 1
ATOM 6261 N N . GLU A 1 761 ? 9.128 -36.673 27.277 1.00 48.84 761 GLU A N 1
ATOM 6262 C CA . GLU A 1 761 ? 8.730 -36.579 25.860 1.00 48.84 761 GLU A CA 1
ATOM 6263 C C . GLU A 1 761 ? 9.613 -35.569 25.117 1.00 48.84 761 GLU A C 1
ATOM 6265 O O . GLU A 1 761 ? 10.021 -35.823 23.984 1.00 48.84 761 GLU A O 1
ATOM 6270 N N . ARG A 1 762 ? 10.037 -34.491 25.793 1.00 56.12 762 ARG A N 1
ATOM 6271 C CA . ARG A 1 762 ? 11.074 -33.572 25.293 1.00 56.12 762 ARG A CA 1
ATOM 6272 C C . ARG A 1 762 ? 12.466 -34.222 25.201 1.00 56.12 762 ARG A C 1
ATOM 6274 O O . ARG A 1 762 ? 13.304 -33.740 24.445 1.00 56.12 762 ARG A O 1
ATOM 6281 N N . LYS A 1 763 ? 12.719 -35.316 25.935 1.00 48.59 763 LYS A N 1
ATOM 6282 C CA . LYS A 1 763 ? 13.990 -36.077 25.959 1.00 48.59 763 LYS A CA 1
ATOM 6283 C C . LYS A 1 763 ? 13.932 -37.444 25.241 1.00 48.59 763 LYS A C 1
ATOM 6285 O O . LYS A 1 763 ? 14.980 -38.017 24.968 1.00 48.59 763 LYS A O 1
ATOM 6290 N N . LEU A 1 764 ? 12.745 -37.938 24.883 1.00 39.94 764 LEU A N 1
ATOM 6291 C CA . LEU A 1 764 ? 12.460 -39.224 24.223 1.00 39.94 764 LEU A CA 1
ATOM 6292 C C . LEU A 1 764 ? 11.745 -39.039 22.872 1.00 39.94 764 LEU A C 1
ATOM 6294 O O . LEU A 1 764 ? 11.114 -39.958 22.357 1.00 39.94 764 LEU A O 1
ATOM 6298 N N . GLY A 1 765 ? 11.972 -37.900 22.207 1.00 39.03 765 GLY A N 1
ATOM 6299 C CA . GLY A 1 765 ? 11.878 -37.789 20.742 1.00 39.03 765 GLY A CA 1
ATOM 6300 C C . GLY A 1 765 ? 12.854 -38.713 19.988 1.00 39.03 765 GLY A C 1
ATOM 6301 O O . GLY A 1 765 ? 12.925 -38.684 18.763 1.00 39.03 765 GLY A O 1
ATOM 6302 N N . SER A 1 766 ? 13.594 -39.560 20.706 1.00 38.53 766 SER A N 1
ATOM 6303 C CA . SER A 1 766 ? 14.367 -40.670 20.179 1.00 38.53 766 SER A CA 1
ATOM 6304 C C . SER A 1 766 ? 13.971 -41.941 20.939 1.00 38.53 766 SER A C 1
ATOM 6306 O O . SER A 1 766 ? 14.126 -42.007 22.154 1.00 38.53 766 SER A O 1
ATOM 6308 N N . ILE A 1 767 ? 13.518 -42.956 20.193 1.00 30.55 767 ILE A N 1
ATOM 6309 C CA . ILE A 1 767 ? 13.237 -44.351 20.600 1.00 30.55 767 ILE A CA 1
ATOM 6310 C C . ILE A 1 767 ? 11.766 -44.670 20.963 1.00 30.55 767 ILE A C 1
ATOM 6312 O O . ILE A 1 767 ? 11.297 -44.630 22.094 1.00 30.55 767 ILE A O 1
ATOM 6316 N N . ARG A 1 768 ? 11.074 -45.098 19.902 1.00 35.22 768 ARG A N 1
ATOM 6317 C CA . ARG A 1 768 ? 9.841 -45.894 19.803 1.00 35.22 768 ARG A CA 1
ATOM 6318 C C . ARG A 1 768 ? 9.851 -47.144 20.706 1.00 35.22 768 ARG A C 1
ATOM 6320 O O . ARG A 1 768 ? 10.812 -47.903 20.653 1.00 35.22 768 ARG A O 1
ATOM 6327 N N . GLY A 1 769 ? 8.721 -47.476 21.344 1.00 31.70 769 GLY A N 1
ATOM 6328 C CA . GLY A 1 769 ? 8.404 -48.883 21.655 1.00 31.70 769 GLY A CA 1
ATOM 6329 C C . GLY A 1 769 ? 7.488 -49.158 22.851 1.00 31.70 769 GLY A C 1
ATOM 6330 O O . GLY A 1 769 ? 7.829 -48.887 23.990 1.00 31.70 769 GLY A O 1
ATOM 6331 N N . ALA A 1 770 ? 6.335 -49.756 22.556 1.00 31.69 770 ALA A N 1
ATOM 6332 C CA . ALA A 1 770 ? 5.260 -50.202 23.439 1.00 31.69 770 ALA A CA 1
ATOM 6333 C C . ALA A 1 770 ? 5.636 -51.146 24.612 1.00 31.69 770 ALA A C 1
ATOM 6335 O O . ALA A 1 770 ? 6.352 -52.119 24.424 1.00 31.69 770 ALA A O 1
ATOM 6336 N N . GLY A 1 771 ? 4.932 -50.980 25.743 1.00 33.69 771 GLY A N 1
ATOM 6337 C CA . GLY A 1 771 ? 3.877 -51.934 26.124 1.00 33.69 771 GLY A CA 1
ATOM 6338 C C . GLY A 1 771 ? 4.099 -52.926 27.282 1.00 33.69 771 GLY A C 1
ATOM 6339 O O . GLY A 1 771 ? 4.855 -53.873 27.137 1.00 33.69 771 GLY A O 1
ATOM 6340 N N . ARG A 1 772 ? 3.194 -52.812 28.282 1.00 37.34 772 ARG A N 1
ATOM 6341 C CA . ARG A 1 772 ? 2.495 -53.889 29.045 1.00 37.34 772 ARG A CA 1
ATOM 6342 C C . ARG A 1 772 ? 3.349 -54.765 29.988 1.00 37.34 772 ARG A C 1
ATOM 6344 O O . ARG A 1 772 ? 4.524 -54.961 29.771 1.00 37.34 772 ARG A O 1
ATOM 6351 N N . SER A 1 773 ? 2.845 -55.436 31.026 1.00 41.53 773 SER A N 1
ATOM 6352 C CA . SER A 1 773 ? 1.591 -55.524 31.802 1.00 41.53 773 SER A CA 1
ATOM 6353 C C . SER A 1 773 ? 1.805 -56.756 32.700 1.00 41.53 773 SER A C 1
ATOM 6355 O O . SER A 1 773 ? 2.238 -57.786 32.192 1.00 41.53 773 SER A O 1
ATOM 6357 N N . GLY A 1 774 ? 1.524 -56.688 34.002 1.00 37.97 774 GLY A N 1
ATOM 6358 C CA . GLY A 1 774 ? 1.585 -57.855 34.891 1.00 37.97 774 GLY A CA 1
ATOM 6359 C C . GLY A 1 774 ? 0.203 -58.247 35.413 1.00 37.97 774 GLY A C 1
ATOM 6360 O O . GLY A 1 774 ? -0.350 -57.508 36.223 1.00 37.97 774 GLY A O 1
ATOM 6361 N N . LYS A 1 775 ? -0.334 -59.398 34.974 1.00 47.00 775 LYS A N 1
ATOM 6362 C CA . LYS A 1 775 ? -1.392 -60.187 35.648 1.00 47.00 775 LYS A CA 1
ATOM 6363 C C . LYS A 1 775 ? -1.178 -61.691 35.397 1.00 47.00 775 LYS A C 1
ATOM 6365 O O . LYS A 1 775 ? -0.535 -62.072 34.422 1.00 47.00 775 LYS A O 1
ATOM 6370 N N . THR A 1 776 ? -1.644 -62.513 36.336 1.00 61.12 776 THR A N 1
ATOM 6371 C CA . THR A 1 776 ? -1.174 -63.868 36.685 1.00 61.12 776 THR A CA 1
ATOM 6372 C C . THR A 1 776 ? -1.745 -65.027 35.841 1.00 61.12 776 THR A C 1
ATOM 6374 O O . THR A 1 776 ? -2.813 -64.948 35.239 1.00 61.12 776 THR A O 1
ATOM 6377 N N . VAL A 1 777 ? -1.004 -66.145 35.833 1.00 55.91 777 VAL A N 1
ATOM 6378 C CA . VAL A 1 777 ? -1.138 -67.339 34.963 1.00 55.91 777 VAL A CA 1
ATOM 6379 C C . VAL A 1 777 ? -2.537 -67.996 34.902 1.00 55.91 777 VAL A C 1
ATOM 6381 O O . VAL A 1 777 ? -2.956 -68.350 33.801 1.00 55.91 777 VAL A O 1
ATOM 6384 N N . PRO A 1 778 ? -3.326 -68.107 35.987 1.00 60.38 778 PRO A N 1
ATOM 6385 C CA . PRO A 1 778 ? -4.646 -68.751 35.908 1.00 60.38 778 PRO A CA 1
ATOM 6386 C C . PRO A 1 778 ? -5.701 -67.899 35.176 1.00 60.38 778 PRO A C 1
ATOM 6388 O O . PRO A 1 778 ? -6.630 -68.430 34.564 1.00 60.38 778 PRO A O 1
ATOM 6391 N N . GLU A 1 779 ? -5.553 -66.568 35.191 1.00 52.31 779 GLU A N 1
ATOM 6392 C CA . GLU A 1 779 ? -6.392 -65.658 34.399 1.00 52.31 779 GLU A CA 1
ATOM 6393 C C . GLU A 1 779 ? -5.984 -65.683 32.923 1.00 52.31 779 GLU A C 1
ATOM 6395 O O . GLU A 1 779 ? -6.845 -65.568 32.048 1.00 52.31 779 GLU A O 1
ATOM 6400 N N . LEU A 1 780 ? -4.698 -65.914 32.631 1.00 53.88 780 LEU A N 1
ATOM 6401 C CA . LEU A 1 780 ? -4.202 -66.085 31.268 1.00 53.88 780 LEU A CA 1
ATOM 6402 C C . LEU A 1 780 ? -4.753 -67.351 30.618 1.00 53.88 780 LEU A C 1
ATOM 6404 O O . LEU A 1 780 ? -5.101 -67.281 29.455 1.00 53.88 780 LEU A O 1
ATOM 6408 N N . GLU A 1 781 ? -4.933 -68.467 31.320 1.00 59.25 781 GLU A N 1
ATOM 6409 C CA . GLU A 1 781 ? -5.485 -69.690 30.707 1.00 59.25 781 GLU A CA 1
ATOM 6410 C C . GLU A 1 781 ? -6.979 -69.563 30.359 1.00 59.25 781 GLU A C 1
ATOM 6412 O O . GLU A 1 781 ? -7.412 -69.961 29.272 1.00 59.25 781 GLU A O 1
ATOM 6417 N N . LYS A 1 782 ? -7.768 -68.915 31.229 1.00 63.75 782 LYS A N 1
ATOM 6418 C CA . LYS A 1 782 ? -9.185 -68.600 30.960 1.00 63.75 782 LYS A CA 1
ATOM 6419 C C . LYS A 1 782 ? -9.330 -67.552 29.854 1.00 63.75 782 LYS A C 1
ATOM 6421 O O . LYS A 1 782 ? -10.198 -67.677 28.986 1.00 63.75 782 LYS A O 1
ATOM 6426 N N . THR A 1 783 ? -8.437 -66.562 29.853 1.00 60.25 783 THR A N 1
ATOM 6427 C CA . THR A 1 783 ? -8.353 -65.562 28.789 1.00 60.25 783 THR A CA 1
ATOM 6428 C C . THR A 1 783 ? -7.885 -66.210 27.496 1.00 60.25 783 THR A C 1
ATOM 6430 O O . THR A 1 783 ? -8.512 -65.961 26.492 1.00 60.25 783 THR A O 1
ATOM 6433 N N . ILE A 1 784 ? -6.908 -67.119 27.485 1.00 61.88 784 ILE A N 1
ATOM 6434 C CA . ILE A 1 784 ? -6.437 -67.844 26.294 1.00 61.88 784 ILE A CA 1
ATOM 6435 C C . ILE A 1 784 ? -7.550 -68.715 25.716 1.00 61.88 784 ILE A C 1
ATOM 6437 O O . ILE A 1 784 ? -7.687 -68.741 24.504 1.00 61.88 784 ILE A O 1
ATOM 6441 N N . GLY A 1 785 ? -8.390 -69.370 26.524 1.00 71.62 785 GLY A N 1
ATOM 6442 C CA . GLY A 1 785 ? -9.547 -70.125 26.018 1.00 71.62 785 GLY A CA 1
ATOM 6443 C C . GLY A 1 785 ? -10.609 -69.243 25.342 1.00 71.62 785 GLY A C 1
ATOM 6444 O O . GLY A 1 785 ? -11.107 -69.577 24.262 1.00 71.62 785 GLY A O 1
ATOM 6445 N N . LEU A 1 786 ? -10.923 -68.086 25.935 1.00 70.00 786 LEU A N 1
ATOM 6446 C CA . LEU A 1 786 ? -11.822 -67.091 25.334 1.00 70.00 786 LEU A CA 1
ATOM 6447 C C . LEU A 1 786 ? -11.172 -66.389 24.136 1.00 70.00 786 LEU A C 1
ATOM 6449 O O . LEU A 1 786 ? -11.829 -66.178 23.123 1.00 70.00 786 LEU A O 1
ATOM 6453 N N . MET A 1 787 ? -9.871 -66.125 24.202 1.00 52.19 787 MET A N 1
ATOM 6454 C CA . MET A 1 787 ? -9.073 -65.522 23.143 1.00 52.19 787 MET A CA 1
ATOM 6455 C C . MET A 1 787 ? -8.863 -66.509 22.004 1.00 52.19 787 MET A C 1
ATOM 6457 O O . MET A 1 787 ? -8.832 -66.063 20.881 1.00 52.19 787 MET A O 1
ATOM 6461 N N . LYS A 1 788 ? -8.830 -67.831 22.219 1.00 70.56 788 LYS A N 1
ATOM 6462 C CA . LYS A 1 788 ? -8.806 -68.831 21.137 1.00 70.56 788 LYS A CA 1
ATOM 6463 C C . LYS A 1 788 ? -10.129 -68.850 20.381 1.00 70.56 788 LYS A C 1
ATOM 6465 O O . LYS A 1 788 ? -10.118 -68.860 19.162 1.00 70.56 788 LYS A O 1
ATOM 6470 N N . LYS A 1 789 ? -11.267 -68.761 21.082 1.00 75.31 789 LYS A N 1
ATOM 6471 C CA . LYS A 1 789 ? -12.595 -68.651 20.447 1.00 75.31 789 LYS A CA 1
ATOM 6472 C C . LYS A 1 789 ? -12.812 -67.308 19.756 1.00 75.31 789 LYS A C 1
ATOM 6474 O O . LYS A 1 789 ? -13.424 -67.275 18.694 1.00 75.31 789 LYS A O 1
ATOM 6479 N N . VAL A 1 790 ? -12.324 -66.216 20.342 1.00 68.75 790 VAL A N 1
ATOM 6480 C CA . VAL A 1 790 ? -12.351 -64.889 19.717 1.00 68.75 790 VAL A CA 1
ATOM 6481 C C . VAL A 1 790 ? -11.362 -64.838 18.557 1.00 68.75 790 VAL A C 1
ATOM 6483 O O . VAL A 1 790 ? -11.735 -64.333 17.521 1.00 68.75 790 VAL A O 1
ATOM 6486 N N . VAL A 1 791 ? -10.176 -65.440 18.645 1.00 68.25 791 VAL A N 1
ATOM 6487 C CA . VAL A 1 791 ? -9.198 -65.529 17.549 1.00 68.25 791 VAL A CA 1
ATOM 6488 C C . VAL A 1 791 ? -9.706 -66.435 16.438 1.00 68.25 791 VAL A C 1
ATOM 6490 O O . VAL A 1 791 ? -9.590 -66.041 15.299 1.00 68.25 791 VAL A O 1
ATOM 6493 N N . GLU A 1 792 ? -10.343 -67.574 16.707 1.00 75.75 792 GLU A N 1
ATOM 6494 C CA . GLU A 1 792 ? -10.952 -68.417 15.663 1.00 75.75 792 GLU A CA 1
ATOM 6495 C C . GLU A 1 792 ? -12.179 -67.759 15.015 1.00 75.75 792 GLU A C 1
ATOM 6497 O O . GLU A 1 792 ? -12.455 -68.006 13.840 1.00 75.75 792 GLU A O 1
ATOM 6502 N N . ARG A 1 793 ? -12.931 -66.936 15.763 1.00 68.94 793 ARG A N 1
ATOM 6503 C CA . ARG A 1 793 ? -14.061 -66.149 15.242 1.00 68.94 793 ARG A CA 1
ATOM 6504 C C . ARG A 1 793 ? -13.574 -64.935 14.450 1.00 68.94 793 ARG A C 1
ATOM 6506 O O . ARG A 1 793 ? -14.064 -64.723 13.357 1.00 68.94 793 ARG A O 1
ATOM 6513 N N . VAL A 1 794 ? -12.547 -64.241 14.934 1.00 63.75 794 VAL A N 1
ATOM 6514 C CA . VAL A 1 794 ? -11.877 -63.101 14.287 1.00 63.75 794 VAL A CA 1
ATOM 6515 C C . VAL A 1 794 ? -10.980 -63.552 13.135 1.00 63.75 794 VAL A C 1
ATOM 6517 O O . VAL A 1 794 ? -10.755 -62.773 12.225 1.00 63.75 794 VAL A O 1
ATOM 6520 N N . GLN A 1 795 ? -10.470 -64.786 13.124 1.00 60.25 795 GLN A N 1
ATOM 6521 C CA . GLN A 1 795 ? -9.756 -65.385 11.989 1.00 60.25 795 GLN A CA 1
ATOM 6522 C C . GLN A 1 795 ? -10.735 -65.852 10.918 1.00 60.25 795 GLN A C 1
ATOM 6524 O O . GLN A 1 795 ? -10.424 -65.682 9.748 1.00 60.25 795 GLN A O 1
ATOM 6529 N N . ARG A 1 796 ? -11.916 -66.372 11.289 1.00 67.19 796 ARG A N 1
ATOM 6530 C CA . ARG A 1 796 ? -13.008 -66.608 10.330 1.00 67.19 796 ARG A CA 1
ATOM 6531 C C . ARG A 1 796 ? -13.560 -65.299 9.770 1.00 67.19 796 ARG A C 1
ATOM 6533 O O . ARG A 1 796 ? -13.581 -65.156 8.561 1.00 67.19 796 ARG A O 1
ATOM 6540 N N . GLU A 1 797 ? -13.848 -64.306 10.612 1.00 57.12 797 GLU A N 1
ATOM 6541 C CA . GLU A 1 797 ? -14.229 -62.959 10.164 1.00 57.12 797 GLU A CA 1
ATOM 6542 C C . GLU A 1 797 ? -13.101 -62.269 9.378 1.00 57.12 797 GLU A C 1
ATOM 6544 O O . GLU A 1 797 ? -13.395 -61.587 8.411 1.00 57.12 797 GLU A O 1
ATOM 6549 N N . ASN A 1 798 ? -11.812 -62.474 9.690 1.00 47.94 798 ASN A N 1
ATOM 6550 C CA . ASN A 1 798 ? -10.702 -61.961 8.865 1.00 47.94 798 ASN A CA 1
ATOM 6551 C C . ASN A 1 798 ? -10.540 -62.711 7.539 1.00 47.94 798 ASN A C 1
ATOM 6553 O O . ASN A 1 798 ? -10.140 -62.096 6.559 1.00 47.94 798 ASN A O 1
ATOM 6557 N N . GLU A 1 799 ? -10.778 -64.021 7.489 1.00 64.12 799 GLU A N 1
ATOM 6558 C CA . GLU A 1 799 ? -10.764 -64.795 6.239 1.00 64.12 799 GLU A CA 1
ATOM 6559 C C . GLU A 1 799 ? -11.957 -64.432 5.347 1.00 64.12 799 GLU A C 1
ATOM 6561 O O . GLU A 1 799 ? -11.798 -64.349 4.128 1.00 64.12 799 GLU A O 1
ATOM 6566 N N . ASP A 1 800 ? -13.112 -64.140 5.948 1.00 52.88 800 ASP A N 1
ATOM 6567 C CA . ASP A 1 800 ? -14.312 -63.657 5.263 1.00 52.88 800 ASP A CA 1
ATOM 6568 C C . ASP A 1 800 ? -14.155 -62.179 4.826 1.00 52.88 800 ASP A C 1
ATOM 6570 O O . ASP A 1 800 ? -14.538 -61.827 3.711 1.00 52.88 800 ASP A O 1
ATOM 6574 N N . LEU A 1 801 ? -13.468 -61.332 5.612 1.00 50.53 801 LEU A N 1
ATOM 6575 C CA . LEU A 1 801 ? -13.079 -59.956 5.239 1.00 50.53 801 LEU A CA 1
ATOM 6576 C C . LEU A 1 801 ? -11.920 -59.900 4.222 1.00 50.53 801 LEU A C 1
ATOM 6578 O O . LEU A 1 801 ? -11.813 -58.927 3.480 1.00 50.53 801 LEU A O 1
ATOM 6582 N N . LYS A 1 802 ? -11.072 -60.936 4.136 1.00 45.94 802 LYS A N 1
ATOM 6583 C CA . LYS A 1 802 ? -10.035 -61.081 3.092 1.00 45.94 802 LYS A CA 1
ATOM 6584 C C . LYS A 1 802 ? -10.582 -61.577 1.750 1.00 45.94 802 LYS A C 1
ATOM 6586 O O . LYS A 1 802 ? -9.884 -61.449 0.745 1.00 45.94 802 LYS A O 1
ATOM 6591 N N . LYS A 1 803 ? -11.786 -62.164 1.721 1.00 50.00 803 LYS A N 1
ATOM 6592 C CA . LYS A 1 803 ? -12.422 -62.717 0.507 1.00 50.00 803 LYS A CA 1
ATOM 6593 C C . LYS A 1 803 ? -13.565 -61.859 -0.047 1.00 50.00 803 LYS A C 1
ATOM 6595 O O . LYS A 1 803 ? -14.024 -62.130 -1.154 1.00 50.00 803 LYS A O 1
ATOM 6600 N N . ALA A 1 804 ? -13.979 -60.804 0.653 1.00 41.56 804 ALA A N 1
ATOM 6601 C CA . ALA A 1 804 ? -14.805 -59.737 0.089 1.00 41.56 804 ALA A CA 1
ATOM 6602 C C . ALA A 1 804 ? -13.917 -58.718 -0.665 1.00 41.56 804 ALA A C 1
ATOM 6604 O O . ALA A 1 804 ? -12.776 -58.488 -0.262 1.00 41.56 804 ALA A O 1
ATOM 6605 N N . PRO A 1 805 ? -14.380 -58.135 -1.787 1.00 46.41 805 PRO A N 1
ATOM 6606 C CA . PRO A 1 805 ? -13.521 -57.511 -2.789 1.00 46.41 805 PRO A CA 1
ATOM 6607 C C . PRO A 1 805 ? -12.846 -56.236 -2.267 1.00 46.41 805 PRO A C 1
ATOM 6609 O O . PRO A 1 805 ? -13.379 -55.133 -2.364 1.00 46.41 805 PRO A O 1
ATOM 6612 N N . ALA A 1 806 ? -11.600 -56.397 -1.822 1.00 47.72 806 ALA A N 1
ATOM 6613 C CA . ALA A 1 806 ? -10.644 -55.344 -1.498 1.00 47.72 806 ALA A CA 1
ATOM 6614 C C . ALA A 1 806 ? -10.311 -54.414 -2.682 1.00 47.72 806 ALA A C 1
ATOM 6616 O O . ALA A 1 806 ? -9.446 -53.568 -2.539 1.00 47.72 806 ALA A O 1
ATOM 6617 N N . VAL A 1 807 ? -10.955 -54.534 -3.848 1.00 52.66 807 VAL A N 1
ATOM 6618 C CA . VAL A 1 807 ? -10.621 -53.745 -5.045 1.00 52.66 807 VAL A CA 1
ATOM 6619 C C . VAL A 1 807 ? -11.206 -52.332 -4.985 1.00 52.66 807 VAL A C 1
ATOM 6621 O O . VAL A 1 807 ? -10.516 -51.412 -5.386 1.00 52.66 807 VAL A O 1
ATOM 6624 N N . VAL A 1 808 ? -12.388 -52.105 -4.394 1.00 49.31 808 VAL A N 1
ATOM 6625 C CA . VAL A 1 808 ? -12.987 -50.748 -4.336 1.00 49.31 808 VAL A CA 1
ATOM 6626 C C . VAL A 1 808 ? -12.479 -49.942 -3.132 1.00 49.31 808 VAL A C 1
ATOM 6628 O O . VAL A 1 808 ? -12.283 -48.730 -3.230 1.00 49.31 808 VAL A O 1
ATOM 6631 N N . SER A 1 809 ? -12.178 -50.606 -2.006 1.00 55.09 809 SER A N 1
ATOM 6632 C CA . SER A 1 809 ? -11.452 -49.965 -0.905 1.00 55.09 809 SER A CA 1
ATOM 6633 C C . SER A 1 809 ? -9.973 -49.806 -1.237 1.00 55.09 809 SER A C 1
ATOM 6635 O O . SER A 1 809 ? -9.456 -48.745 -0.934 1.00 55.09 809 SER A O 1
ATOM 6637 N N . ASN A 1 810 ? -9.302 -50.762 -1.906 1.00 51.62 810 ASN A N 1
ATOM 6638 C CA . ASN A 1 810 ? -7.936 -50.526 -2.388 1.00 51.62 810 ASN A CA 1
ATOM 6639 C C . ASN A 1 810 ? -7.890 -49.545 -3.548 1.00 51.62 810 ASN A C 1
ATOM 6641 O O . ASN A 1 810 ? -6.864 -48.917 -3.651 1.00 51.62 810 ASN A O 1
ATOM 6645 N N . GLU A 1 811 ? -8.902 -49.357 -4.400 1.00 60.22 811 GLU A N 1
ATOM 6646 C CA . GLU A 1 811 ? -8.870 -48.280 -5.409 1.00 60.22 811 GLU A CA 1
ATOM 6647 C C . GLU A 1 811 ? -9.057 -46.911 -4.771 1.00 60.22 811 GLU A C 1
ATOM 6649 O O . GLU A 1 811 ? -8.355 -45.981 -5.142 1.00 60.22 811 GLU A O 1
ATOM 6654 N N . LYS A 1 812 ? -9.949 -46.770 -3.781 1.00 64.25 812 LYS A N 1
ATOM 6655 C CA . LYS A 1 812 ? -10.042 -45.520 -3.011 1.00 64.25 812 LYS A CA 1
ATOM 6656 C C . LYS A 1 812 ? -8.822 -45.300 -2.127 1.00 64.25 812 LYS A C 1
ATOM 6658 O O . LYS A 1 812 ? -8.413 -44.163 -1.963 1.00 64.25 812 LYS A O 1
ATOM 6663 N N . LEU A 1 813 ? -8.224 -46.353 -1.577 1.00 64.50 813 LEU A N 1
ATOM 6664 C CA . LEU A 1 813 ? -7.034 -46.265 -0.733 1.00 64.50 813 LEU A CA 1
ATOM 6665 C C . LEU A 1 813 ? -5.769 -46.096 -1.586 1.00 64.50 813 LEU A C 1
ATOM 6667 O O . LEU A 1 813 ? -4.968 -45.258 -1.228 1.00 64.50 813 LEU A O 1
ATOM 6671 N N . LEU A 1 814 ? -5.650 -46.727 -2.762 1.00 72.69 814 LEU A N 1
ATOM 6672 C CA . LEU A 1 814 ? -4.644 -46.422 -3.796 1.00 72.69 814 LEU A CA 1
ATOM 6673 C C . LEU A 1 814 ? -4.866 -45.038 -4.377 1.00 72.69 814 LEU A C 1
ATOM 6675 O O . LEU A 1 814 ? -3.895 -44.374 -4.682 1.00 72.69 814 LEU A O 1
ATOM 6679 N N . GLY A 1 815 ? -6.108 -44.593 -4.538 1.00 74.38 815 GLY A N 1
ATOM 6680 C CA . GLY A 1 815 ? -6.442 -43.246 -4.983 1.00 74.38 815 GLY A CA 1
ATOM 6681 C C . GLY A 1 815 ? -6.024 -42.215 -3.943 1.00 74.38 815 GLY A C 1
ATOM 6682 O O . GLY A 1 815 ? -5.346 -41.260 -4.286 1.00 74.38 815 GLY A O 1
ATOM 6683 N N . LEU A 1 816 ? -6.321 -42.455 -2.663 1.00 75.81 816 LEU A N 1
ATOM 6684 C CA . LEU A 1 816 ? -5.883 -41.623 -1.541 1.00 75.81 816 LEU A CA 1
ATOM 6685 C C . LEU A 1 816 ? -4.388 -41.762 -1.239 1.00 75.81 816 LEU A C 1
ATOM 6687 O O . LEU A 1 816 ? -3.805 -40.823 -0.713 1.00 75.81 816 LEU A O 1
ATOM 6691 N N . GLU A 1 817 ? -3.754 -42.892 -1.549 1.00 73.12 817 GLU A N 1
ATOM 6692 C CA . GLU A 1 817 ? -2.306 -43.099 -1.466 1.00 73.12 817 GLU A CA 1
ATOM 6693 C C . GLU A 1 817 ? -1.609 -42.419 -2.634 1.00 73.12 817 GLU A C 1
ATOM 6695 O O . GLU A 1 817 ? -0.615 -41.756 -2.404 1.00 73.12 817 GLU A O 1
ATOM 6700 N N . GLN A 1 818 ? -2.134 -42.500 -3.856 1.00 81.19 818 GLN A N 1
ATOM 6701 C CA . GLN A 1 818 ? -1.641 -41.768 -5.024 1.00 81.19 818 GLN A CA 1
ATOM 6702 C C . GLN A 1 818 ? -1.873 -40.273 -4.863 1.00 81.19 818 GLN A C 1
ATOM 6704 O O . GLN A 1 818 ? -1.017 -39.492 -5.254 1.00 81.19 818 GLN A O 1
ATOM 6709 N N . GLU A 1 819 ? -2.987 -39.859 -4.263 1.00 76.44 819 GLU A N 1
ATOM 6710 C CA . GLU A 1 819 ? -3.265 -38.465 -3.949 1.00 76.44 819 GLU A CA 1
ATOM 6711 C C . GLU A 1 819 ? -2.420 -37.988 -2.769 1.00 76.44 819 GLU A C 1
ATOM 6713 O O . GLU A 1 819 ? -1.862 -36.905 -2.857 1.00 76.44 819 GLU A O 1
ATOM 6718 N N . ASN A 1 820 ? -2.201 -38.794 -1.723 1.00 77.62 820 ASN A N 1
ATOM 6719 C CA . ASN A 1 820 ? -1.208 -38.480 -0.690 1.00 77.62 820 ASN A CA 1
ATOM 6720 C C . ASN A 1 820 ? 0.203 -38.442 -1.257 1.00 77.62 820 ASN A C 1
ATOM 6722 O O . ASN A 1 820 ? 0.987 -37.603 -0.841 1.00 77.62 820 ASN A O 1
ATOM 6726 N N . GLU A 1 821 ? 0.558 -39.332 -2.175 1.00 86.75 821 GLU A N 1
ATOM 6727 C CA . GLU A 1 821 ? 1.882 -39.363 -2.784 1.00 86.75 821 GLU A CA 1
ATOM 6728 C C . GLU A 1 821 ? 2.035 -38.199 -3.762 1.00 86.75 821 GLU A C 1
ATOM 6730 O O . GLU A 1 821 ? 3.100 -37.595 -3.819 1.00 86.75 821 GLU A O 1
ATOM 6735 N N . ARG A 1 822 ? 0.962 -37.795 -4.452 1.00 88.25 822 ARG A N 1
ATOM 6736 C CA . ARG A 1 822 ? 0.898 -36.578 -5.268 1.00 88.25 822 ARG A CA 1
ATOM 6737 C C . ARG A 1 822 ? 1.002 -35.333 -4.400 1.00 88.25 822 ARG A C 1
ATOM 6739 O O . ARG A 1 822 ? 1.828 -34.489 -4.708 1.00 88.25 822 ARG A O 1
ATOM 6746 N N . LEU A 1 823 ? 0.255 -35.241 -3.303 1.00 83.00 823 LEU A N 1
ATOM 6747 C CA . LEU A 1 823 ? 0.305 -34.132 -2.349 1.00 83.00 823 LEU A CA 1
ATOM 6748 C C . LEU A 1 823 ? 1.644 -34.089 -1.613 1.00 83.00 823 LEU A C 1
ATOM 6750 O O . LEU A 1 823 ? 2.177 -33.009 -1.406 1.00 83.00 823 LEU A O 1
ATOM 6754 N N . LYS A 1 824 ? 2.248 -35.234 -1.278 1.00 85.69 824 LYS A N 1
ATOM 6755 C CA . LYS A 1 824 ? 3.626 -35.310 -0.774 1.00 85.69 824 LYS A CA 1
ATOM 6756 C C . LYS A 1 824 ? 4.615 -34.884 -1.842 1.00 85.69 824 LYS A C 1
ATOM 6758 O O . LYS A 1 824 ? 5.525 -34.138 -1.526 1.00 85.69 824 LYS A O 1
ATOM 6763 N N . SER A 1 825 ? 4.438 -35.298 -3.093 1.00 83.56 825 SER A N 1
ATOM 6764 C CA . SER A 1 825 ? 5.288 -34.876 -4.209 1.00 83.56 825 SER A CA 1
ATOM 6765 C C . SER A 1 825 ? 5.150 -33.381 -4.480 1.00 83.56 825 SER A C 1
ATOM 6767 O O . SER A 1 825 ? 6.140 -32.729 -4.776 1.00 83.56 825 SER A O 1
ATOM 6769 N N . GLU A 1 826 ? 3.946 -32.822 -4.379 1.00 84.06 826 GLU A N 1
ATOM 6770 C CA . GLU A 1 826 ? 3.656 -31.394 -4.513 1.00 84.06 826 GLU A CA 1
ATOM 6771 C C . GLU A 1 826 ? 4.191 -30.615 -3.309 1.00 84.06 826 GLU A C 1
ATOM 6773 O O . GLU A 1 826 ? 4.830 -29.589 -3.503 1.00 84.06 826 GLU A O 1
ATOM 6778 N N . MET A 1 827 ? 4.053 -31.131 -2.086 1.00 78.94 827 MET A N 1
ATOM 6779 C CA . MET A 1 827 ? 4.653 -30.572 -0.872 1.00 78.94 827 MET A CA 1
ATOM 6780 C C . MET A 1 827 ? 6.181 -30.620 -0.935 1.00 78.94 827 MET A C 1
ATOM 6782 O O . MET A 1 827 ? 6.834 -29.657 -0.549 1.00 78.94 827 MET A O 1
ATOM 6786 N N . GLU A 1 828 ? 6.768 -31.699 -1.449 1.00 83.38 828 GLU A N 1
ATOM 6787 C CA . GLU A 1 828 ? 8.214 -31.840 -1.592 1.00 83.38 828 GLU A CA 1
ATOM 6788 C C . GLU A 1 828 ? 8.737 -31.011 -2.767 1.00 83.38 828 GLU A C 1
ATOM 6790 O O . GLU A 1 828 ? 9.786 -30.394 -2.644 1.00 83.38 828 GLU A O 1
ATOM 6795 N N . LYS A 1 829 ? 7.976 -30.867 -3.860 1.00 84.56 829 LYS A N 1
ATOM 6796 C CA . LYS A 1 829 ? 8.254 -29.889 -4.926 1.00 84.56 829 LYS A CA 1
ATOM 6797 C C . LYS A 1 829 ? 8.154 -28.461 -4.408 1.00 84.56 829 LYS A C 1
ATOM 6799 O O . LYS A 1 829 ? 9.024 -27.666 -4.730 1.00 84.56 829 LYS A O 1
ATOM 6804 N N . MET A 1 830 ? 7.159 -28.134 -3.586 1.00 77.88 830 MET A N 1
ATOM 6805 C CA . MET A 1 830 ? 7.017 -26.817 -2.962 1.00 77.88 830 MET A CA 1
ATOM 6806 C C . MET A 1 830 ? 8.133 -26.566 -1.953 1.00 77.88 830 MET A C 1
ATOM 6808 O O . MET A 1 830 ? 8.676 -25.471 -1.938 1.00 77.88 830 MET A O 1
ATOM 6812 N N . LYS A 1 831 ? 8.562 -27.566 -1.177 1.00 78.50 831 LYS A N 1
ATOM 6813 C CA . LYS A 1 831 ? 9.746 -27.471 -0.308 1.00 78.50 831 LYS A CA 1
ATOM 6814 C C . LYS A 1 831 ? 11.049 -27.381 -1.085 1.00 78.50 831 LYS A C 1
ATOM 6816 O O . LYS A 1 831 ? 11.931 -26.661 -0.647 1.00 78.50 831 LYS A O 1
ATOM 6821 N N . LEU A 1 832 ? 11.198 -28.079 -2.207 1.00 80.94 832 LEU A N 1
ATOM 6822 C CA . LEU A 1 832 ? 12.359 -27.954 -3.091 1.00 80.94 832 LEU A CA 1
ATOM 6823 C C . LEU A 1 832 ? 12.343 -26.612 -3.820 1.00 80.94 832 LEU A C 1
ATOM 6825 O O . LEU A 1 832 ? 13.399 -26.043 -4.054 1.00 80.94 832 LEU A O 1
ATOM 6829 N N . HIS A 1 833 ? 11.167 -26.074 -4.139 1.00 81.00 833 HIS A N 1
ATOM 6830 C CA . HIS A 1 833 ? 11.015 -24.760 -4.747 1.00 81.00 833 HIS A CA 1
ATOM 6831 C C . HIS A 1 833 ? 11.285 -23.650 -3.730 1.00 81.00 833 HIS A C 1
ATOM 6833 O O . HIS A 1 833 ? 12.088 -22.772 -4.007 1.00 81.00 833 HIS A O 1
ATOM 6839 N N . LEU A 1 834 ? 10.717 -23.729 -2.524 1.00 74.94 834 LEU A N 1
ATOM 6840 C CA . LEU A 1 834 ? 11.020 -22.839 -1.399 1.00 74.94 834 LEU A CA 1
ATOM 6841 C C . LEU A 1 834 ? 12.477 -22.986 -0.962 1.00 74.94 834 LEU A C 1
ATOM 6843 O O . LEU A 1 834 ? 13.155 -21.990 -0.765 1.00 74.94 834 LEU A O 1
ATOM 6847 N N . GLY A 1 835 ? 12.993 -24.208 -0.873 1.00 78.06 835 GLY A N 1
ATOM 6848 C CA . GLY A 1 835 ? 14.390 -24.508 -0.573 1.00 78.06 835 GLY A CA 1
ATOM 6849 C C . GLY A 1 835 ? 15.331 -24.006 -1.664 1.00 78.06 835 GLY A C 1
ATOM 6850 O O . GLY A 1 835 ? 16.379 -23.462 -1.346 1.00 78.06 835 GLY A O 1
ATOM 6851 N N . GLY A 1 836 ? 14.934 -24.093 -2.933 1.00 78.62 836 GLY A N 1
ATOM 6852 C CA . GLY A 1 836 ? 15.645 -23.536 -4.080 1.00 78.62 836 GLY A CA 1
ATOM 6853 C C . GLY A 1 836 ? 15.604 -22.010 -4.105 1.00 78.62 836 GLY A C 1
ATOM 6854 O O . GLY A 1 836 ? 16.638 -21.390 -4.313 1.00 78.62 836 GLY A O 1
ATOM 6855 N N . GLN A 1 837 ? 14.463 -21.385 -3.807 1.00 74.75 837 GLN A N 1
ATOM 6856 C CA . GLN A 1 837 ? 14.333 -19.930 -3.666 1.00 74.75 837 GLN A CA 1
ATOM 6857 C C . GLN A 1 837 ? 15.133 -19.405 -2.468 1.00 74.75 837 GLN A C 1
ATOM 6859 O O . GLN A 1 837 ? 15.808 -18.383 -2.575 1.00 74.75 837 GLN A O 1
ATOM 6864 N N . LEU A 1 838 ? 15.102 -20.115 -1.338 1.00 71.50 838 LEU A N 1
ATOM 6865 C CA . LEU A 1 838 ? 15.915 -19.813 -0.164 1.00 71.50 838 LEU A CA 1
ATOM 6866 C C . LEU A 1 838 ? 17.396 -20.013 -0.478 1.00 71.50 838 LEU A C 1
ATOM 6868 O O . LEU A 1 838 ? 18.182 -19.127 -0.173 1.00 71.50 838 LEU A O 1
ATOM 6872 N N . SER A 1 839 ? 17.784 -21.097 -1.152 1.00 76.81 839 SER A N 1
ATOM 6873 C CA . SER A 1 839 ? 19.164 -21.331 -1.597 1.00 76.81 839 SER A CA 1
ATOM 6874 C C . SER A 1 839 ? 19.622 -20.266 -2.587 1.00 76.81 839 SER A C 1
ATOM 6876 O O . SER A 1 839 ? 20.723 -19.757 -2.444 1.00 76.81 839 SER A O 1
ATOM 6878 N N . MET A 1 840 ? 18.776 -19.840 -3.529 1.00 73.25 840 MET A N 1
ATOM 6879 C CA . MET A 1 840 ? 19.064 -18.727 -4.437 1.00 73.25 840 MET A CA 1
ATOM 6880 C C . MET A 1 840 ? 19.190 -17.400 -3.689 1.00 73.25 840 MET A C 1
ATOM 6882 O O . MET A 1 840 ? 20.063 -16.607 -4.030 1.00 73.25 840 MET A O 1
ATOM 6886 N N . ARG A 1 841 ? 18.370 -17.150 -2.656 1.00 72.19 841 ARG A N 1
ATOM 6887 C CA . ARG A 1 841 ? 18.515 -15.971 -1.786 1.00 72.19 841 ARG A CA 1
ATOM 6888 C C . ARG A 1 841 ? 19.772 -16.036 -0.925 1.00 72.19 841 ARG A C 1
ATOM 6890 O O . ARG A 1 841 ? 20.418 -15.011 -0.735 1.00 72.19 841 ARG A O 1
ATOM 6897 N N . TYR A 1 842 ? 20.135 -17.203 -0.404 1.00 72.94 842 TYR A N 1
ATOM 6898 C CA . TYR A 1 842 ? 21.364 -17.377 0.362 1.00 72.94 842 TYR A CA 1
ATOM 6899 C C . TYR A 1 842 ? 22.588 -17.272 -0.547 1.00 72.94 842 TYR A C 1
ATOM 6901 O O . TYR A 1 842 ? 23.525 -16.571 -0.192 1.00 72.94 842 TYR A O 1
ATOM 6909 N N . GLU A 1 843 ? 22.574 -17.863 -1.741 1.00 77.12 843 GLU A N 1
ATOM 6910 C CA . GLU A 1 843 ? 23.630 -17.715 -2.744 1.00 77.12 843 GLU A CA 1
ATOM 6911 C C . GLU A 1 843 ? 23.734 -16.287 -3.273 1.00 77.12 843 GLU A C 1
ATOM 6913 O O . GLU A 1 843 ? 24.846 -15.801 -3.439 1.00 77.12 843 GLU A O 1
ATOM 6918 N N . SER A 1 844 ? 22.627 -15.580 -3.518 1.00 73.81 844 SER A N 1
ATOM 6919 C CA . SER A 1 844 ? 22.673 -14.177 -3.946 1.00 73.81 844 SER A CA 1
ATOM 6920 C C . SER A 1 844 ? 23.176 -13.270 -2.826 1.00 73.81 844 SER A C 1
ATOM 6922 O O . SER A 1 844 ? 24.002 -12.396 -3.083 1.00 73.81 844 SER A O 1
ATOM 6924 N N . LYS A 1 845 ? 22.779 -13.530 -1.573 1.00 79.88 845 LYS A N 1
ATOM 6925 C CA . LYS A 1 845 ? 23.310 -12.841 -0.389 1.00 79.88 845 LYS A CA 1
ATOM 6926 C C . LYS A 1 845 ? 24.790 -13.159 -0.157 1.00 79.88 845 LYS A C 1
ATOM 6928 O O . LYS A 1 845 ? 25.543 -12.263 0.207 1.00 79.88 845 LYS A O 1
ATOM 6933 N N . THR A 1 846 ? 25.224 -14.393 -0.414 1.00 75.50 846 THR A N 1
ATOM 6934 C CA . THR A 1 846 ? 26.624 -14.828 -0.270 1.00 75.50 846 THR A CA 1
ATOM 6935 C C . THR A 1 846 ? 27.481 -14.261 -1.396 1.00 75.50 846 THR A C 1
ATOM 6937 O O . THR A 1 846 ? 28.525 -13.698 -1.113 1.00 75.50 846 THR A O 1
ATOM 6940 N N . LYS A 1 847 ? 27.003 -14.265 -2.646 1.00 82.88 847 LYS A N 1
ATOM 6941 C CA . LYS A 1 847 ? 27.651 -13.592 -3.786 1.00 82.88 847 LYS A CA 1
ATOM 6942 C C . LYS A 1 847 ? 27.693 -12.076 -3.601 1.00 82.88 847 LYS A C 1
ATOM 6944 O O . LYS A 1 847 ? 28.677 -11.448 -3.967 1.00 82.88 847 LYS A O 1
ATOM 6949 N N . GLY A 1 848 ? 26.651 -11.477 -3.021 1.00 79.38 848 GLY A N 1
ATOM 6950 C CA . GLY A 1 848 ? 26.648 -10.069 -2.621 1.00 79.38 848 GLY A CA 1
ATOM 6951 C C . GLY A 1 848 ? 27.700 -9.785 -1.548 1.00 79.38 848 GLY A C 1
ATOM 6952 O O . GLY A 1 848 ? 28.476 -8.847 -1.689 1.00 79.38 848 GLY A O 1
ATOM 6953 N N . MET A 1 849 ? 27.798 -10.645 -0.531 1.00 77.75 849 MET A N 1
ATOM 6954 C CA . MET A 1 849 ? 28.828 -10.562 0.507 1.00 77.75 849 MET A CA 1
ATOM 6955 C C . MET A 1 849 ? 30.243 -10.766 -0.061 1.00 77.75 849 MET A C 1
ATOM 6957 O O . MET A 1 849 ? 31.134 -9.990 0.255 1.00 77.75 849 MET A O 1
ATOM 6961 N N . GLU A 1 850 ? 30.464 -11.749 -0.937 1.00 77.44 850 GLU A N 1
ATOM 6962 C CA . GLU A 1 850 ? 31.744 -11.988 -1.620 1.00 77.44 850 GLU A CA 1
ATOM 6963 C C . GLU A 1 850 ? 32.142 -10.805 -2.502 1.00 77.44 850 GLU A C 1
ATOM 6965 O O . GLU A 1 850 ? 33.299 -10.388 -2.471 1.00 77.44 850 GLU A O 1
ATOM 6970 N N . LYS A 1 851 ? 31.186 -10.206 -3.226 1.00 86.44 851 LYS A N 1
ATOM 6971 C CA . LYS A 1 851 ? 31.414 -8.963 -3.971 1.00 86.44 851 LYS A CA 1
ATOM 6972 C C . LYS A 1 851 ? 31.841 -7.844 -3.030 1.00 86.44 851 LYS A C 1
ATOM 6974 O O . LYS A 1 851 ? 32.889 -7.259 -3.267 1.00 86.44 851 LYS A O 1
ATOM 6979 N N . VAL A 1 852 ? 31.130 -7.619 -1.924 1.00 80.62 852 VAL A N 1
ATOM 6980 C CA . VAL A 1 852 ? 31.492 -6.604 -0.916 1.00 80.62 852 VAL A CA 1
ATOM 6981 C C . VAL A 1 852 ? 32.855 -6.882 -0.271 1.00 80.62 852 VAL A C 1
ATOM 6983 O O . VAL A 1 852 ? 33.594 -5.936 -0.004 1.00 80.62 852 VAL A O 1
ATOM 6986 N N . ILE A 1 853 ? 33.224 -8.146 -0.045 1.00 82.69 853 ILE A N 1
ATOM 6987 C CA . ILE A 1 853 ? 34.546 -8.537 0.471 1.00 82.69 853 ILE A CA 1
ATOM 6988 C C . ILE A 1 853 ? 35.632 -8.260 -0.575 1.00 82.69 853 ILE A C 1
ATOM 6990 O O . ILE A 1 853 ? 36.662 -7.684 -0.232 1.00 82.69 853 ILE A O 1
ATOM 6994 N N . SER A 1 854 ? 35.399 -8.607 -1.843 1.00 85.88 854 SER A N 1
ATOM 6995 C CA . SER A 1 854 ? 36.341 -8.342 -2.938 1.00 85.88 854 SER A CA 1
ATOM 6996 C C . SER A 1 854 ? 36.497 -6.845 -3.226 1.00 85.88 854 SER A C 1
ATOM 6998 O O . SER A 1 854 ? 37.612 -6.376 -3.453 1.00 85.88 854 SER A O 1
ATOM 7000 N N . GLU A 1 855 ? 35.408 -6.081 -3.116 1.00 83.88 855 GLU A N 1
ATOM 7001 C CA . GLU A 1 855 ? 35.376 -4.623 -3.203 1.00 83.88 855 GLU A CA 1
ATOM 7002 C C . GLU A 1 855 ? 36.135 -4.016 -2.018 1.00 83.88 855 GLU A C 1
ATOM 7004 O O . GLU A 1 855 ? 36.996 -3.167 -2.210 1.00 83.88 855 GLU A O 1
ATOM 7009 N N . ASN A 1 856 ? 35.926 -4.520 -0.796 1.00 77.44 856 ASN A N 1
ATOM 7010 C CA . ASN A 1 856 ? 36.702 -4.111 0.378 1.00 77.44 856 ASN A CA 1
ATOM 7011 C C . ASN A 1 856 ? 38.193 -4.440 0.235 1.00 77.44 856 ASN A C 1
ATOM 7013 O O . ASN A 1 856 ? 39.035 -3.637 0.629 1.00 77.44 856 ASN A O 1
ATOM 7017 N N . GLU A 1 857 ? 38.559 -5.597 -0.318 1.00 88.25 857 GLU A N 1
ATOM 7018 C CA . GLU A 1 857 ? 39.961 -5.921 -0.600 1.00 88.25 857 GLU A CA 1
ATOM 7019 C C . GLU A 1 857 ? 40.553 -5.032 -1.695 1.00 88.25 857 GLU A C 1
ATOM 7021 O O . GLU A 1 857 ? 41.721 -4.638 -1.592 1.00 88.25 857 GLU A O 1
ATOM 7026 N N . ARG A 1 858 ? 39.770 -4.688 -2.724 1.00 91.81 858 ARG A N 1
ATOM 7027 C CA . ARG A 1 858 ? 40.157 -3.737 -3.773 1.00 91.81 858 ARG A CA 1
ATOM 7028 C C . ARG A 1 858 ? 40.388 -2.350 -3.177 1.00 91.81 858 ARG A C 1
ATOM 7030 O O . ARG A 1 858 ? 41.482 -1.813 -3.338 1.00 91.81 858 ARG A O 1
ATOM 7037 N N . LEU A 1 859 ? 39.436 -1.842 -2.398 1.00 86.44 859 LEU A N 1
ATOM 7038 C CA . LEU A 1 859 ? 39.520 -0.558 -1.702 1.00 86.44 859 LEU A CA 1
ATOM 7039 C C . LEU A 1 859 ? 40.673 -0.529 -0.696 1.00 86.44 859 LEU A C 1
ATOM 7041 O O . LEU A 1 859 ? 41.390 0.459 -0.621 1.00 86.44 859 LEU A O 1
ATOM 7045 N N . ARG A 1 860 ? 40.950 -1.622 0.026 1.00 88.62 860 ARG A N 1
ATOM 7046 C CA . ARG A 1 860 ? 42.139 -1.716 0.896 1.00 88.62 860 ARG A CA 1
ATOM 7047 C C . ARG A 1 860 ? 43.445 -1.654 0.105 1.00 88.62 860 ARG A C 1
ATOM 7049 O O . ARG A 1 860 ? 44.408 -1.041 0.567 1.00 88.62 860 ARG A O 1
ATOM 7056 N N . LYS A 1 861 ? 43.507 -2.285 -1.073 1.00 90.62 861 LYS A N 1
ATOM 7057 C CA . LYS A 1 861 ? 44.676 -2.204 -1.967 1.00 90.62 861 LYS A CA 1
ATOM 7058 C C . LYS A 1 861 ? 44.828 -0.804 -2.556 1.00 90.62 861 LYS A C 1
ATOM 7060 O O . LYS A 1 861 ? 45.957 -0.342 -2.690 1.00 90.62 861 LYS A O 1
ATOM 7065 N N . GLU A 1 862 ? 43.730 -0.137 -2.886 1.00 86.00 862 GLU A N 1
ATOM 7066 C CA . GLU A 1 862 ? 43.726 1.243 -3.379 1.00 86.00 862 GLU A CA 1
ATOM 7067 C C . GLU A 1 862 ? 44.123 2.226 -2.288 1.00 86.00 862 GLU A C 1
ATOM 7069 O O . GLU A 1 862 ? 45.069 2.969 -2.498 1.00 86.00 862 GLU A O 1
ATOM 7074 N N . LEU A 1 863 ? 43.561 2.118 -1.084 1.00 85.38 863 LEU A N 1
ATOM 7075 C CA . LEU A 1 863 ? 43.959 2.913 0.077 1.00 85.38 863 LEU A CA 1
ATOM 7076 C C . LEU A 1 863 ? 45.448 2.733 0.407 1.00 85.38 863 LEU A C 1
ATOM 7078 O O . LEU A 1 863 ? 46.134 3.691 0.754 1.00 85.38 863 LEU A O 1
ATOM 7082 N N . LYS A 1 864 ? 45.983 1.514 0.263 1.00 90.81 864 LYS A N 1
ATOM 7083 C CA . LYS A 1 864 ? 47.419 1.266 0.435 1.00 90.81 864 LYS A CA 1
ATOM 7084 C C . LYS A 1 864 ? 48.262 1.908 -0.673 1.00 90.81 864 LYS A C 1
ATOM 7086 O O . LYS A 1 864 ? 49.292 2.498 -0.369 1.00 90.81 864 LYS A O 1
ATOM 7091 N N . LYS A 1 865 ? 47.824 1.845 -1.936 1.00 91.00 865 LYS A N 1
ATOM 7092 C CA . LYS A 1 865 ? 48.490 2.532 -3.059 1.00 91.00 865 LYS A CA 1
ATOM 7093 C C . LYS A 1 865 ? 48.431 4.054 -2.915 1.00 91.00 865 LYS A C 1
ATOM 7095 O O . LYS A 1 865 ? 49.429 4.714 -3.188 1.00 91.00 865 LYS A O 1
ATOM 7100 N N . GLU A 1 866 ? 47.299 4.588 -2.469 1.00 83.19 866 GLU A N 1
ATOM 7101 C CA . GLU A 1 866 ? 47.082 5.997 -2.141 1.00 83.19 866 GLU A CA 1
ATOM 7102 C C . GLU A 1 866 ? 48.055 6.425 -1.035 1.00 83.19 866 GLU A C 1
ATOM 7104 O O . GLU A 1 866 ? 48.807 7.378 -1.219 1.00 83.19 866 GLU A O 1
ATOM 7109 N N . ALA A 1 867 ? 48.145 5.660 0.060 1.00 87.38 867 ALA A N 1
ATOM 7110 C CA . ALA A 1 867 ? 49.087 5.915 1.148 1.00 87.38 867 ALA A CA 1
ATOM 7111 C C . ALA A 1 867 ? 50.555 5.876 0.680 1.00 87.38 867 ALA A C 1
ATOM 7113 O O . ALA A 1 867 ? 51.320 6.791 0.990 1.00 87.38 867 ALA A O 1
ATOM 7114 N N . ASP A 1 868 ? 50.941 4.879 -0.124 1.00 90.94 868 ASP A N 1
ATOM 7115 C CA . ASP A 1 868 ? 52.287 4.780 -0.704 1.00 90.94 868 ASP A CA 1
ATOM 7116 C C . ASP A 1 868 ? 52.574 5.938 -1.683 1.00 90.94 868 ASP A C 1
ATOM 7118 O O . ASP A 1 868 ? 53.703 6.430 -1.768 1.00 90.94 868 ASP A O 1
ATOM 7122 N N . SER A 1 869 ? 51.566 6.401 -2.431 1.00 89.06 869 SER A N 1
ATOM 7123 C CA . SER A 1 869 ? 51.684 7.568 -3.315 1.00 89.06 869 SER A CA 1
ATOM 7124 C C . SER A 1 869 ? 51.794 8.877 -2.528 1.00 89.06 869 SER A C 1
ATOM 7126 O O . SER A 1 869 ? 52.619 9.724 -2.874 1.00 89.06 869 SER A O 1
ATOM 7128 N N . GLY A 1 870 ? 51.056 9.006 -1.422 1.00 85.06 870 GLY A N 1
ATOM 7129 C CA . GLY A 1 870 ? 51.133 10.130 -0.498 1.00 85.06 870 GLY A CA 1
ATOM 7130 C C . GLY A 1 870 ? 52.492 10.205 0.195 1.00 85.06 870 GLY A C 1
ATOM 7131 O O . GLY A 1 870 ? 53.046 11.294 0.328 1.00 85.06 870 GLY A O 1
ATOM 7132 N N . GLU A 1 871 ? 53.087 9.065 0.553 1.00 88.31 871 GLU A N 1
ATOM 7133 C CA . GLU A 1 871 ? 54.456 9.008 1.080 1.00 88.31 871 GLU A CA 1
ATOM 7134 C C . GLU A 1 871 ? 55.490 9.410 0.020 1.00 88.31 871 GLU A C 1
ATOM 7136 O O . GLU A 1 871 ? 56.379 10.219 0.289 1.00 88.31 871 GLU A O 1
ATOM 7141 N N . LYS A 1 872 ? 55.343 8.938 -1.226 1.00 90.50 872 LYS A N 1
ATOM 7142 C CA . LYS A 1 872 ? 56.207 9.372 -2.339 1.00 90.50 872 LYS A CA 1
ATOM 7143 C C . LYS A 1 872 ? 56.096 10.873 -2.604 1.00 90.50 872 LYS A C 1
ATOM 7145 O O . LYS A 1 872 ? 57.118 11.523 -2.819 1.00 90.50 872 LYS A O 1
ATOM 7150 N N . LEU A 1 873 ? 54.886 11.432 -2.563 1.00 87.75 873 LEU A N 1
ATOM 7151 C CA . LEU A 1 873 ? 54.655 12.872 -2.703 1.00 87.75 873 LEU A CA 1
ATOM 7152 C C . LEU A 1 873 ? 55.233 13.654 -1.521 1.00 87.75 873 LEU A C 1
ATOM 7154 O O . LEU A 1 873 ? 55.822 14.711 -1.733 1.00 87.75 873 LEU A O 1
ATOM 7158 N N . ARG A 1 874 ? 55.142 13.128 -0.296 1.00 91.94 874 ARG A N 1
ATOM 7159 C CA . ARG A 1 874 ? 55.765 13.722 0.896 1.00 91.94 874 ARG A CA 1
ATOM 7160 C C . ARG A 1 874 ? 57.289 13.768 0.772 1.00 91.94 874 ARG A C 1
ATOM 7162 O O . ARG A 1 874 ? 57.883 14.811 1.036 1.00 91.94 874 ARG A O 1
ATOM 7169 N N . ILE A 1 875 ? 57.913 12.684 0.310 1.00 90.94 875 ILE A N 1
ATOM 7170 C CA . ILE A 1 875 ? 59.358 12.628 0.037 1.00 90.94 875 ILE A CA 1
ATOM 7171 C C . ILE A 1 875 ? 59.733 13.602 -1.088 1.00 90.94 875 ILE A C 1
ATOM 7173 O O . ILE A 1 875 ? 60.707 14.340 -0.960 1.00 90.94 875 ILE A O 1
ATOM 7177 N N . ALA A 1 876 ? 58.953 13.657 -2.174 1.00 88.88 876 ALA A N 1
ATOM 7178 C CA . ALA A 1 876 ? 59.187 14.594 -3.272 1.00 88.88 876 ALA A CA 1
ATOM 7179 C C . ALA A 1 876 ? 59.054 16.058 -2.824 1.00 88.88 876 ALA A C 1
ATOM 7181 O O . ALA A 1 876 ? 59.895 16.878 -3.185 1.00 88.88 876 ALA A O 1
ATOM 7182 N N . LYS A 1 877 ? 58.053 16.376 -1.993 1.00 88.19 877 LYS A N 1
ATOM 7183 C CA . LYS A 1 877 ? 57.871 17.699 -1.388 1.00 88.19 877 LYS A CA 1
ATOM 7184 C C . LYS A 1 877 ? 59.071 18.080 -0.523 1.00 88.19 877 LYS A C 1
ATOM 7186 O O . LYS A 1 877 ? 59.621 19.152 -0.726 1.00 88.19 877 LYS A O 1
ATOM 7191 N N . ASN A 1 878 ? 59.521 17.190 0.362 1.00 90.19 878 ASN A N 1
ATOM 7192 C CA . ASN A 1 878 ? 60.692 17.440 1.206 1.00 90.19 878 ASN A CA 1
ATOM 7193 C C . ASN A 1 878 ? 61.968 17.631 0.356 1.00 90.19 878 ASN A C 1
ATOM 7195 O O . ASN A 1 878 ? 62.747 18.551 0.576 1.00 90.19 878 ASN A O 1
ATOM 7199 N N . ASN A 1 879 ? 62.148 16.838 -0.706 1.00 88.94 879 ASN A N 1
ATOM 7200 C CA . ASN A 1 879 ? 63.260 17.021 -1.646 1.00 88.94 879 ASN A CA 1
ATOM 7201 C C . ASN A 1 879 ? 63.195 18.363 -2.394 1.00 88.94 879 ASN A C 1
ATOM 7203 O O . ASN A 1 879 ? 64.236 18.984 -2.617 1.00 88.94 879 ASN A O 1
ATOM 7207 N N . LEU A 1 880 ? 61.997 18.812 -2.785 1.00 87.44 880 LEU A N 1
ATOM 7208 C CA . LEU A 1 880 ? 61.795 20.124 -3.400 1.00 87.44 880 LEU A CA 1
ATOM 7209 C C . LEU A 1 880 ? 62.030 21.257 -2.402 1.00 87.44 880 LEU A C 1
ATOM 7211 O O . LEU A 1 880 ? 62.650 22.240 -2.781 1.00 87.44 880 LEU A O 1
ATOM 7215 N N . GLU A 1 881 ? 61.612 21.116 -1.144 1.00 84.94 881 GLU A N 1
ATOM 7216 C CA . GLU A 1 881 ? 61.912 22.071 -0.069 1.00 84.94 881 GLU A CA 1
ATOM 7217 C C . GLU A 1 881 ? 63.423 22.177 0.160 1.00 84.94 881 GLU A C 1
ATOM 7219 O O . GLU A 1 881 ? 63.960 23.279 0.117 1.00 84.94 881 GLU A O 1
ATOM 7224 N N . ILE A 1 882 ? 64.144 21.053 0.250 1.00 89.94 882 ILE A N 1
ATOM 7225 C CA . ILE A 1 882 ? 65.615 21.037 0.348 1.00 89.94 882 ILE A CA 1
ATOM 7226 C C . ILE A 1 882 ? 66.268 21.696 -0.878 1.00 89.94 882 ILE A C 1
ATOM 7228 O O . ILE A 1 882 ? 67.273 22.399 -0.749 1.00 89.94 882 ILE A O 1
ATOM 7232 N N . LEU A 1 883 ? 65.740 21.465 -2.084 1.00 88.00 883 LEU A N 1
ATOM 7233 C CA . LEU A 1 883 ? 66.238 22.115 -3.298 1.00 88.00 883 LEU A CA 1
ATOM 7234 C C . LEU A 1 883 ? 65.961 23.622 -3.276 1.00 88.00 883 LEU A C 1
ATOM 7236 O O . LEU A 1 883 ? 66.823 24.400 -3.679 1.00 88.00 883 LEU A O 1
ATOM 7240 N N . ASN A 1 884 ? 64.792 24.029 -2.791 1.00 81.12 884 ASN A N 1
ATOM 7241 C CA . ASN A 1 884 ? 64.395 25.425 -2.695 1.00 81.12 884 ASN A CA 1
ATOM 7242 C C . ASN A 1 884 ? 65.229 26.161 -1.641 1.00 81.12 884 ASN A C 1
ATOM 7244 O O . ASN A 1 884 ? 65.702 27.259 -1.906 1.00 81.12 884 ASN A O 1
ATOM 7248 N N . GLU A 1 885 ? 65.522 25.527 -0.504 1.00 88.25 885 GLU A N 1
ATOM 7249 C CA . GLU A 1 885 ? 66.466 26.022 0.505 1.00 88.25 885 GLU A CA 1
ATOM 7250 C C . GLU A 1 885 ? 67.857 26.231 -0.121 1.00 88.25 885 GLU A C 1
ATOM 7252 O O . GLU A 1 885 ? 68.448 27.303 -0.006 1.00 88.25 885 GLU A O 1
ATOM 7257 N N . LYS A 1 886 ? 68.358 25.248 -0.887 1.00 88.00 886 LYS A N 1
ATOM 7258 C CA . LYS A 1 886 ? 69.641 25.360 -1.610 1.00 88.00 886 LYS A CA 1
ATOM 7259 C C . LYS A 1 886 ? 69.642 26.484 -2.645 1.00 88.00 886 LYS A C 1
ATOM 7261 O O . LYS A 1 886 ? 70.623 27.220 -2.730 1.00 88.00 886 LYS A O 1
ATOM 7266 N N . LEU A 1 887 ? 68.574 26.618 -3.431 1.00 84.38 887 LEU A N 1
ATOM 7267 C CA . LEU A 1 887 ? 68.425 27.700 -4.406 1.00 84.38 887 LEU A CA 1
ATOM 7268 C C . LEU A 1 887 ? 68.326 29.057 -3.712 1.00 84.38 887 LEU A C 1
ATOM 7270 O O . LEU A 1 887 ? 68.915 30.013 -4.201 1.00 84.38 887 LEU A O 1
ATOM 7274 N N . THR A 1 888 ? 67.662 29.132 -2.559 1.00 83.06 888 THR A N 1
ATOM 7275 C CA . THR A 1 888 ? 67.553 30.350 -1.746 1.00 83.06 888 THR A CA 1
ATOM 7276 C C . THR A 1 888 ? 68.920 30.762 -1.210 1.00 83.06 888 THR A C 1
ATOM 7278 O O . THR A 1 888 ? 69.310 31.913 -1.376 1.00 83.06 888 THR A O 1
ATOM 7281 N N . VAL A 1 889 ? 69.715 29.818 -0.694 1.00 87.31 889 VAL A N 1
ATOM 7282 C CA . VAL A 1 889 ? 71.104 30.077 -0.273 1.00 87.31 889 VAL A CA 1
ATOM 7283 C C . VAL A 1 889 ? 71.970 30.539 -1.454 1.00 87.31 889 VAL A C 1
ATOM 7285 O O . VAL A 1 889 ? 72.736 31.493 -1.318 1.00 87.31 889 VAL A O 1
ATOM 7288 N N . GLN A 1 890 ? 71.824 29.936 -2.640 1.00 80.44 890 GLN A N 1
ATOM 7289 C CA . GLN A 1 890 ? 72.516 30.399 -3.854 1.00 80.44 890 GLN A CA 1
ATOM 7290 C C . GLN A 1 890 ? 72.059 31.799 -4.292 1.00 80.44 890 GLN A C 1
ATOM 7292 O O . GLN A 1 890 ? 72.874 32.608 -4.744 1.00 80.44 890 GLN A O 1
ATOM 7297 N N . LEU A 1 891 ? 70.773 32.117 -4.147 1.00 79.38 891 LEU A N 1
ATOM 7298 C CA . LEU A 1 891 ? 70.222 33.444 -4.414 1.00 79.38 891 LEU A CA 1
ATOM 7299 C C . LEU A 1 891 ? 70.779 34.474 -3.429 1.00 79.38 891 LEU A C 1
ATOM 7301 O O . LEU A 1 891 ? 71.219 35.541 -3.838 1.00 79.38 891 LEU A O 1
ATOM 7305 N N . GLU A 1 892 ? 70.870 34.141 -2.146 1.00 82.94 892 GLU A N 1
ATOM 7306 C CA . GLU A 1 892 ? 71.487 35.010 -1.145 1.00 82.94 892 GLU A CA 1
ATOM 7307 C C . GLU A 1 892 ? 72.986 35.212 -1.390 1.00 82.94 892 GLU A C 1
ATOM 7309 O O . GLU A 1 892 ? 73.487 36.327 -1.239 1.00 82.94 892 GLU A O 1
ATOM 7314 N N . GLU A 1 893 ? 73.717 34.174 -1.804 1.00 78.75 893 GLU A N 1
ATOM 7315 C CA . GLU A 1 893 ? 75.123 34.295 -2.198 1.00 78.75 893 GLU A CA 1
ATOM 7316 C C . GLU A 1 893 ? 75.309 35.146 -3.456 1.00 78.75 893 GLU A C 1
ATOM 7318 O O . GLU A 1 893 ? 76.233 35.958 -3.513 1.00 78.75 893 GLU A O 1
ATOM 7323 N N . THR A 1 894 ? 74.454 34.988 -4.468 1.00 75.12 894 THR A N 1
ATOM 7324 C CA . THR A 1 894 ? 74.519 35.794 -5.699 1.00 75.12 894 THR A CA 1
ATOM 7325 C C . THR A 1 894 ? 74.102 37.235 -5.448 1.00 75.12 894 THR A C 1
ATOM 7327 O O . THR A 1 894 ? 74.747 38.134 -5.976 1.00 75.12 894 THR A O 1
ATOM 7330 N N . VAL A 1 895 ? 73.128 37.484 -4.571 1.00 74.56 895 VAL A N 1
ATOM 7331 C CA . VAL A 1 895 ? 72.766 38.829 -4.099 1.00 74.56 895 VAL A CA 1
ATOM 7332 C C . VAL A 1 895 ? 73.903 39.447 -3.285 1.00 74.56 895 VAL A C 1
ATOM 7334 O O . VAL A 1 895 ? 74.195 40.627 -3.454 1.00 74.56 895 VAL A O 1
ATOM 7337 N N . LYS A 1 896 ? 74.607 38.675 -2.447 1.00 76.00 896 LYS A N 1
ATOM 7338 C CA . LYS A 1 896 ? 75.819 39.147 -1.748 1.00 76.00 896 LYS A CA 1
ATOM 7339 C C . LYS A 1 896 ? 76.953 39.462 -2.733 1.00 76.00 896 LYS A C 1
ATOM 7341 O O . LYS A 1 896 ? 77.607 40.489 -2.574 1.00 76.00 896 LYS A O 1
ATOM 7346 N N . ARG A 1 897 ? 77.153 38.645 -3.778 1.00 72.62 897 ARG A N 1
ATOM 7347 C CA . ARG A 1 897 ? 78.125 38.908 -4.861 1.00 72.62 897 ARG A CA 1
ATOM 7348 C C . ARG A 1 897 ? 77.735 40.112 -5.722 1.00 72.62 897 ARG A C 1
ATOM 7350 O O . ARG A 1 897 ? 78.616 40.880 -6.079 1.00 72.62 897 ARG A O 1
ATOM 7357 N N . LEU A 1 898 ? 76.448 40.304 -6.014 1.00 64.50 898 LEU A N 1
ATOM 7358 C CA . LEU A 1 898 ? 75.929 41.477 -6.722 1.00 64.50 898 LEU A CA 1
ATOM 7359 C C . LEU A 1 898 ? 76.077 42.742 -5.880 1.00 64.50 898 LEU A C 1
ATOM 7361 O O . LEU A 1 898 ? 76.540 43.734 -6.411 1.00 64.50 898 LEU A O 1
ATOM 7365 N N . LYS A 1 899 ? 75.816 42.696 -4.569 1.00 62.53 899 LYS A N 1
ATOM 7366 C CA . LYS A 1 899 ? 76.076 43.829 -3.661 1.00 62.53 899 LYS A CA 1
ATOM 7367 C C . LYS A 1 899 ? 77.568 44.160 -3.545 1.00 62.53 899 LYS A C 1
ATOM 7369 O O . LYS A 1 899 ? 77.930 45.329 -3.461 1.00 62.53 899 LYS A O 1
ATOM 7374 N N . LEU A 1 900 ? 78.441 43.149 -3.578 1.00 56.75 900 LEU A N 1
ATOM 7375 C CA . LEU A 1 900 ? 79.895 43.340 -3.668 1.00 56.75 900 LEU A CA 1
ATOM 7376 C C . LEU A 1 900 ? 80.311 43.928 -5.030 1.00 56.75 900 LEU A C 1
ATOM 7378 O O . LEU A 1 900 ? 81.162 44.812 -5.065 1.00 56.75 900 LEU A O 1
ATOM 7382 N N . ALA A 1 901 ? 79.679 43.511 -6.130 1.00 55.12 901 ALA A N 1
ATOM 7383 C CA . ALA A 1 901 ? 79.934 44.039 -7.473 1.00 55.12 901 ALA A CA 1
ATOM 7384 C C . ALA A 1 901 ? 79.348 45.450 -7.699 1.00 55.12 901 ALA A C 1
ATOM 7386 O O . ALA A 1 901 ? 79.967 46.263 -8.375 1.00 55.12 901 ALA A O 1
ATOM 7387 N N . GLU A 1 902 ? 78.211 45.784 -7.083 1.00 46.25 902 GLU A N 1
ATOM 7388 C CA . GLU A 1 902 ? 77.607 47.126 -7.089 1.00 46.25 902 GLU A CA 1
ATOM 7389 C C . GLU A 1 902 ? 78.445 48.135 -6.290 1.00 46.25 902 GLU A C 1
ATOM 7391 O O . GLU A 1 902 ? 78.417 49.325 -6.585 1.00 46.25 902 GLU A O 1
ATOM 7396 N N . SER A 1 903 ? 79.257 47.672 -5.331 1.00 47.25 903 SER A N 1
ATOM 7397 C CA . SER A 1 903 ? 80.225 48.521 -4.619 1.00 47.25 903 SER A CA 1
ATOM 7398 C C . SER A 1 903 ? 81.528 48.790 -5.393 1.00 47.25 903 SER A C 1
ATOM 7400 O O . SER A 1 903 ? 82.376 49.547 -4.923 1.00 47.25 903 SER A O 1
ATOM 7402 N N . GLN A 1 904 ? 81.694 48.200 -6.583 1.00 44.62 904 GLN A N 1
ATOM 7403 C CA . GLN A 1 904 ? 82.871 48.360 -7.439 1.00 44.62 904 GLN A CA 1
ATOM 7404 C C . GLN A 1 904 ? 82.489 48.466 -8.922 1.00 44.62 904 GLN A C 1
ATOM 7406 O O . GLN A 1 904 ? 82.959 47.659 -9.702 1.00 44.62 904 GLN A O 1
ATOM 7411 N N . PHE A 1 905 ? 81.677 49.432 -9.356 1.00 35.84 905 PHE A N 1
ATOM 7412 C CA . PHE A 1 905 ? 81.715 49.894 -10.756 1.00 35.84 905 PHE A CA 1
ATOM 7413 C C . PHE A 1 905 ? 81.048 51.269 -10.882 1.00 35.84 905 PHE A C 1
ATOM 7415 O O . PHE A 1 905 ? 79.868 51.391 -11.198 1.00 35.84 905 PHE A O 1
ATOM 7422 N N . ASP A 1 906 ? 81.846 52.309 -10.642 1.00 34.38 906 ASP A N 1
ATOM 7423 C CA . ASP A 1 906 ? 81.585 53.671 -11.098 1.00 34.38 906 ASP A CA 1
ATOM 7424 C C . ASP A 1 906 ? 82.604 53.970 -12.212 1.00 34.38 906 ASP A C 1
ATOM 7426 O O . ASP A 1 906 ? 83.812 53.856 -12.004 1.00 34.38 906 ASP A O 1
ATOM 7430 N N . GLY A 1 907 ? 82.108 54.283 -13.412 1.00 35.09 907 GLY A N 1
ATOM 7431 C CA . GLY A 1 907 ? 82.901 54.739 -14.561 1.00 35.09 907 GLY A CA 1
ATOM 7432 C C . GLY A 1 907 ? 83.484 53.666 -15.498 1.00 35.09 907 GLY A C 1
ATOM 7433 O O . GLY A 1 907 ? 84.515 53.071 -15.206 1.00 35.09 907 GLY A O 1
ATOM 7434 N N . ALA A 1 908 ? 82.872 53.498 -16.681 1.00 34.66 908 ALA A N 1
ATOM 7435 C CA . ALA A 1 908 ? 83.514 53.595 -18.011 1.00 34.66 908 ALA A CA 1
ATOM 7436 C C . ALA A 1 908 ? 82.670 52.938 -19.131 1.00 34.66 908 ALA A C 1
ATOM 7438 O O . ALA A 1 908 ? 81.994 51.934 -18.939 1.00 34.66 908 ALA A O 1
ATOM 7439 N N . ASP A 1 909 ? 82.740 53.565 -20.306 1.00 39.97 909 ASP A N 1
ATOM 7440 C CA . ASP A 1 909 ? 82.015 53.347 -21.564 1.00 39.97 909 ASP A CA 1
ATOM 7441 C C . ASP A 1 909 ? 81.932 51.917 -22.137 1.00 39.97 909 ASP A C 1
ATOM 7443 O O . ASP A 1 909 ? 82.836 51.098 -22.000 1.00 39.97 909 ASP A O 1
ATOM 7447 N N . GLY A 1 910 ? 80.885 51.685 -22.947 1.00 34.47 910 GLY A N 1
ATOM 7448 C CA . GLY A 1 910 ? 80.768 50.491 -23.794 1.00 34.47 910 GLY A CA 1
ATOM 7449 C C . GLY A 1 910 ? 79.496 50.408 -24.648 1.00 34.47 910 GLY A C 1
ATOM 7450 O O . GLY A 1 910 ? 78.658 49.529 -24.462 1.00 34.47 910 GLY A O 1
ATOM 7451 N N . LYS A 1 911 ? 79.323 51.326 -25.606 1.00 51.34 911 LYS A N 1
ATOM 7452 C CA . LYS A 1 911 ? 78.308 51.247 -26.680 1.00 51.34 911 LYS A CA 1
ATOM 7453 C C . LYS A 1 911 ? 78.576 50.022 -27.575 1.00 51.34 911 LYS A C 1
ATOM 7455 O O . LYS A 1 911 ? 79.625 50.023 -28.195 1.00 51.34 911 LYS A O 1
ATOM 7460 N N . SER A 1 912 ? 77.646 49.055 -27.712 1.00 43.41 912 SER A N 1
ATOM 7461 C CA . SER A 1 912 ? 77.417 48.261 -28.960 1.00 43.41 912 SER A CA 1
ATOM 7462 C C . SER A 1 912 ? 76.346 47.130 -28.873 1.00 43.41 912 SER A C 1
ATOM 7464 O O . SER A 1 912 ? 76.503 46.089 -29.505 1.00 43.41 912 SER A O 1
ATOM 7466 N N . TRP A 1 913 ? 75.218 47.279 -28.156 1.00 40.19 913 TRP A N 1
ATOM 7467 C CA . TRP A 1 913 ? 74.121 46.272 -28.255 1.00 40.19 913 TRP A CA 1
ATOM 7468 C C . TRP A 1 913 ? 72.684 46.830 -28.283 1.00 40.19 913 TRP A C 1
ATOM 7470 O O . TRP A 1 913 ? 71.716 46.080 -28.354 1.00 40.19 913 TRP A O 1
ATOM 7480 N N . LYS A 1 914 ? 72.500 48.159 -28.304 1.00 38.72 914 LYS A N 1
ATOM 7481 C CA . LYS A 1 914 ? 71.166 48.795 -28.198 1.00 38.72 914 LYS A CA 1
ATOM 7482 C C . LYS A 1 914 ? 70.403 49.005 -29.525 1.00 38.72 914 LYS A C 1
ATOM 7484 O O . LYS A 1 914 ? 69.273 49.471 -29.491 1.00 38.72 914 LYS A O 1
ATOM 7489 N N . SER A 1 915 ? 70.962 48.670 -30.693 1.00 51.97 915 SER A N 1
ATOM 7490 C CA . SER A 1 915 ? 70.402 49.121 -31.991 1.00 51.97 915 SER A CA 1
ATOM 7491 C C . SER A 1 915 ? 69.397 48.163 -32.665 1.00 51.97 915 SER A C 1
ATOM 7493 O O . SER A 1 915 ? 68.557 48.620 -33.441 1.00 51.97 915 SER A O 1
ATOM 7495 N N . VAL A 1 916 ? 69.430 46.854 -32.371 1.00 49.75 916 VAL A N 1
ATOM 7496 C CA . VAL A 1 916 ? 68.585 45.850 -33.065 1.00 49.75 916 VAL A CA 1
ATOM 7497 C C . VAL A 1 916 ? 67.313 45.503 -32.281 1.00 49.75 916 VAL A C 1
ATOM 7499 O O . VAL A 1 916 ? 66.252 45.346 -32.878 1.00 49.75 916 VAL A O 1
ATOM 7502 N N . ALA A 1 917 ? 67.374 45.486 -30.946 1.00 52.38 917 ALA A N 1
ATOM 7503 C CA . ALA A 1 917 ? 66.197 45.250 -30.105 1.00 52.38 917 ALA A CA 1
ATOM 7504 C C . ALA A 1 917 ? 65.215 46.441 -30.118 1.00 52.38 917 ALA A C 1
ATOM 7506 O O . ALA A 1 917 ? 64.005 46.242 -30.146 1.00 52.38 917 ALA A O 1
ATOM 7507 N N . ALA A 1 918 ? 65.715 47.681 -30.185 1.00 52.31 918 ALA A N 1
ATOM 7508 C CA . ALA A 1 918 ? 64.869 48.876 -30.143 1.00 52.31 918 ALA A CA 1
ATOM 7509 C C . ALA A 1 918 ? 63.925 48.999 -31.358 1.00 52.31 918 ALA A C 1
ATOM 7511 O O . ALA A 1 918 ? 62.781 49.405 -31.199 1.00 52.31 918 ALA A O 1
ATOM 7512 N N . ARG A 1 919 ? 64.354 48.578 -32.558 1.00 52.81 919 ARG A N 1
ATOM 7513 C CA . ARG A 1 919 ? 63.544 48.717 -33.783 1.00 52.81 919 ARG A CA 1
ATOM 7514 C C . ARG A 1 919 ? 62.395 47.709 -33.896 1.00 52.81 919 ARG A C 1
ATOM 7516 O O . ARG A 1 919 ? 61.330 48.095 -34.356 1.00 52.81 919 ARG A O 1
ATOM 7523 N N . MET A 1 920 ? 62.563 46.460 -33.445 1.00 50.78 920 MET A N 1
ATOM 7524 C CA . MET A 1 920 ? 61.478 45.458 -33.477 1.00 50.78 920 MET A CA 1
ATOM 7525 C C . MET A 1 920 ? 60.395 45.713 -32.425 1.00 50.78 920 MET A C 1
ATOM 7527 O O . MET A 1 920 ? 59.217 45.465 -32.678 1.00 50.78 920 MET A O 1
ATOM 7531 N N . HIS A 1 921 ? 60.778 46.216 -31.251 1.00 59.94 921 HIS A N 1
ATOM 7532 C CA . HIS A 1 921 ? 59.805 46.585 -30.226 1.00 59.94 921 HIS A CA 1
ATOM 7533 C C . HIS A 1 921 ? 59.014 47.838 -30.624 1.00 59.94 921 HIS A C 1
ATOM 7535 O O . HIS A 1 921 ? 57.827 47.915 -30.330 1.00 59.94 921 HIS A O 1
ATOM 7541 N N . GLU A 1 922 ? 59.620 48.764 -31.371 1.00 57.44 922 GLU A N 1
ATOM 7542 C CA . GLU A 1 922 ? 58.960 49.993 -31.821 1.00 57.44 922 GLU A CA 1
ATOM 7543 C C . GLU A 1 922 ? 57.911 49.765 -32.927 1.00 57.44 922 GLU A C 1
ATOM 7545 O O . GLU A 1 922 ? 56.882 50.437 -32.936 1.00 57.44 922 GLU A O 1
ATOM 7550 N N . THR A 1 923 ? 58.098 48.785 -33.824 1.00 60.09 923 THR A N 1
ATOM 7551 C CA . THR A 1 923 ? 57.081 48.461 -34.851 1.00 60.09 923 THR A CA 1
ATOM 7552 C C . THR A 1 923 ? 55.878 47.728 -34.255 1.00 60.09 923 THR A C 1
ATOM 7554 O O . THR A 1 923 ? 54.738 48.055 -34.574 1.00 60.09 923 THR A O 1
ATOM 7557 N N . LYS A 1 924 ? 56.124 46.798 -33.324 1.00 65.31 924 LYS A N 1
ATOM 7558 C CA . LYS A 1 924 ? 55.065 46.042 -32.638 1.00 65.31 924 LYS A CA 1
ATOM 7559 C C . LYS A 1 924 ? 54.260 46.924 -31.675 1.00 65.31 924 LYS A C 1
ATOM 7561 O O . LYS A 1 924 ? 53.063 46.716 -31.514 1.00 65.31 924 LYS A O 1
ATOM 7566 N N . MET A 1 925 ? 54.901 47.932 -31.075 1.00 65.88 925 MET A N 1
ATOM 7567 C CA . MET A 1 925 ? 54.221 48.952 -30.269 1.00 65.88 925 MET A CA 1
ATOM 7568 C C . MET A 1 925 ? 53.282 49.816 -31.116 1.00 65.88 925 MET A C 1
ATOM 7570 O O . MET A 1 925 ? 52.135 49.980 -30.725 1.00 65.88 925 MET A O 1
ATOM 7574 N N . LYS A 1 926 ? 53.701 50.260 -32.311 1.00 66.50 926 LYS A N 1
ATOM 7575 C CA . LYS A 1 926 ? 52.856 51.078 -33.203 1.00 66.50 926 LYS A CA 1
ATOM 7576 C C . LYS A 1 926 ? 51.621 50.344 -33.737 1.00 66.50 926 LYS A C 1
ATOM 7578 O O . LYS A 1 926 ? 50.569 50.961 -33.881 1.00 66.50 926 LYS A O 1
ATOM 7583 N N . GLU A 1 927 ? 51.716 49.039 -33.995 1.00 62.12 927 GLU A N 1
ATOM 7584 C CA . GLU A 1 927 ? 50.546 48.218 -34.353 1.00 62.12 927 GLU A CA 1
ATOM 7585 C C . GLU A 1 927 ? 49.597 48.031 -33.166 1.00 62.12 927 GLU A C 1
ATOM 7587 O O . GLU A 1 927 ? 48.396 48.259 -33.303 1.00 62.12 927 GLU A O 1
ATOM 7592 N N . MET A 1 928 ? 50.129 47.726 -31.976 1.00 67.75 928 MET A N 1
ATOM 7593 C CA . MET A 1 928 ? 49.309 47.636 -30.764 1.00 67.75 928 MET A CA 1
ATOM 7594 C C . MET A 1 928 ? 48.669 48.981 -30.403 1.00 67.75 928 MET A C 1
ATOM 7596 O O . MET A 1 928 ? 47.537 49.002 -29.944 1.00 67.75 928 MET A O 1
ATOM 7600 N N . GLU A 1 929 ? 49.338 50.107 -30.639 1.00 63.50 929 GLU A N 1
ATOM 7601 C CA . GLU A 1 929 ? 48.793 51.450 -30.409 1.00 63.50 929 GLU A CA 1
ATOM 7602 C C . GLU A 1 929 ? 47.680 51.802 -31.390 1.00 63.50 929 GLU A C 1
ATOM 7604 O O . GLU A 1 929 ? 46.687 52.405 -30.988 1.00 63.50 929 GLU A O 1
ATOM 7609 N N . MET A 1 930 ? 47.799 51.395 -32.656 1.00 67.94 930 MET A N 1
ATOM 7610 C CA . MET A 1 930 ? 46.743 51.604 -33.644 1.00 67.94 930 MET A CA 1
ATOM 7611 C C . MET A 1 930 ? 45.527 50.709 -33.361 1.00 67.94 930 MET A C 1
ATOM 7613 O O . MET A 1 930 ? 44.389 51.164 -33.486 1.00 67.94 930 MET A O 1
ATOM 7617 N N . ASP A 1 931 ? 45.748 49.479 -32.896 1.00 66.62 931 ASP A N 1
ATOM 7618 C CA . ASP A 1 931 ? 44.678 48.571 -32.473 1.00 66.62 931 ASP A CA 1
ATOM 7619 C C . ASP A 1 931 ? 44.043 48.995 -31.150 1.00 66.62 931 ASP A C 1
ATOM 7621 O O . ASP A 1 931 ? 42.826 48.905 -30.997 1.00 66.62 931 ASP A O 1
ATOM 7625 N N . ILE A 1 932 ? 44.824 49.523 -30.208 1.00 73.69 932 ILE A N 1
ATOM 7626 C CA . ILE A 1 932 ? 44.301 50.123 -28.980 1.00 73.69 932 ILE A CA 1
ATOM 7627 C C . ILE A 1 932 ? 43.529 51.395 -29.320 1.00 73.69 932 ILE A C 1
ATOM 7629 O O . ILE A 1 932 ? 42.465 51.591 -28.747 1.00 73.69 932 ILE A O 1
ATOM 7633 N N . ALA A 1 933 ? 43.971 52.226 -30.267 1.00 72.44 933 ALA A N 1
ATOM 7634 C CA . ALA A 1 933 ? 43.216 53.401 -30.703 1.00 72.44 933 ALA A CA 1
ATOM 7635 C C . ALA A 1 933 ? 41.886 53.004 -31.366 1.00 72.44 933 ALA A C 1
ATOM 7637 O O . ALA A 1 933 ? 40.848 53.559 -31.013 1.00 72.44 933 ALA A O 1
ATOM 7638 N N . LYS A 1 934 ? 41.876 51.986 -32.239 1.00 71.75 934 LYS A N 1
ATOM 7639 C CA . LYS A 1 934 ? 40.644 51.450 -32.853 1.00 71.75 934 LYS A CA 1
ATOM 7640 C C . LYS A 1 934 ? 39.713 50.793 -31.835 1.00 71.75 934 LYS A C 1
ATOM 7642 O O . LYS A 1 934 ? 38.501 50.994 -31.899 1.00 71.75 934 LYS A O 1
ATOM 7647 N N . LYS A 1 935 ? 40.257 50.046 -30.870 1.00 75.81 935 LYS A N 1
ATOM 7648 C CA . LYS A 1 935 ? 39.480 49.433 -29.781 1.00 75.81 935 LYS A CA 1
ATOM 7649 C C . LYS A 1 935 ? 38.980 50.474 -28.791 1.00 75.81 935 LYS A C 1
ATOM 7651 O O . LYS A 1 935 ? 37.853 50.364 -28.340 1.00 75.81 935 LYS A O 1
ATOM 7656 N N . THR A 1 936 ? 39.759 51.512 -28.501 1.00 76.56 936 THR A N 1
ATOM 7657 C CA . THR A 1 936 ? 39.331 52.636 -27.657 1.00 76.56 936 THR A CA 1
ATOM 7658 C C . THR A 1 936 ? 38.228 53.420 -28.353 1.00 76.56 936 THR A C 1
ATOM 7660 O O . THR A 1 936 ? 37.232 53.711 -27.706 1.00 76.56 936 THR A O 1
ATOM 7663 N N . GLN A 1 937 ? 38.342 53.654 -29.666 1.00 78.62 937 GLN A N 1
ATOM 7664 C CA . GLN A 1 937 ? 37.283 54.260 -30.475 1.00 78.62 937 GLN A CA 1
ATOM 7665 C C . GLN A 1 937 ? 36.016 53.390 -30.489 1.00 78.62 937 GLN A C 1
ATOM 7667 O O . GLN A 1 937 ? 34.924 53.880 -30.220 1.00 78.62 937 GLN A O 1
ATOM 7672 N N . SER A 1 938 ? 36.163 52.076 -30.677 1.00 73.44 938 SER A N 1
ATOM 7673 C CA . SER A 1 938 ? 35.038 51.130 -30.621 1.00 73.44 938 SER A CA 1
ATOM 7674 C C . SER A 1 938 ? 34.410 51.066 -29.226 1.00 73.44 938 SER A C 1
ATOM 7676 O O . SER A 1 938 ? 33.199 50.960 -29.100 1.00 73.44 938 SER A O 1
ATOM 7678 N N . ILE A 1 939 ? 35.204 51.181 -28.158 1.00 78.50 939 ILE A N 1
ATOM 7679 C CA . ILE A 1 939 ? 34.710 51.242 -26.777 1.00 78.50 939 ILE A CA 1
ATOM 7680 C C . ILE A 1 939 ? 34.019 52.580 -26.509 1.00 78.50 939 ILE A C 1
ATOM 7682 O O . ILE A 1 939 ? 33.011 52.592 -25.811 1.00 78.50 939 ILE A O 1
ATOM 7686 N N . THR A 1 940 ? 34.508 53.705 -27.039 1.00 80.62 940 THR A N 1
ATOM 7687 C CA . THR A 1 940 ? 33.802 54.991 -26.926 1.00 80.62 940 THR A CA 1
ATOM 7688 C C . THR A 1 940 ? 32.503 54.985 -27.719 1.00 80.62 940 THR A C 1
ATOM 7690 O O . THR A 1 940 ? 31.507 55.507 -27.230 1.00 80.62 940 THR A O 1
ATOM 7693 N N . ASP A 1 941 ? 32.475 54.325 -28.876 1.00 75.25 941 ASP A N 1
ATOM 7694 C CA . ASP A 1 941 ? 31.268 54.162 -29.685 1.00 75.25 941 ASP A CA 1
ATOM 7695 C C . ASP A 1 941 ? 30.269 53.219 -29.007 1.00 75.25 941 ASP A C 1
ATOM 7697 O O . ASP A 1 941 ? 29.089 53.545 -28.931 1.00 75.25 941 ASP A O 1
ATOM 7701 N N . LEU A 1 942 ? 30.734 52.125 -28.396 1.00 76.50 942 LEU A N 1
ATOM 7702 C CA . LEU A 1 942 ? 29.901 51.241 -27.577 1.00 76.50 942 LEU A CA 1
ATOM 7703 C C . LEU A 1 942 ? 29.407 51.925 -26.303 1.00 76.50 942 LEU A C 1
ATOM 7705 O O . LEU A 1 942 ? 28.260 51.727 -25.930 1.00 76.50 942 LEU A O 1
ATOM 7709 N N . LYS A 1 943 ? 30.224 52.754 -25.644 1.00 79.62 943 LYS A N 1
ATOM 7710 C CA . LYS A 1 943 ? 29.791 53.550 -24.484 1.00 79.62 943 LYS A CA 1
ATOM 7711 C C . LYS A 1 943 ? 28.760 54.598 -24.878 1.00 79.62 943 LYS A C 1
ATOM 7713 O O . LYS A 1 943 ? 27.804 54.778 -24.138 1.00 79.62 943 LYS A O 1
ATOM 7718 N N . ARG A 1 944 ? 28.919 55.240 -26.037 1.00 84.56 944 ARG A N 1
ATOM 7719 C CA . ARG A 1 944 ? 27.922 56.155 -26.601 1.00 84.56 944 ARG A CA 1
ATOM 7720 C C . ARG A 1 944 ? 26.628 55.418 -26.943 1.00 84.56 944 ARG A C 1
ATOM 7722 O O . ARG A 1 944 ? 25.576 55.871 -26.529 1.00 84.56 944 ARG A O 1
ATOM 7729 N N . LEU A 1 945 ? 26.697 54.254 -27.589 1.00 79.38 945 LEU A N 1
ATOM 7730 C CA . LEU A 1 945 ? 25.520 53.429 -27.882 1.00 79.38 945 LEU A CA 1
ATOM 7731 C C . LEU A 1 945 ? 24.845 52.900 -26.612 1.00 79.38 945 LEU A C 1
ATOM 7733 O O . LEU A 1 945 ? 23.621 52.804 -26.575 1.00 79.38 945 LEU A O 1
ATOM 7737 N N . LEU A 1 946 ? 25.621 52.576 -25.573 1.00 77.44 946 LEU A N 1
ATOM 7738 C CA . LEU A 1 946 ? 25.099 52.187 -24.266 1.00 77.44 946 LEU A CA 1
ATOM 7739 C C . LEU A 1 946 ? 24.429 53.381 -23.584 1.00 77.44 946 LEU A C 1
ATOM 7741 O O . LEU A 1 946 ? 23.345 53.224 -23.045 1.00 77.44 946 LEU A O 1
ATOM 7745 N N . GLN A 1 947 ? 25.030 54.570 -23.660 1.00 81.81 947 GLN A N 1
ATOM 7746 C CA . GLN A 1 947 ? 24.452 55.792 -23.114 1.00 81.81 947 GLN A CA 1
ATOM 7747 C C . GLN A 1 947 ? 23.160 56.172 -23.852 1.00 81.81 947 GLN A C 1
ATOM 7749 O O . GLN A 1 947 ? 22.145 56.416 -23.211 1.00 81.81 947 GLN A O 1
ATOM 7754 N N . GLU A 1 948 ? 23.144 56.101 -25.182 1.00 80.31 948 GLU A N 1
ATOM 7755 C CA . GLU A 1 948 ? 21.941 56.273 -26.003 1.00 80.31 948 GLU A CA 1
ATOM 7756 C C . GLU A 1 948 ? 20.893 55.185 -25.727 1.00 80.31 948 GLU A C 1
ATOM 7758 O O . GLU A 1 948 ? 19.698 55.453 -25.804 1.00 80.31 948 GLU A O 1
ATOM 7763 N N . ALA A 1 949 ? 21.309 53.957 -25.399 1.00 73.75 949 ALA A N 1
ATOM 7764 C CA . ALA A 1 949 ? 20.400 52.891 -24.988 1.00 73.75 949 ALA A CA 1
ATOM 7765 C C . ALA A 1 949 ? 19.811 53.154 -23.601 1.00 73.75 949 ALA A C 1
ATOM 7767 O O . ALA A 1 949 ? 18.606 53.008 -23.448 1.00 73.75 949 ALA A O 1
ATOM 7768 N N . THR A 1 950 ? 20.611 53.621 -22.639 1.00 79.56 950 THR A N 1
ATOM 7769 C CA . THR A 1 950 ? 20.119 54.024 -21.315 1.00 79.56 950 THR A CA 1
ATOM 7770 C C . THR A 1 950 ? 19.259 55.282 -21.382 1.00 79.56 950 THR A C 1
ATOM 7772 O O . THR A 1 950 ? 18.298 55.393 -20.638 1.00 79.56 950 THR A O 1
ATOM 7775 N N . GLU A 1 951 ? 19.538 56.215 -22.295 1.00 81.31 951 GLU A N 1
ATOM 7776 C CA . GLU A 1 951 ? 18.692 57.388 -22.537 1.00 81.31 951 GLU A CA 1
ATOM 7777 C C . GLU A 1 951 ? 17.397 56.992 -23.259 1.00 81.31 951 GLU A C 1
ATOM 7779 O O . GLU A 1 951 ? 16.339 57.523 -22.936 1.00 81.31 951 GLU A O 1
ATOM 7784 N N . ARG A 1 952 ? 17.435 56.023 -24.185 1.00 79.44 952 ARG A N 1
ATOM 7785 C CA . ARG A 1 952 ? 16.227 55.434 -24.792 1.00 79.44 952 ARG A CA 1
ATOM 7786 C C . ARG A 1 952 ? 15.394 54.657 -23.780 1.00 79.44 952 ARG A C 1
ATOM 7788 O O . ARG A 1 952 ? 14.179 54.793 -23.807 1.00 79.44 952 ARG A O 1
ATOM 7795 N N . GLU A 1 953 ? 16.024 53.889 -22.900 1.00 79.31 953 GLU A N 1
ATOM 7796 C CA . GLU A 1 953 ? 15.368 53.174 -21.802 1.00 79.31 953 GLU A CA 1
ATOM 7797 C C . GLU A 1 953 ? 14.771 54.166 -20.805 1.00 79.31 953 GLU A C 1
ATOM 7799 O O . GLU A 1 953 ? 13.588 54.087 -20.514 1.00 79.31 953 GLU A O 1
ATOM 7804 N N . HIS A 1 954 ? 15.519 55.194 -20.401 1.00 83.56 954 HIS A N 1
ATOM 7805 C CA . HIS A 1 954 ? 15.016 56.246 -19.522 1.00 83.56 954 HIS A CA 1
ATOM 7806 C C . HIS A 1 954 ? 13.875 57.053 -20.159 1.00 83.56 954 HIS A C 1
ATOM 7808 O O . HIS A 1 954 ? 12.905 57.386 -19.485 1.00 83.56 954 HIS A O 1
ATOM 7814 N N . ASN A 1 955 ? 13.944 57.345 -21.461 1.00 83.44 955 ASN A N 1
ATOM 7815 C CA . ASN A 1 955 ? 12.848 57.986 -22.188 1.00 83.44 955 ASN A CA 1
ATOM 7816 C C . ASN A 1 955 ? 11.645 57.048 -22.346 1.00 83.44 955 ASN A C 1
ATOM 7818 O O . ASN A 1 955 ? 10.511 57.512 -22.278 1.00 83.44 955 ASN A O 1
ATOM 7822 N N . ALA A 1 956 ? 11.861 55.744 -22.535 1.00 75.88 956 ALA A N 1
ATOM 7823 C CA . ALA A 1 956 ? 10.793 54.751 -22.567 1.00 75.88 956 ALA A CA 1
ATOM 7824 C C . ALA A 1 956 ? 10.132 54.599 -21.192 1.00 75.88 956 ALA A C 1
ATOM 7826 O O . ALA A 1 956 ? 8.908 54.561 -21.129 1.00 75.88 956 ALA A O 1
ATOM 7827 N N . ASP A 1 957 ? 10.912 54.607 -20.112 1.00 79.25 957 ASP A N 1
ATOM 7828 C CA . ASP A 1 957 ? 10.439 54.606 -18.729 1.00 79.25 957 ASP A CA 1
ATOM 7829 C C . ASP A 1 957 ? 9.679 55.884 -18.402 1.00 79.25 957 ASP A C 1
ATOM 7831 O O . ASP A 1 957 ? 8.615 55.823 -17.795 1.00 79.25 957 ASP A O 1
ATOM 7835 N N . LYS A 1 958 ? 10.169 57.040 -18.857 1.00 84.44 958 LYS A N 1
ATOM 7836 C CA . LYS A 1 958 ? 9.462 58.313 -18.717 1.00 84.44 958 LYS A CA 1
ATOM 7837 C C . LYS A 1 958 ? 8.154 58.315 -19.506 1.00 84.44 958 LYS A C 1
ATOM 7839 O O . LYS A 1 958 ? 7.133 58.695 -18.957 1.00 84.44 958 LYS A O 1
ATOM 7844 N N . ASN A 1 959 ? 8.141 57.793 -20.732 1.00 78.81 959 ASN A N 1
ATOM 7845 C CA . ASN A 1 959 ? 6.907 57.610 -21.500 1.00 78.81 959 ASN A CA 1
ATOM 7846 C C . ASN A 1 959 ? 5.961 56.604 -20.827 1.00 78.81 959 ASN A C 1
ATOM 7848 O O . ASN A 1 959 ? 4.749 56.787 -20.859 1.00 78.81 959 ASN A O 1
ATOM 7852 N N . LEU A 1 960 ? 6.487 55.550 -20.199 1.00 77.38 960 LEU A N 1
ATOM 7853 C CA . LEU A 1 960 ? 5.709 54.590 -19.413 1.00 77.38 960 LEU A CA 1
ATOM 7854 C C . LEU A 1 960 ? 5.125 55.235 -18.156 1.00 77.38 960 LEU A C 1
ATOM 7856 O O . LEU A 1 960 ? 3.994 54.925 -17.790 1.00 77.38 960 LEU A O 1
ATOM 7860 N N . GLN A 1 961 ? 5.880 56.119 -17.509 1.00 78.50 961 GLN A N 1
ATOM 7861 C CA . GLN A 1 961 ? 5.442 56.917 -16.372 1.00 78.50 961 GLN A CA 1
ATOM 7862 C C . GLN A 1 961 ? 4.343 57.893 -16.808 1.00 78.50 961 GLN A C 1
ATOM 7864 O O . GLN A 1 961 ? 3.274 57.889 -16.209 1.00 78.50 961 GLN A O 1
ATOM 7869 N N . ASP A 1 962 ? 4.542 58.622 -17.907 1.00 79.31 962 ASP A N 1
ATOM 7870 C CA . ASP A 1 962 ? 3.562 59.551 -18.476 1.00 79.31 962 ASP A CA 1
ATOM 7871 C C . ASP A 1 962 ? 2.287 58.811 -18.924 1.00 79.31 962 ASP A C 1
ATOM 7873 O O . ASP A 1 962 ? 1.177 59.290 -18.703 1.00 79.31 962 ASP A O 1
ATOM 7877 N N . LEU A 1 963 ? 2.408 57.609 -19.502 1.00 75.50 963 LEU A N 1
ATOM 7878 C CA . LEU A 1 963 ? 1.266 56.751 -19.844 1.00 75.50 963 LEU A CA 1
ATOM 7879 C C . LEU A 1 963 ? 0.567 56.202 -18.597 1.00 75.50 963 LEU A C 1
ATOM 7881 O O . LEU A 1 963 ? -0.659 56.109 -18.582 1.00 75.50 963 LEU A O 1
ATOM 7885 N N . LYS A 1 964 ? 1.309 55.862 -17.538 1.00 72.50 964 LYS A N 1
ATOM 7886 C CA . LYS A 1 964 ? 0.726 55.479 -16.244 1.00 72.50 964 LYS A CA 1
ATOM 7887 C C . LYS A 1 964 ? -0.019 56.644 -15.612 1.00 72.50 964 LYS A C 1
ATOM 7889 O O . LYS A 1 964 ? -1.141 56.441 -15.172 1.00 72.50 964 LYS A O 1
ATOM 7894 N N . GLU A 1 965 ? 0.540 57.849 -15.639 1.00 76.06 965 GLU A N 1
ATOM 7895 C CA . GLU A 1 965 ? -0.118 59.067 -15.161 1.00 76.06 965 GLU A CA 1
ATOM 7896 C C . GLU A 1 965 ? -1.353 59.406 -16.011 1.00 76.06 965 GLU A C 1
ATOM 7898 O O . GLU A 1 965 ? -2.396 59.755 -15.462 1.00 76.06 965 GLU A O 1
ATOM 7903 N N . GLN A 1 966 ? -1.309 59.203 -17.332 1.00 70.44 966 GLN A N 1
ATOM 7904 C CA . GLN A 1 966 ? -2.488 59.320 -18.200 1.00 70.44 966 GLN A CA 1
ATOM 7905 C C . GLN A 1 966 ? -3.554 58.261 -17.884 1.00 70.44 966 GLN A C 1
ATOM 7907 O O . GLN A 1 966 ? -4.743 58.574 -17.892 1.00 70.44 966 GLN A O 1
ATOM 7912 N N . ILE A 1 967 ? -3.161 57.027 -17.557 1.00 66.56 967 ILE A N 1
ATOM 7913 C CA . ILE A 1 967 ? -4.080 55.963 -17.124 1.00 66.56 967 ILE A CA 1
ATOM 7914 C C . ILE A 1 967 ? -4.661 56.268 -15.734 1.00 66.56 967 ILE A C 1
ATOM 7916 O O . ILE A 1 967 ? -5.842 56.016 -15.505 1.00 66.56 967 ILE A O 1
ATOM 7920 N N . GLU A 1 968 ? -3.878 56.839 -14.819 1.00 70.94 968 GLU A N 1
ATOM 7921 C CA . GLU A 1 968 ? -4.322 57.298 -13.495 1.00 70.94 968 GLU A CA 1
ATOM 7922 C C . GLU A 1 968 ? -5.339 58.448 -13.630 1.00 70.94 968 GLU A C 1
ATOM 7924 O O . GLU A 1 968 ? -6.387 58.445 -12.981 1.00 70.94 968 GLU A O 1
ATOM 7929 N N . LEU A 1 969 ? -5.093 59.387 -14.552 1.00 60.59 969 LEU A N 1
ATOM 7930 C CA . LEU A 1 969 ? -6.021 60.469 -14.895 1.00 60.59 969 LEU A CA 1
ATOM 7931 C C . LEU A 1 969 ? -7.297 59.947 -15.576 1.00 60.59 969 LEU A C 1
ATOM 7933 O O . LEU A 1 969 ? -8.385 60.463 -15.316 1.00 60.59 969 LEU A O 1
ATOM 7937 N N . LEU A 1 970 ? -7.196 58.897 -16.398 1.00 56.38 970 LEU A N 1
ATOM 7938 C CA . LEU A 1 970 ? -8.350 58.229 -17.012 1.00 56.38 970 LEU A CA 1
ATOM 7939 C C . LEU A 1 970 ? -9.147 57.376 -16.008 1.00 56.38 970 LEU A C 1
ATOM 7941 O O . LEU A 1 970 ? -10.360 57.251 -16.163 1.00 56.38 970 LEU A O 1
ATOM 7945 N N . LYS A 1 971 ? -8.513 56.864 -14.942 1.00 52.53 971 LYS A N 1
ATOM 7946 C CA . LYS A 1 971 ? -9.177 56.162 -13.825 1.00 52.53 971 LYS A CA 1
ATOM 7947 C C . LYS A 1 971 ? -9.971 57.086 -12.896 1.00 52.53 971 LYS A C 1
ATOM 7949 O O . LYS A 1 971 ? -10.820 56.601 -12.152 1.00 52.53 971 LYS A O 1
ATOM 7954 N N . HIS A 1 972 ? -9.741 58.399 -12.949 1.00 43.31 972 HIS A N 1
ATOM 7955 C CA . HIS A 1 972 ? -10.497 59.388 -12.175 1.00 43.31 972 HIS A CA 1
ATOM 7956 C C . HIS A 1 972 ? -11.694 60.007 -12.916 1.00 43.31 972 HIS A C 1
ATOM 7958 O O . HIS A 1 972 ? -12.332 60.921 -12.388 1.00 43.31 972 HIS A O 1
ATOM 7964 N N . PHE A 1 973 ? -12.078 59.486 -14.086 1.00 38.53 973 PHE A N 1
ATOM 7965 C CA . PHE A 1 973 ? -13.381 59.807 -14.667 1.00 38.53 973 PHE A CA 1
ATOM 7966 C C . PHE A 1 973 ? -14.472 58.921 -14.051 1.00 38.53 973 PHE A C 1
ATOM 7968 O O . PHE A 1 973 ? -14.371 57.700 -14.136 1.00 38.53 973 PHE A O 1
ATOM 7975 N N . PRO A 1 974 ? -15.538 59.489 -13.452 1.00 45.28 974 PRO A N 1
ATOM 7976 C CA . PRO A 1 974 ? -16.608 58.676 -12.896 1.00 45.28 974 PRO A CA 1
ATOM 7977 C C . PRO A 1 974 ? -17.333 57.939 -14.026 1.00 45.28 974 PRO A C 1
ATOM 7979 O O . PRO A 1 974 ? -17.974 58.565 -14.876 1.00 45.28 974 PRO A O 1
ATOM 7982 N N . GLU A 1 975 ? -17.286 56.607 -14.007 1.00 43.56 975 GLU A N 1
ATOM 7983 C CA . GLU A 1 975 ? -18.258 55.731 -14.669 1.00 43.56 975 GLU A CA 1
ATOM 7984 C C . GLU A 1 975 ? -19.614 55.884 -13.968 1.00 43.56 975 GLU A C 1
ATOM 7986 O O . GLU A 1 975 ? -20.075 55.053 -13.192 1.00 43.56 975 GLU A O 1
ATOM 7991 N N . GLY A 1 976 ? -20.238 57.034 -14.209 1.00 45.22 976 GLY A N 1
ATOM 7992 C CA . GLY A 1 976 ? -21.554 57.399 -13.719 1.00 45.22 976 GLY A CA 1
ATOM 7993 C C . GLY A 1 976 ? -22.372 57.997 -14.855 1.00 45.22 976 GLY A C 1
ATOM 7994 O O . GLY A 1 976 ? -22.281 59.188 -15.126 1.00 45.22 976 GLY A O 1
ATOM 7995 N N . ALA A 1 977 ? -23.170 57.145 -15.504 1.00 55.12 977 ALA A N 1
ATOM 7996 C CA . ALA A 1 977 ? -24.320 57.480 -16.350 1.00 55.12 977 ALA A CA 1
ATOM 7997 C C . ALA A 1 977 ? -24.084 58.479 -17.509 1.00 55.12 977 ALA A C 1
ATOM 7999 O O . ALA A 1 977 ? -24.517 59.630 -17.464 1.00 55.12 977 ALA A O 1
ATOM 8000 N N . ARG A 1 978 ? -23.511 58.010 -18.628 1.00 45.97 978 ARG A N 1
ATOM 8001 C CA . ARG A 1 978 ? -23.644 58.714 -19.917 1.00 45.97 978 ARG A CA 1
ATOM 8002 C C . ARG A 1 978 ? -24.963 58.313 -20.580 1.00 45.97 978 ARG A C 1
ATOM 8004 O O . ARG A 1 978 ? -25.106 57.209 -21.092 1.00 45.97 978 ARG A O 1
ATOM 8011 N N . THR A 1 979 ? -25.940 59.211 -20.538 1.00 60.81 979 THR A N 1
ATOM 8012 C CA . THR A 1 979 ? -27.226 59.079 -21.232 1.00 60.81 979 THR A CA 1
ATOM 8013 C C . THR A 1 979 ? -27.055 59.082 -22.755 1.00 60.81 979 THR A C 1
ATOM 8015 O O . THR A 1 979 ? -26.131 59.685 -23.301 1.00 60.81 979 THR A O 1
ATOM 8018 N N . GLU A 1 980 ? -27.995 58.439 -23.449 1.00 52.62 980 GLU A N 1
ATOM 8019 C CA . GLU A 1 980 ? -28.056 58.197 -24.904 1.00 52.62 980 GLU A CA 1
ATOM 8020 C C . GLU A 1 980 ? -27.850 59.459 -25.780 1.00 52.62 980 GLU A C 1
ATOM 8022 O O . GLU A 1 980 ? -27.355 59.390 -26.906 1.00 52.62 980 GLU A O 1
ATOM 8027 N N . GLN A 1 981 ? -28.123 60.651 -25.238 1.00 53.34 981 GLN A N 1
ATOM 8028 C CA . GLN A 1 981 ? -27.845 61.935 -25.897 1.00 53.34 981 GLN A CA 1
ATOM 8029 C C . GLN A 1 981 ? -26.349 62.284 -26.003 1.00 53.34 981 GLN A C 1
ATOM 8031 O O . GLN A 1 981 ? -25.969 63.025 -26.911 1.00 53.34 981 GLN A O 1
ATOM 8036 N N . SER A 1 982 ? -25.495 61.767 -25.115 1.00 54.78 982 SER A N 1
ATOM 8037 C CA . SER A 1 982 ? -24.035 61.946 -25.185 1.00 54.78 982 SER A CA 1
ATOM 8038 C C . SER A 1 982 ? -23.443 61.163 -26.358 1.00 54.78 982 SER A C 1
ATOM 8040 O O . SER A 1 982 ? -22.653 61.704 -27.130 1.00 54.78 982 SER A O 1
ATOM 8042 N N . LEU A 1 983 ? -23.900 59.921 -26.537 1.00 63.59 983 LEU A N 1
ATOM 8043 C CA . LEU A 1 983 ? -23.481 59.035 -27.625 1.00 63.59 983 LEU A CA 1
ATOM 8044 C C . LEU A 1 983 ? -23.883 59.583 -28.998 1.00 63.59 983 LEU A C 1
ATOM 8046 O O . LEU A 1 983 ? -23.090 59.531 -29.936 1.00 63.59 983 LEU A O 1
ATOM 8050 N N . MET A 1 984 ? -25.072 60.186 -29.119 1.00 61.34 984 MET A N 1
ATOM 8051 C CA . MET A 1 984 ? -25.491 60.820 -30.375 1.00 61.34 984 MET A CA 1
ATOM 8052 C C . MET A 1 984 ? -24.600 62.002 -30.779 1.00 61.34 984 MET A C 1
ATOM 8054 O O . MET A 1 984 ? -24.306 62.155 -31.964 1.00 61.34 984 MET A O 1
ATOM 8058 N N . ARG A 1 985 ? -24.122 62.816 -29.827 1.00 67.50 985 ARG A N 1
ATOM 8059 C CA . ARG A 1 985 ? -23.208 63.931 -30.139 1.00 67.50 985 ARG A CA 1
ATOM 8060 C C . ARG A 1 985 ? -21.821 63.438 -30.546 1.00 67.50 985 ARG A C 1
ATOM 8062 O O . ARG A 1 985 ? -21.250 63.985 -31.486 1.00 67.50 985 ARG A O 1
ATOM 8069 N N . GLU A 1 986 ? -21.313 62.389 -29.901 1.00 63.06 986 GLU A N 1
ATOM 8070 C CA . GLU A 1 986 ? -20.031 61.766 -30.263 1.00 63.06 986 GLU A CA 1
ATOM 8071 C C . GLU A 1 986 ? -20.089 61.111 -31.654 1.00 63.06 986 GLU A C 1
ATOM 8073 O O . GLU A 1 986 ? -19.189 61.319 -32.467 1.00 63.06 986 GLU A O 1
ATOM 8078 N N . LEU A 1 987 ? -21.188 60.431 -31.999 1.00 66.88 987 LEU A N 1
ATOM 8079 C CA . LEU A 1 987 ? -21.404 59.876 -33.345 1.00 66.88 987 LEU A CA 1
ATOM 8080 C C . LEU A 1 987 ? -21.508 60.958 -34.428 1.00 66.88 987 LEU A C 1
ATOM 8082 O O . LEU A 1 987 ? -21.068 60.757 -35.562 1.00 66.88 987 LEU A O 1
ATOM 8086 N N . GLN A 1 988 ? -22.077 62.115 -34.097 1.00 68.38 988 GLN A N 1
ATOM 8087 C CA . GLN A 1 988 ? -22.209 63.231 -35.031 1.00 68.38 988 GLN A CA 1
ATOM 8088 C C . GLN A 1 988 ? -20.872 63.956 -35.246 1.00 68.38 988 GLN A C 1
ATOM 8090 O O . GLN A 1 988 ? -20.550 64.315 -36.379 1.00 68.38 988 GLN A O 1
ATOM 8095 N N . LEU A 1 989 ? -20.052 64.079 -34.198 1.00 72.12 989 LEU A N 1
ATOM 8096 C CA . LEU A 1 989 ? -18.662 64.538 -34.292 1.00 72.12 989 LEU A CA 1
ATOM 8097 C C . LEU A 1 989 ? -17.800 63.576 -35.117 1.00 72.12 989 LEU A C 1
ATOM 8099 O O . LEU A 1 989 ? -17.074 64.032 -35.999 1.00 72.12 989 LEU A O 1
ATOM 8103 N N . LEU A 1 990 ? -17.953 62.263 -34.914 1.00 70.31 990 LEU A N 1
ATOM 8104 C CA . LEU A 1 990 ? -17.248 61.232 -35.684 1.00 70.31 990 LEU A CA 1
ATOM 8105 C C . LEU A 1 990 ? -17.640 61.217 -37.168 1.00 70.31 990 LEU A C 1
ATOM 8107 O O . LEU A 1 990 ? -16.802 60.979 -38.035 1.00 70.31 990 LEU A O 1
ATOM 8111 N N . ARG A 1 991 ? -18.901 61.517 -37.497 1.00 71.50 991 ARG A N 1
ATOM 8112 C CA . ARG A 1 991 ? -19.327 61.669 -38.899 1.00 71.50 991 ARG A CA 1
ATOM 8113 C C . ARG A 1 991 ? -18.721 62.900 -39.567 1.00 71.50 991 ARG A C 1
ATOM 8115 O O . ARG A 1 991 ? -18.396 62.839 -40.751 1.00 71.50 991 ARG A O 1
ATOM 8122 N N . LEU A 1 992 ? -18.570 64.002 -38.833 1.00 72.81 992 LEU A N 1
ATOM 8123 C CA . LEU A 1 992 ? -17.967 65.231 -39.355 1.00 72.81 992 LEU A CA 1
ATOM 8124 C C . LEU A 1 992 ? -16.456 65.080 -39.558 1.00 72.81 992 LEU A C 1
ATOM 8126 O O . LEU A 1 992 ? -15.931 65.562 -40.562 1.00 72.81 992 LEU A O 1
ATOM 8130 N N . THR A 1 993 ? -15.766 64.371 -38.662 1.00 72.62 993 THR A N 1
ATOM 8131 C CA . THR A 1 993 ? -14.341 64.063 -38.839 1.00 72.62 993 THR A CA 1
ATOM 8132 C C . THR A 1 993 ? -14.110 63.077 -39.978 1.00 72.62 993 THR A C 1
ATOM 8134 O O . THR A 1 993 ? -13.218 63.320 -40.786 1.00 72.62 993 THR A O 1
ATOM 8137 N N . ASN A 1 994 ? -14.951 62.049 -40.141 1.00 68.00 994 ASN A N 1
ATOM 8138 C CA . ASN A 1 994 ? -14.841 61.149 -41.297 1.00 68.00 994 ASN A CA 1
ATOM 8139 C C . ASN A 1 994 ? -15.087 61.867 -42.632 1.00 68.00 994 ASN A C 1
ATOM 8141 O O . ASN A 1 994 ? -14.334 61.657 -43.574 1.00 68.00 994 ASN A O 1
ATOM 8145 N N . ASN A 1 995 ? -16.065 62.777 -42.709 1.00 75.31 995 ASN A N 1
ATOM 8146 C CA . ASN A 1 995 ? -16.288 63.571 -43.927 1.00 75.31 995 ASN A CA 1
ATOM 8147 C C . ASN A 1 995 ? -15.092 64.475 -44.270 1.00 75.31 995 ASN A C 1
ATOM 8149 O O . ASN A 1 995 ? -14.802 64.721 -45.441 1.00 75.31 995 ASN A O 1
ATOM 8153 N N . ARG A 1 996 ? -14.398 64.992 -43.249 1.00 75.69 996 ARG A N 1
ATOM 8154 C CA . ARG A 1 996 ? -13.199 65.814 -43.436 1.00 75.69 996 ARG A CA 1
ATOM 8155 C C . ARG A 1 996 ? -12.028 64.979 -43.954 1.00 75.69 996 ARG A C 1
ATOM 8157 O O . ARG A 1 996 ? -11.382 65.387 -44.912 1.00 75.69 996 ARG A O 1
ATOM 8164 N N . LEU A 1 997 ? -11.834 63.788 -43.390 1.00 71.44 997 LEU A N 1
ATOM 8165 C CA . LEU A 1 997 ? -10.800 62.847 -43.823 1.00 71.44 997 LEU A CA 1
ATOM 8166 C C . LEU A 1 997 ? -11.079 62.268 -45.219 1.00 71.44 997 LEU A C 1
ATOM 8168 O O . LEU A 1 997 ? -10.145 62.055 -45.986 1.00 71.44 997 LEU A O 1
ATOM 8172 N N . GLU A 1 998 ? -12.343 62.059 -45.598 1.00 70.94 998 GLU A N 1
ATOM 8173 C CA . GLU A 1 998 ? -12.701 61.637 -46.960 1.00 70.94 998 GLU A CA 1
ATOM 8174 C C . GLU A 1 998 ? -12.432 62.728 -48.003 1.00 70.94 998 GLU A C 1
ATOM 8176 O O . GLU A 1 998 ? -11.967 62.413 -49.100 1.00 70.94 998 GLU A O 1
ATOM 8181 N N . LYS A 1 999 ? -12.652 64.006 -47.665 1.00 75.62 999 LYS A N 1
ATOM 8182 C CA . LYS A 1 999 ? -12.266 65.127 -48.538 1.00 75.62 999 LYS A CA 1
ATOM 8183 C C . LYS A 1 999 ? -10.752 65.257 -48.673 1.00 75.62 999 LYS A C 1
ATOM 8185 O O . LYS A 1 999 ? -10.271 65.362 -49.794 1.00 75.62 999 LYS A O 1
ATOM 8190 N N . GLU A 1 1000 ? -10.010 65.155 -47.572 1.00 70.38 1000 GLU A N 1
ATOM 8191 C CA . GLU A 1 1000 ? -8.539 65.170 -47.601 1.00 70.38 1000 GLU A CA 1
ATOM 8192 C C . GLU A 1 1000 ? -7.982 63.972 -48.393 1.00 70.38 1000 GLU A C 1
ATOM 8194 O O . GLU A 1 1000 ? -7.031 64.115 -49.159 1.00 70.38 1000 GLU A O 1
ATOM 8199 N N . LYS A 1 1001 ? -8.624 62.799 -48.310 1.00 74.31 1001 LYS A N 1
ATOM 8200 C CA . LYS A 1 1001 ? -8.277 61.630 -49.131 1.00 74.31 1001 LYS A CA 1
ATOM 8201 C C . LYS A 1 1001 ? -8.553 61.855 -50.621 1.00 74.31 1001 LYS A C 1
ATOM 8203 O O . LYS A 1 1001 ? -7.752 61.424 -51.448 1.00 74.31 1001 LYS A O 1
ATOM 8208 N N . ALA A 1 1002 ? -9.660 62.509 -50.975 1.00 73.88 1002 ALA A N 1
ATOM 8209 C CA . ALA A 1 1002 ? -9.974 62.840 -52.366 1.00 73.88 1002 ALA A CA 1
ATOM 8210 C C . ALA A 1 1002 ? -9.007 63.893 -52.940 1.00 73.88 1002 ALA A C 1
ATOM 8212 O O . ALA A 1 1002 ? -8.582 63.775 -54.088 1.00 73.88 1002 ALA A O 1
ATOM 8213 N N . GLU A 1 1003 ? -8.604 64.874 -52.132 1.00 71.62 1003 GLU A N 1
ATOM 8214 C CA . GLU A 1 1003 ? -7.607 65.885 -52.505 1.00 71.62 1003 GLU A CA 1
ATOM 8215 C C . GLU A 1 1003 ? -6.207 65.271 -52.679 1.00 71.62 1003 GLU A C 1
ATOM 8217 O O . GLU A 1 1003 ? -5.526 65.567 -53.661 1.00 71.62 1003 GLU A O 1
ATOM 8222 N N . LEU A 1 1004 ? -5.806 64.342 -51.803 1.00 69.62 1004 LEU A N 1
ATOM 8223 C CA . LEU A 1 1004 ? -4.548 63.597 -51.941 1.00 69.62 1004 LEU A CA 1
ATOM 8224 C C . LEU A 1 1004 ? -4.553 62.653 -53.151 1.00 69.62 1004 LEU A C 1
ATOM 8226 O O . LEU A 1 1004 ? -3.529 62.507 -53.816 1.00 69.62 1004 LEU A O 1
ATOM 8230 N N . ALA A 1 1005 ? -5.693 62.037 -53.475 1.00 67.75 1005 ALA A N 1
ATOM 8231 C CA . ALA A 1 1005 ? -5.825 61.210 -54.674 1.00 67.75 1005 ALA A CA 1
ATOM 8232 C C . ALA A 1 1005 ? -5.673 62.043 -55.958 1.00 67.75 1005 ALA A C 1
ATOM 8234 O O . ALA A 1 1005 ? -4.961 61.626 -56.868 1.00 67.75 1005 ALA A O 1
ATOM 8235 N N . HIS A 1 1006 ? -6.253 63.248 -55.998 1.00 69.62 1006 HIS A N 1
ATOM 8236 C CA . HIS A 1 1006 ? -6.055 64.180 -57.111 1.00 69.62 1006 HIS A CA 1
ATOM 8237 C C . HIS A 1 1006 ? -4.595 64.631 -57.250 1.00 69.62 1006 HIS A C 1
ATOM 8239 O O . HIS A 1 1006 ? -4.071 64.641 -58.360 1.00 69.62 1006 HIS A O 1
ATOM 8245 N N . GLN A 1 1007 ? -3.904 64.907 -56.139 1.00 63.09 1007 GLN A N 1
ATOM 8246 C CA . GLN A 1 1007 ? -2.482 65.270 -56.175 1.00 63.09 1007 GLN A CA 1
ATOM 8247 C C . GLN A 1 1007 ? -1.605 64.125 -56.703 1.00 63.09 1007 GLN A C 1
ATOM 8249 O O . GLN A 1 1007 ? -0.695 64.365 -57.489 1.00 63.09 1007 GLN A O 1
ATOM 8254 N N . VAL A 1 1008 ? -1.884 62.872 -56.329 1.00 63.03 1008 VAL A N 1
ATOM 8255 C CA . VAL A 1 1008 ? -1.130 61.703 -56.824 1.00 63.03 1008 VAL A CA 1
ATOM 8256 C C . VAL A 1 1008 ? -1.348 61.468 -58.326 1.00 63.03 1008 VAL A C 1
ATOM 8258 O O . VAL A 1 1008 ? -0.406 61.081 -59.025 1.00 63.03 1008 VAL A O 1
ATOM 8261 N N . GLU A 1 1009 ? -2.551 61.731 -58.840 1.00 65.50 1009 GLU A N 1
ATOM 8262 C CA . GLU A 1 1009 ? -2.844 61.668 -60.279 1.00 65.50 1009 GLU A CA 1
ATOM 8263 C C . GLU A 1 1009 ? -2.088 62.773 -61.049 1.00 65.50 1009 GLU A C 1
ATOM 8265 O O . GLU A 1 1009 ? -1.476 62.504 -62.088 1.00 65.50 1009 GLU A O 1
ATOM 8270 N N . ASP A 1 1010 ? -2.019 63.985 -60.487 1.00 59.03 1010 ASP A N 1
ATOM 8271 C CA . ASP A 1 1010 ? -1.263 65.104 -61.061 1.00 59.03 1010 ASP A CA 1
ATOM 8272 C C . ASP A 1 1010 ? 0.259 64.850 -61.037 1.00 59.03 1010 ASP A C 1
ATOM 8274 O O . ASP A 1 1010 ? 0.949 65.140 -62.023 1.00 59.03 1010 ASP A O 1
ATOM 8278 N N . TYR A 1 1011 ? 0.795 64.224 -59.979 1.00 54.75 1011 TYR A N 1
ATOM 8279 C CA . TYR A 1 1011 ? 2.210 63.826 -59.901 1.00 54.75 1011 TYR A CA 1
ATOM 8280 C C . TYR A 1 1011 ? 2.570 62.722 -60.909 1.00 54.75 1011 TYR A C 1
ATOM 8282 O O . TYR A 1 1011 ? 3.654 62.757 -61.499 1.00 54.75 1011 TYR A O 1
ATOM 8290 N N . LYS A 1 1012 ? 1.657 61.784 -61.199 1.00 53.88 1012 LYS A N 1
ATOM 8291 C CA . LYS A 1 1012 ? 1.862 60.776 -62.257 1.00 53.88 1012 LYS A CA 1
ATOM 8292 C C . LYS A 1 1012 ? 1.928 61.388 -63.656 1.00 53.88 1012 LYS A C 1
ATOM 8294 O O . LYS A 1 1012 ? 2.714 60.916 -64.483 1.00 53.88 1012 LYS A O 1
ATOM 8299 N N . HIS A 1 1013 ? 1.159 62.444 -63.918 1.00 49.06 1013 HIS A N 1
ATOM 8300 C CA . HIS A 1 1013 ? 1.208 63.160 -65.195 1.00 49.06 1013 HIS A CA 1
ATOM 8301 C C . HIS A 1 1013 ? 2.480 64.011 -65.368 1.00 49.06 1013 HIS A C 1
ATOM 8303 O O . HIS A 1 1013 ? 2.931 64.196 -66.498 1.00 49.06 1013 HIS A O 1
ATOM 8309 N N . HIS A 1 1014 ? 3.125 64.451 -64.280 1.00 48.69 1014 HIS A N 1
ATOM 8310 C CA . HIS A 1 1014 ? 4.358 65.250 -64.344 1.00 48.69 1014 HIS A CA 1
ATOM 8311 C C . HIS A 1 1014 ? 5.637 64.427 -64.602 1.00 48.69 1014 HIS A C 1
ATOM 8313 O O . HIS A 1 1014 ? 6.595 64.958 -65.164 1.00 48.69 1014 HIS A O 1
ATOM 8319 N N . ILE A 1 1015 ? 5.653 63.126 -64.286 1.00 51.25 1015 ILE A N 1
ATOM 8320 C CA . ILE A 1 1015 ? 6.842 62.258 -64.441 1.00 51.25 1015 ILE A CA 1
ATOM 8321 C C . ILE A 1 1015 ? 7.163 61.918 -65.916 1.00 51.25 1015 ILE A C 1
ATOM 8323 O O . ILE A 1 1015 ? 8.281 61.520 -66.230 1.00 51.25 1015 ILE A O 1
ATOM 8327 N N . HIS A 1 1016 ? 6.234 62.124 -66.858 1.00 43.16 1016 HIS A N 1
ATOM 8328 C CA . HIS A 1 1016 ? 6.420 61.725 -68.263 1.00 43.16 1016 HIS A CA 1
ATOM 8329 C C . HIS A 1 1016 ? 7.008 62.797 -69.205 1.00 43.16 1016 HIS A C 1
ATOM 8331 O O . HIS A 1 1016 ? 7.138 62.506 -70.394 1.00 43.16 1016 HIS A O 1
ATOM 8337 N N . THR A 1 1017 ? 7.385 64.002 -68.740 1.00 42.66 1017 THR A N 1
ATOM 8338 C CA . THR A 1 1017 ? 7.584 65.129 -69.687 1.00 42.66 1017 THR A CA 1
ATOM 8339 C C . THR A 1 1017 ? 8.953 65.819 -69.757 1.00 42.66 1017 THR A C 1
ATOM 8341 O O . THR A 1 1017 ? 9.114 66.603 -70.682 1.00 42.66 1017 THR A O 1
ATOM 8344 N N . TYR A 1 1018 ? 9.977 65.556 -68.931 1.00 37.12 1018 TYR A N 1
ATOM 8345 C CA . TYR A 1 1018 ? 11.260 66.281 -69.104 1.00 37.12 1018 TYR A CA 1
ATOM 8346 C C . TYR A 1 1018 ? 12.529 65.474 -68.791 1.00 37.12 1018 TYR A C 1
ATOM 8348 O O . TYR A 1 1018 ? 13.106 65.547 -67.712 1.00 37.12 1018 TYR A O 1
ATOM 8356 N N . THR A 1 1019 ? 13.041 64.789 -69.815 1.00 41.38 1019 THR A N 1
ATOM 8357 C CA . THR A 1 1019 ? 14.480 64.776 -70.116 1.00 41.38 1019 THR A CA 1
ATOM 8358 C C . THR A 1 1019 ? 14.818 66.056 -70.881 1.00 41.38 1019 THR A C 1
ATOM 8360 O O . THR A 1 1019 ? 14.338 66.195 -72.003 1.00 41.38 1019 THR A O 1
ATOM 8363 N N . SER A 1 1020 ? 15.610 66.967 -70.303 1.00 37.44 1020 SER A N 1
ATOM 8364 C CA . SER A 1 1020 ? 16.644 67.789 -70.972 1.00 37.44 1020 SER A CA 1
ATOM 8365 C C . SER A 1 1020 ? 16.942 69.080 -70.191 1.00 37.44 1020 SER A C 1
ATOM 8367 O O . SER A 1 1020 ? 16.035 69.854 -69.920 1.00 37.44 1020 SER A O 1
ATOM 8369 N N . GLU A 1 1021 ? 18.241 69.296 -69.948 1.00 35.19 1021 GLU A N 1
ATOM 8370 C CA . GLU A 1 1021 ? 18.945 70.551 -69.615 1.00 35.19 1021 GLU A CA 1
ATOM 8371 C C . GLU A 1 1021 ? 18.632 71.272 -68.281 1.00 35.19 1021 GLU A C 1
ATOM 8373 O O . GLU A 1 1021 ? 17.513 71.668 -67.983 1.00 35.19 1021 GLU A O 1
ATOM 8378 N N . GLY A 1 1022 ? 19.686 71.488 -67.475 1.00 37.41 1022 GLY A N 1
ATOM 8379 C CA . GLY A 1 1022 ? 19.668 72.405 -66.320 1.00 37.41 1022 GLY A CA 1
ATOM 8380 C C . GLY A 1 1022 ? 19.786 73.883 -66.739 1.00 37.41 1022 GLY A C 1
ATOM 8381 O O . GLY A 1 1022 ? 19.754 74.160 -67.936 1.00 37.41 1022 GLY A O 1
ATOM 8382 N N . PRO A 1 1023 ? 20.040 74.849 -65.826 1.00 55.22 1023 PRO A N 1
ATOM 8383 C CA . PRO A 1 1023 ? 20.205 74.756 -64.372 1.00 55.22 1023 PRO A CA 1
ATOM 8384 C C . PRO A 1 1023 ? 19.324 75.754 -63.567 1.00 55.22 1023 PRO A C 1
ATOM 8386 O O . PRO A 1 1023 ? 18.695 76.648 -64.122 1.00 55.22 1023 PRO A O 1
ATOM 8389 N N . ALA A 1 1024 ? 19.449 75.664 -62.236 1.00 36.34 1024 ALA A N 1
ATOM 8390 C CA . ALA A 1 1024 ? 19.231 76.706 -61.219 1.00 36.34 1024 ALA A CA 1
ATOM 8391 C C . ALA A 1 1024 ? 17.907 76.726 -60.420 1.00 36.34 1024 ALA A C 1
ATOM 8393 O O . ALA A 1 1024 ? 16.811 76.832 -60.950 1.00 36.34 1024 ALA A O 1
ATOM 8394 N N . ALA A 1 1025 ? 18.127 76.794 -59.100 1.00 38.19 1025 ALA A N 1
ATOM 8395 C CA . ALA A 1 1025 ? 17.276 77.321 -58.034 1.00 38.19 1025 ALA A CA 1
ATOM 8396 C C . ALA A 1 1025 ? 16.088 76.470 -57.533 1.00 38.19 1025 ALA A C 1
ATOM 8398 O O . ALA A 1 1025 ? 14.960 76.619 -57.971 1.00 38.19 1025 ALA A O 1
ATOM 8399 N N . GLY A 1 1026 ? 16.348 75.748 -56.434 1.00 45.84 1026 GLY A N 1
ATOM 8400 C CA . GLY A 1 1026 ? 15.690 76.068 -55.162 1.00 45.84 1026 GLY A CA 1
ATOM 8401 C C . GLY A 1 1026 ? 14.524 75.183 -54.700 1.00 45.84 1026 GLY A C 1
ATOM 8402 O O . GLY A 1 1026 ? 13.384 75.453 -55.036 1.00 45.84 1026 GLY A O 1
ATOM 8403 N N . HIS A 1 1027 ? 14.837 74.302 -53.738 1.00 47.84 1027 HIS A N 1
ATOM 8404 C CA . HIS A 1 1027 ? 14.035 74.030 -52.527 1.00 47.84 1027 HIS A CA 1
ATOM 8405 C C . HIS A 1 1027 ? 12.922 72.955 -52.501 1.00 47.84 1027 HIS A C 1
ATOM 8407 O O . HIS A 1 1027 ? 12.023 73.107 -51.691 1.00 47.84 1027 HIS A O 1
ATOM 8413 N N . ASP A 1 1028 ? 13.019 71.814 -53.205 1.00 48.28 1028 ASP A N 1
ATOM 8414 C CA . ASP A 1 1028 ? 12.087 70.685 -52.920 1.00 48.28 1028 ASP A CA 1
ATOM 8415 C C . ASP A 1 1028 ? 12.616 69.249 -53.179 1.00 48.28 1028 ASP A C 1
ATOM 8417 O O . ASP A 1 1028 ? 11.874 68.334 -53.519 1.00 48.28 1028 ASP A O 1
ATOM 8421 N N . GLU A 1 1029 ? 13.916 68.992 -52.981 1.00 48.53 1029 GLU A N 1
ATOM 8422 C CA . GLU A 1 1029 ? 14.541 67.689 -53.312 1.00 48.53 1029 GLU A CA 1
ATOM 8423 C C . GLU A 1 1029 ? 14.694 66.702 -52.126 1.00 48.53 1029 GLU A C 1
ATOM 8425 O O . GLU A 1 1029 ? 15.281 65.632 -52.277 1.00 48.53 1029 GLU A O 1
ATOM 8430 N N . ILE A 1 1030 ? 14.181 67.023 -50.929 1.00 53.38 1030 ILE A N 1
ATOM 8431 C CA . ILE A 1 1030 ? 14.426 66.217 -49.708 1.00 53.38 1030 ILE A CA 1
ATOM 8432 C C . ILE A 1 1030 ? 13.334 65.158 -49.452 1.00 53.38 1030 ILE A C 1
ATOM 8434 O O . ILE A 1 1030 ? 13.627 64.110 -48.887 1.00 53.38 1030 ILE A O 1
ATOM 8438 N N . VAL A 1 1031 ? 12.093 65.358 -49.909 1.00 54.44 1031 VAL A N 1
ATOM 8439 C CA . VAL A 1 1031 ? 10.968 64.461 -49.554 1.00 54.44 1031 VAL A CA 1
ATOM 8440 C C . VAL A 1 1031 ? 10.799 63.277 -50.524 1.00 54.44 1031 VAL A C 1
ATOM 8442 O O . VAL A 1 1031 ? 10.366 62.200 -50.113 1.00 54.44 1031 VAL A O 1
ATOM 8445 N N . GLU A 1 1032 ? 11.178 63.430 -51.796 1.00 53.16 1032 GLU A N 1
ATOM 8446 C CA . GLU A 1 1032 ? 11.148 62.347 -52.802 1.00 53.16 1032 GLU A CA 1
ATOM 8447 C C . GLU A 1 1032 ? 12.264 61.311 -52.575 1.00 53.16 1032 GLU A C 1
ATOM 8449 O O . GLU A 1 1032 ? 12.048 60.107 -52.731 1.00 53.16 1032 GLU A O 1
ATOM 8454 N N . LYS A 1 1033 ? 13.439 61.754 -52.111 1.00 54.97 1033 LYS A N 1
ATOM 8455 C CA . LYS A 1 1033 ? 14.574 60.873 -51.804 1.00 54.97 1033 LYS A CA 1
ATOM 8456 C C . LYS A 1 1033 ? 14.277 59.946 -50.618 1.00 54.97 1033 LYS A C 1
ATOM 8458 O O . LYS A 1 1033 ? 14.533 58.753 -50.697 1.00 54.97 1033 LYS A O 1
ATOM 8463 N N . ASP A 1 1034 ? 13.593 60.465 -49.599 1.00 55.28 1034 ASP A N 1
ATOM 8464 C CA . ASP A 1 1034 ? 13.198 59.723 -48.393 1.00 55.28 1034 ASP A CA 1
ATOM 8465 C C . ASP A 1 1034 ? 12.151 58.621 -48.653 1.00 55.28 1034 ASP A C 1
ATOM 8467 O O . ASP A 1 1034 ? 12.094 57.620 -47.935 1.00 55.28 1034 ASP A O 1
ATOM 8471 N N . LYS A 1 1035 ? 11.298 58.775 -49.675 1.00 57.75 1035 LYS A N 1
ATOM 8472 C CA . LYS A 1 1035 ? 10.317 57.742 -50.062 1.00 57.75 1035 LYS A CA 1
ATOM 8473 C C . LYS A 1 1035 ? 10.940 56.647 -50.924 1.00 57.75 1035 LYS A C 1
ATOM 8475 O O . LYS A 1 1035 ? 10.594 55.479 -50.756 1.00 57.75 1035 LYS A O 1
ATOM 8480 N N . ASN A 1 1036 ? 11.860 57.015 -51.812 1.00 56.06 1036 ASN A N 1
ATOM 8481 C CA . ASN A 1 1036 ? 12.593 56.061 -52.642 1.00 56.06 1036 ASN A CA 1
ATOM 8482 C C . ASN A 1 1036 ? 13.588 55.245 -51.794 1.00 56.06 1036 ASN A C 1
ATOM 8484 O O . ASN A 1 1036 ? 13.676 54.029 -51.948 1.00 56.06 1036 ASN A O 1
ATOM 8488 N N . ASP A 1 1037 ? 14.226 55.884 -50.807 1.00 60.34 1037 ASP A N 1
ATOM 8489 C CA . ASP A 1 1037 ? 15.073 55.204 -49.826 1.00 60.34 1037 ASP A CA 1
ATOM 8490 C C . ASP A 1 1037 ? 14.251 54.244 -48.948 1.00 60.34 1037 ASP A C 1
ATOM 8492 O O . ASP A 1 1037 ? 14.667 53.106 -48.751 1.00 60.34 1037 ASP A O 1
ATOM 8496 N N . LYS A 1 1038 ? 13.035 54.608 -48.510 1.00 68.44 1038 LYS A N 1
ATOM 8497 C CA . LYS A 1 1038 ? 12.146 53.688 -47.764 1.00 68.44 1038 LYS A CA 1
ATOM 8498 C C . LYS A 1 1038 ? 11.717 52.459 -48.566 1.00 68.44 1038 LYS A C 1
ATOM 8500 O O . LYS A 1 1038 ? 11.751 51.360 -48.024 1.00 68.44 1038 LYS A O 1
ATOM 8505 N N . LEU A 1 1039 ? 11.371 52.618 -49.845 1.00 66.25 1039 LEU A N 1
ATOM 8506 C CA . LEU A 1 1039 ? 11.029 51.486 -50.718 1.00 66.25 1039 LEU A CA 1
ATOM 8507 C C . LEU A 1 1039 ? 12.244 50.594 -51.010 1.00 66.25 1039 LEU A C 1
ATOM 8509 O O . LEU A 1 1039 ? 12.117 49.373 -51.013 1.00 66.25 1039 LEU A O 1
ATOM 8513 N N . MET A 1 1040 ? 13.430 51.178 -51.197 1.00 67.00 1040 MET A N 1
ATOM 8514 C CA . MET A 1 1040 ? 14.678 50.413 -51.315 1.00 67.00 1040 MET A CA 1
ATOM 8515 C C . MET A 1 1040 ? 15.024 49.671 -50.019 1.00 67.00 1040 MET A C 1
ATOM 8517 O O . MET A 1 1040 ? 15.539 48.557 -50.080 1.00 67.00 1040 MET A O 1
ATOM 8521 N N . THR A 1 1041 ? 14.697 50.252 -48.861 1.00 71.12 1041 THR A N 1
ATOM 8522 C CA . THR A 1 1041 ? 14.879 49.604 -47.554 1.00 71.12 1041 THR A CA 1
ATOM 8523 C C . THR A 1 1041 ? 13.899 48.440 -47.380 1.00 71.12 1041 THR A C 1
ATOM 8525 O O . THR A 1 1041 ? 14.327 47.353 -47.021 1.00 71.12 1041 THR A O 1
ATOM 8528 N N . GLU A 1 1042 ? 12.619 48.603 -47.736 1.00 74.31 1042 GLU A N 1
ATOM 8529 C CA . GLU A 1 1042 ? 11.634 47.506 -47.694 1.00 74.31 1042 GLU A CA 1
ATOM 8530 C C . GLU A 1 1042 ? 11.964 46.371 -48.673 1.00 74.31 1042 GLU A C 1
ATOM 8532 O O . GLU A 1 1042 ? 11.801 45.202 -48.333 1.00 74.31 1042 GLU A O 1
ATOM 8537 N N . VAL A 1 1043 ? 12.452 46.677 -49.880 1.00 71.00 1043 VAL A N 1
ATOM 8538 C CA . VAL A 1 1043 ? 12.870 45.644 -50.846 1.00 71.00 1043 VAL A CA 1
ATOM 8539 C C . VAL A 1 1043 ? 14.113 44.900 -50.353 1.00 71.00 1043 VAL A C 1
ATOM 8541 O O . VAL A 1 1043 ? 14.162 43.674 -50.466 1.00 71.00 1043 VAL A O 1
ATOM 8544 N N . ALA A 1 1044 ? 15.079 45.610 -49.761 1.00 75.94 1044 ALA A N 1
ATOM 8545 C CA . ALA A 1 1044 ? 16.242 44.991 -49.133 1.00 75.94 1044 ALA A CA 1
ATOM 8546 C C . ALA A 1 1044 ? 15.833 44.126 -47.931 1.00 75.94 1044 ALA A C 1
ATOM 8548 O O . ALA A 1 1044 ? 16.278 42.985 -47.827 1.00 75.94 1044 ALA A O 1
ATOM 8549 N N . ASP A 1 1045 ? 14.929 44.602 -47.076 1.00 77.94 1045 ASP A N 1
ATOM 8550 C CA . ASP A 1 1045 ? 14.425 43.849 -45.924 1.00 77.94 1045 ASP A CA 1
ATOM 8551 C C . ASP A 1 1045 ? 13.646 42.599 -46.361 1.00 77.94 1045 ASP A C 1
ATOM 8553 O O . ASP A 1 1045 ? 13.851 41.521 -45.800 1.00 77.94 1045 ASP A O 1
ATOM 8557 N N . LEU A 1 1046 ? 12.816 42.689 -47.407 1.00 77.44 1046 LEU A N 1
ATOM 8558 C CA . LEU A 1 1046 ? 12.101 41.538 -47.973 1.00 77.44 1046 LEU A CA 1
ATOM 8559 C C . LEU A 1 1046 ? 13.047 40.529 -48.642 1.00 77.44 1046 LEU A C 1
ATOM 8561 O O . LEU A 1 1046 ? 12.834 39.324 -48.504 1.00 77.44 1046 LEU A O 1
ATOM 8565 N N . GLN A 1 1047 ? 14.110 40.979 -49.317 1.00 77.88 1047 GLN A N 1
ATOM 8566 C CA . GLN A 1 1047 ? 15.162 40.086 -49.824 1.00 77.88 1047 GLN A CA 1
ATOM 8567 C C . GLN A 1 1047 ? 15.922 39.402 -48.688 1.00 77.88 1047 GLN A C 1
ATOM 8569 O O . GLN A 1 1047 ? 16.154 38.198 -48.751 1.00 77.88 1047 GLN A O 1
ATOM 8574 N N . THR A 1 1048 ? 16.232 40.135 -47.620 1.00 77.50 1048 THR A N 1
ATOM 8575 C CA . THR A 1 1048 ? 16.917 39.582 -46.445 1.00 77.50 1048 THR A CA 1
ATOM 8576 C C . THR A 1 1048 ? 16.032 38.563 -45.718 1.00 77.50 1048 THR A C 1
ATOM 8578 O O . THR A 1 1048 ? 16.516 37.522 -45.277 1.00 77.50 1048 THR A O 1
ATOM 8581 N N . GLN A 1 1049 ? 14.720 38.808 -45.638 1.00 78.88 1049 GLN A N 1
ATOM 8582 C CA . GLN A 1 1049 ? 13.749 37.852 -45.093 1.00 78.88 1049 GLN A CA 1
ATOM 8583 C C . GLN A 1 1049 ? 13.587 36.612 -45.980 1.00 78.88 1049 GLN A C 1
ATOM 8585 O O . GLN A 1 1049 ? 13.471 35.504 -45.455 1.00 78.88 1049 GLN A O 1
ATOM 8590 N N . LEU A 1 1050 ? 13.612 36.770 -47.307 1.00 81.75 1050 LEU A N 1
ATOM 8591 C CA . LEU A 1 1050 ? 13.561 35.644 -48.240 1.00 81.75 1050 LEU A CA 1
ATOM 8592 C C . LEU A 1 1050 ? 14.817 34.771 -48.122 1.00 81.75 1050 LEU A C 1
ATOM 8594 O O . LEU A 1 1050 ? 14.694 33.558 -47.976 1.00 81.75 1050 LEU A O 1
ATOM 8598 N N . GLU A 1 1051 ? 16.008 35.375 -48.101 1.00 82.69 1051 GLU A N 1
ATOM 8599 C CA . GLU A 1 1051 ? 17.271 34.654 -47.907 1.00 82.69 1051 GLU A CA 1
ATOM 8600 C C . GLU A 1 1051 ? 17.326 33.967 -46.537 1.00 82.69 1051 GLU A C 1
ATOM 8602 O O . GLU A 1 1051 ? 17.723 32.805 -46.452 1.00 82.69 1051 GLU A O 1
ATOM 8607 N N . ALA A 1 1052 ? 16.854 34.624 -45.471 1.00 79.69 1052 ALA A N 1
ATOM 8608 C CA . ALA A 1 1052 ? 16.742 34.009 -44.148 1.00 79.69 1052 ALA A CA 1
ATOM 8609 C C . ALA A 1 1052 ? 15.787 32.801 -44.152 1.00 79.69 1052 ALA A C 1
ATOM 8611 O O . ALA A 1 1052 ? 16.119 31.759 -43.586 1.00 79.69 1052 ALA A O 1
ATOM 8612 N N . SER A 1 1053 ? 14.645 32.903 -44.840 1.00 78.06 1053 SER A N 1
ATOM 8613 C CA . SER A 1 1053 ? 13.679 31.805 -44.968 1.00 78.06 1053 SER A CA 1
ATOM 8614 C C . SER A 1 1053 ? 14.203 30.651 -45.836 1.00 78.06 1053 SER A C 1
ATOM 8616 O O . SER A 1 1053 ? 13.930 29.480 -45.557 1.00 78.06 1053 SER A O 1
ATOM 8618 N N . GLU A 1 1054 ? 14.994 30.937 -46.872 1.00 84.88 1054 GLU A N 1
ATOM 8619 C CA . GLU A 1 1054 ? 15.667 29.910 -47.674 1.00 84.88 1054 GLU A CA 1
ATOM 8620 C C . GLU A 1 1054 ? 16.747 29.177 -46.870 1.00 84.88 1054 GLU A C 1
ATOM 8622 O O . GLU A 1 1054 ? 16.872 27.951 -46.979 1.00 84.88 1054 GLU A O 1
ATOM 8627 N N . LEU A 1 1055 ? 17.486 29.901 -46.028 1.00 84.69 1055 LEU A N 1
ATOM 8628 C CA . LEU A 1 1055 ? 18.514 29.347 -45.147 1.00 84.69 1055 LEU A CA 1
ATOM 8629 C C . LEU A 1 1055 ? 17.888 28.503 -44.027 1.00 84.69 1055 LEU A C 1
ATOM 8631 O O . LEU A 1 1055 ? 18.366 27.401 -43.757 1.00 84.69 1055 LEU A O 1
ATOM 8635 N N . GLU A 1 1056 ? 16.763 28.944 -43.460 1.00 85.25 1056 GLU A N 1
ATOM 8636 C CA . GLU A 1 1056 ? 15.954 28.159 -42.519 1.00 85.25 1056 GLU A CA 1
ATOM 8637 C C . GLU A 1 1056 ? 15.395 26.890 -43.185 1.00 85.25 1056 GLU A C 1
ATOM 8639 O O . GLU A 1 1056 ? 15.517 25.792 -42.643 1.00 85.25 1056 GLU A O 1
ATOM 8644 N N . ASN A 1 1057 ? 14.884 26.982 -44.417 1.00 83.75 1057 ASN A N 1
ATOM 8645 C CA . ASN A 1 1057 ? 14.449 25.808 -45.181 1.00 83.75 1057 ASN A CA 1
ATOM 8646 C C . ASN A 1 1057 ? 15.594 24.827 -45.477 1.00 83.75 1057 ASN A C 1
ATOM 8648 O O . ASN A 1 1057 ? 15.378 23.610 -45.514 1.00 83.75 1057 ASN A O 1
ATOM 8652 N N . GLN A 1 1058 ? 16.811 25.322 -45.719 1.00 87.25 1058 GLN A N 1
ATOM 8653 C CA . GLN A 1 1058 ? 17.991 24.471 -45.886 1.00 87.25 1058 GLN A CA 1
ATOM 8654 C C . GLN A 1 1058 ? 18.386 23.801 -44.568 1.00 87.25 1058 GLN A C 1
ATOM 8656 O O . GLN A 1 1058 ? 18.605 22.588 -44.565 1.00 87.25 1058 GLN A O 1
ATOM 8661 N N . GLN A 1 1059 ? 18.376 24.536 -43.454 1.00 83.25 1059 GLN A N 1
ATOM 8662 C CA . GLN A 1 1059 ? 18.622 23.984 -42.118 1.00 83.25 1059 GLN A CA 1
ATOM 8663 C C . GLN A 1 1059 ? 17.594 22.905 -41.762 1.00 83.25 1059 GLN A C 1
ATOM 8665 O O . GLN A 1 1059 ? 17.981 21.793 -41.409 1.00 83.25 1059 GLN A O 1
ATOM 8670 N N . LEU A 1 1060 ? 16.299 23.154 -41.978 1.00 85.00 1060 LEU A N 1
ATOM 8671 C CA . LEU A 1 1060 ? 15.239 22.165 -41.756 1.00 85.00 1060 LEU A CA 1
ATOM 8672 C C . LEU A 1 1060 ? 15.402 20.927 -42.649 1.00 85.00 1060 LEU A C 1
ATOM 8674 O O . LEU A 1 1060 ? 15.171 19.799 -42.206 1.00 85.00 1060 LEU A O 1
ATOM 8678 N N . LYS A 1 1061 ? 15.847 21.087 -43.904 1.00 86.69 1061 LYS A N 1
ATOM 8679 C CA . LYS A 1 1061 ? 16.166 19.948 -44.787 1.00 86.69 1061 LYS A CA 1
ATOM 8680 C C . LYS A 1 1061 ? 17.364 19.144 -44.282 1.00 86.69 1061 LYS A C 1
ATOM 8682 O O . LYS A 1 1061 ? 17.353 17.913 -44.393 1.00 86.69 1061 LYS A O 1
ATOM 8687 N N . GLU A 1 1062 ? 18.390 19.799 -43.754 1.00 85.50 1062 GLU A N 1
ATOM 8688 C CA . GLU A 1 1062 ? 19.563 19.137 -43.178 1.00 85.50 1062 GLU A CA 1
ATOM 8689 C C . GLU A 1 1062 ? 19.239 18.433 -41.860 1.00 85.50 1062 GLU A C 1
ATOM 8691 O O . GLU A 1 1062 ? 19.633 17.277 -41.687 1.00 85.50 1062 GLU A O 1
ATOM 8696 N N . GLU A 1 1063 ? 18.442 19.055 -40.993 1.00 86.25 1063 GLU A N 1
ATOM 8697 C CA . GLU A 1 1063 ? 17.902 18.439 -39.781 1.00 86.25 1063 GLU A CA 1
ATOM 8698 C C . GLU A 1 1063 ? 17.020 17.241 -40.121 1.00 86.25 1063 GLU A C 1
ATOM 8700 O O . GLU A 1 1063 ? 17.223 16.161 -39.577 1.00 86.25 1063 GLU A O 1
ATOM 8705 N N . THR A 1 1064 ? 16.138 17.354 -41.115 1.00 83.62 1064 THR A N 1
ATOM 8706 C CA . THR A 1 1064 ? 15.327 16.220 -41.588 1.00 83.62 1064 THR A CA 1
ATOM 8707 C C . THR A 1 1064 ? 16.206 15.080 -42.118 1.00 83.62 1064 THR A C 1
ATOM 8709 O O . THR A 1 1064 ? 15.905 13.904 -41.902 1.00 83.62 1064 THR A O 1
ATOM 8712 N N . LYS A 1 1065 ? 17.318 15.387 -42.803 1.00 87.06 1065 LYS A N 1
ATOM 8713 C CA . LYS A 1 1065 ? 18.304 14.377 -43.237 1.00 87.06 1065 LYS A CA 1
ATOM 8714 C C . LYS A 1 1065 ? 19.102 13.789 -42.075 1.00 87.06 1065 LYS A C 1
ATOM 8716 O O . LYS A 1 1065 ? 19.576 12.659 -42.194 1.00 87.06 1065 LYS A O 1
ATOM 8721 N N . LYS A 1 1066 ? 19.330 14.550 -41.007 1.00 84.19 1066 LYS A N 1
ATOM 8722 C CA . LYS A 1 1066 ? 20.023 14.092 -39.801 1.00 84.19 1066 LYS A CA 1
ATOM 8723 C C . LYS A 1 1066 ? 19.110 13.181 -38.980 1.00 84.19 1066 LYS A C 1
ATOM 8725 O O . LYS A 1 1066 ? 19.502 12.055 -38.710 1.00 84.19 1066 LYS A O 1
ATOM 8730 N N . LEU A 1 1067 ? 17.866 13.595 -38.747 1.00 81.06 1067 LEU A N 1
ATOM 8731 C CA . LEU A 1 1067 ? 16.828 12.801 -38.092 1.00 81.06 1067 LEU A CA 1
ATOM 8732 C C . LEU A 1 1067 ? 16.537 11.508 -38.855 1.00 81.06 1067 LEU A C 1
ATOM 8734 O O . LEU A 1 1067 ? 16.461 10.459 -38.236 1.00 81.06 1067 LEU A O 1
ATOM 8738 N N . ARG A 1 1068 ? 16.464 11.525 -40.196 1.00 80.00 1068 ARG A N 1
ATOM 8739 C CA . ARG A 1 1068 ? 16.341 10.275 -40.974 1.00 80.00 1068 ARG A CA 1
ATOM 8740 C C . ARG A 1 1068 ? 17.510 9.319 -40.753 1.00 80.00 1068 ARG A C 1
ATOM 8742 O O . ARG A 1 1068 ? 17.272 8.130 -40.617 1.00 80.00 1068 ARG A O 1
ATOM 8749 N N . ARG A 1 1069 ? 18.746 9.828 -40.697 1.00 80.88 1069 ARG A N 1
ATOM 8750 C CA . ARG A 1 1069 ? 19.940 9.012 -40.414 1.00 80.88 1069 ARG A CA 1
ATOM 8751 C C . ARG A 1 1069 ? 19.953 8.489 -38.978 1.00 80.88 1069 ARG A C 1
ATOM 8753 O O . ARG A 1 1069 ? 20.396 7.375 -38.745 1.00 80.88 1069 ARG A O 1
ATOM 8760 N N . GLU A 1 1070 ? 19.463 9.277 -38.028 1.00 78.69 1070 GLU A N 1
ATOM 8761 C CA . GLU A 1 1070 ? 19.296 8.844 -36.640 1.00 78.69 1070 GLU A CA 1
ATOM 8762 C C . GLU A 1 1070 ? 18.198 7.777 -36.523 1.00 78.69 1070 GLU A C 1
ATOM 8764 O O . GLU A 1 1070 ? 18.436 6.760 -35.885 1.00 78.69 1070 GLU A O 1
ATOM 8769 N N . LEU A 1 1071 ? 17.062 7.930 -37.217 1.00 76.38 1071 LEU A N 1
ATOM 8770 C CA . LEU A 1 1071 ? 16.009 6.910 -37.319 1.00 76.38 1071 LEU A CA 1
ATOM 8771 C C . LEU A 1 1071 ? 16.504 5.610 -37.969 1.00 76.38 1071 LEU A C 1
ATOM 8773 O O . LEU A 1 1071 ? 16.135 4.532 -37.518 1.00 76.38 1071 LEU A O 1
ATOM 8777 N N . GLU A 1 1072 ? 17.354 5.699 -38.991 1.00 76.06 1072 GLU A N 1
ATOM 8778 C CA . GLU A 1 1072 ? 17.935 4.541 -39.688 1.00 76.06 1072 GLU A CA 1
ATOM 8779 C C . GLU A 1 1072 ? 18.958 3.775 -38.820 1.00 76.06 1072 GLU A C 1
ATOM 8781 O O . GLU A 1 1072 ? 19.221 2.599 -39.068 1.00 76.06 1072 GLU A O 1
ATOM 8786 N N . ASN A 1 1073 ? 19.488 4.405 -37.761 1.00 76.69 1073 ASN A N 1
ATOM 8787 C CA . ASN A 1 1073 ? 20.345 3.753 -36.764 1.00 76.69 1073 ASN A CA 1
ATOM 8788 C C . ASN A 1 1073 ? 19.555 2.957 -35.709 1.00 76.69 1073 ASN A C 1
ATOM 8790 O O . ASN A 1 1073 ? 20.155 2.151 -34.992 1.00 76.69 1073 ASN A O 1
ATOM 8794 N N . PHE A 1 1074 ? 18.240 3.164 -35.591 1.00 72.81 1074 PHE A N 1
ATOM 8795 C CA . PHE A 1 1074 ? 17.389 2.354 -34.722 1.00 72.81 1074 PHE A CA 1
ATOM 8796 C C . PHE A 1 1074 ? 16.918 1.107 -35.477 1.00 72.81 1074 PHE A C 1
ATOM 8798 O O . PHE A 1 1074 ? 16.381 1.180 -36.581 1.00 72.81 1074 PHE A O 1
ATOM 8805 N N . GLY A 1 1075 ? 17.139 -0.067 -34.882 1.00 76.81 1075 GLY A N 1
ATOM 8806 C CA . GLY A 1 1075 ? 16.706 -1.334 -35.465 1.00 76.81 1075 GLY A CA 1
ATOM 8807 C C . GLY A 1 1075 ? 15.175 -1.471 -35.487 1.00 76.81 1075 GLY A C 1
ATOM 8808 O O . GLY A 1 1075 ? 14.499 -0.838 -34.677 1.00 76.81 1075 GLY A O 1
ATOM 8809 N N . PRO A 1 1076 ? 14.609 -2.342 -36.346 1.00 72.62 1076 PRO A N 1
ATOM 8810 C CA . PRO A 1 1076 ? 13.162 -2.581 -36.412 1.00 72.62 1076 PRO A CA 1
ATOM 8811 C C . PRO A 1 1076 ? 12.525 -2.923 -35.055 1.00 72.62 1076 PRO A C 1
ATOM 8813 O O . PRO A 1 1076 ? 11.413 -2.496 -34.773 1.00 72.62 1076 PRO A O 1
ATOM 8816 N N . SER A 1 1077 ? 13.275 -3.597 -34.179 1.00 73.44 1077 SER A N 1
ATOM 8817 C CA . SER A 1 1077 ? 12.846 -3.965 -32.826 1.00 73.44 1077 SER A CA 1
ATOM 8818 C C . SER A 1 1077 ? 12.559 -2.771 -31.910 1.00 73.44 1077 SER A C 1
ATOM 8820 O O . SER A 1 1077 ? 11.744 -2.891 -31.009 1.00 73.44 1077 SER A O 1
ATOM 8822 N N . PHE A 1 1078 ? 13.204 -1.618 -32.119 1.00 78.94 1078 PHE A N 1
ATOM 8823 C CA . PHE A 1 1078 ? 12.940 -0.410 -31.325 1.00 78.94 1078 PHE A CA 1
ATOM 8824 C C . PHE A 1 1078 ? 11.550 0.169 -31.624 1.00 78.94 1078 PHE A C 1
ATOM 8826 O O . PHE A 1 1078 ? 10.862 0.647 -30.728 1.00 78.94 1078 PHE A O 1
ATOM 8833 N N . PHE A 1 1079 ? 11.118 0.100 -32.886 1.00 81.75 1079 PHE A N 1
ATOM 8834 C CA . PHE A 1 1079 ? 9.788 0.556 -33.286 1.00 81.75 1079 PHE A CA 1
ATOM 8835 C C . PHE A 1 1079 ? 8.699 -0.433 -32.864 1.00 81.75 1079 PHE A C 1
ATOM 8837 O O . PHE A 1 1079 ? 7.633 0.013 -32.454 1.00 81.75 1079 PHE A O 1
ATOM 8844 N N . GLU A 1 1080 ? 8.991 -1.738 -32.881 1.00 82.19 1080 GLU A N 1
ATOM 8845 C CA . GLU A 1 1080 ? 8.121 -2.765 -32.286 1.00 82.19 1080 GLU A CA 1
ATOM 8846 C C . GLU A 1 1080 ? 7.938 -2.522 -30.777 1.00 82.19 1080 GLU A C 1
ATOM 8848 O O . GLU A 1 1080 ? 6.815 -2.531 -30.291 1.00 82.19 1080 GLU A O 1
ATOM 8853 N N . GLU A 1 1081 ? 9.004 -2.182 -30.045 1.00 82.12 1081 GLU A N 1
ATOM 8854 C CA . GLU A 1 1081 ? 8.936 -1.895 -28.603 1.00 82.12 1081 GLU A CA 1
ATOM 8855 C C . GLU A 1 1081 ? 8.146 -0.605 -28.290 1.00 82.12 1081 GLU A C 1
ATOM 8857 O O . GLU A 1 1081 ? 7.410 -0.544 -27.305 1.00 82.12 1081 GLU A O 1
ATOM 8862 N N . ILE A 1 1082 ? 8.223 0.417 -29.155 1.00 82.38 1082 ILE A N 1
ATOM 8863 C CA . ILE A 1 1082 ? 7.371 1.618 -29.068 1.00 82.38 1082 ILE A CA 1
ATOM 8864 C C . ILE A 1 1082 ? 5.907 1.294 -29.387 1.00 82.38 1082 ILE A C 1
ATOM 8866 O O . ILE A 1 1082 ? 5.006 1.844 -28.749 1.00 82.38 1082 ILE A O 1
ATOM 8870 N N . GLU A 1 1083 ? 5.648 0.437 -30.371 1.00 81.44 1083 GLU A N 1
ATOM 8871 C CA . GLU A 1 1083 ? 4.292 0.037 -30.749 1.00 81.44 1083 GLU A CA 1
ATOM 8872 C C . GLU A 1 1083 ? 3.646 -0.836 -29.662 1.00 81.44 1083 GLU A C 1
ATOM 8874 O O . GLU A 1 1083 ? 2.492 -0.597 -29.299 1.00 81.44 1083 GLU A O 1
ATOM 8879 N N . ASP A 1 1084 ? 4.423 -1.724 -29.038 1.00 85.50 1084 ASP A N 1
ATOM 8880 C CA . ASP A 1 1084 ? 4.039 -2.481 -27.844 1.00 85.50 1084 ASP A CA 1
ATOM 8881 C C . ASP A 1 1084 ? 3.779 -1.551 -26.650 1.00 85.50 1084 ASP A C 1
ATOM 8883 O O . ASP A 1 1084 ? 2.786 -1.710 -25.935 1.00 85.50 1084 ASP A O 1
ATOM 8887 N N . LEU A 1 1085 ? 4.619 -0.532 -26.437 1.00 86.94 1085 LEU A N 1
ATOM 8888 C CA . LEU A 1 1085 ? 4.413 0.450 -25.370 1.00 86.94 1085 LEU A CA 1
ATOM 8889 C C . LEU A 1 1085 ? 3.157 1.300 -25.612 1.00 86.94 1085 LEU A C 1
ATOM 8891 O O . LEU A 1 1085 ? 2.408 1.571 -24.675 1.00 86.94 1085 LEU A O 1
ATOM 8895 N N . LYS A 1 1086 ? 2.884 1.676 -26.865 1.00 85.88 1086 LYS A N 1
ATOM 8896 C CA . LYS A 1 1086 ? 1.657 2.377 -27.271 1.00 85.88 1086 LYS A CA 1
ATOM 8897 C C . LYS A 1 1086 ? 0.423 1.495 -27.082 1.00 85.88 1086 LYS A C 1
ATOM 8899 O O . LYS A 1 1086 ? -0.606 1.983 -26.616 1.00 85.88 1086 LYS A O 1
ATOM 8904 N N . TYR A 1 1087 ? 0.517 0.211 -27.419 1.00 87.81 1087 TYR A N 1
ATOM 8905 C CA . TYR A 1 1087 ? -0.548 -0.757 -27.177 1.00 87.81 1087 TYR A CA 1
ATOM 8906 C C . TYR A 1 1087 ? -0.821 -0.910 -25.676 1.00 87.81 1087 TYR A C 1
ATOM 8908 O O . TYR A 1 1087 ? -1.965 -0.774 -25.246 1.00 87.81 1087 TYR A O 1
ATOM 8916 N N . ASN A 1 1088 ? 0.228 -1.081 -24.867 1.00 86.12 1088 ASN A N 1
ATOM 8917 C CA . ASN A 1 1088 ? 0.117 -1.182 -23.412 1.00 86.12 1088 ASN A CA 1
ATOM 8918 C C . ASN A 1 1088 ? -0.455 0.095 -22.786 1.00 86.12 1088 ASN A C 1
ATOM 8920 O O . ASN A 1 1088 ? -1.330 0.010 -21.931 1.00 86.12 1088 ASN A O 1
ATOM 8924 N N . TYR A 1 1089 ? -0.023 1.274 -23.239 1.00 85.62 1089 TYR A N 1
ATOM 8925 C CA . TYR A 1 1089 ? -0.587 2.547 -22.793 1.00 85.62 1089 TYR A CA 1
ATOM 8926 C C . TYR A 1 1089 ? -2.081 2.647 -23.122 1.00 85.62 1089 TYR A C 1
ATOM 8928 O O . TYR A 1 1089 ? -2.875 2.983 -22.251 1.00 85.62 1089 TYR A O 1
ATOM 8936 N N . ASN A 1 1090 ? -2.489 2.287 -24.342 1.00 84.62 1090 ASN A N 1
ATOM 8937 C CA . ASN A 1 1090 ? -3.901 2.285 -24.726 1.00 84.62 1090 ASN A CA 1
ATOM 8938 C C . ASN A 1 1090 ? -4.736 1.293 -23.901 1.00 84.62 1090 ASN A C 1
ATOM 8940 O O . ASN A 1 1090 ? -5.873 1.602 -23.545 1.00 84.62 1090 ASN A O 1
ATOM 8944 N N . GLU A 1 1091 ? -4.199 0.115 -23.584 1.00 87.88 1091 GLU A N 1
ATOM 8945 C CA . GLU A 1 1091 ? -4.874 -0.852 -22.711 1.00 87.88 1091 GLU A CA 1
ATOM 8946 C C . GLU A 1 1091 ? -4.978 -0.348 -21.263 1.00 87.88 1091 GLU A C 1
ATOM 8948 O O . GLU A 1 1091 ? -6.033 -0.491 -20.646 1.00 87.88 1091 GLU A O 1
ATOM 8953 N N . GLU A 1 1092 ? -3.944 0.306 -20.729 1.00 83.25 1092 GLU A N 1
ATOM 8954 C CA . GLU A 1 1092 ? -4.001 0.929 -19.399 1.00 83.25 1092 GLU A CA 1
ATOM 8955 C C . GLU A 1 1092 ? -4.965 2.120 -19.352 1.00 83.25 1092 GLU A C 1
ATOM 8957 O O . GLU A 1 1092 ? -5.713 2.258 -18.387 1.00 83.25 1092 GLU A O 1
ATOM 8962 N N . VAL A 1 1093 ? -5.045 2.930 -20.412 1.00 86.25 1093 VAL A N 1
ATOM 8963 C CA . VAL A 1 1093 ? -6.053 3.997 -20.530 1.00 86.25 1093 VAL A CA 1
ATOM 8964 C C . VAL A 1 1093 ? -7.466 3.409 -20.524 1.00 86.25 1093 VAL A C 1
ATOM 8966 O O . VAL A 1 1093 ? -8.315 3.887 -19.774 1.00 86.25 1093 VAL A O 1
ATOM 8969 N N . LYS A 1 1094 ? -7.728 2.330 -21.276 1.00 84.19 1094 LYS A N 1
ATOM 8970 C CA . LYS A 1 1094 ? -9.032 1.639 -21.233 1.00 84.19 1094 LYS A CA 1
ATOM 8971 C C . LYS A 1 1094 ? -9.352 1.097 -19.839 1.00 84.19 1094 LYS A C 1
ATOM 8973 O O . LYS A 1 1094 ? -10.489 1.221 -19.390 1.00 84.19 1094 LYS A O 1
ATOM 8978 N N . LYS A 1 1095 ? -8.371 0.514 -19.140 1.00 85.88 1095 LYS A N 1
ATOM 8979 C CA . LYS A 1 1095 ? -8.552 0.063 -17.750 1.00 85.88 1095 LYS A CA 1
ATOM 8980 C C . LYS A 1 1095 ? -8.864 1.229 -16.818 1.00 85.88 1095 LYS A C 1
ATOM 8982 O O . LYS A 1 1095 ? -9.757 1.089 -15.989 1.00 85.88 1095 LYS A O 1
ATOM 8987 N N . ASN A 1 1096 ? -8.182 2.363 -16.972 1.00 80.06 1096 ASN A N 1
ATOM 8988 C CA . ASN A 1 1096 ? -8.450 3.565 -16.185 1.00 80.06 1096 ASN A CA 1
ATOM 8989 C C . ASN A 1 1096 ? -9.868 4.087 -16.419 1.00 80.06 1096 ASN A C 1
ATOM 8991 O O . ASN A 1 1096 ? -10.565 4.344 -15.449 1.00 80.06 1096 ASN A O 1
ATOM 8995 N N . ILE A 1 1097 ? -10.339 4.129 -17.668 1.00 82.44 1097 ILE A N 1
ATOM 8996 C CA . ILE A 1 1097 ? -11.725 4.508 -17.991 1.00 82.44 1097 ILE A CA 1
ATOM 8997 C C . ILE A 1 1097 ? -12.727 3.579 -17.283 1.00 82.44 1097 ILE A C 1
ATOM 8999 O O . ILE A 1 1097 ? -13.675 4.048 -16.660 1.00 82.44 1097 ILE A O 1
ATOM 9003 N N . ILE A 1 1098 ? -12.495 2.262 -17.301 1.00 83.19 1098 ILE A N 1
ATOM 9004 C CA . ILE A 1 1098 ? -13.364 1.289 -16.611 1.00 83.19 1098 ILE A CA 1
ATOM 9005 C C . ILE A 1 1098 ? -13.318 1.476 -15.085 1.00 83.19 1098 ILE A C 1
ATOM 9007 O O . ILE A 1 1098 ? -14.328 1.306 -14.398 1.00 83.19 1098 ILE A O 1
ATOM 9011 N N . LEU A 1 1099 ? -12.148 1.792 -14.525 1.00 80.19 1099 LEU A N 1
ATOM 9012 C CA . LEU A 1 1099 ? -11.995 2.063 -13.095 1.00 80.19 1099 LEU A CA 1
ATOM 9013 C C . LEU A 1 1099 ? -12.672 3.377 -12.697 1.00 80.19 1099 LEU A C 1
ATOM 9015 O O . LEU A 1 1099 ? -13.342 3.405 -11.670 1.00 80.19 1099 LEU A O 1
ATOM 9019 N N . GLU A 1 1100 ? -12.566 4.422 -13.514 1.00 81.00 1100 GLU A N 1
ATOM 9020 C CA . GLU A 1 1100 ? -13.282 5.686 -13.334 1.00 81.00 1100 GLU A CA 1
ATOM 9021 C C . GLU A 1 1100 ? -14.799 5.483 -13.397 1.00 81.00 1100 GLU A C 1
ATOM 9023 O O . GLU A 1 1100 ? -15.513 6.009 -12.546 1.00 81.00 1100 GLU A O 1
ATOM 9028 N N . GLU A 1 1101 ? -15.307 4.659 -14.320 1.00 80.31 1101 GLU A N 1
ATOM 9029 C CA . GLU A 1 1101 ? -16.730 4.297 -14.373 1.00 80.31 1101 GLU A CA 1
ATOM 9030 C C . GLU A 1 1101 ? -17.183 3.533 -13.123 1.00 80.31 1101 GLU A C 1
ATOM 9032 O O . GLU A 1 1101 ? -18.250 3.824 -12.582 1.00 80.31 1101 GLU A O 1
ATOM 9037 N N . LYS A 1 1102 ? -16.371 2.600 -12.611 1.00 81.25 1102 LYS A N 1
ATOM 9038 C CA . LYS A 1 1102 ? -16.671 1.892 -11.354 1.00 81.25 1102 LYS A CA 1
ATOM 9039 C C . LYS A 1 1102 ? -16.630 2.815 -10.144 1.00 81.25 1102 LYS A C 1
ATOM 9041 O O . LYS A 1 1102 ? -17.486 2.711 -9.272 1.00 81.25 1102 LYS A O 1
ATOM 9046 N N . ILE A 1 1103 ? -15.656 3.721 -10.086 1.00 77.50 1103 ILE A N 1
ATOM 9047 C CA . ILE A 1 1103 ? -15.573 4.740 -9.036 1.00 77.50 1103 ILE A CA 1
ATOM 9048 C C . ILE A 1 1103 ? -16.795 5.649 -9.116 1.00 77.50 1103 ILE A C 1
ATOM 9050 O O . ILE A 1 1103 ? -17.376 5.952 -8.081 1.00 77.50 1103 ILE A O 1
ATOM 9054 N N . LYS A 1 1104 ? -17.237 6.017 -10.321 1.00 78.19 1104 LYS A N 1
ATOM 9055 C CA . LYS A 1 1104 ? -18.440 6.821 -10.522 1.00 78.19 1104 LYS A CA 1
ATOM 9056 C C . LYS A 1 1104 ? -19.701 6.086 -10.060 1.00 78.19 1104 LYS A C 1
ATOM 9058 O O . LYS A 1 1104 ? -20.480 6.668 -9.314 1.00 78.19 1104 LYS A O 1
ATOM 9063 N N . GLN A 1 1105 ? -19.855 4.805 -10.398 1.00 78.44 1105 GLN A N 1
ATOM 9064 C CA . GLN A 1 1105 ? -20.972 3.973 -9.925 1.00 78.44 1105 GLN A CA 1
ATOM 9065 C C . GLN A 1 1105 ? -20.989 3.848 -8.397 1.00 78.44 1105 GLN A C 1
ATOM 9067 O O . GLN A 1 1105 ? -22.022 4.070 -7.777 1.00 78.44 1105 GLN A O 1
ATOM 9072 N N . LEU A 1 1106 ? -19.836 3.585 -7.774 1.00 78.50 1106 LEU A N 1
ATOM 9073 C CA . LEU A 1 1106 ? -19.721 3.553 -6.314 1.00 78.50 1106 LEU A CA 1
ATOM 9074 C C . LEU A 1 1106 ? -20.014 4.931 -5.704 1.00 78.50 1106 LEU A C 1
ATOM 9076 O O . LEU A 1 1106 ? -20.690 5.040 -4.688 1.00 78.50 1106 LEU A O 1
ATOM 9080 N N . SER A 1 1107 ? -19.551 6.007 -6.336 1.00 75.62 1107 SER A N 1
ATOM 9081 C CA . SER A 1 1107 ? -19.814 7.371 -5.875 1.00 75.62 1107 SER A CA 1
ATOM 9082 C C . SER A 1 1107 ? -21.307 7.725 -5.923 1.00 75.62 1107 SER A C 1
ATOM 9084 O O . SER A 1 1107 ? -21.807 8.378 -5.009 1.00 75.62 1107 SER A O 1
ATOM 9086 N N . GLU A 1 1108 ? -22.037 7.216 -6.924 1.00 75.56 1108 GLU A N 1
ATOM 9087 C CA . GLU A 1 1108 ? -23.493 7.339 -7.050 1.00 75.56 1108 GLU A CA 1
ATOM 9088 C C . GLU A 1 1108 ? -24.230 6.469 -6.014 1.00 75.56 1108 GLU A C 1
ATOM 9090 O O . GLU A 1 1108 ? -25.200 6.936 -5.418 1.00 75.56 1108 GLU A O 1
ATOM 9095 N N . GLU A 1 1109 ? -23.748 5.253 -5.728 1.00 76.25 1109 GLU A N 1
ATOM 9096 C CA . GLU A 1 1109 ? -24.311 4.368 -4.691 1.00 76.25 1109 GLU A CA 1
ATOM 9097 C C . GLU A 1 1109 ? -24.147 4.932 -3.270 1.00 76.25 1109 GLU A C 1
ATOM 9099 O O . GLU A 1 1109 ? -25.025 4.747 -2.425 1.00 76.25 1109 GLU A O 1
ATOM 9104 N N . PHE A 1 1110 ? -23.046 5.643 -3.007 1.00 75.81 1110 PHE A N 1
ATOM 9105 C CA . PHE A 1 1110 ? -22.724 6.204 -1.690 1.00 75.81 1110 PHE A CA 1
ATOM 9106 C C . PHE A 1 1110 ? -22.999 7.715 -1.559 1.00 75.81 1110 PHE A C 1
ATOM 9108 O O . PHE A 1 1110 ? -22.799 8.274 -0.481 1.00 75.81 1110 PHE A O 1
ATOM 9115 N N . GLY A 1 1111 ? -23.482 8.384 -2.615 1.00 68.44 1111 GLY A N 1
ATOM 9116 C CA . GLY A 1 1111 ? -23.865 9.803 -2.593 1.00 68.44 1111 GLY A CA 1
ATOM 9117 C C . GLY A 1 1111 ? -22.698 10.791 -2.442 1.00 68.44 1111 GLY A C 1
ATOM 9118 O O . GLY A 1 1111 ? -22.895 11.896 -1.936 1.00 68.44 1111 GLY A O 1
ATOM 9119 N N . ILE A 1 1112 ? -21.486 10.408 -2.855 1.00 69.31 1112 ILE A N 1
ATOM 9120 C CA . ILE A 1 1112 ? -20.265 11.221 -2.732 1.00 69.31 1112 ILE A CA 1
ATOM 9121 C C . ILE A 1 1112 ? -19.939 11.821 -4.103 1.00 69.31 1112 ILE A C 1
ATOM 9123 O O . ILE A 1 1112 ? -19.727 11.091 -5.062 1.00 69.31 1112 ILE A O 1
ATOM 9127 N N . GLN A 1 1113 ? -19.872 13.147 -4.224 1.00 51.50 1113 GLN A N 1
ATOM 9128 C CA . GLN A 1 1113 ? -19.556 13.799 -5.498 1.00 51.50 1113 GLN A CA 1
ATOM 9129 C C . GLN A 1 1113 ? -18.041 13.742 -5.764 1.00 51.50 1113 GLN A C 1
ATOM 9131 O O . GLN A 1 1113 ? -17.256 14.364 -5.050 1.00 51.50 1113 GLN A O 1
ATOM 9136 N N . VAL A 1 1114 ? -17.627 12.975 -6.777 1.00 58.75 1114 VAL A N 1
ATOM 9137 C CA . VAL A 1 1114 ? -16.227 12.885 -7.221 1.00 58.75 1114 VAL A CA 1
ATOM 9138 C C . VAL A 1 1114 ? -16.030 13.803 -8.429 1.00 58.75 1114 VAL A C 1
ATOM 9140 O O . VAL A 1 1114 ? -16.524 13.513 -9.517 1.00 58.75 1114 VAL A O 1
ATOM 9143 N N . ASP A 1 1115 ? -15.298 14.904 -8.248 1.00 54.50 1115 ASP A N 1
ATOM 9144 C CA . ASP A 1 1115 ? -14.852 15.762 -9.353 1.00 54.50 1115 ASP A CA 1
ATOM 9145 C C . ASP A 1 1115 ? -13.699 15.074 -10.102 1.00 54.50 1115 ASP A C 1
ATOM 9147 O O . ASP A 1 1115 ? -12.536 15.147 -9.702 1.00 54.50 1115 ASP A O 1
ATOM 9151 N N . SER A 1 1116 ? -14.026 14.376 -11.192 1.00 50.00 1116 SER A N 1
ATOM 9152 C CA . SER A 1 1116 ? -13.033 13.896 -12.158 1.00 50.00 1116 SER A CA 1
ATOM 9153 C C . SER A 1 1116 ? -12.646 15.038 -13.117 1.00 50.00 1116 SER A C 1
ATOM 9155 O O . SER A 1 1116 ? -13.541 15.675 -13.686 1.00 50.00 1116 SER A O 1
ATOM 9157 N N . PRO A 1 1117 ? -11.345 15.336 -13.321 1.00 49.19 1117 PRO A N 1
ATOM 9158 C CA . PRO A 1 1117 ? -10.910 16.292 -14.331 1.00 49.19 1117 PRO A CA 1
ATOM 9159 C C . PRO A 1 1117 ? -11.229 15.732 -15.722 1.00 49.19 1117 PRO A C 1
ATOM 9161 O O . PRO A 1 1117 ? -10.701 14.705 -16.137 1.00 49.19 1117 PRO A O 1
ATOM 9164 N N . GLY A 1 1118 ? -12.137 16.411 -16.422 1.00 43.00 1118 GLY A N 1
ATOM 9165 C CA . GLY A 1 1118 ? -12.722 15.951 -17.675 1.00 43.00 1118 GLY A CA 1
ATOM 9166 C C . GLY A 1 1118 ? -11.710 15.572 -18.760 1.00 43.00 1118 GLY A C 1
ATOM 9167 O O . GLY A 1 1118 ? -10.694 16.237 -18.956 1.00 43.00 1118 GLY A O 1
ATOM 9168 N N . ASN A 1 1119 ? -12.076 14.515 -19.490 1.00 43.97 1119 ASN A N 1
ATOM 9169 C CA . ASN A 1 1119 ? -11.487 14.023 -20.733 1.00 43.97 1119 ASN A CA 1
ATOM 9170 C C . ASN A 1 1119 ? -10.830 15.125 -21.577 1.00 43.97 1119 ASN A C 1
ATOM 9172 O O . ASN A 1 1119 ? -11.512 15.897 -22.257 1.00 43.97 1119 ASN A O 1
ATOM 9176 N N . VAL A 1 1120 ? -9.498 15.129 -21.620 1.00 38.88 1120 VAL A N 1
ATOM 9177 C CA . VAL A 1 1120 ? -8.772 15.763 -22.720 1.00 38.88 1120 VAL A CA 1
ATOM 9178 C C . VAL A 1 1120 ? -8.870 14.807 -23.904 1.00 38.88 1120 VAL A C 1
ATOM 9180 O O . VAL A 1 1120 ? -8.130 13.832 -24.000 1.00 38.88 1120 VAL A O 1
ATOM 9183 N N . SER A 1 1121 ? -9.840 15.066 -24.780 1.00 37.72 1121 SER A N 1
ATOM 9184 C CA . SER A 1 1121 ? -9.883 14.469 -26.114 1.00 37.72 1121 SER A CA 1
ATOM 9185 C C . SER A 1 1121 ? -8.622 14.903 -26.856 1.00 37.72 1121 SER A C 1
ATOM 9187 O O . SER A 1 1121 ? -8.466 16.083 -27.168 1.00 37.72 1121 SER A O 1
ATOM 9189 N N . VAL A 1 1122 ? -7.710 13.964 -27.091 1.00 40.97 1122 VAL A N 1
ATOM 9190 C CA . VAL A 1 1122 ? -6.573 14.155 -27.991 1.00 40.97 1122 VAL A CA 1
ATOM 9191 C C . VAL A 1 1122 ? -6.984 13.556 -29.332 1.00 40.97 1122 VAL A C 1
ATOM 9193 O O . VAL A 1 1122 ? -6.926 12.339 -29.501 1.00 40.97 1122 VAL A O 1
ATOM 9196 N N . ASP A 1 1123 ? -7.471 14.418 -30.225 1.00 36.97 1123 ASP A N 1
ATOM 9197 C CA . ASP A 1 1123 ? -7.404 14.178 -31.674 1.00 36.97 1123 ASP A CA 1
ATOM 9198 C C . ASP A 1 1123 ? -5.969 14.405 -32.173 1.00 36.97 1123 ASP A C 1
ATOM 9200 O O . ASP A 1 1123 ? -5.310 15.353 -31.670 1.00 36.97 1123 ASP A O 1
#